Protein AF-A0A0S8GRJ6-F1 (afdb_monomer)

Radius of gyration: 36.95 Å; Cα contacts (8 Å, |Δi|>4): 2354; chains: 1; bounding box: 79×104×74 Å

Nearest PDB structures (foldseek):
  2fut-assembly1_B  TM=7.203E-01  e=6.409E-31  Pedobacter heparinus
  3e7j-assembly1_B  TM=6.991E-01  e=9.062E-31  Pedobacter heparinus
  3a0o-assembly1_A  TM=6.882E-01  e=3.517E-25  Agrobacterium fabrum str. C58
  3afl-assembly1_A  TM=6.742E-01  e=7.202E-24  Agrobacterium fabrum str. C58
  4nei-assembly1_B  TM=6.416E-01  e=2.593E-17  Saccharophagus degradans 2-40

Solvent-accessible surface area (backbone atoms only — not comparable to full-atom values): 54666 Å² total; per-residue (Å²): 136,87,79,92,79,93,66,90,72,76,77,62,77,72,61,75,50,48,62,84,67,73,34,29,69,60,39,24,78,88,49,38,64,51,30,50,50,31,33,72,48,90,36,29,69,62,42,53,55,50,49,56,52,48,51,54,49,49,57,64,45,70,79,38,99,68,64,74,63,41,92,46,37,70,53,8,43,70,37,73,62,37,32,55,16,32,53,52,25,43,54,50,22,55,76,71,45,38,47,84,55,64,54,35,57,37,60,48,23,35,49,44,19,54,37,68,43,42,89,81,41,53,73,70,51,52,44,52,55,52,48,50,52,52,48,50,53,52,49,59,78,65,39,81,76,68,47,51,80,53,35,74,37,42,48,89,48,56,29,41,6,63,60,46,43,32,29,61,48,8,67,64,45,51,90,69,76,51,62,48,73,60,27,54,52,24,29,56,50,27,50,54,43,50,53,48,23,52,53,47,29,40,61,30,9,53,73,55,22,51,31,68,28,70,21,55,71,43,42,42,44,63,32,53,50,47,56,54,51,49,40,40,33,45,24,30,29,56,75,47,82,60,46,64,83,48,58,38,69,42,27,34,43,50,38,48,65,66,50,52,39,45,42,90,96,52,52,23,40,77,48,55,39,74,37,50,26,57,73,34,55,50,63,55,72,38,38,35,40,52,24,48,50,35,14,35,61,25,16,85,87,37,38,68,45,13,6,36,14,43,30,53,37,69,69,44,94,60,86,52,73,36,71,89,58,68,61,53,78,32,68,46,68,55,35,82,75,26,46,72,62,48,78,77,89,62,58,50,39,48,49,74,34,60,37,59,10,38,34,35,39,32,58,58,80,47,51,89,29,27,39,34,43,36,31,37,30,30,81,60,63,56,55,52,33,25,39,65,62,18,45,29,35,35,30,55,29,54,44,33,34,50,27,39,43,44,55,65,42,84,84,21,9,54,21,30,14,49,33,33,40,31,22,82,27,30,28,27,71,26,47,45,53,87,90,56,77,47,49,80,46,72,68,40,78,43,86,46,48,61,26,40,38,50,32,62,58,49,28,39,65,52,17,33,48,55,54,98,75,41,35,39,41,29,33,38,30,37,60,10,50,42,76,64,92,50,84,53,92,99,53,80,70,57,74,64,57,55,82,37,37,34,43,34,41,36,40,39,70,65,40,38,36,42,39,42,35,45,39,28,36,69,45,34,81,38,52,48,34,41,37,46,27,22,28,40,82,64,48,76,54,95,56,34,36,37,34,58,24,87,51,10,28,30,33,39,37,56,59,33,43,86,57,48,44,77,42,82,46,39,49,96,84,26,40,46,58,46,56,94,41,52,48,67,70,84,58,84,94,59,50,73,67,20,48,27,48,17,27,29,19,32,35,40,41,26,61,65,62,81,44,34,72,49,51,39,32,37,39,38,39,51,35,46,69,83,60,80,71,73,72,70,71,42,83,41,77,58,90,64,26,44,33,38,38,37,62,54,90,82,32,41,35,37,47,36,32,43,73,58,88,68,73,37,38,37,41,33,35,44,53,89,86,51,79,43,78,45,70,46,66,64,45,63,62,86,79,67,56,81,65,44,51,85,63,68,61,61,49,71,68,56,56,59,70,65,52,76,95,71,85,76,60,87,52,58,42,35,38,60,68,52,46,52,59,52,59,72,66,58,77,78,46,49,81,42,76,66,37,49,41,83,68,66,42,71,28,43,37,39,37,36,71,78,86,82,90,61,59,64,80,40,56,40,63,56,8,53,76,67,76,37,56,47,38,24,46,33,64,78,83,47,88,46,52,32,40,36,41,32,16,11,34,35,16,52,25,31,66,30,31,22,30,45,52,28,50,51,37,16,65,68,70,32,22,34,64,83,68,49,79,35,57,70,56,31,54,49,51,71,56,27,26,40,38,35,23,45,40,48,22,48,47,5,21,62,66,35,81,71,42,54,54,56,67,35,41,70,66,52,52,41,42,52,28,51,6,21,27,62,85,29,27,46,37,48,87,74,55,50,75,77,48,78,53,53,68,61,93,58,52,44,50,69,30,9,37,21,35,71,70,21,43,32,50,51,64,49,67,87,75,74,76,61,62,57,48,48,59,38,54,43,46,52,33,45,73,68,42,28,56,35,33,40,43,31,40,51,41,52,43,51,32,36,64,49,74,40,49,95,57,57,60,68,50,29,44,52,52,34,52,47,39,48,55,35,37,52,53,28,52,78,69,75,43,76,56,52,77,72,58,76,70,73,81,88,59,76,100,74,50,79,77,83,29,48,46,32,50,39,25,69,46,27,71,21,45,36,26,43,35,35,36,41,48,13,28,56,41,97,83,31,30,79,52,55,74,66,57,46,42,50,54,45,52,46,46,55,43,37,55,47,51,52,52,52,52,56,56,68,72,75,116

Structure (mmCIF, N/CA/C/O backbone):
data_AF-A0A0S8GRJ6-F1
#
_entry.id   AF-A0A0S8GRJ6-F1
#
loop_
_atom_site.group_PDB
_atom_site.id
_atom_site.type_symbol
_atom_site.label_atom_id
_atom_site.label_alt_id
_atom_site.label_comp_id
_atom_site.label_asym_id
_atom_site.label_entity_id
_atom_site.label_seq_id
_atom_site.pdbx_PDB_ins_code
_atom_site.Cartn_x
_atom_site.Cartn_y
_atom_site.Cartn_z
_atom_site.occupancy
_atom_site.B_iso_or_equiv
_atom_site.auth_seq_id
_atom_site.auth_comp_id
_atom_site.auth_asym_id
_atom_site.auth_atom_id
_atom_site.pdbx_PDB_model_num
ATOM 1 N N . MET A 1 1 ? 33.374 23.612 8.602 1.00 36.50 1 MET A N 1
ATOM 2 C CA . MET A 1 1 ? 34.247 22.590 7.989 1.00 36.50 1 MET A CA 1
ATOM 3 C C . MET A 1 1 ? 35.563 22.609 8.743 1.00 36.50 1 MET A C 1
ATOM 5 O O . MET A 1 1 ? 36.103 23.703 8.866 1.00 36.50 1 MET A O 1
ATOM 9 N N . PRO A 1 2 ? 36.075 21.487 9.262 1.00 36.22 2 PRO A N 1
ATOM 10 C CA . PRO A 1 2 ? 37.462 21.407 9.684 1.00 36.22 2 PRO A CA 1
ATOM 11 C C . PRO A 1 2 ? 38.348 20.905 8.532 1.00 36.22 2 PRO A C 1
ATOM 13 O O . PRO A 1 2 ? 38.114 19.832 7.993 1.00 36.22 2 PRO A O 1
ATOM 16 N N . GLY A 1 3 ? 39.338 21.731 8.182 1.00 38.19 3 GLY A N 1
ATOM 17 C CA . GLY A 1 3 ? 40.741 21.355 7.961 1.00 38.19 3 GLY A CA 1
ATOM 18 C C . GLY A 1 3 ? 41.089 20.288 6.925 1.00 38.19 3 GLY A C 1
ATOM 19 O O . GLY A 1 3 ? 41.152 19.105 7.233 1.00 38.19 3 GLY A O 1
ATOM 20 N N . THR A 1 4 ? 41.466 20.760 5.742 1.00 51.06 4 THR A N 1
ATOM 21 C CA . THR A 1 4 ? 42.164 20.063 4.659 1.00 51.06 4 THR A CA 1
ATOM 22 C C . THR A 1 4 ? 43.435 19.341 5.130 1.00 51.06 4 THR A C 1
ATOM 24 O O . THR A 1 4 ? 44.306 19.951 5.752 1.00 51.06 4 THR A O 1
ATOM 27 N N . LYS A 1 5 ? 43.607 18.079 4.718 1.00 35.25 5 LYS A N 1
ATOM 28 C CA . LYS A 1 5 ? 44.927 17.482 4.477 1.00 35.25 5 LYS A CA 1
ATOM 29 C C . LYS A 1 5 ? 44.936 16.893 3.069 1.00 35.25 5 LYS A C 1
ATOM 31 O O . LYS A 1 5 ? 44.153 16.008 2.753 1.00 35.25 5 LYS A O 1
ATOM 36 N N . CYS A 1 6 ? 45.805 17.462 2.243 1.00 43.12 6 CYS A N 1
ATOM 37 C CA . CYS A 1 6 ? 46.081 17.078 0.870 1.00 43.12 6 CYS A CA 1
ATOM 38 C C . CYS A 1 6 ? 46.820 15.731 0.848 1.00 43.12 6 CYS A C 1
ATOM 40 O O . CYS A 1 6 ? 47.964 15.647 1.289 1.00 43.12 6 CYS A O 1
ATOM 42 N N . LEU A 1 7 ? 46.148 14.698 0.350 1.00 35.88 7 LEU A N 1
ATOM 43 C CA . LEU A 1 7 ? 46.716 13.523 -0.304 1.00 35.88 7 LEU A CA 1
ATOM 44 C C . LEU A 1 7 ? 45.771 13.256 -1.475 1.00 35.88 7 LEU A C 1
ATOM 46 O O . LEU A 1 7 ? 44.558 13.308 -1.291 1.00 35.88 7 LEU A O 1
ATOM 50 N N . SER A 1 8 ? 46.305 13.032 -2.673 1.00 44.09 8 SER A N 1
ATOM 51 C CA . SER A 1 8 ? 45.522 12.613 -3.833 1.00 44.09 8 SER A CA 1
ATOM 52 C C . SER A 1 8 ? 44.841 11.280 -3.507 1.00 44.09 8 SER A C 1
ATOM 54 O O . SER A 1 8 ? 45.431 10.214 -3.704 1.00 44.09 8 SER A O 1
ATOM 56 N N . GLU A 1 9 ? 43.639 11.320 -2.935 1.00 54.84 9 GLU A N 1
ATOM 57 C CA . GLU A 1 9 ? 42.838 10.119 -2.757 1.00 54.84 9 GLU A CA 1
ATOM 58 C C . GLU A 1 9 ? 42.600 9.541 -4.146 1.00 54.84 9 GLU A C 1
ATOM 60 O O . GLU A 1 9 ? 42.082 10.207 -5.047 1.00 54.84 9 GLU A O 1
ATOM 65 N N . LYS A 1 10 ? 43.061 8.305 -4.338 1.00 79.44 10 LYS A N 1
ATOM 66 C CA . LYS A 1 10 ? 42.803 7.550 -5.556 1.00 79.44 10 LYS A CA 1
ATOM 67 C C . LYS A 1 10 ? 41.288 7.546 -5.772 1.00 79.44 10 LYS A C 1
ATOM 69 O O . LYS A 1 10 ? 40.545 7.174 -4.864 1.00 79.44 10 LYS A O 1
ATOM 74 N N . LEU A 1 11 ? 40.844 7.993 -6.949 1.00 90.69 11 LEU A N 1
ATOM 75 C CA . LEU A 1 11 ? 39.422 8.015 -7.281 1.00 90.69 11 LEU A CA 1
ATOM 76 C C . LEU A 1 11 ? 38.817 6.615 -7.085 1.00 90.69 11 LEU A C 1
ATOM 78 O O . LEU A 1 11 ? 39.483 5.626 -7.397 1.00 90.69 11 LEU A O 1
ATOM 82 N N . PRO A 1 12 ? 37.572 6.509 -6.590 1.00 93.75 12 PRO A N 1
ATOM 83 C CA . PRO A 1 12 ? 36.930 5.215 -6.394 1.00 93.75 12 PRO A CA 1
ATOM 84 C C . PRO A 1 12 ? 36.827 4.407 -7.694 1.00 93.75 12 PRO A C 1
ATOM 86 O O . PRO A 1 12 ? 36.552 4.977 -8.752 1.00 93.75 12 PRO A O 1
ATOM 89 N N . ASP A 1 13 ? 36.929 3.079 -7.601 1.00 92.81 13 ASP A N 1
ATOM 90 C CA . ASP A 1 13 ? 36.978 2.192 -8.775 1.00 92.81 13 ASP A CA 1
ATOM 91 C C . ASP A 1 13 ? 35.761 2.334 -9.707 1.00 92.81 13 ASP A C 1
ATOM 93 O O . ASP A 1 13 ? 35.884 2.218 -10.926 1.00 92.81 13 ASP A O 1
ATOM 97 N N . TRP A 1 14 ? 34.581 2.665 -9.167 1.00 94.06 14 TRP A N 1
ATOM 98 C CA . TRP A 1 14 ? 33.372 2.870 -9.974 1.00 94.06 14 TRP A CA 1
ATOM 99 C C . TRP A 1 14 ? 33.512 4.011 -10.993 1.00 94.06 14 TRP A C 1
ATOM 101 O O . TRP A 1 14 ? 32.827 3.995 -12.014 1.00 94.06 14 TRP A O 1
ATOM 111 N N . THR A 1 15 ? 34.407 4.978 -10.761 1.00 96.06 15 THR A N 1
ATOM 112 C CA . THR A 1 15 ? 34.643 6.088 -11.699 1.00 96.06 15 THR A CA 1
ATOM 113 C C . THR A 1 15 ? 35.234 5.614 -13.029 1.00 96.06 15 THR A C 1
ATOM 115 O O . THR A 1 15 ? 35.039 6.277 -14.046 1.00 96.06 15 THR A O 1
ATOM 118 N N . HIS A 1 16 ? 35.872 4.436 -13.070 1.00 93.06 16 HIS A N 1
ATOM 119 C CA . HIS A 1 16 ? 36.355 3.820 -14.311 1.00 93.06 16 HIS A CA 1
ATOM 120 C C . HIS A 1 16 ? 35.226 3.364 -15.242 1.00 93.06 16 HIS A C 1
ATOM 122 O O . HIS A 1 16 ? 35.462 3.183 -16.433 1.00 93.06 16 HIS A O 1
ATOM 128 N N . ARG A 1 17 ? 34.001 3.213 -14.721 1.00 94.75 17 ARG A N 1
ATOM 129 C CA . ARG A 1 17 ? 32.809 2.873 -15.511 1.00 94.75 17 ARG A CA 1
ATOM 130 C C . ARG A 1 17 ? 32.234 4.077 -16.261 1.00 94.75 17 ARG A C 1
ATOM 132 O O . ARG A 1 17 ? 31.376 3.889 -17.112 1.00 94.75 17 ARG A O 1
ATOM 139 N N . ILE A 1 18 ? 32.665 5.300 -15.933 1.00 96.31 18 ILE A N 1
ATOM 140 C CA . ILE A 1 18 ? 32.164 6.516 -16.579 1.00 96.31 18 ILE A CA 1
ATOM 141 C C . ILE A 1 18 ? 32.756 6.624 -17.984 1.00 96.31 18 ILE A C 1
ATOM 143 O O . ILE A 1 18 ? 33.974 6.746 -18.151 1.00 96.31 18 ILE A O 1
ATOM 147 N N . ARG A 1 19 ? 31.880 6.650 -18.990 1.00 95.44 19 ARG A N 1
ATOM 148 C CA . ARG A 1 19 ? 32.261 6.879 -20.389 1.00 95.44 19 ARG A CA 1
ATOM 149 C C . ARG A 1 19 ? 32.954 8.233 -20.592 1.00 95.44 19 ARG A C 1
ATOM 151 O O . ARG A 1 19 ? 32.692 9.194 -19.863 1.00 95.44 19 ARG A O 1
ATOM 158 N N . ARG A 1 20 ? 33.858 8.311 -21.573 1.00 93.69 20 ARG A N 1
ATOM 159 C CA . ARG A 1 20 ? 34.691 9.504 -21.845 1.00 93.69 20 ARG A CA 1
ATOM 160 C C . ARG A 1 20 ? 34.156 10.397 -22.960 1.00 93.69 20 ARG A C 1
ATOM 162 O O . ARG A 1 20 ? 34.531 11.563 -23.0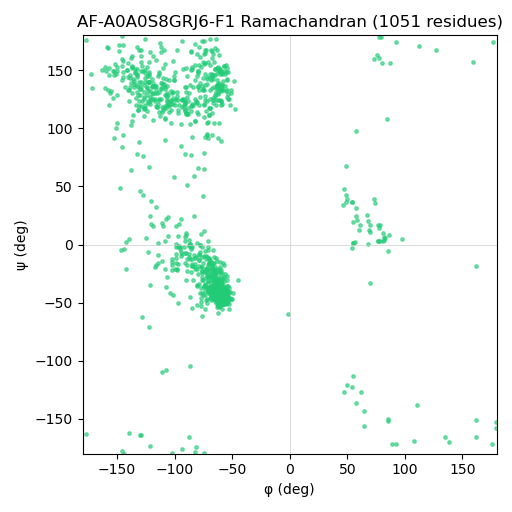10 1.00 93.69 20 ARG A O 1
ATOM 169 N N . ASP A 1 21 ? 33.326 9.854 -23.838 1.00 94.81 21 ASP A N 1
ATOM 170 C CA . ASP A 1 21 ? 32.709 10.574 -24.944 1.00 94.81 21 ASP A CA 1
ATOM 171 C C . ASP A 1 21 ? 31.490 11.393 -24.493 1.00 94.81 21 ASP A C 1
ATOM 173 O O . ASP A 1 21 ? 30.943 11.199 -23.404 1.00 94.81 21 ASP A O 1
ATOM 177 N N . HIS A 1 22 ? 31.091 12.325 -25.356 1.00 95.81 22 HIS A N 1
ATOM 178 C CA . HIS A 1 22 ? 29.929 13.190 -25.199 1.00 95.81 22 HIS A CA 1
ATOM 179 C C . HIS A 1 22 ? 28.973 13.006 -26.394 1.00 95.81 22 HIS A C 1
ATOM 181 O O . HIS A 1 22 ? 29.447 12.751 -27.504 1.00 95.81 22 HIS A O 1
ATOM 187 N N . PRO A 1 23 ? 27.647 13.156 -26.214 1.00 95.38 23 PRO A N 1
ATOM 188 C CA . PRO A 1 23 ? 26.957 13.452 -24.958 1.00 95.38 23 PRO A CA 1
ATOM 189 C C . PRO A 1 23 ? 26.975 12.259 -23.997 1.00 95.38 23 PRO A C 1
ATOM 191 O O . PRO A 1 23 ? 27.146 11.111 -24.409 1.00 95.38 23 PRO A O 1
ATOM 194 N N . ARG A 1 24 ? 26.821 12.538 -22.705 1.00 95.62 24 ARG A N 1
ATOM 195 C CA . ARG A 1 24 ? 26.711 11.510 -21.658 1.00 95.62 24 ARG A CA 1
ATOM 196 C C . ARG A 1 24 ? 25.745 11.874 -20.538 1.00 95.62 24 ARG A C 1
ATOM 198 O O . ARG A 1 24 ? 25.492 11.037 -19.670 1.00 95.62 24 ARG A O 1
ATOM 205 N N . LEU A 1 25 ? 25.159 13.070 -20.547 1.00 96.31 25 LEU A N 1
ATOM 206 C CA . LEU A 1 25 ? 24.130 13.471 -19.597 1.00 96.31 25 LEU A CA 1
ATOM 207 C C . LEU A 1 25 ? 22.733 13.136 -20.160 1.00 96.31 25 LEU A C 1
ATOM 209 O O . LEU A 1 25 ? 22.291 13.726 -21.145 1.00 96.31 25 LEU A O 1
ATOM 213 N N . PHE A 1 26 ? 22.034 12.208 -19.490 1.00 95.88 26 PHE A N 1
ATOM 214 C CA . PHE A 1 26 ? 20.723 11.601 -19.828 1.00 95.88 26 PHE A CA 1
ATOM 215 C C . PHE A 1 26 ? 20.671 10.662 -21.037 1.00 95.88 26 PHE A C 1
ATOM 217 O O . PHE A 1 26 ? 19.892 9.712 -21.007 1.00 95.88 26 PHE A O 1
ATOM 224 N N . PHE A 1 27 ? 21.470 10.896 -22.070 1.00 95.50 27 PHE A N 1
ATOM 225 C CA . PHE A 1 27 ? 21.690 9.934 -23.144 1.00 95.50 27 PHE A CA 1
ATOM 226 C C . PHE A 1 27 ? 23.134 10.016 -23.627 1.00 95.50 27 PHE A C 1
ATOM 228 O O . PHE A 1 27 ? 23.895 10.909 -23.247 1.00 95.50 27 PHE A O 1
ATOM 235 N N . ASN A 1 28 ? 23.500 9.067 -24.475 1.00 95.25 28 ASN A N 1
ATOM 236 C CA . ASN A 1 28 ? 24.849 8.895 -24.974 1.00 95.25 28 ASN A CA 1
ATOM 237 C C . ASN A 1 28 ? 24.861 8.386 -26.420 1.00 95.25 28 ASN A C 1
ATOM 239 O O . ASN A 1 28 ? 23.799 8.181 -27.008 1.0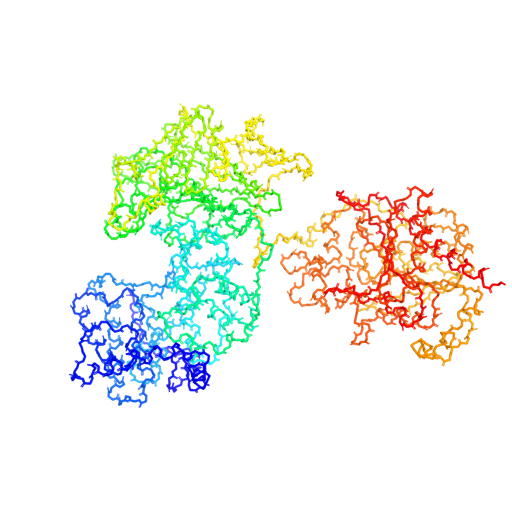0 95.25 28 ASN A O 1
ATOM 243 N N . SER A 1 29 ? 26.043 8.192 -27.006 1.00 93.62 29 SER A N 1
ATOM 244 C CA . SER A 1 29 ? 26.161 7.762 -28.406 1.00 93.62 29 SER A CA 1
ATOM 245 C C . SER A 1 29 ? 25.502 6.402 -28.688 1.00 93.62 29 SER A C 1
ATOM 247 O O . SER A 1 29 ? 24.905 6.244 -29.753 1.00 93.62 29 SER A O 1
ATOM 249 N N . ASP A 1 30 ? 25.494 5.475 -27.724 1.00 94.19 30 ASP A N 1
ATOM 250 C CA . ASP A 1 30 ? 24.865 4.150 -27.862 1.00 94.19 30 ASP A CA 1
ATOM 251 C C . ASP A 1 30 ? 23.330 4.214 -27.791 1.00 94.19 30 ASP A C 1
ATOM 253 O O . ASP A 1 30 ? 22.627 3.492 -28.495 1.00 94.19 30 ASP A O 1
ATOM 257 N N . THR A 1 31 ? 22.790 5.106 -26.958 1.00 93.88 31 THR A N 1
ATOM 258 C CA . THR A 1 31 ? 21.339 5.281 -26.752 1.00 93.88 31 THR A CA 1
ATOM 259 C C . THR A 1 31 ? 20.715 6.295 -27.714 1.00 93.88 31 THR A C 1
ATOM 261 O O . THR A 1 31 ? 19.500 6.279 -27.935 1.00 93.88 31 THR A O 1
ATOM 264 N N . TRP A 1 32 ? 21.526 7.151 -28.345 1.00 93.56 32 TRP A N 1
ATOM 265 C CA . TRP A 1 32 ? 21.077 8.189 -29.273 1.00 93.56 32 TRP A CA 1
ATOM 266 C C . TRP A 1 32 ? 20.205 7.678 -30.431 1.00 93.56 32 TRP A C 1
ATOM 268 O O . TRP A 1 32 ? 19.202 8.335 -30.724 1.00 93.56 32 TRP A O 1
ATOM 278 N N . PRO A 1 33 ? 20.489 6.528 -31.080 1.00 94.31 33 PRO A N 1
ATOM 279 C CA . PRO A 1 33 ? 19.607 5.990 -32.113 1.00 94.31 33 PRO A CA 1
ATOM 280 C C . PRO A 1 33 ? 18.165 5.785 -31.623 1.00 94.31 33 PRO A C 1
ATOM 282 O O . PRO A 1 33 ? 17.233 6.199 -32.315 1.00 94.31 33 PRO A O 1
ATOM 285 N N . GLY A 1 34 ? 17.979 5.241 -30.414 1.00 92.38 34 GLY A N 1
ATOM 286 C CA . GLY A 1 34 ? 16.660 5.043 -29.803 1.00 92.38 34 GLY A CA 1
ATOM 287 C C . GLY A 1 34 ? 15.978 6.362 -29.433 1.00 92.38 34 GLY A C 1
ATOM 288 O O . GLY A 1 34 ? 14.812 6.575 -29.768 1.00 92.38 34 GLY A O 1
ATOM 289 N N . VAL A 1 35 ? 16.729 7.299 -28.842 1.00 93.75 35 VAL A N 1
ATOM 290 C CA . VAL A 1 35 ? 16.245 8.659 -28.530 1.00 93.75 35 VAL A CA 1
ATOM 291 C C . VAL A 1 35 ? 15.767 9.372 -29.798 1.00 93.75 35 VAL A C 1
ATOM 293 O O . VAL A 1 35 ? 14.664 9.925 -29.839 1.00 93.75 35 VAL A O 1
ATOM 296 N N . ARG A 1 36 ? 16.563 9.316 -30.873 1.00 94.38 36 ARG A N 1
ATOM 297 C CA . ARG A 1 36 ? 16.241 9.908 -32.176 1.00 94.38 36 ARG A CA 1
ATOM 298 C C . ARG A 1 36 ? 15.026 9.240 -32.811 1.00 94.38 36 ARG A C 1
ATOM 300 O O . ARG A 1 36 ? 14.155 9.945 -33.321 1.00 94.38 36 ARG A O 1
ATOM 307 N N . GLN A 1 37 ? 14.956 7.910 -32.788 1.00 94.44 37 GLN A N 1
ATOM 308 C CA . GLN A 1 37 ? 13.814 7.163 -33.311 1.00 94.44 37 GLN A CA 1
ATOM 309 C C . GLN A 1 37 ? 12.528 7.573 -32.593 1.00 94.44 37 GLN A C 1
ATOM 311 O O . GLN A 1 37 ? 11.535 7.880 -33.252 1.00 94.44 37 GLN A O 1
ATOM 316 N N . ARG A 1 38 ? 12.553 7.661 -31.260 1.00 94.00 38 ARG A N 1
ATOM 317 C CA . ARG A 1 38 ? 11.389 8.069 -30.471 1.00 94.00 38 ARG A CA 1
ATOM 318 C C . ARG A 1 38 ? 10.994 9.522 -30.740 1.00 94.00 38 ARG A C 1
ATOM 320 O O . ARG A 1 38 ? 9.815 9.794 -30.958 1.00 94.00 38 ARG A O 1
ATOM 327 N N . ALA A 1 39 ? 11.963 10.436 -30.811 1.00 94.31 39 ALA A N 1
ATOM 328 C CA . ALA A 1 39 ? 11.725 11.848 -31.122 1.00 94.31 39 ALA A CA 1
ATOM 329 C C . ALA A 1 39 ? 11.145 12.075 -32.529 1.00 94.31 39 ALA A C 1
ATOM 331 O O . ALA A 1 39 ? 10.354 12.996 -32.720 1.00 94.31 39 ALA A O 1
ATOM 332 N N . LEU A 1 40 ? 11.521 11.260 -33.520 1.00 95.12 40 LEU A N 1
ATOM 333 C CA . LEU A 1 40 ? 11.004 11.357 -34.893 1.00 95.12 40 LEU A CA 1
ATOM 334 C C . LEU A 1 40 ? 9.760 10.482 -35.141 1.00 95.12 40 LEU A C 1
ATOM 336 O O . LEU A 1 40 ? 9.053 10.714 -36.124 1.00 95.12 40 LEU A O 1
ATOM 340 N N . GLY A 1 41 ? 9.488 9.517 -34.259 1.00 94.12 41 GLY A N 1
ATOM 341 C CA . GLY A 1 41 ? 8.361 8.584 -34.288 1.00 94.12 41 GLY A CA 1
ATOM 342 C C . GLY A 1 41 ? 7.312 8.901 -33.218 1.00 94.12 41 GLY A C 1
ATOM 343 O O . GLY A 1 41 ? 6.585 9.887 -33.349 1.00 94.12 41 GLY A O 1
ATOM 344 N N . THR A 1 42 ? 7.230 8.062 -32.176 1.00 90.88 42 THR A N 1
ATOM 345 C CA . THR A 1 42 ? 6.196 8.099 -31.119 1.00 90.88 42 THR A CA 1
ATOM 346 C C . THR A 1 42 ? 5.985 9.492 -30.522 1.00 90.88 42 THR A C 1
ATOM 348 O O . THR A 1 42 ? 4.850 9.927 -30.351 1.00 90.88 42 THR A O 1
ATOM 351 N N . GLU A 1 43 ? 7.064 10.238 -30.278 1.00 94.69 43 GLU A N 1
ATOM 352 C CA . GLU A 1 43 ? 7.032 11.542 -29.603 1.00 94.69 43 GLU A CA 1
ATOM 353 C C . GLU A 1 43 ? 7.254 12.724 -30.563 1.00 94.69 43 GLU A C 1
ATOM 355 O O . GLU A 1 43 ? 7.644 13.825 -30.155 1.00 94.69 43 GLU A O 1
ATOM 360 N N . ARG A 1 44 ? 6.967 12.536 -31.860 1.00 95.44 44 ARG A N 1
ATOM 361 C CA . ARG A 1 44 ? 7.170 13.559 -32.900 1.00 95.44 44 ARG A CA 1
ATOM 362 C C . ARG A 1 44 ? 6.461 14.876 -32.610 1.00 95.44 44 ARG A C 1
ATOM 364 O O . ARG A 1 44 ? 7.010 15.938 -32.897 1.00 95.44 44 ARG A O 1
ATOM 371 N N . GLN A 1 45 ? 5.258 14.847 -32.039 1.00 94.88 45 GLN A N 1
ATOM 372 C CA . GLN A 1 45 ? 4.525 16.079 -31.721 1.00 94.88 45 GLN A CA 1
ATOM 373 C C . GLN A 1 45 ? 5.191 16.875 -30.592 1.00 94.88 45 GLN A C 1
ATOM 375 O O . GLN A 1 45 ? 5.297 18.102 -30.683 1.00 94.88 45 GLN A O 1
ATOM 380 N N . TRP A 1 46 ? 5.700 16.187 -29.567 1.00 94.19 46 TRP A N 1
ATOM 381 C CA . TRP A 1 46 ? 6.478 16.807 -28.495 1.00 94.19 46 TRP A CA 1
ATOM 382 C C . TRP A 1 46 ? 7.772 17.421 -29.044 1.00 94.19 46 TRP A C 1
ATOM 384 O O . TRP A 1 46 ? 8.053 18.599 -28.804 1.00 94.19 46 TRP A O 1
ATOM 394 N N . TYR A 1 47 ? 8.491 16.672 -29.888 1.00 94.44 47 TYR A N 1
ATOM 395 C CA . TYR A 1 47 ? 9.677 17.161 -30.593 1.00 94.44 47 TYR A CA 1
ATOM 396 C C . TYR A 1 47 ? 9.393 18.417 -31.427 1.00 94.44 47 TYR A C 1
ATOM 398 O O . TYR A 1 47 ? 10.084 19.423 -31.269 1.00 94.44 47 TYR A O 1
ATOM 406 N N . LEU A 1 48 ? 8.353 18.414 -32.268 1.00 95.38 48 LEU A N 1
ATOM 407 C CA . LEU A 1 48 ? 7.989 19.576 -33.091 1.00 95.38 48 LEU A CA 1
ATOM 408 C C . LEU A 1 48 ? 7.587 20.792 -32.242 1.00 95.38 48 LEU A C 1
ATOM 410 O O . LEU A 1 48 ? 7.867 21.931 -32.620 1.00 95.38 48 LEU A O 1
ATOM 414 N N . SER A 1 49 ? 6.948 20.574 -31.089 1.00 93.19 49 SER A N 1
ATOM 415 C CA . SER A 1 49 ? 6.625 21.644 -30.141 1.00 93.19 49 SER A CA 1
ATOM 416 C C . SER A 1 49 ? 7.882 22.318 -29.590 1.00 93.19 49 SER A C 1
ATOM 418 O O . SER A 1 49 ? 7.977 23.548 -29.622 1.00 93.19 49 SER A O 1
ATOM 420 N N . ILE A 1 50 ? 8.864 21.524 -29.153 1.00 90.50 50 ILE A N 1
ATOM 421 C CA . ILE A 1 50 ? 10.156 22.034 -28.680 1.00 90.50 50 ILE A CA 1
ATOM 422 C C . ILE A 1 50 ? 10.902 22.711 -29.827 1.00 90.50 50 ILE A C 1
ATOM 424 O O . ILE A 1 50 ? 11.314 23.859 -29.682 1.00 90.50 50 ILE A O 1
ATOM 428 N N . LYS A 1 51 ? 10.996 22.067 -30.996 1.00 90.50 51 LYS A N 1
ATOM 429 C CA . LYS A 1 51 ? 11.691 22.618 -32.165 1.00 90.50 51 LYS A CA 1
ATOM 430 C C . LYS A 1 51 ? 11.164 24.006 -32.540 1.00 90.50 51 LYS A C 1
ATOM 432 O O . LYS A 1 51 ? 11.960 24.915 -32.719 1.00 90.50 51 LYS A O 1
ATOM 437 N N . ARG A 1 52 ? 9.842 24.222 -32.557 1.00 91.94 52 ARG A N 1
ATOM 438 C CA . ARG A 1 52 ? 9.254 25.556 -32.808 1.00 91.94 52 ARG A CA 1
ATOM 439 C C . ARG A 1 52 ? 9.653 26.609 -31.770 1.00 91.94 52 ARG A C 1
ATOM 441 O O . ARG A 1 52 ? 9.662 27.798 -32.077 1.00 91.94 52 ARG A O 1
ATOM 448 N N . GLN A 1 53 ? 9.916 26.220 -30.525 1.00 89.06 53 GLN A N 1
ATOM 449 C CA . GLN A 1 53 ? 10.437 27.143 -29.511 1.00 89.06 53 GLN A CA 1
ATOM 450 C C . GLN A 1 53 ? 11.910 27.463 -29.778 1.00 89.06 53 GLN A C 1
ATOM 452 O O . GLN A 1 53 ? 12.280 28.635 -29.754 1.00 89.06 53 GLN A O 1
ATOM 457 N N . VAL A 1 54 ? 12.711 26.450 -30.120 1.00 86.38 54 VAL A N 1
ATOM 458 C CA . VAL A 1 54 ? 14.117 26.622 -30.519 1.00 86.38 54 VAL A CA 1
ATOM 459 C C . VAL A 1 54 ? 14.245 27.524 -31.748 1.00 86.38 54 VAL A C 1
ATOM 461 O O . VAL A 1 54 ? 15.015 28.478 -31.711 1.00 86.38 54 VAL A O 1
ATOM 464 N N . ASP A 1 55 ? 13.455 27.282 -32.796 1.00 86.56 55 ASP A N 1
ATOM 465 C CA . ASP A 1 55 ? 13.480 28.061 -34.040 1.00 86.56 55 ASP A CA 1
ATOM 466 C C . ASP A 1 55 ? 13.144 29.541 -33.771 1.00 86.56 55 ASP A C 1
ATOM 468 O O . ASP A 1 55 ? 13.883 30.431 -34.188 1.00 86.56 55 ASP A O 1
ATOM 472 N N . ARG A 1 56 ? 12.104 29.820 -32.967 1.00 85.81 56 ARG A N 1
ATOM 473 C CA . ARG A 1 56 ? 11.751 31.196 -32.562 1.00 85.81 56 ARG A CA 1
ATOM 474 C C . ARG A 1 56 ? 12.862 31.887 -31.774 1.00 85.81 56 ARG A C 1
ATOM 476 O O . ARG A 1 56 ? 13.096 33.083 -31.948 1.00 85.81 56 ARG A O 1
ATOM 483 N N . LEU A 1 57 ? 13.543 31.158 -30.890 1.00 82.38 57 LEU A N 1
ATOM 484 C CA . LEU A 1 57 ? 14.685 31.698 -30.152 1.00 82.38 57 LEU A CA 1
ATOM 485 C C . LEU A 1 57 ? 15.872 31.964 -31.075 1.00 82.38 57 LEU A C 1
ATOM 487 O O . LEU A 1 57 ? 16.539 32.983 -30.908 1.00 82.38 57 LEU A O 1
ATOM 491 N N . ALA A 1 58 ? 16.121 31.088 -32.050 1.00 78.75 58 ALA A N 1
ATOM 492 C CA . ALA A 1 58 ? 17.163 31.277 -33.048 1.00 78.75 58 ALA A CA 1
ATOM 493 C C . ALA A 1 58 ? 16.888 32.530 -33.895 1.00 78.75 58 ALA A C 1
ATOM 495 O O . ALA A 1 58 ? 17.763 33.390 -33.993 1.00 78.75 58 ALA A O 1
ATOM 496 N N . GLU A 1 59 ? 15.666 32.711 -34.402 1.00 80.75 59 GLU A N 1
ATOM 497 C CA . GLU A 1 59 ? 15.242 33.921 -35.126 1.00 80.75 59 GLU A CA 1
ATOM 498 C C . GLU A 1 59 ? 15.438 35.189 -34.274 1.00 80.75 59 GLU A C 1
ATOM 500 O O . GLU A 1 59 ? 16.112 36.139 -34.690 1.00 80.75 59 GLU A O 1
ATOM 505 N N . ALA A 1 60 ? 14.954 35.180 -33.027 1.00 74.50 60 ALA A N 1
ATOM 506 C CA . ALA A 1 60 ? 15.125 36.294 -32.093 1.00 74.50 60 ALA A CA 1
ATOM 507 C C . ALA A 1 60 ? 16.600 36.566 -31.736 1.00 74.50 60 ALA A C 1
ATOM 509 O O . ALA A 1 60 ? 16.969 37.704 -31.445 1.00 74.50 60 ALA A O 1
ATOM 510 N N . ALA A 1 61 ? 17.454 35.543 -31.758 1.00 70.69 61 ALA A N 1
ATOM 511 C CA . ALA A 1 61 ? 18.886 35.663 -31.508 1.00 70.69 61 ALA A CA 1
ATOM 512 C C . ALA A 1 61 ? 19.692 36.051 -32.757 1.00 70.69 61 ALA A C 1
ATOM 514 O O . ALA A 1 61 ? 20.846 36.450 -32.619 1.00 70.69 61 ALA A O 1
ATOM 515 N N . THR A 1 62 ? 19.136 35.921 -33.963 1.00 67.75 62 THR A N 1
ATOM 516 C CA . THR A 1 62 ? 19.806 36.323 -35.215 1.00 67.75 62 THR A CA 1
ATOM 517 C C . THR A 1 62 ? 19.775 37.844 -35.382 1.00 67.75 62 THR A C 1
ATOM 519 O O . THR A 1 62 ? 20.700 38.427 -35.929 1.00 67.75 62 THR A O 1
ATOM 522 N N . SER A 1 63 ? 18.766 38.503 -34.805 1.00 62.44 63 SER A N 1
ATOM 523 C CA . SER A 1 63 ? 18.638 39.968 -34.768 1.00 62.44 63 SER A CA 1
ATOM 524 C C . SER A 1 63 ? 19.478 40.663 -33.680 1.00 62.44 63 SER A C 1
ATOM 526 O O . SER A 1 63 ? 19.399 41.883 -33.538 1.00 62.44 63 SER A O 1
ATOM 528 N N . LYS A 1 64 ? 20.263 39.917 -32.882 1.00 63.44 64 LYS A N 1
ATOM 529 C CA . LYS A 1 64 ? 21.060 40.453 -31.763 1.00 63.44 64 LYS A CA 1
ATOM 530 C C . LYS A 1 64 ? 22.435 39.787 -31.660 1.00 63.44 64 LYS A C 1
ATOM 532 O O . LYS A 1 64 ? 22.532 38.561 -31.579 1.00 63.44 64 LYS A O 1
ATOM 537 N N . ASP A 1 65 ? 23.485 40.593 -31.512 1.00 67.69 65 ASP A N 1
ATOM 538 C CA . ASP A 1 65 ? 24.851 40.091 -31.282 1.00 67.69 65 ASP A CA 1
ATOM 539 C C . ASP A 1 65 ? 24.986 39.353 -29.940 1.00 67.69 65 ASP A C 1
ATOM 541 O O . ASP A 1 65 ? 25.697 38.351 -29.838 1.00 67.69 65 ASP A O 1
ATOM 545 N N . LYS A 1 66 ? 24.259 39.803 -28.905 1.00 77.31 66 LYS A N 1
ATOM 546 C CA . LYS A 1 66 ? 24.194 39.158 -27.585 1.00 77.31 66 LYS A CA 1
ATOM 547 C C . LYS A 1 66 ? 22.764 39.088 -27.061 1.00 77.31 66 LYS A C 1
ATOM 549 O O . LYS A 1 66 ? 22.018 40.065 -27.085 1.00 77.31 66 LYS A O 1
ATOM 554 N N . LEU A 1 67 ? 22.402 37.928 -26.519 1.00 84.50 67 LEU A N 1
ATOM 555 C CA . LEU A 1 67 ? 21.147 37.733 -25.797 1.00 84.50 67 LEU A CA 1
ATOM 556 C C . LEU A 1 67 ? 21.195 38.395 -24.405 1.00 84.50 67 LEU A C 1
ATOM 558 O O . LEU A 1 67 ? 22.248 38.439 -23.761 1.00 84.50 67 LEU A O 1
ATOM 562 N N . ALA A 1 68 ? 20.055 38.906 -23.930 1.00 86.00 68 ALA A N 1
ATOM 563 C CA . ALA A 1 68 ? 19.946 39.550 -22.619 1.00 86.00 68 ALA A CA 1
ATOM 564 C C . ALA A 1 68 ? 20.285 38.566 -21.486 1.00 86.00 68 ALA A C 1
ATOM 566 O O . ALA A 1 68 ? 19.876 37.414 -21.540 1.00 86.00 68 ALA A O 1
ATOM 567 N N . ALA A 1 69 ? 21.019 39.006 -20.458 1.00 88.88 69 ALA A N 1
ATOM 568 C CA . ALA A 1 69 ? 21.299 38.167 -19.290 1.00 88.88 69 ALA A CA 1
ATOM 569 C C . ALA A 1 69 ? 20.024 38.009 -18.447 1.00 88.88 69 ALA A C 1
ATOM 571 O O . ALA A 1 69 ? 19.615 38.939 -17.753 1.00 88.88 69 ALA A O 1
ATOM 572 N N . LYS A 1 70 ? 19.392 36.841 -18.532 1.00 88.94 70 LYS A N 1
ATOM 573 C CA . LYS A 1 70 ? 18.216 36.448 -17.748 1.00 88.94 70 LYS A CA 1
ATOM 574 C C . LYS A 1 70 ? 18.240 34.940 -17.507 1.00 88.94 70 LYS A C 1
ATOM 576 O O . LYS A 1 70 ? 19.048 34.231 -18.104 1.00 88.94 70 LYS A O 1
ATOM 581 N N . GLU A 1 71 ? 17.334 34.440 -16.678 1.00 87.00 71 GLU A N 1
ATOM 582 C CA . GLU A 1 71 ? 17.127 33.000 -16.565 1.00 87.00 71 GLU A CA 1
ATOM 583 C C . GLU A 1 71 ? 16.465 32.449 -17.840 1.00 87.00 71 GLU A C 1
ATOM 585 O O . GLU A 1 71 ? 15.341 32.821 -18.172 1.00 87.00 71 GLU A O 1
ATOM 590 N N . TYR A 1 72 ? 17.168 31.562 -18.551 1.00 84.81 72 TYR A N 1
ATOM 591 C CA . TYR A 1 72 ? 16.657 30.870 -19.744 1.00 84.81 72 TYR A CA 1
ATOM 592 C C . TYR A 1 72 ? 16.044 29.494 -19.435 1.00 84.81 72 TYR A C 1
ATOM 594 O O . TYR A 1 72 ? 15.414 28.894 -20.298 1.00 84.81 72 TYR A O 1
ATOM 602 N N . GLY A 1 73 ? 16.192 28.966 -18.213 1.00 85.00 73 GLY A N 1
ATOM 603 C CA . GLY A 1 73 ? 15.588 27.684 -17.830 1.00 85.00 73 GLY A CA 1
ATOM 604 C C . GLY A 1 73 ? 15.963 26.546 -18.788 1.00 85.00 73 GLY A C 1
ATOM 605 O O . GLY A 1 73 ? 17.138 26.264 -18.986 1.00 85.00 73 GLY A O 1
ATOM 606 N N . GLN A 1 74 ? 14.965 25.888 -19.385 1.00 82.12 74 GLN A N 1
ATOM 607 C CA . GLN A 1 74 ? 15.160 24.846 -20.410 1.00 82.12 74 GLN A CA 1
ATOM 608 C C . GLN A 1 74 ? 15.758 25.358 -21.722 1.00 82.12 74 GLN A C 1
ATOM 610 O O . GLN A 1 74 ? 16.471 24.617 -22.388 1.00 82.12 74 GLN A O 1
ATOM 615 N N . GLU A 1 75 ? 15.540 26.629 -22.067 1.00 83.50 75 GLU A N 1
ATOM 616 C CA . GLU A 1 75 ? 16.063 27.229 -23.298 1.00 83.50 75 GLU A CA 1
ATOM 617 C C . GLU A 1 75 ? 17.598 27.288 -23.287 1.00 83.50 75 GLU A C 1
ATOM 619 O O . GLU A 1 75 ? 18.228 27.327 -24.344 1.00 83.50 75 GLU A O 1
ATOM 624 N N . ALA A 1 76 ? 18.212 27.237 -22.096 1.00 77.06 76 ALA A N 1
ATOM 625 C CA . ALA A 1 76 ? 19.657 27.103 -21.947 1.00 77.06 76 ALA A CA 1
ATOM 626 C C . ALA A 1 76 ? 20.190 25.851 -22.662 1.00 77.06 76 ALA A C 1
ATOM 628 O O . ALA A 1 76 ? 21.244 25.935 -23.283 1.00 77.06 76 ALA A O 1
ATOM 629 N N . ALA A 1 77 ? 19.436 24.743 -22.646 1.00 77.75 77 ALA A N 1
ATOM 630 C CA . ALA A 1 77 ? 19.794 23.473 -23.284 1.00 77.75 77 ALA A CA 1
ATOM 631 C C . ALA A 1 77 ? 19.694 23.492 -24.819 1.00 77.75 77 ALA A C 1
ATOM 633 O O . ALA A 1 77 ? 20.119 22.543 -25.469 1.00 77.75 77 ALA A O 1
ATOM 634 N N . TRP A 1 78 ? 19.113 24.537 -25.416 1.00 81.44 78 TRP A N 1
ATOM 635 C CA . TRP A 1 78 ? 18.758 24.534 -26.838 1.00 81.44 78 TRP A CA 1
ATOM 636 C C . TRP A 1 78 ? 19.719 25.310 -27.734 1.00 81.44 78 TRP A C 1
ATOM 638 O O . TRP A 1 78 ? 19.695 25.130 -28.950 1.00 81.44 78 TRP A O 1
ATOM 648 N N . SER A 1 79 ? 20.550 26.199 -27.177 1.00 81.31 79 SER A N 1
ATOM 649 C CA . SER A 1 79 ? 21.546 26.911 -27.978 1.00 81.31 79 SER A CA 1
ATOM 650 C C . SER A 1 79 ? 22.734 27.426 -27.171 1.00 81.31 79 SER A C 1
ATOM 652 O O . SER A 1 79 ? 22.618 27.846 -26.017 1.00 81.31 79 SER A O 1
ATOM 654 N N . LYS A 1 80 ? 23.874 27.535 -27.855 1.00 86.88 80 LYS A N 1
ATOM 655 C CA . LYS A 1 80 ? 25.098 28.161 -27.344 1.00 86.88 80 LYS A CA 1
ATOM 656 C C . LYS A 1 80 ? 24.894 29.599 -26.845 1.00 86.88 80 LYS A C 1
ATOM 658 O O . LYS A 1 80 ? 25.473 29.987 -25.832 1.00 86.88 80 LYS A O 1
ATOM 663 N N . LYS A 1 81 ? 24.075 30.403 -27.540 1.00 86.81 81 LYS A N 1
ATOM 664 C CA . LYS A 1 81 ? 23.801 31.801 -27.151 1.00 86.81 81 LYS A CA 1
ATOM 665 C C . LYS A 1 81 ? 22.994 31.874 -25.847 1.00 86.81 81 LYS A C 1
ATOM 667 O O . LYS A 1 81 ? 23.242 32.764 -25.033 1.00 86.81 81 LYS A O 1
ATOM 672 N N . CYS A 1 82 ? 22.054 30.950 -25.636 1.00 88.81 82 CYS A N 1
ATOM 673 C CA . CYS A 1 82 ? 21.273 30.854 -24.398 1.00 88.81 82 CYS A CA 1
ATOM 674 C C . CYS A 1 82 ? 22.131 30.385 -23.213 1.00 88.81 82 CYS A C 1
ATOM 676 O O . CYS A 1 82 ? 21.972 30.911 -22.108 1.00 88.81 82 CYS A O 1
ATOM 678 N N . LEU A 1 83 ? 23.070 29.459 -23.445 1.00 91.62 83 LEU A N 1
ATOM 679 C CA . LEU A 1 83 ? 24.048 29.042 -22.438 1.00 91.62 83 LEU A CA 1
ATOM 680 C C . LEU A 1 83 ? 24.886 30.234 -21.946 1.00 91.62 83 LEU A C 1
ATOM 682 O O . LEU A 1 83 ? 24.854 30.534 -20.755 1.00 91.62 83 LEU A O 1
ATOM 686 N N . ASP A 1 84 ? 25.548 30.980 -22.841 1.00 91.81 84 ASP A N 1
ATOM 687 C CA . ASP A 1 84 ? 26.337 32.160 -22.436 1.00 91.81 84 ASP A CA 1
ATOM 688 C C . ASP A 1 84 ? 25.495 33.196 -21.666 1.00 91.81 84 ASP A C 1
ATOM 690 O O . ASP A 1 84 ? 25.924 33.730 -20.637 1.00 91.81 84 ASP A O 1
ATOM 694 N N . ALA A 1 85 ? 24.276 33.470 -22.140 1.00 91.69 85 ALA A N 1
ATOM 695 C CA . ALA A 1 85 ? 23.385 34.426 -21.494 1.00 91.69 85 ALA A CA 1
ATOM 696 C C . ALA A 1 85 ? 22.959 33.990 -20.085 1.00 91.69 85 ALA A C 1
ATOM 698 O O . ALA A 1 85 ? 22.879 34.836 -19.190 1.00 91.69 85 ALA A O 1
ATOM 699 N N . SER A 1 86 ? 22.766 32.687 -19.873 1.00 94.06 86 SER A N 1
ATOM 700 C CA . SER A 1 86 ? 22.492 32.108 -18.553 1.00 94.06 86 SER A CA 1
ATOM 701 C C . SER A 1 86 ? 23.690 32.253 -17.618 1.00 94.06 86 SER A C 1
ATOM 703 O O . SER A 1 86 ? 23.524 32.685 -16.482 1.00 94.06 86 SER A O 1
ATOM 705 N N . LEU A 1 87 ? 24.910 31.990 -18.098 1.00 95.06 87 LEU A N 1
ATOM 706 C CA . LEU A 1 87 ? 26.124 32.146 -17.288 1.00 95.06 87 LEU A CA 1
ATOM 707 C C . LEU A 1 87 ? 26.332 33.598 -16.847 1.00 95.06 87 LEU A C 1
ATOM 709 O O . LEU A 1 87 ? 26.636 33.847 -15.683 1.00 95.06 87 LEU A O 1
ATOM 713 N N . ARG A 1 88 ? 26.100 34.567 -17.746 1.00 94.81 88 ARG A N 1
ATOM 714 C CA . ARG A 1 88 ? 26.144 35.998 -17.392 1.00 94.81 88 ARG A CA 1
ATOM 715 C C . ARG A 1 88 ? 25.087 36.365 -16.354 1.00 94.81 88 ARG A C 1
ATOM 717 O O . ARG A 1 88 ? 25.342 37.201 -15.492 1.00 94.81 88 ARG A O 1
ATOM 724 N N . PHE A 1 89 ? 23.909 35.752 -16.429 1.00 95.38 89 PHE A N 1
ATOM 725 C CA . PHE A 1 89 ? 22.868 35.945 -15.426 1.00 95.38 89 PHE A CA 1
ATOM 726 C C . PHE A 1 89 ? 23.267 35.364 -14.063 1.00 95.38 89 PHE A C 1
ATOM 728 O O . PHE A 1 89 ? 23.040 36.014 -13.047 1.00 95.38 89 PHE A O 1
ATOM 735 N N . TYR A 1 90 ? 23.916 34.196 -14.024 1.00 95.06 90 TYR A N 1
ATOM 736 C CA . TYR A 1 90 ? 24.393 33.597 -12.772 1.00 95.06 90 TYR A CA 1
ATOM 737 C C . TYR A 1 90 ? 25.462 34.459 -12.093 1.00 95.06 90 TYR A C 1
ATOM 739 O O . TYR A 1 90 ? 25.384 34.676 -10.883 1.00 95.06 90 TYR A O 1
ATOM 747 N N . ASP A 1 91 ? 26.415 34.985 -12.873 1.00 94.62 91 ASP A N 1
ATOM 748 C CA . ASP A 1 91 ? 27.422 35.931 -12.381 1.00 94.62 91 ASP A CA 1
ATOM 749 C C . ASP A 1 91 ? 26.729 37.165 -11.754 1.00 94.62 91 ASP A C 1
ATOM 751 O O . ASP A 1 91 ? 26.993 37.498 -10.596 1.00 94.62 91 ASP A O 1
ATOM 755 N N . LYS A 1 92 ? 25.749 37.758 -12.456 1.00 94.56 92 LYS A N 1
ATOM 756 C CA . LYS A 1 92 ? 24.974 38.910 -11.965 1.00 94.56 92 LYS A CA 1
ATOM 757 C C . LYS A 1 92 ? 24.175 38.616 -10.689 1.00 94.56 92 LYS A C 1
ATOM 759 O O . LYS A 1 92 ? 24.170 39.428 -9.769 1.00 94.56 92 LYS A O 1
ATOM 764 N N . CYS A 1 93 ? 23.488 37.476 -10.613 1.00 93.56 93 CYS A N 1
ATOM 765 C CA . CYS A 1 93 ? 22.736 37.084 -9.417 1.00 93.56 93 CYS A CA 1
ATOM 766 C C . CYS A 1 93 ? 23.640 36.997 -8.185 1.00 93.56 93 CYS A C 1
ATOM 768 O O . CYS A 1 93 ? 23.271 37.483 -7.115 1.00 93.56 93 CYS A O 1
ATOM 770 N N . TYR A 1 94 ? 24.834 36.422 -8.344 1.00 93.44 94 TYR A N 1
ATOM 771 C CA . TYR A 1 94 ? 25.805 36.340 -7.262 1.00 93.44 94 TYR A CA 1
ATOM 772 C C . TYR A 1 94 ? 26.305 37.726 -6.826 1.00 93.44 94 TYR A C 1
ATOM 774 O O . TYR A 1 94 ? 26.334 38.005 -5.627 1.00 93.44 94 TYR A O 1
ATOM 782 N N . GLU A 1 95 ? 26.646 38.604 -7.777 1.00 93.69 95 GLU A N 1
ATOM 783 C CA . GLU A 1 95 ? 27.032 40.001 -7.506 1.00 93.69 95 GLU A CA 1
ATOM 784 C C . GLU A 1 95 ? 25.936 40.756 -6.739 1.00 93.69 95 GLU A C 1
ATOM 786 O O . GLU A 1 95 ? 26.214 41.425 -5.742 1.00 93.69 95 GLU A O 1
ATOM 791 N N . ASP A 1 96 ? 24.679 40.556 -7.139 1.00 92.88 96 ASP A N 1
ATOM 792 C CA . ASP A 1 96 ? 23.502 41.164 -6.518 1.00 92.88 96 ASP A CA 1
ATOM 793 C C . ASP A 1 96 ? 23.080 40.466 -5.199 1.00 92.88 96 ASP A C 1
ATOM 795 O O . ASP A 1 96 ? 22.101 40.881 -4.574 1.00 92.88 96 ASP A O 1
ATOM 799 N N . LYS A 1 97 ? 23.786 39.406 -4.765 1.00 90.75 97 LYS A N 1
ATOM 800 C CA . LYS A 1 97 ? 23.465 38.546 -3.602 1.00 90.75 97 LYS A CA 1
ATOM 801 C C . LYS A 1 97 ? 22.048 37.952 -3.628 1.00 90.75 97 LYS A C 1
ATOM 803 O O . LYS A 1 97 ? 21.404 37.797 -2.585 1.00 90.75 97 LYS A O 1
ATOM 808 N N . LYS A 1 98 ? 21.568 37.595 -4.818 1.00 91.44 98 LYS A N 1
ATOM 809 C CA . LYS A 1 98 ? 20.240 37.014 -5.056 1.00 91.44 98 LYS A CA 1
ATOM 810 C C . LYS A 1 98 ? 20.352 35.583 -5.562 1.00 91.44 98 LYS A C 1
ATOM 812 O O . LYS A 1 98 ? 21.237 35.264 -6.350 1.00 91.44 98 LYS A O 1
ATOM 817 N N . SER A 1 99 ? 19.407 34.740 -5.156 1.00 91.06 99 SER A N 1
ATOM 818 C CA . SER A 1 99 ? 19.270 33.401 -5.723 1.00 91.06 99 SER A CA 1
ATOM 819 C C . SER A 1 99 ? 18.961 33.477 -7.219 1.00 91.06 99 SER A C 1
ATOM 821 O O . SER A 1 99 ? 18.104 34.268 -7.622 1.00 91.06 99 SER A O 1
ATOM 823 N N . VAL A 1 100 ? 19.588 32.617 -8.025 1.00 92.38 100 VAL A N 1
ATOM 824 C CA . VAL A 1 100 ? 19.245 32.468 -9.454 1.00 92.38 100 VAL A CA 1
ATOM 825 C C . VAL A 1 100 ? 17.807 31.978 -9.595 1.00 92.38 100 VAL A C 1
ATOM 827 O O . VAL A 1 100 ? 17.012 32.572 -10.311 1.00 92.38 100 VAL A O 1
ATOM 830 N N . ASN A 1 101 ? 17.490 30.885 -8.898 1.00 91.81 101 ASN A N 1
ATOM 831 C CA . ASN A 1 101 ? 16.167 30.277 -8.839 1.00 91.81 101 ASN A CA 1
ATOM 832 C C . ASN A 1 101 ? 16.114 29.324 -7.641 1.00 91.81 101 ASN A C 1
ATOM 834 O O . ASN A 1 101 ? 17.126 28.705 -7.298 1.00 91.81 101 ASN A O 1
ATOM 838 N N . TRP A 1 102 ? 14.934 29.148 -7.048 1.00 90.81 102 TRP A N 1
ATOM 839 C CA . TRP A 1 102 ? 14.718 28.180 -5.970 1.00 90.81 102 TRP A CA 1
ATOM 840 C C . TRP A 1 102 ? 15.061 26.732 -6.370 1.00 90.81 102 TRP A C 1
ATOM 842 O O . TRP A 1 102 ? 15.452 25.932 -5.517 1.00 90.81 102 TRP A O 1
ATOM 852 N N . TYR A 1 103 ? 14.938 26.395 -7.658 1.00 91.81 103 TYR A N 1
ATOM 853 C CA . TYR A 1 103 ? 15.178 25.062 -8.204 1.00 91.81 103 TYR A CA 1
ATOM 854 C C . TYR A 1 103 ? 16.463 24.967 -9.038 1.00 91.81 103 TYR A C 1
ATOM 856 O O . TYR A 1 103 ? 16.696 25.761 -9.944 1.00 91.81 103 TYR A O 1
ATOM 864 N N . SER A 1 104 ? 17.216 23.892 -8.793 1.00 92.69 104 SER A N 1
ATOM 865 C CA . SER A 1 104 ? 18.044 23.094 -9.714 1.00 92.69 104 SER A CA 1
ATOM 866 C C . SER A 1 104 ? 18.098 23.451 -11.187 1.00 92.69 104 SER A C 1
ATOM 868 O O . SER A 1 104 ? 19.153 23.625 -11.801 1.00 92.69 104 SER A O 1
ATOM 870 N N . THR A 1 105 ? 16.903 23.397 -11.759 1.00 91.12 105 THR A N 1
ATOM 871 C CA . THR A 1 105 ? 16.650 22.912 -13.113 1.00 91.12 105 THR A CA 1
ATOM 872 C C . THR A 1 105 ? 17.350 23.756 -14.159 1.00 91.12 105 THR A C 1
ATOM 874 O O . THR A 1 105 ? 17.980 23.203 -15.050 1.00 91.12 105 THR A O 1
ATOM 877 N N . SER A 1 106 ? 17.357 25.082 -14.011 1.00 90.12 106 SER A N 1
ATOM 878 C CA . SER A 1 106 ? 18.023 25.973 -14.965 1.00 90.12 106 SER A CA 1
ATOM 879 C C . SER A 1 106 ? 19.530 25.745 -15.070 1.00 90.12 106 SER A C 1
ATOM 881 O O . SER A 1 106 ? 20.069 25.765 -16.174 1.00 90.12 106 SER A O 1
ATOM 883 N N . ARG A 1 107 ? 20.214 25.470 -13.953 1.00 94.06 107 ARG A N 1
ATOM 884 C CA . ARG A 1 107 ? 21.662 25.200 -13.965 1.00 94.06 107 ARG A CA 1
ATOM 885 C C . ARG A 1 107 ? 21.966 23.815 -14.510 1.00 94.06 107 ARG A C 1
ATOM 887 O O . ARG A 1 107 ? 22.924 23.670 -15.256 1.00 94.06 107 ARG A O 1
ATOM 894 N N . VAL A 1 108 ? 21.125 22.825 -14.206 1.00 95.25 108 VAL A N 1
ATOM 895 C CA . VAL A 1 108 ? 21.261 21.487 -14.800 1.00 95.25 108 VAL A CA 1
ATOM 896 C C . VAL A 1 108 ? 21.016 21.533 -16.312 1.00 95.25 108 VAL A C 1
ATOM 898 O O . VAL A 1 108 ? 21.758 20.916 -17.068 1.00 95.25 108 VAL A O 1
ATOM 901 N N . HIS A 1 109 ? 20.046 22.323 -16.780 1.00 94.12 109 HIS A N 1
ATOM 902 C CA . HIS A 1 109 ? 19.817 22.549 -18.208 1.00 94.12 109 HIS A CA 1
ATOM 903 C C . HIS A 1 109 ? 20.992 23.264 -18.897 1.00 94.12 109 HIS A C 1
ATOM 905 O O . HIS A 1 109 ? 21.288 22.975 -20.053 1.00 94.12 109 HIS A O 1
ATOM 911 N N . ALA A 1 110 ? 21.710 24.148 -18.199 1.00 95.06 110 ALA A N 1
ATOM 912 C CA . ALA A 1 110 ? 22.950 24.728 -18.714 1.00 95.06 110 ALA A CA 1
ATOM 913 C C . ALA A 1 110 ? 24.087 23.686 -18.816 1.00 95.06 110 ALA A C 1
ATOM 915 O O . ALA A 1 110 ? 24.842 23.703 -19.788 1.00 95.06 110 ALA A O 1
ATOM 916 N N . THR A 1 111 ? 24.184 22.749 -17.865 1.00 96.56 111 THR A N 1
ATOM 917 C CA . THR A 1 111 ? 25.116 21.608 -17.951 1.00 96.56 111 THR A CA 1
ATOM 918 C C . THR A 1 111 ? 24.762 20.671 -19.111 1.00 96.56 111 THR A C 1
ATOM 920 O O . THR A 1 111 ? 25.655 20.293 -19.863 1.00 96.56 111 THR A O 1
ATOM 923 N N . LEU A 1 112 ? 23.471 20.368 -19.310 1.00 95.12 112 LEU A N 1
ATOM 924 C CA . LEU A 1 112 ? 22.961 19.623 -20.473 1.00 95.12 112 LEU A CA 1
ATOM 925 C C . LEU A 1 112 ? 23.373 20.272 -21.792 1.00 95.12 112 LEU A C 1
ATOM 927 O O . LEU A 1 112 ? 23.856 19.585 -22.682 1.00 95.12 112 LEU A O 1
ATOM 931 N N . ALA A 1 113 ? 23.202 21.594 -21.901 1.00 93.94 113 ALA A N 1
ATOM 932 C CA . ALA A 1 113 ? 23.601 22.338 -23.088 1.00 93.94 113 ALA A CA 1
ATOM 933 C C . ALA A 1 113 ? 25.064 22.050 -23.421 1.00 93.94 113 ALA A C 1
ATOM 935 O O . ALA A 1 113 ? 25.377 21.590 -24.511 1.00 93.94 113 ALA A O 1
ATOM 936 N N . TRP A 1 114 ? 25.946 22.279 -22.446 1.00 96.38 114 TRP A N 1
ATOM 937 C CA . TRP A 1 114 ? 27.379 22.102 -22.619 1.00 96.38 114 TRP A CA 1
ATOM 938 C C . TRP A 1 114 ? 27.752 20.671 -23.030 1.00 96.38 114 TRP A C 1
ATOM 940 O O . TRP A 1 114 ? 28.614 20.509 -23.887 1.00 96.38 114 TRP A O 1
ATOM 950 N N . ASP A 1 115 ? 27.086 19.660 -22.463 1.00 96.88 115 ASP A N 1
ATOM 951 C CA . ASP A 1 115 ? 27.281 18.248 -22.810 1.00 96.88 115 ASP A CA 1
ATOM 952 C C . ASP A 1 115 ? 26.844 17.927 -24.248 1.00 96.88 115 ASP A C 1
ATOM 954 O O . ASP A 1 115 ? 27.581 17.294 -24.999 1.00 96.88 115 ASP A O 1
ATOM 958 N N . TRP A 1 116 ? 25.658 18.386 -24.655 1.00 93.19 116 TRP A N 1
ATOM 959 C CA . TRP A 1 116 ? 25.069 18.022 -25.947 1.00 93.19 116 TRP A CA 1
ATOM 960 C C . TRP A 1 116 ? 25.691 18.751 -27.134 1.00 93.19 116 TRP A C 1
ATOM 962 O O . TRP A 1 116 ? 25.745 18.184 -28.221 1.00 93.19 116 TRP A O 1
ATOM 972 N N . ILE A 1 117 ? 26.171 19.984 -26.938 1.00 92.25 117 ILE A N 1
ATOM 973 C CA . ILE A 1 117 ? 26.902 20.735 -27.971 1.00 92.25 117 ILE A CA 1
ATOM 974 C C . ILE A 1 117 ? 28.419 20.654 -27.782 1.00 92.25 117 ILE A C 1
ATOM 976 O O . ILE A 1 117 ? 29.140 21.472 -28.349 1.00 92.25 117 ILE A O 1
ATOM 980 N N . TYR A 1 118 ? 28.915 19.709 -26.974 1.00 94.56 118 TYR A N 1
ATOM 981 C CA . TYR A 1 118 ? 30.336 19.599 -26.641 1.00 94.56 118 TYR A CA 1
ATOM 982 C C . TYR A 1 118 ? 31.211 19.606 -27.901 1.00 94.56 118 TYR A C 1
ATOM 984 O O . TYR A 1 118 ? 32.150 20.401 -27.994 1.00 94.56 118 TYR A O 1
ATOM 992 N N . GLU A 1 119 ? 30.842 18.814 -28.912 1.00 93.00 119 GLU A N 1
ATOM 993 C CA . GLU A 1 119 ? 31.588 18.735 -30.172 1.00 93.00 119 GLU A CA 1
ATOM 994 C C . GLU A 1 119 ? 31.516 20.002 -31.038 1.00 93.00 119 GLU A C 1
ATOM 996 O O . GLU A 1 119 ? 32.457 20.288 -31.774 1.00 93.00 119 GLU A O 1
ATOM 1001 N N . ASP A 1 120 ? 30.491 20.839 -30.860 1.00 91.69 120 ASP A N 1
ATOM 1002 C CA . ASP A 1 120 ? 30.334 22.118 -31.570 1.00 91.69 120 ASP A CA 1
ATOM 1003 C C . ASP A 1 120 ? 31.036 23.302 -30.867 1.00 91.69 120 ASP A C 1
ATOM 1005 O O . ASP A 1 120 ? 31.092 24.426 -31.387 1.00 91.69 120 ASP A O 1
ATOM 1009 N N . LEU A 1 121 ? 31.548 23.097 -29.650 1.00 93.94 121 LEU A N 1
ATOM 1010 C CA . LEU A 1 121 ? 32.299 24.101 -28.897 1.00 93.94 121 LEU A CA 1
ATOM 1011 C C . LEU A 1 121 ? 33.797 23.993 -29.195 1.00 93.94 121 LEU A C 1
ATOM 1013 O O . LEU A 1 121 ? 34.371 22.907 -29.141 1.00 93.94 121 LEU A O 1
ATOM 1017 N N . SER A 1 122 ? 34.465 25.133 -29.409 1.00 95.56 122 SER A N 1
ATOM 1018 C CA . SER A 1 122 ? 35.934 25.159 -29.435 1.00 95.56 122 SER A CA 1
ATOM 1019 C C . SER A 1 122 ? 36.508 24.829 -28.055 1.00 95.56 122 SER A C 1
ATOM 1021 O O . SER A 1 122 ? 35.852 25.064 -27.041 1.00 95.56 122 SER A O 1
ATOM 1023 N N . GLU A 1 123 ? 37.753 24.355 -27.977 1.00 95.88 123 GLU A N 1
ATOM 1024 C CA . GLU A 1 123 ? 38.396 24.028 -26.692 1.00 95.88 123 GLU A CA 1
ATOM 1025 C C . GLU A 1 123 ? 38.349 25.201 -25.692 1.00 95.88 123 GLU A C 1
ATOM 1027 O O . GLU A 1 123 ? 38.001 25.025 -24.522 1.00 95.88 123 GLU A O 1
ATOM 1032 N N . ALA A 1 124 ? 38.599 26.424 -26.173 1.00 96.38 124 ALA A N 1
ATOM 1033 C CA . ALA A 1 124 ? 38.500 27.639 -25.366 1.00 96.38 124 ALA A CA 1
ATOM 1034 C C . ALA A 1 124 ? 37.079 27.868 -24.822 1.00 96.38 124 ALA A C 1
ATOM 1036 O O . ALA A 1 124 ? 36.915 28.268 -23.671 1.00 96.38 124 ALA A O 1
ATOM 1037 N N . GLN A 1 125 ? 36.047 27.584 -25.622 1.00 95.62 125 GLN A N 1
ATOM 1038 C CA . GLN A 1 125 ? 34.647 27.709 -25.207 1.00 95.62 125 GLN A CA 1
ATOM 1039 C C . GLN A 1 125 ? 34.233 26.598 -24.243 1.00 95.62 125 GLN A C 1
ATOM 1041 O O . GLN A 1 125 ? 33.538 26.880 -23.267 1.00 95.62 125 GLN A O 1
ATOM 1046 N N . ARG A 1 126 ? 34.688 25.356 -24.472 1.00 96.81 126 ARG A N 1
ATOM 1047 C CA . ARG A 1 126 ? 34.481 24.229 -23.549 1.00 96.81 126 ARG A CA 1
ATOM 1048 C C . ARG A 1 126 ? 35.010 24.597 -22.161 1.00 96.81 126 ARG A C 1
ATOM 1050 O O . ARG A 1 126 ? 34.262 24.498 -21.187 1.00 96.81 126 ARG A O 1
ATOM 1057 N N . ARG A 1 127 ? 36.253 25.096 -22.096 1.00 97.56 127 ARG A N 1
ATOM 1058 C CA . ARG A 1 127 ? 36.910 25.541 -20.858 1.00 97.56 127 ARG A CA 1
ATOM 1059 C C . ARG A 1 127 ? 36.190 26.724 -20.211 1.00 97.56 127 ARG A C 1
ATOM 1061 O O . ARG A 1 127 ? 35.814 26.614 -19.050 1.00 97.56 127 ARG A O 1
ATOM 1068 N N . ASP A 1 128 ? 35.947 27.812 -20.947 1.00 96.75 128 ASP A N 1
ATOM 1069 C CA . ASP A 1 128 ? 35.302 29.016 -20.396 1.00 96.75 128 ASP A CA 1
ATOM 1070 C C . ASP A 1 128 ? 33.922 28.709 -19.795 1.00 96.75 128 ASP A C 1
ATOM 1072 O O . ASP A 1 128 ? 33.650 29.034 -18.637 1.00 96.75 128 ASP A O 1
ATOM 1076 N N . PHE A 1 129 ? 33.051 28.036 -20.549 1.00 96.94 129 PHE A N 1
ATOM 1077 C CA . PHE A 1 129 ? 31.668 27.828 -20.122 1.00 96.94 129 PHE A CA 1
ATOM 1078 C C . PHE A 1 129 ? 31.563 26.895 -18.913 1.00 96.94 129 PHE A C 1
ATOM 1080 O O . PHE A 1 129 ? 30.831 27.209 -17.970 1.00 96.94 129 PHE A O 1
ATOM 1087 N N . MET A 1 130 ? 32.313 25.788 -18.895 1.00 97.69 130 MET A N 1
ATOM 1088 C CA . MET A 1 130 ? 32.287 24.861 -17.761 1.00 97.69 130 MET A CA 1
ATOM 1089 C C . MET A 1 130 ? 32.949 25.466 -16.516 1.00 97.69 130 MET A C 1
ATOM 1091 O O . MET A 1 130 ? 32.372 25.387 -15.431 1.00 97.69 130 MET A O 1
ATOM 1095 N N . SER A 1 131 ? 34.084 26.164 -16.652 1.00 98.12 131 SER A N 1
ATOM 1096 C CA . SER A 1 131 ? 34.703 26.879 -15.525 1.00 98.12 131 SER A CA 1
ATOM 1097 C C . SER A 1 131 ? 33.759 27.928 -14.928 1.00 98.12 131 SER A C 1
ATOM 1099 O O . SER A 1 131 ? 33.664 28.059 -13.706 1.00 98.12 131 SER A O 1
ATOM 1101 N N . ARG A 1 132 ? 32.995 28.653 -15.759 1.00 97.12 132 ARG A N 1
ATOM 1102 C CA . ARG A 1 132 ? 31.978 29.607 -15.282 1.00 97.12 132 ARG A CA 1
ATOM 1103 C C . ARG A 1 132 ? 30.820 28.916 -14.555 1.00 97.12 132 ARG A C 1
ATOM 1105 O O . ARG A 1 132 ? 30.393 29.438 -13.525 1.00 97.12 132 ARG A O 1
ATOM 1112 N N . LEU A 1 133 ? 30.352 27.751 -15.020 1.00 96.81 133 LEU A N 1
ATOM 1113 C CA . LEU A 1 133 ? 29.349 26.940 -14.305 1.00 96.81 133 LEU A CA 1
ATOM 1114 C C . LEU A 1 133 ? 29.856 26.494 -12.931 1.00 96.81 133 LEU A C 1
ATOM 1116 O O . LEU A 1 133 ? 29.185 26.735 -11.925 1.00 96.81 133 LEU A O 1
ATOM 1120 N N . VAL A 1 134 ? 31.049 25.895 -12.876 1.00 98.06 134 VAL A N 1
ATOM 1121 C CA . VAL A 1 134 ? 31.683 25.459 -11.622 1.00 98.06 134 VAL A CA 1
ATOM 1122 C C . VAL A 1 134 ? 31.821 26.644 -10.670 1.00 98.06 134 VAL A C 1
ATOM 1124 O O . VAL A 1 134 ? 31.375 26.592 -9.526 1.00 98.06 134 VAL A O 1
ATOM 1127 N N . ARG A 1 135 ? 32.346 27.769 -11.154 1.00 96.62 135 ARG A N 1
ATOM 1128 C CA . ARG A 1 135 ? 32.515 28.976 -10.344 1.00 96.62 135 ARG A CA 1
ATOM 1129 C C . ARG A 1 135 ? 31.189 29.527 -9.819 1.00 96.62 135 ARG A C 1
ATOM 1131 O O . ARG A 1 135 ? 31.137 29.941 -8.662 1.00 96.62 135 ARG A O 1
ATOM 1138 N N . ALA A 1 136 ? 30.134 29.544 -10.634 1.00 94.75 136 ALA A N 1
ATOM 1139 C CA . ALA A 1 136 ? 28.816 30.026 -10.221 1.00 94.75 136 ALA A CA 1
ATOM 1140 C C . ALA A 1 136 ? 28.250 29.197 -9.057 1.00 94.75 136 ALA A C 1
ATOM 1142 O O . ALA A 1 136 ? 27.752 29.761 -8.084 1.00 94.75 136 ALA A O 1
ATOM 1143 N N . ILE A 1 137 ? 28.385 27.869 -9.117 1.00 96.56 137 ILE A N 1
ATOM 1144 C CA . ILE A 1 137 ? 27.921 26.971 -8.053 1.00 96.56 137 ILE A CA 1
ATOM 1145 C C . ILE A 1 137 ? 28.822 27.062 -6.811 1.00 96.56 137 ILE A C 1
ATOM 1147 O O . ILE A 1 137 ? 28.320 27.255 -5.704 1.00 96.56 137 ILE A O 1
ATOM 1151 N N . ASP A 1 138 ? 30.146 26.994 -6.973 1.00 96.88 138 ASP A N 1
ATOM 1152 C CA . ASP A 1 138 ? 31.112 27.007 -5.863 1.00 96.88 138 ASP A CA 1
ATOM 1153 C C . ASP A 1 138 ? 31.023 28.294 -5.026 1.00 96.88 138 ASP A C 1
ATOM 1155 O O . ASP A 1 138 ? 31.014 28.249 -3.791 1.00 96.88 138 ASP A O 1
ATOM 1159 N N . ARG A 1 139 ? 30.868 29.447 -5.690 1.00 94.94 139 ARG A N 1
ATOM 1160 C CA . ARG A 1 139 ? 30.682 30.745 -5.030 1.00 94.94 139 ARG A CA 1
ATOM 1161 C C . ARG A 1 139 ? 29.439 30.769 -4.146 1.00 94.94 139 ARG A C 1
ATOM 1163 O O . ARG A 1 139 ? 29.516 31.238 -3.014 1.00 94.94 139 ARG A O 1
ATOM 1170 N N . VAL A 1 140 ? 28.318 30.227 -4.622 1.00 94.31 140 VAL A N 1
ATOM 1171 C CA . VAL A 1 140 ? 27.071 30.162 -3.846 1.00 94.31 140 VAL A CA 1
ATOM 1172 C C . VAL A 1 140 ? 27.219 29.236 -2.633 1.00 94.31 140 VAL A C 1
ATOM 1174 O O . VAL A 1 140 ? 26.817 29.609 -1.531 1.00 94.31 140 VAL A O 1
ATOM 1177 N N . LEU A 1 141 ? 27.872 28.077 -2.783 1.00 93.94 141 LEU A N 1
ATOM 1178 C CA . LEU A 1 141 ? 28.141 27.163 -1.660 1.00 93.94 141 LEU A CA 1
ATOM 1179 C C . LEU A 1 141 ? 29.022 27.812 -0.570 1.00 93.94 141 LEU A C 1
ATOM 1181 O O . LEU A 1 141 ? 28.824 27.585 0.634 1.00 93.94 141 LEU A O 1
ATOM 1185 N N . LYS A 1 142 ? 29.993 28.633 -0.987 1.00 94.81 142 LYS A N 1
ATOM 1186 C CA . LYS A 1 142 ? 30.965 29.302 -0.108 1.00 94.81 142 LYS A CA 1
ATOM 1187 C C . LYS A 1 142 ? 30.516 30.671 0.405 1.00 94.81 142 LYS A C 1
ATOM 1189 O O . LYS A 1 142 ? 31.142 31.175 1.334 1.00 94.81 142 LYS A O 1
ATOM 1194 N N . ALA A 1 143 ? 29.450 31.258 -0.140 1.00 92.81 143 ALA A N 1
ATOM 1195 C CA . ALA A 1 143 ? 29.006 32.613 0.183 1.00 92.81 143 ALA A CA 1
ATOM 1196 C C . ALA A 1 143 ? 28.788 32.815 1.691 1.00 92.81 143 ALA A C 1
ATOM 1198 O O . ALA A 1 143 ? 28.062 32.052 2.336 1.00 92.81 143 ALA A O 1
ATOM 1199 N N . ARG A 1 144 ? 29.415 33.849 2.263 1.00 93.12 144 ARG A N 1
ATOM 1200 C CA . ARG A 1 144 ? 29.213 34.289 3.651 1.00 93.12 144 ARG A CA 1
ATOM 1201 C C . ARG A 1 144 ? 29.048 35.821 3.670 1.00 93.12 144 ARG A C 1
ATOM 1203 O O . ARG A 1 144 ? 29.971 36.503 3.230 1.00 93.12 144 ARG A O 1
ATOM 1210 N N . PRO A 1 145 ? 27.914 36.374 4.156 1.00 88.56 145 PRO A N 1
ATOM 1211 C CA . PRO A 1 145 ? 26.690 35.674 4.571 1.00 88.56 145 PRO A CA 1
ATOM 1212 C C . PRO A 1 145 ? 26.047 34.893 3.410 1.00 88.56 145 PRO A C 1
ATOM 1214 O O . PRO A 1 145 ? 26.394 35.100 2.249 1.00 88.56 145 PRO A O 1
ATOM 1217 N N . ALA A 1 146 ? 25.149 33.960 3.734 1.00 89.75 146 ALA A N 1
ATOM 1218 C CA . ALA A 1 146 ? 24.473 33.138 2.732 1.00 89.75 146 ALA A CA 1
ATOM 1219 C C . ALA A 1 146 ? 23.652 33.995 1.750 1.00 89.75 146 ALA A C 1
ATOM 1221 O O . ALA A 1 146 ? 23.128 35.048 2.121 1.00 89.75 146 ALA A O 1
ATOM 1222 N N . ILE A 1 147 ? 23.528 33.522 0.507 1.00 90.75 147 ILE A N 1
ATOM 1223 C CA . ILE A 1 147 ? 22.695 34.161 -0.517 1.00 90.75 147 ILE A CA 1
ATOM 1224 C C . ILE A 1 147 ? 21.229 34.123 -0.076 1.00 90.75 147 ILE A C 1
ATOM 1226 O O . ILE A 1 147 ? 20.721 33.096 0.384 1.00 90.75 147 ILE A O 1
ATOM 1230 N N . TYR A 1 148 ? 20.548 35.261 -0.203 1.00 83.62 148 TYR A N 1
ATOM 1231 C CA . TYR A 1 148 ? 19.155 35.388 0.206 1.00 83.62 148 TYR A CA 1
ATOM 1232 C C . TYR A 1 148 ? 18.260 34.447 -0.613 1.00 83.62 148 TYR A C 1
ATOM 1234 O O . TYR A 1 148 ? 18.317 34.449 -1.843 1.00 83.62 148 TYR A O 1
ATOM 1242 N N . ARG A 1 149 ? 17.423 33.664 0.087 1.00 82.75 149 ARG A N 1
ATOM 1243 C CA . ARG A 1 149 ? 16.492 32.663 -0.476 1.00 82.75 149 ARG A CA 1
ATOM 1244 C C . ARG A 1 149 ? 17.143 31.572 -1.331 1.00 82.75 149 ARG A C 1
ATOM 1246 O O . ARG A 1 149 ? 16.473 30.952 -2.153 1.00 82.75 149 ARG A O 1
ATOM 1253 N N . GLU A 1 150 ? 18.421 31.293 -1.114 1.00 91.12 150 GLU A N 1
ATOM 1254 C CA . GLU A 1 150 ? 19.069 30.176 -1.789 1.00 91.12 150 GLU A CA 1
ATOM 1255 C C . GLU A 1 150 ? 18.634 28.832 -1.196 1.00 91.12 150 GLU A C 1
ATOM 1257 O O . GLU A 1 150 ? 18.634 28.630 0.022 1.00 91.12 150 GLU A O 1
ATOM 1262 N N . ASN A 1 151 ? 18.289 27.884 -2.065 1.00 91.38 151 ASN A N 1
ATOM 1263 C CA . ASN A 1 151 ? 17.861 26.557 -1.647 1.00 91.38 151 ASN A CA 1
ATOM 1264 C C . ASN A 1 151 ? 19.068 25.615 -1.528 1.00 91.38 151 ASN A C 1
ATOM 1266 O O . ASN A 1 151 ? 19.673 25.213 -2.525 1.00 91.38 151 ASN A O 1
ATOM 1270 N N . MET A 1 152 ? 19.370 25.205 -0.295 1.00 92.12 152 MET A N 1
ATOM 1271 C CA . MET A 1 152 ? 20.494 24.320 0.046 1.00 92.12 152 MET A CA 1
ATOM 1272 C C . MET A 1 152 ? 20.052 22.901 0.444 1.00 92.12 152 MET A C 1
ATOM 1274 O O . MET A 1 152 ? 20.797 22.202 1.149 1.00 92.12 152 MET A O 1
ATOM 1278 N N . SER A 1 153 ? 18.850 22.493 0.011 1.00 91.19 153 SER A N 1
ATOM 1279 C CA . SER A 1 153 ? 18.291 21.151 0.237 1.00 91.19 153 SER A CA 1
ATOM 1280 C C . SER A 1 153 ? 19.294 20.047 -0.108 1.00 91.19 153 SER A C 1
ATOM 1282 O O . SER A 1 153 ? 20.068 20.153 -1.062 1.00 91.19 153 SER A O 1
ATOM 1284 N N . GLY A 1 154 ? 19.301 19.002 0.715 1.00 92.19 154 GLY A N 1
ATOM 1285 C CA . GLY A 1 154 ? 20.170 17.830 0.584 1.00 92.19 154 GLY A CA 1
ATOM 1286 C C . GLY A 1 154 ? 19.370 16.531 0.647 1.00 92.19 154 GLY A C 1
ATOM 1287 O O . GLY A 1 154 ? 18.143 16.559 0.535 1.00 92.19 154 GLY A O 1
ATOM 1288 N N . TYR A 1 155 ? 20.068 15.416 0.874 1.00 93.25 155 TYR A N 1
ATOM 1289 C CA . TYR A 1 155 ? 19.520 14.061 0.738 1.00 93.25 155 TYR A CA 1
ATOM 1290 C C . TYR A 1 155 ? 18.277 13.755 1.596 1.00 93.25 155 TYR A C 1
ATOM 1292 O O . TYR A 1 155 ? 17.465 12.923 1.213 1.00 93.25 155 TYR A O 1
ATOM 1300 N N . SER A 1 156 ? 18.106 14.411 2.748 1.00 90.50 156 SER A N 1
ATOM 1301 C CA . SER A 1 156 ? 16.971 14.195 3.662 1.00 90.50 156 SER A CA 1
ATOM 1302 C C . SER A 1 156 ? 15.755 15.090 3.378 1.00 90.50 156 SER A C 1
ATOM 1304 O O . SER A 1 156 ? 14.842 15.196 4.191 1.00 90.50 156 SER A O 1
ATOM 1306 N N . THR A 1 157 ? 15.769 15.805 2.252 1.00 87.88 157 THR A N 1
ATOM 1307 C CA . THR A 1 157 ? 14.730 16.764 1.841 1.00 87.88 157 THR A CA 1
ATOM 1308 C C . THR A 1 157 ? 14.477 16.615 0.335 1.00 87.88 157 THR A C 1
ATOM 1310 O O . THR A 1 157 ? 14.868 15.620 -0.277 1.00 87.88 157 THR A O 1
ATOM 1313 N N . GLY A 1 158 ? 13.856 17.605 -0.310 1.00 87.38 158 GLY A N 1
ATOM 1314 C CA . GLY A 1 158 ? 13.546 17.533 -1.739 1.00 87.38 158 GLY A CA 1
ATOM 1315 C C . GLY A 1 158 ? 14.743 17.373 -2.688 1.00 87.38 158 GLY A C 1
ATOM 1316 O O . GLY A 1 158 ? 14.577 16.864 -3.793 1.00 87.38 158 GLY A O 1
ATOM 1317 N N . PHE A 1 159 ? 15.949 17.754 -2.257 1.00 93.50 159 PHE A N 1
ATOM 1318 C CA . PHE A 1 159 ? 17.204 17.652 -3.013 1.00 93.50 159 PHE A CA 1
ATOM 1319 C C . PHE A 1 159 ? 17.134 18.206 -4.450 1.00 93.50 159 PHE A C 1
ATOM 1321 O O . PHE A 1 159 ? 17.655 17.630 -5.393 1.00 93.50 159 PHE A O 1
ATOM 1328 N N . TYR A 1 160 ? 16.493 19.361 -4.612 1.00 91.12 160 TYR A N 1
ATOM 1329 C CA . TYR A 1 160 ? 16.400 20.102 -5.878 1.00 91.12 160 TYR A CA 1
ATOM 1330 C C . TYR A 1 160 ? 17.008 21.507 -5.761 1.00 91.12 160 TYR A C 1
ATOM 1332 O O . TYR A 1 160 ? 16.707 22.388 -6.559 1.00 91.12 160 TYR A O 1
ATOM 1340 N N . GLY A 1 161 ? 17.836 21.751 -4.741 1.00 92.50 161 GLY A N 1
ATOM 1341 C CA . GLY A 1 161 ? 18.571 23.000 -4.529 1.00 92.50 161 GLY A CA 1
ATOM 1342 C C . GLY A 1 161 ? 19.928 23.032 -5.241 1.00 92.50 161 GLY A C 1
ATOM 1343 O O . GLY A 1 161 ? 20.223 22.191 -6.090 1.00 92.50 161 GLY A O 1
ATOM 1344 N N . VAL A 1 162 ? 20.790 23.984 -4.882 1.00 93.69 162 VAL A N 1
ATOM 1345 C CA . VAL A 1 162 ? 22.124 24.179 -5.497 1.00 93.69 162 VAL A CA 1
ATOM 1346 C C . VAL A 1 162 ? 23.011 22.940 -5.380 1.00 93.69 162 VAL A C 1
ATOM 1348 O O . VAL A 1 162 ? 23.704 22.590 -6.331 1.00 93.69 162 VAL A O 1
ATOM 1351 N N . LYS A 1 163 ? 22.946 22.231 -4.246 1.00 94.81 163 LYS A N 1
ATOM 1352 C CA . LYS A 1 163 ? 23.733 21.010 -4.000 1.00 94.81 163 LYS A CA 1
ATOM 1353 C C . LYS A 1 163 ? 23.468 19.895 -5.013 1.00 94.81 163 LYS A C 1
ATOM 1355 O O . LYS A 1 163 ? 24.349 19.085 -5.268 1.00 94.81 163 LYS A O 1
ATOM 1360 N N . ASN A 1 164 ? 22.276 19.854 -5.600 1.00 94.38 164 ASN A N 1
ATOM 1361 C CA . ASN A 1 164 ? 21.929 18.840 -6.588 1.00 94.38 164 ASN A CA 1
ATOM 1362 C C . ASN A 1 164 ? 22.730 19.014 -7.895 1.00 94.38 164 ASN A C 1
ATOM 1364 O O . ASN A 1 164 ? 23.030 18.024 -8.546 1.00 94.38 164 ASN A O 1
ATOM 1368 N N . CYS A 1 165 ? 23.201 20.227 -8.229 1.00 96.69 165 CYS A N 1
ATOM 1369 C CA . CYS A 1 165 ? 24.027 20.474 -9.421 1.00 96.69 165 CYS A CA 1
ATOM 1370 C C . CYS A 1 165 ? 25.371 19.720 -9.422 1.00 96.69 165 CYS A C 1
ATOM 1372 O O . CYS A 1 165 ? 25.954 19.529 -10.487 1.00 96.69 165 CYS A O 1
ATOM 1374 N N . LEU A 1 166 ? 25.878 19.320 -8.250 1.00 97.75 166 LEU A N 1
ATOM 1375 C CA . LEU A 1 166 ? 27.236 18.787 -8.089 1.00 97.75 166 LEU A CA 1
ATOM 1376 C C . LEU A 1 166 ? 27.398 17.450 -8.814 1.00 97.75 166 LEU A C 1
ATOM 1378 O O . LEU A 1 166 ? 28.407 17.249 -9.481 1.00 97.75 166 LEU A O 1
ATOM 1382 N N . TRP A 1 167 ? 26.382 16.581 -8.758 1.00 97.75 167 TRP A N 1
ATOM 1383 C CA . TRP A 1 167 ? 26.386 15.332 -9.520 1.00 97.75 167 TRP A CA 1
ATOM 1384 C C . TRP A 1 167 ? 26.414 15.594 -11.028 1.00 97.75 167 TRP A C 1
ATOM 1386 O O . TRP A 1 167 ? 27.301 15.088 -11.704 1.00 97.75 167 TRP A O 1
ATOM 1396 N N . PHE A 1 168 ? 25.501 16.429 -11.541 1.00 98.06 168 PHE A N 1
ATOM 1397 C CA . PHE A 1 168 ? 25.391 16.697 -12.980 1.00 98.06 168 PHE A CA 1
ATOM 1398 C C . PHE A 1 168 ? 26.670 17.318 -13.548 1.00 98.06 168 PHE A C 1
ATOM 1400 O O . PHE A 1 168 ? 27.139 16.889 -14.597 1.00 98.06 168 PHE A O 1
ATOM 1407 N N . ILE A 1 169 ? 27.265 18.297 -12.857 1.00 98.38 169 ILE A N 1
ATOM 1408 C CA . ILE A 1 169 ? 28.536 18.899 -13.286 1.00 98.38 169 ILE A CA 1
ATOM 1409 C C . ILE A 1 169 ? 29.675 17.883 -13.159 1.00 98.38 169 ILE A C 1
ATOM 1411 O O . ILE A 1 169 ? 30.454 17.726 -14.096 1.00 98.38 169 ILE A O 1
ATOM 1415 N N . GLY A 1 170 ? 29.744 17.173 -12.029 1.00 97.94 170 GLY A N 1
ATOM 1416 C CA . GLY A 1 170 ? 30.780 16.186 -11.745 1.00 97.94 170 GLY A CA 1
ATOM 1417 C C . GLY A 1 170 ? 30.840 15.077 -12.794 1.00 97.94 170 GLY A C 1
ATOM 1418 O O . GLY A 1 170 ? 31.905 14.830 -13.347 1.00 97.94 170 GLY A O 1
ATOM 1419 N N . CYS A 1 171 ? 29.710 14.437 -13.116 1.00 97.44 171 CYS A N 1
ATOM 1420 C CA . CYS A 1 171 ? 29.675 13.338 -14.088 1.00 97.44 171 CYS A CA 1
ATOM 1421 C C . CYS A 1 171 ? 29.862 13.804 -15.538 1.00 97.44 171 CYS A C 1
ATOM 1423 O O . CYS A 1 171 ? 30.437 13.069 -16.338 1.00 97.44 171 CYS A O 1
ATOM 1425 N N . THR A 1 172 ? 29.454 15.035 -15.857 1.00 97.62 172 THR A N 1
ATOM 1426 C CA . THR A 1 172 ? 29.595 15.606 -17.204 1.00 97.62 172 THR A CA 1
ATOM 1427 C C . THR A 1 172 ? 31.023 16.064 -17.490 1.00 97.62 172 THR A C 1
ATOM 1429 O O . THR A 1 172 ? 31.561 15.764 -18.548 1.00 97.62 172 THR A O 1
ATOM 1432 N N . ALA A 1 173 ? 31.669 16.785 -16.570 1.00 97.69 173 ALA A N 1
ATOM 1433 C CA . ALA A 1 173 ? 33.013 17.333 -16.785 1.00 97.69 173 ALA A CA 1
ATOM 1434 C C . ALA A 1 173 ? 34.140 16.335 -16.446 1.00 97.69 173 ALA A C 1
ATOM 1436 O O . ALA A 1 173 ? 35.324 16.638 -16.605 1.00 97.69 173 ALA A O 1
ATOM 1437 N N . PHE A 1 174 ? 33.804 15.132 -15.968 1.00 97.69 174 PHE A N 1
ATOM 1438 C CA . PHE A 1 174 ? 34.801 14.155 -15.544 1.00 97.69 174 PHE A CA 1
ATOM 1439 C C . PHE A 1 174 ? 35.734 13.739 -16.690 1.00 97.69 174 PHE A C 1
ATOM 1441 O O . PHE A 1 174 ? 35.301 13.232 -17.732 1.00 97.69 174 PHE A O 1
ATOM 1448 N N . GLY A 1 175 ? 37.040 13.899 -16.465 1.00 95.12 175 GLY A N 1
ATOM 1449 C CA . GLY A 1 175 ? 38.091 13.532 -17.416 1.00 95.12 175 GLY A CA 1
ATOM 1450 C C . GLY A 1 175 ? 38.350 14.537 -18.535 1.00 95.12 175 GLY A C 1
ATOM 1451 O O . GLY A 1 175 ? 39.085 14.202 -19.456 1.00 95.12 175 GLY A O 1
ATOM 1452 N N . THR A 1 176 ? 37.779 15.746 -18.482 1.00 96.31 176 THR A N 1
ATOM 1453 C CA . THR A 1 176 ? 38.018 16.778 -19.509 1.00 96.31 176 THR A CA 1
ATOM 1454 C C . THR A 1 176 ? 39.189 17.711 -19.179 1.00 96.31 176 THR A C 1
ATOM 1456 O O . THR A 1 176 ? 39.529 18.566 -19.993 1.00 96.31 176 THR A O 1
ATOM 1459 N N . GLY A 1 177 ? 39.771 17.614 -17.976 1.00 96.06 177 GLY A N 1
ATOM 1460 C CA . GLY A 1 177 ? 40.842 18.505 -17.502 1.00 96.06 177 GLY A CA 1
ATOM 1461 C C . GLY A 1 177 ? 40.397 19.949 -17.211 1.00 96.06 177 GLY A C 1
ATOM 1462 O O . GLY A 1 177 ? 41.228 20.858 -17.150 1.00 96.06 177 GLY A O 1
ATOM 1463 N N . ILE A 1 178 ? 39.089 20.199 -17.073 1.00 97.56 178 ILE A N 1
ATOM 1464 C CA . ILE A 1 178 ? 38.527 21.516 -16.733 1.00 97.56 178 ILE A CA 1
ATOM 1465 C C . ILE A 1 178 ? 38.122 21.492 -15.259 1.00 97.56 178 ILE A C 1
ATOM 1467 O O . ILE A 1 178 ? 37.304 20.663 -14.880 1.00 97.56 178 ILE A O 1
ATOM 1471 N N . GLU A 1 179 ? 38.686 22.387 -14.440 1.00 97.56 179 GLU A N 1
ATOM 1472 C CA . GLU A 1 179 ? 38.433 22.446 -12.985 1.00 97.56 179 GLU A CA 1
ATOM 1473 C C . GLU A 1 179 ? 38.579 21.074 -12.287 1.00 97.56 179 GLU A C 1
ATOM 1475 O O . GLU A 1 179 ? 37.790 20.723 -11.410 1.00 97.56 179 GLU A O 1
ATOM 1480 N N . GLU A 1 180 ? 39.570 20.277 -12.706 1.00 95.94 180 GLU A N 1
ATOM 1481 C CA . GLU A 1 180 ? 39.645 18.829 -12.453 1.00 95.94 180 GLU A CA 1
ATOM 1482 C C . GLU A 1 180 ? 39.494 18.438 -10.978 1.00 95.94 180 GLU A C 1
ATOM 1484 O O . GLU A 1 180 ? 38.695 17.562 -10.652 1.00 95.94 180 GLU A O 1
ATOM 1489 N N . GLU A 1 181 ? 40.200 19.117 -10.071 1.00 95.94 181 GLU A N 1
ATOM 1490 C CA . GLU A 1 181 ? 40.112 18.849 -8.631 1.00 95.94 181 GLU A CA 1
ATOM 1491 C C . GLU A 1 181 ? 38.678 19.038 -8.107 1.00 95.94 181 GLU A C 1
ATOM 1493 O O . GLU A 1 181 ? 38.145 18.185 -7.395 1.00 95.94 181 GLU A O 1
ATOM 1498 N N . LYS A 1 182 ? 38.015 20.128 -8.516 1.00 97.12 182 LYS A N 1
ATOM 1499 C CA . LYS A 1 182 ? 36.651 20.455 -8.085 1.00 97.12 182 LYS A CA 1
ATOM 1500 C C . LYS A 1 182 ? 35.622 19.506 -8.694 1.00 97.12 182 LYS A C 1
ATOM 1502 O O . LYS A 1 182 ? 34.695 19.084 -8.007 1.00 97.12 182 LYS A O 1
ATOM 1507 N N . VAL A 1 183 ? 35.792 19.164 -9.969 1.00 98.19 183 VAL A N 1
ATOM 1508 C CA . VAL A 1 183 ? 34.936 18.210 -10.682 1.00 98.19 183 VAL A CA 1
ATOM 1509 C C . VAL A 1 183 ? 35.024 16.827 -10.042 1.00 98.19 183 VAL A C 1
ATOM 1511 O O . VAL A 1 183 ? 33.987 16.217 -9.786 1.00 98.19 183 VAL A O 1
ATOM 1514 N N . ASN A 1 184 ? 36.231 16.360 -9.713 1.00 98.06 184 ASN A N 1
ATOM 1515 C CA . ASN A 1 184 ? 36.449 15.080 -9.040 1.00 98.06 184 ASN A CA 1
ATOM 1516 C C . ASN A 1 184 ? 35.818 15.057 -7.638 1.00 98.06 184 ASN A C 1
ATOM 1518 O O . ASN A 1 184 ? 35.123 14.098 -7.292 1.00 98.06 184 ASN A O 1
ATOM 1522 N N . GLU A 1 185 ? 35.984 16.132 -6.860 1.00 97.56 185 GLU A N 1
ATOM 1523 C CA . GLU A 1 185 ? 35.324 16.296 -5.558 1.00 97.56 185 GLU A CA 1
ATOM 1524 C C . GLU A 1 185 ? 33.795 16.198 -5.693 1.00 97.56 185 GLU A C 1
ATOM 1526 O O . GLU A 1 185 ? 33.140 15.444 -4.969 1.00 97.56 185 GLU A O 1
ATOM 1531 N N . TRP A 1 186 ? 33.213 16.934 -6.642 1.00 98.19 186 TRP A N 1
ATOM 1532 C CA . TRP A 1 186 ? 31.764 16.983 -6.844 1.00 98.19 186 TRP A CA 1
ATOM 1533 C C . TRP A 1 186 ? 31.184 15.701 -7.425 1.00 98.19 186 TRP A C 1
ATOM 1535 O O . TRP A 1 186 ? 30.066 15.337 -7.061 1.00 98.19 186 TRP A O 1
ATOM 1545 N N . LEU A 1 187 ? 31.934 14.992 -8.267 1.00 98.00 187 LEU A N 1
ATOM 1546 C CA . LEU A 1 187 ? 31.554 13.682 -8.780 1.00 98.00 187 LEU A CA 1
ATOM 1547 C C . LEU A 1 187 ? 31.380 12.681 -7.632 1.00 98.00 187 LEU A C 1
ATOM 1549 O O . LEU A 1 187 ? 30.324 12.054 -7.502 1.00 98.00 187 LEU A O 1
ATOM 1553 N N . VAL A 1 188 ? 32.402 12.555 -6.779 1.00 97.88 188 VAL A N 1
ATOM 1554 C CA . VAL A 1 188 ? 32.390 11.607 -5.656 1.00 97.88 188 VAL A CA 1
ATOM 1555 C C . VAL A 1 188 ? 31.340 12.009 -4.625 1.00 97.88 188 VAL A C 1
ATOM 1557 O O . VAL A 1 188 ? 30.529 11.175 -4.210 1.00 97.88 188 VAL A O 1
ATOM 1560 N N . TRP A 1 189 ? 31.305 13.288 -4.245 1.00 97.44 189 TRP A N 1
ATOM 1561 C CA . TRP A 1 189 ? 30.319 13.790 -3.292 1.00 97.44 189 TRP A CA 1
ATOM 1562 C C . TRP A 1 189 ? 28.890 13.638 -3.823 1.00 97.44 189 TRP A C 1
ATOM 1564 O O . TRP A 1 189 ? 28.033 13.105 -3.122 1.00 97.44 189 TRP A O 1
ATOM 1574 N N . GLY A 1 190 ? 28.640 14.041 -5.072 1.00 97.19 190 GLY A N 1
ATOM 1575 C CA . GLY A 1 190 ? 27.322 14.013 -5.703 1.00 97.19 190 GLY A CA 1
ATOM 1576 C C . GLY A 1 190 ? 26.763 12.600 -5.830 1.00 97.19 190 GLY A C 1
ATOM 1577 O O . GLY A 1 190 ? 25.594 12.380 -5.507 1.00 97.19 190 GLY A O 1
ATOM 1578 N N . ARG A 1 191 ? 27.599 11.623 -6.208 1.00 96.38 191 ARG A N 1
ATOM 1579 C CA . ARG A 1 191 ? 27.217 10.204 -6.209 1.00 96.38 191 ARG A CA 1
ATOM 1580 C C . ARG A 1 191 ? 26.848 9.741 -4.806 1.00 96.38 191 ARG A C 1
ATOM 1582 O O . ARG A 1 191 ? 25.778 9.177 -4.605 1.00 96.38 191 ARG A O 1
ATOM 1589 N N . ASN A 1 192 ? 27.717 9.988 -3.826 1.00 97.19 192 ASN A N 1
ATOM 1590 C CA . ASN A 1 192 ? 27.500 9.530 -2.454 1.00 97.19 192 ASN A CA 1
ATOM 1591 C C . ASN A 1 192 ? 26.248 10.158 -1.827 1.00 97.19 192 ASN A C 1
ATOM 1593 O O . ASN A 1 192 ? 25.516 9.480 -1.110 1.00 97.19 192 ASN A O 1
ATOM 1597 N N . GLU A 1 193 ? 25.973 11.427 -2.113 1.00 97.25 193 GLU A N 1
ATOM 1598 C CA . GLU A 1 193 ? 24.792 12.115 -1.599 1.00 97.25 193 GLU A CA 1
ATOM 1599 C C . GLU A 1 193 ? 23.494 11.602 -2.248 1.00 97.25 193 GLU A C 1
ATOM 1601 O O . GLU A 1 193 ? 22.495 11.437 -1.549 1.00 97.25 193 GLU A O 1
ATOM 1606 N N . ASN A 1 194 ? 23.512 11.254 -3.541 1.00 97.38 194 ASN A N 1
ATOM 1607 C CA . ASN A 1 194 ? 22.383 10.578 -4.194 1.00 97.38 194 ASN A CA 1
ATOM 1608 C C . ASN A 1 194 ? 22.156 9.161 -3.646 1.00 97.38 194 ASN A C 1
ATOM 1610 O O . ASN A 1 194 ? 21.015 8.776 -3.413 1.00 97.38 194 ASN A O 1
ATOM 1614 N N . MET A 1 195 ? 23.209 8.405 -3.328 1.00 97.12 195 MET A N 1
ATOM 1615 C CA . MET A 1 195 ? 23.037 7.103 -2.664 1.00 97.12 195 MET A CA 1
ATOM 1616 C C . MET A 1 195 ? 22.407 7.250 -1.267 1.00 97.12 195 MET A C 1
ATOM 1618 O O . MET A 1 195 ? 21.545 6.457 -0.891 1.00 97.12 195 MET A O 1
ATOM 1622 N N . LYS A 1 196 ? 22.766 8.296 -0.505 1.00 97.56 196 LYS A N 1
ATOM 1623 C CA . LYS A 1 196 ? 22.090 8.613 0.768 1.00 97.56 196 LYS A CA 1
ATOM 1624 C C . LYS A 1 196 ? 20.634 9.034 0.569 1.00 97.56 196 LYS A C 1
ATOM 1626 O O . LYS A 1 196 ? 19.805 8.701 1.412 1.00 97.56 196 LYS A O 1
ATOM 1631 N N . LEU A 1 197 ? 20.324 9.767 -0.506 1.00 96.06 197 LEU A N 1
ATOM 1632 C CA . LEU A 1 197 ? 18.953 10.155 -0.861 1.00 96.06 197 LEU A CA 1
ATOM 1633 C C . LEU A 1 197 ? 18.099 8.906 -1.070 1.00 96.06 197 LEU A C 1
ATOM 1635 O O . LEU A 1 197 ? 17.030 8.796 -0.470 1.00 96.06 197 LEU A O 1
ATOM 1639 N N . LEU A 1 198 ? 18.591 7.976 -1.890 1.00 96.62 198 LEU A N 1
ATOM 1640 C CA . LEU A 1 198 ? 17.899 6.731 -2.198 1.00 96.62 198 LEU A CA 1
ATOM 1641 C C . LEU A 1 198 ? 17.650 5.907 -0.932 1.00 96.62 198 LEU A C 1
ATOM 1643 O O . LEU A 1 198 ? 16.521 5.494 -0.692 1.00 96.62 198 LEU A O 1
ATOM 1647 N N . GLU A 1 199 ? 18.647 5.768 -0.055 1.00 96.31 199 GLU A N 1
ATOM 1648 C CA . GLU A 1 199 ? 18.481 5.036 1.208 1.00 96.31 199 GLU A CA 1
ATOM 1649 C C . GLU A 1 199 ? 17.531 5.735 2.187 1.00 96.31 199 GLU A C 1
ATOM 1651 O O . GLU A 1 199 ? 16.723 5.084 2.853 1.00 96.31 199 GLU A O 1
ATOM 1656 N N . HIS A 1 200 ? 17.586 7.065 2.271 1.00 95.19 200 HIS A N 1
ATOM 1657 C CA . HIS A 1 200 ? 16.649 7.833 3.085 1.00 95.19 200 HIS A CA 1
ATOM 1658 C C . HIS A 1 200 ? 15.206 7.628 2.612 1.00 95.19 200 HIS A C 1
ATOM 1660 O O . HIS A 1 200 ? 14.320 7.389 3.433 1.00 95.19 200 HIS A O 1
ATOM 1666 N N . ARG A 1 201 ? 14.972 7.675 1.298 1.00 94.75 201 ARG A N 1
ATOM 1667 C CA . ARG A 1 201 ? 13.639 7.506 0.710 1.00 94.75 201 ARG A CA 1
ATOM 1668 C C . ARG A 1 201 ? 13.154 6.066 0.751 1.00 94.75 201 ARG A C 1
ATOM 1670 O O . ARG A 1 201 ? 11.983 5.857 1.035 1.00 94.75 201 ARG A O 1
ATOM 1677 N N . ARG A 1 202 ? 14.044 5.085 0.596 1.00 94.19 202 ARG A N 1
ATOM 1678 C CA . ARG A 1 202 ? 13.733 3.668 0.816 1.00 94.19 202 ARG A CA 1
ATOM 1679 C C . ARG A 1 202 ? 13.204 3.430 2.228 1.00 94.19 202 ARG A C 1
ATOM 1681 O O . ARG A 1 202 ? 12.170 2.794 2.392 1.00 94.19 202 ARG A O 1
ATOM 1688 N N . LYS A 1 203 ? 13.869 3.998 3.244 1.00 93.50 203 LYS A N 1
ATOM 1689 C CA . LYS A 1 203 ? 13.381 3.960 4.634 1.00 93.50 203 LYS A CA 1
ATOM 1690 C C . LYS A 1 203 ? 12.059 4.702 4.791 1.00 93.50 203 LYS A C 1
ATOM 1692 O O . LYS A 1 203 ? 11.168 4.194 5.454 1.00 93.50 203 LYS A O 1
ATOM 1697 N N . ALA A 1 204 ? 11.929 5.878 4.180 1.00 92.94 204 ALA A N 1
ATOM 1698 C CA . ALA A 1 204 ? 10.715 6.678 4.258 1.00 92.94 204 ALA A CA 1
ATOM 1699 C C . ALA A 1 204 ? 9.499 5.959 3.658 1.00 92.94 204 ALA A C 1
ATOM 1701 O O . ALA A 1 204 ? 8.451 5.958 4.281 1.00 92.94 204 ALA A O 1
ATOM 1702 N N . CYS A 1 205 ? 9.619 5.316 2.498 1.00 91.94 205 CYS A N 1
ATOM 1703 C CA . CYS A 1 205 ? 8.494 4.642 1.847 1.00 91.94 205 CYS A CA 1
ATOM 1704 C C . CYS A 1 205 ? 8.040 3.351 2.549 1.00 91.94 205 CYS A C 1
ATOM 1706 O O . CYS A 1 205 ? 6.923 2.902 2.300 1.00 91.94 205 CYS A O 1
ATOM 1708 N N . GLY A 1 206 ? 8.888 2.730 3.381 1.00 86.75 206 GLY A N 1
ATOM 1709 C CA . GLY A 1 206 ? 8.589 1.404 3.935 1.00 86.75 206 GLY A CA 1
ATOM 1710 C C . GLY A 1 206 ? 8.352 0.387 2.817 1.00 86.75 206 GLY A C 1
ATOM 1711 O O . GLY A 1 206 ? 9.086 0.407 1.833 1.00 86.75 206 GLY A O 1
ATOM 1712 N N . ASP A 1 207 ? 7.331 -0.454 2.953 1.00 79.25 207 ASP A N 1
ATOM 1713 C CA . ASP A 1 207 ? 6.830 -1.414 1.955 1.00 79.25 207 ASP A CA 1
ATOM 1714 C C . ASP A 1 207 ? 5.502 -0.977 1.293 1.00 79.25 207 ASP A C 1
ATOM 1716 O O . ASP A 1 207 ? 4.900 -1.724 0.515 1.00 79.25 207 ASP A O 1
ATOM 1720 N N . ASP A 1 208 ? 5.057 0.253 1.573 1.00 79.44 208 ASP A N 1
ATOM 1721 C CA . ASP A 1 208 ? 3.759 0.783 1.150 1.00 79.44 208 ASP A CA 1
ATOM 1722 C C . ASP A 1 208 ? 3.852 1.822 0.023 1.00 79.44 208 ASP A C 1
ATOM 1724 O O . ASP A 1 208 ? 2.909 1.986 -0.757 1.00 79.44 208 ASP A O 1
ATOM 1728 N N . GLY A 1 209 ? 4.968 2.549 -0.067 1.00 87.56 209 GLY A N 1
ATOM 1729 C CA . GLY A 1 209 ? 5.150 3.680 -0.982 1.00 87.56 209 GLY A CA 1
ATOM 1730 C C . GLY A 1 209 ? 5.167 5.038 -0.273 1.00 87.56 209 GLY A C 1
ATOM 1731 O O . GLY A 1 209 ? 5.276 5.125 0.945 1.00 87.56 209 GLY A O 1
ATOM 1732 N N . GLY A 1 210 ? 5.105 6.123 -1.047 1.00 90.31 210 GLY A N 1
ATOM 1733 C CA . GLY A 1 210 ? 5.256 7.493 -0.545 1.00 90.31 210 GLY A CA 1
ATOM 1734 C C . GLY A 1 210 ? 6.564 8.130 -1.008 1.00 90.31 210 GLY A C 1
ATOM 1735 O O . GLY A 1 210 ? 6.935 8.008 -2.176 1.00 90.31 210 GLY A O 1
ATOM 1736 N N . GLY A 1 211 ? 7.251 8.844 -0.113 1.00 90.81 211 GLY A N 1
ATOM 1737 C CA . GLY A 1 211 ? 8.552 9.458 -0.394 1.00 90.81 211 GLY A CA 1
ATOM 1738 C C . GLY A 1 211 ? 9.094 10.241 0.800 1.00 90.81 211 GLY A C 1
ATOM 1739 O O . GLY A 1 211 ? 8.759 9.952 1.937 1.00 90.81 211 GLY A O 1
ATOM 1740 N N . ALA A 1 212 ? 9.922 11.265 0.576 1.00 91.62 212 ALA A N 1
ATOM 1741 C CA . ALA A 1 212 ? 10.520 12.046 1.675 1.00 91.62 212 ALA A CA 1
ATOM 1742 C C . ALA A 1 212 ? 9.569 13.077 2.339 1.00 91.62 212 ALA A C 1
ATOM 1744 O O . ALA A 1 212 ? 10.012 13.910 3.128 1.00 91.62 212 ALA A O 1
ATOM 1745 N N . SER A 1 213 ? 8.274 13.062 2.010 1.00 93.00 213 SER A N 1
ATOM 1746 C CA . SER A 1 213 ? 7.224 13.848 2.673 1.00 93.00 213 SER A CA 1
ATOM 1747 C C . SER A 1 213 ? 5.863 13.181 2.448 1.00 93.00 213 SER A C 1
ATOM 1749 O O . SER A 1 213 ? 5.628 12.631 1.375 1.00 93.00 213 SER A O 1
ATOM 1751 N N . ALA A 1 214 ? 4.967 13.273 3.433 1.00 92.94 214 ALA A N 1
ATOM 1752 C CA . ALA A 1 214 ? 3.570 12.842 3.312 1.00 92.94 214 ALA A CA 1
ATOM 1753 C C . ALA A 1 214 ? 2.652 13.932 2.704 1.00 92.94 214 ALA A C 1
ATOM 1755 O O . ALA A 1 214 ? 1.470 13.708 2.454 1.00 92.94 214 ALA A O 1
ATOM 1756 N N . THR A 1 215 ? 3.184 15.130 2.434 1.00 94.62 215 THR A N 1
ATOM 1757 C CA . THR A 1 215 ? 2.447 16.228 1.796 1.00 94.62 215 THR A CA 1
ATOM 1758 C C . THR A 1 215 ? 2.502 16.085 0.273 1.00 94.62 215 THR A C 1
ATOM 1760 O O . THR A 1 215 ? 3.564 16.239 -0.347 1.00 94.62 215 THR A O 1
ATOM 1763 N N . LEU A 1 216 ? 1.347 15.848 -0.363 1.00 95.00 216 LEU A N 1
ATOM 1764 C CA . LEU A 1 216 ? 1.294 15.421 -1.770 1.00 95.00 216 LEU A CA 1
ATOM 1765 C C . LEU A 1 216 ? 1.905 16.416 -2.760 1.00 95.00 216 LEU A C 1
ATOM 1767 O O . LEU A 1 216 ? 2.506 16.019 -3.756 1.00 95.00 216 LEU A O 1
ATOM 1771 N N . GLY A 1 217 ? 1.820 17.718 -2.470 1.00 91.94 217 GLY A N 1
ATOM 1772 C CA . GLY A 1 217 ? 2.432 18.765 -3.298 1.00 91.94 217 GLY A CA 1
ATOM 1773 C C . GLY A 1 217 ? 3.939 18.597 -3.517 1.00 91.94 217 GLY A C 1
ATOM 1774 O O . GLY A 1 217 ? 4.463 19.073 -4.524 1.00 91.94 217 GLY A O 1
ATOM 1775 N N . TYR A 1 218 ? 4.626 17.923 -2.594 1.00 91.81 218 TYR A N 1
ATOM 1776 C CA . TYR A 1 218 ? 6.061 17.673 -2.667 1.00 91.81 218 TYR A CA 1
ATOM 1777 C C . TYR A 1 218 ? 6.366 16.284 -3.229 1.00 91.81 218 TYR A C 1
ATOM 1779 O O . TYR A 1 218 ? 7.133 16.174 -4.189 1.00 91.81 218 TYR A O 1
ATOM 1787 N N . VAL A 1 219 ? 5.734 15.244 -2.674 1.00 93.31 219 VAL A N 1
ATOM 1788 C CA . VAL A 1 219 ? 5.982 13.839 -3.046 1.00 93.31 219 VAL A CA 1
ATOM 1789 C C . VAL A 1 219 ? 5.508 13.495 -4.460 1.00 93.31 219 VAL A C 1
ATOM 1791 O O . VAL A 1 219 ? 6.113 12.648 -5.103 1.00 93.31 219 VAL A O 1
ATOM 1794 N N . LEU A 1 220 ? 4.492 14.196 -4.980 1.00 93.88 220 LEU A N 1
ATOM 1795 C CA . LEU A 1 220 ? 4.002 14.046 -6.359 1.00 93.88 220 LEU A CA 1
ATOM 1796 C C . LEU A 1 220 ? 4.564 15.122 -7.303 1.00 93.88 220 LEU A C 1
ATOM 1798 O O . LEU A 1 220 ? 4.195 15.175 -8.474 1.00 93.88 220 LEU A O 1
ATOM 1802 N N . GLY A 1 221 ? 5.399 16.022 -6.773 1.00 91.31 221 GLY A N 1
ATOM 1803 C CA . GLY A 1 221 ? 5.957 17.168 -7.479 1.00 91.31 221 GLY A CA 1
ATOM 1804 C C . GLY A 1 221 ? 7.456 17.019 -7.713 1.00 91.31 221 GLY A C 1
ATOM 1805 O O . GLY A 1 221 ? 7.904 16.225 -8.528 1.00 91.31 221 GLY A O 1
ATOM 1806 N N . ALA A 1 222 ? 8.255 17.827 -7.016 1.00 88.25 222 ALA A N 1
ATOM 1807 C CA . ALA A 1 222 ? 9.685 17.914 -7.294 1.00 88.25 222 ALA A CA 1
ATOM 1808 C C . ALA A 1 222 ? 10.506 16.728 -6.773 1.00 88.25 222 ALA A C 1
ATOM 1810 O O . ALA A 1 222 ? 11.612 16.485 -7.256 1.00 88.25 222 ALA A O 1
ATOM 1811 N N . TYR A 1 223 ? 10.004 16.008 -5.766 1.00 92.50 223 TYR A N 1
ATOM 1812 C CA . TYR A 1 223 ? 10.802 15.006 -5.068 1.00 92.50 223 TYR A CA 1
ATOM 1813 C C . TYR A 1 223 ? 11.192 13.855 -6.005 1.00 92.50 223 TYR A C 1
ATOM 1815 O O . TYR A 1 223 ? 12.395 13.583 -6.075 1.00 92.50 223 TYR A O 1
ATOM 1823 N N . PRO A 1 224 ? 10.280 13.218 -6.769 1.00 93.44 224 PRO A N 1
ATOM 1824 C CA . PRO A 1 224 ? 10.650 12.081 -7.610 1.00 93.44 224 PRO A CA 1
ATOM 1825 C C . PRO A 1 224 ? 11.643 12.432 -8.726 1.00 93.44 224 PRO A C 1
ATOM 1827 O O . PRO A 1 224 ? 12.408 11.562 -9.135 1.00 93.44 224 PRO A O 1
ATOM 1830 N N . TRP A 1 225 ? 11.712 13.696 -9.180 1.00 89.88 225 TRP A N 1
ATOM 1831 C CA . TRP A 1 225 ? 12.724 14.110 -10.165 1.00 89.88 225 TRP A CA 1
ATOM 1832 C C . TRP A 1 225 ? 14.141 13.817 -9.680 1.00 89.88 225 TRP A C 1
ATOM 1834 O O . TRP A 1 225 ? 14.967 13.381 -10.472 1.00 89.88 225 TRP A O 1
ATOM 1844 N N . SER A 1 226 ? 14.442 14.060 -8.402 1.00 90.38 226 SER A N 1
ATOM 1845 C CA . SER A 1 226 ? 15.802 13.910 -7.871 1.00 90.38 226 SER A CA 1
ATOM 1846 C C . SER A 1 226 ? 16.305 12.467 -8.003 1.00 90.38 226 SER A C 1
ATOM 1848 O O . SER A 1 226 ? 17.452 12.256 -8.378 1.00 90.38 226 SER A O 1
ATOM 1850 N N . GLU A 1 227 ? 15.432 11.478 -7.793 1.00 93.31 227 GLU A N 1
ATOM 1851 C CA . GLU A 1 227 ? 15.763 10.055 -7.970 1.00 93.31 227 GLU A CA 1
ATOM 1852 C C . GLU A 1 227 ? 15.780 9.664 -9.447 1.00 93.31 227 GLU A C 1
ATOM 1854 O O . GLU A 1 227 ? 16.763 9.107 -9.929 1.00 93.31 227 GLU A O 1
ATOM 1859 N N . GLN A 1 228 ? 14.727 10.019 -10.191 1.00 95.50 228 GLN A N 1
ATOM 1860 C CA . GLN A 1 228 ? 14.589 9.659 -11.605 1.00 95.50 228 GLN A CA 1
ATOM 1861 C C . GLN A 1 228 ? 15.733 10.238 -12.447 1.00 95.50 228 GLN A C 1
ATOM 1863 O O . GLN A 1 228 ? 16.311 9.538 -13.275 1.00 95.50 228 GLN A O 1
ATOM 1868 N N . ASN A 1 229 ? 16.125 11.491 -12.202 1.00 96.12 229 ASN A N 1
ATOM 1869 C CA . ASN A 1 229 ? 17.276 12.098 -12.866 1.00 96.12 229 ASN A CA 1
ATOM 1870 C C . ASN A 1 229 ? 18.578 11.384 -12.532 1.00 96.12 229 ASN A C 1
ATOM 1872 O O . ASN A 1 229 ? 19.406 11.199 -13.422 1.00 96.12 229 ASN A O 1
ATOM 1876 N N . PHE A 1 230 ? 18.778 10.992 -11.274 1.00 97.19 230 PHE A N 1
ATOM 1877 C CA . PHE A 1 230 ? 19.970 10.246 -10.896 1.00 97.19 230 PHE A CA 1
ATOM 1878 C C . PHE A 1 230 ? 20.012 8.885 -11.599 1.00 97.19 230 PHE A C 1
ATOM 1880 O O . PHE A 1 230 ? 21.044 8.550 -12.170 1.00 97.19 230 PHE A O 1
ATOM 1887 N N . PHE A 1 231 ? 18.891 8.160 -11.671 1.00 97.75 231 PHE A N 1
ATOM 1888 C CA . PHE A 1 231 ? 18.810 6.889 -12.400 1.00 97.75 231 PHE A CA 1
ATOM 1889 C C . PHE A 1 231 ? 19.139 7.041 -13.888 1.00 97.75 231 PHE A C 1
ATOM 1891 O O . PHE A 1 231 ? 20.015 6.338 -14.385 1.00 97.75 231 PHE A O 1
ATOM 1898 N N . TYR A 1 232 ? 18.518 7.997 -14.588 1.00 97.50 232 TYR A N 1
ATOM 1899 C CA . TYR A 1 232 ? 18.802 8.215 -16.012 1.00 97.50 232 TYR A CA 1
ATOM 1900 C C . TYR A 1 232 ? 20.233 8.684 -16.269 1.00 97.50 232 TYR A C 1
ATOM 1902 O O . TYR A 1 232 ? 20.863 8.260 -17.234 1.00 97.50 232 TYR A O 1
ATOM 1910 N N . THR A 1 233 ? 20.766 9.569 -15.426 1.00 97.75 233 THR A N 1
ATOM 1911 C CA . THR A 1 233 ? 22.139 10.057 -15.610 1.00 97.75 233 THR A CA 1
ATOM 1912 C C . THR A 1 233 ? 23.173 9.002 -15.236 1.00 97.75 233 THR A C 1
ATOM 1914 O O . THR A 1 233 ? 24.185 8.922 -15.922 1.00 97.75 233 THR A O 1
ATOM 1917 N N . TRP A 1 234 ? 22.912 8.148 -14.240 1.00 97.69 234 TRP A N 1
ATOM 1918 C CA . TRP A 1 234 ? 23.734 6.970 -13.958 1.00 97.69 234 TRP A CA 1
ATOM 1919 C C . TRP A 1 234 ? 23.734 6.005 -15.144 1.00 97.69 234 TRP A C 1
ATOM 1921 O O . TRP A 1 234 ? 24.802 5.715 -15.676 1.00 97.69 234 TRP A O 1
ATOM 1931 N N . LEU A 1 235 ? 22.550 5.606 -15.620 1.00 95.94 235 LEU A N 1
ATOM 1932 C CA . LEU A 1 235 ? 22.386 4.743 -16.792 1.00 95.94 235 LEU A CA 1
ATOM 1933 C C . LEU A 1 235 ? 23.124 5.298 -18.012 1.00 95.94 235 LEU A C 1
ATOM 1935 O O . LEU A 1 235 ? 23.839 4.573 -18.697 1.00 95.94 235 LEU A O 1
ATOM 1939 N N . SER A 1 236 ? 23.010 6.600 -18.256 1.00 96.94 236 SER A N 1
ATOM 1940 C CA . SER A 1 236 ? 23.673 7.249 -19.382 1.00 96.94 236 SER A CA 1
ATOM 1941 C C . SER A 1 236 ? 25.204 7.236 -19.275 1.00 96.94 236 SER A C 1
ATOM 1943 O O . SER A 1 236 ? 25.882 7.011 -20.281 1.00 96.94 236 SER A O 1
ATOM 1945 N N . VAL A 1 237 ? 25.776 7.458 -18.085 1.00 96.94 237 VAL A N 1
ATOM 1946 C CA . VAL A 1 237 ? 27.241 7.537 -17.929 1.00 96.94 237 VAL A CA 1
ATOM 1947 C C . VAL A 1 237 ? 27.917 6.179 -17.725 1.00 96.94 237 VAL A C 1
ATOM 1949 O O . VAL A 1 237 ? 29.106 6.081 -18.025 1.00 96.94 237 VAL A O 1
ATOM 1952 N N . THR A 1 238 ? 27.201 5.156 -17.240 1.00 96.44 238 THR A N 1
ATOM 1953 C CA . THR A 1 238 ? 27.763 3.824 -16.920 1.00 96.44 238 THR A CA 1
ATOM 1954 C C . THR A 1 238 ? 27.216 2.674 -17.769 1.00 96.44 238 THR A C 1
ATOM 1956 O O . THR A 1 238 ? 27.819 1.602 -17.780 1.00 96.44 238 THR A O 1
ATOM 1959 N N . GLY A 1 239 ? 26.076 2.863 -18.442 1.00 93.38 239 GLY A N 1
ATOM 1960 C CA . GLY A 1 239 ? 25.340 1.802 -19.138 1.00 93.38 239 GLY A CA 1
ATOM 1961 C C . GLY A 1 239 ? 24.497 0.898 -18.227 1.00 93.38 239 GLY A C 1
ATOM 1962 O O . GLY A 1 239 ? 23.898 -0.054 -18.715 1.00 93.38 239 GLY A O 1
ATOM 1963 N N . GLU A 1 240 ? 24.431 1.165 -16.920 1.00 93.81 240 GLU A N 1
ATOM 1964 C CA . GLU A 1 240 ? 23.745 0.314 -15.937 1.00 93.81 240 GLU A CA 1
ATOM 1965 C C . GLU A 1 240 ? 22.422 0.925 -15.460 1.00 93.81 240 GLU A C 1
ATOM 1967 O O . GLU A 1 240 ? 22.392 2.057 -14.977 1.00 93.81 240 GLU A O 1
ATOM 1972 N N . ASN A 1 241 ? 21.327 0.161 -15.509 1.00 92.75 241 ASN A N 1
ATOM 1973 C CA . ASN A 1 241 ? 20.075 0.556 -14.863 1.00 92.75 241 ASN A CA 1
ATOM 1974 C C . ASN A 1 241 ? 20.069 0.101 -13.397 1.00 92.75 241 ASN A C 1
ATOM 1976 O O . ASN A 1 241 ? 19.835 -1.069 -13.115 1.00 92.75 241 ASN A O 1
ATOM 1980 N N . ILE A 1 242 ? 20.281 1.037 -12.470 1.00 95.50 242 ILE A N 1
ATOM 1981 C CA . ILE A 1 242 ? 20.250 0.764 -11.021 1.00 95.50 242 ILE A CA 1
ATOM 1982 C C . ILE A 1 242 ? 18.865 0.945 -10.392 1.00 95.50 242 ILE A C 1
ATOM 1984 O O . ILE A 1 242 ? 18.697 0.665 -9.210 1.00 95.50 242 ILE A O 1
ATOM 1988 N N . ALA A 1 243 ? 17.865 1.452 -11.122 1.00 95.25 243 ALA A N 1
ATOM 1989 C CA . ALA A 1 243 ? 16.549 1.732 -10.543 1.00 95.25 243 ALA A CA 1
ATOM 1990 C C . ALA A 1 243 ? 15.884 0.488 -9.905 1.00 95.25 243 ALA A C 1
ATOM 1992 O O . ALA A 1 243 ? 15.348 0.630 -8.801 1.00 95.25 243 ALA A O 1
ATOM 1993 N N . PRO A 1 244 ? 15.961 -0.730 -10.493 1.00 90.94 244 PRO A N 1
ATOM 1994 C CA . PRO A 1 244 ? 15.391 -1.948 -9.903 1.00 90.94 244 PRO A CA 1
ATOM 1995 C C . PRO A 1 244 ? 15.925 -2.334 -8.513 1.00 90.94 244 PRO A C 1
ATOM 1997 O O . PRO A 1 244 ? 15.193 -2.980 -7.751 1.00 90.94 244 PRO A O 1
ATOM 2000 N N . ASP A 1 245 ? 17.140 -1.898 -8.161 1.00 93.06 245 ASP A N 1
ATOM 2001 C CA . ASP A 1 245 ? 17.745 -2.086 -6.830 1.00 93.06 245 ASP A CA 1
ATOM 2002 C C . ASP A 1 245 ? 17.098 -1.181 -5.763 1.00 93.06 245 ASP A C 1
ATOM 2004 O O . ASP A 1 245 ? 17.271 -1.380 -4.560 1.00 93.06 245 ASP A O 1
ATOM 2008 N N . TRP A 1 246 ? 16.305 -0.202 -6.205 1.00 93.94 246 TRP A N 1
ATOM 2009 C CA . TRP A 1 246 ? 15.603 0.787 -5.391 1.00 93.94 246 TRP A CA 1
ATOM 2010 C C . TRP A 1 246 ? 14.087 0.721 -5.648 1.00 93.94 246 TRP A C 1
ATOM 2012 O O . TRP A 1 246 ? 13.501 1.660 -6.200 1.00 93.94 246 TRP A O 1
ATOM 2022 N N . PRO A 1 247 ? 13.418 -0.389 -5.272 1.00 88.31 247 PRO A N 1
ATOM 2023 C CA . PRO A 1 247 ? 12.018 -0.644 -5.623 1.00 88.31 247 PRO A CA 1
ATOM 2024 C C . PRO A 1 247 ? 11.030 0.351 -5.000 1.00 88.31 247 PRO A C 1
ATOM 2026 O O . PRO A 1 247 ? 9.929 0.525 -5.517 1.00 88.31 247 PRO A O 1
ATOM 2029 N N . HIS A 1 248 ? 11.424 1.060 -3.937 1.00 90.38 248 HIS A N 1
ATOM 2030 C CA . HIS A 1 248 ? 10.563 2.019 -3.240 1.00 90.38 248 HIS A CA 1
ATOM 2031 C C . HIS A 1 248 ? 10.049 3.148 -4.140 1.00 90.38 248 HIS A C 1
ATOM 2033 O O . HIS A 1 248 ? 8.950 3.650 -3.914 1.00 90.38 248 HIS A O 1
ATOM 2039 N N . SER A 1 249 ? 10.817 3.546 -5.162 1.00 90.69 249 SER A N 1
ATOM 2040 C CA . SER A 1 249 ? 10.402 4.605 -6.093 1.00 90.69 249 SER A CA 1
ATOM 2041 C C . SER A 1 249 ? 9.229 4.156 -6.977 1.00 90.69 249 SER A C 1
ATOM 2043 O O . SER A 1 249 ? 8.359 4.959 -7.318 1.00 90.69 249 SER A O 1
ATOM 2045 N N . ALA A 1 250 ? 9.149 2.858 -7.293 1.00 91.06 250 ALA A N 1
ATOM 2046 C CA . ALA A 1 250 ? 8.068 2.291 -8.094 1.00 91.06 250 ALA A CA 1
ATOM 2047 C C . ALA A 1 250 ? 6.735 2.215 -7.317 1.00 91.06 250 ALA A C 1
ATOM 2049 O O . ALA A 1 250 ? 5.659 2.268 -7.915 1.00 91.06 250 ALA A O 1
ATOM 2050 N N . TRP A 1 251 ? 6.781 2.191 -5.978 1.00 91.00 251 TRP A N 1
ATOM 2051 C CA . TRP A 1 251 ? 5.592 2.184 -5.114 1.00 91.00 251 TRP A CA 1
ATOM 2052 C C . TRP A 1 251 ? 4.887 3.540 -4.982 1.00 91.00 251 TRP A C 1
ATOM 2054 O O . TRP A 1 251 ? 3.821 3.615 -4.368 1.00 91.00 251 TRP A O 1
ATOM 2064 N N . LEU A 1 252 ? 5.401 4.607 -5.608 1.00 93.81 252 LEU A N 1
ATOM 2065 C CA . LEU A 1 252 ? 4.717 5.904 -5.661 1.00 93.81 252 LEU A CA 1
ATOM 2066 C C . LEU A 1 252 ? 3.277 5.773 -6.188 1.00 93.81 252 LEU A C 1
ATOM 2068 O O . LEU A 1 252 ? 2.370 6.421 -5.670 1.00 93.81 252 LEU A O 1
ATOM 2072 N N . ALA A 1 253 ? 3.050 4.893 -7.170 1.00 93.31 253 ALA A N 1
ATOM 2073 C CA . ALA A 1 253 ? 1.724 4.649 -7.733 1.00 93.31 253 ALA A CA 1
ATOM 2074 C C . ALA A 1 253 ? 0.725 4.101 -6.689 1.00 93.31 253 ALA A C 1
ATOM 2076 O O . ALA A 1 253 ? -0.440 4.495 -6.699 1.00 93.31 253 ALA A O 1
ATOM 2077 N N . ASN A 1 254 ? 1.179 3.267 -5.741 1.00 92.81 254 ASN A N 1
ATOM 2078 C CA . ASN A 1 254 ? 0.337 2.760 -4.651 1.00 92.81 254 ASN A CA 1
ATOM 2079 C C . ASN A 1 254 ? -0.083 3.888 -3.703 1.00 92.81 254 ASN A C 1
ATOM 2081 O O . ASN A 1 254 ? -1.245 3.994 -3.323 1.00 92.81 254 ASN A O 1
ATOM 2085 N N . TYR A 1 255 ? 0.842 4.785 -3.369 1.00 94.50 255 TYR A N 1
ATOM 2086 C CA . TYR A 1 255 ? 0.529 5.929 -2.517 1.00 94.50 255 TYR A CA 1
ATOM 2087 C C . TYR A 1 255 ? -0.460 6.903 -3.180 1.00 94.50 255 TYR A C 1
ATOM 2089 O O . TYR A 1 255 ? -1.349 7.433 -2.508 1.00 94.50 255 TYR A O 1
ATOM 2097 N N . VAL A 1 256 ? -0.366 7.085 -4.506 1.00 95.25 256 VAL A N 1
ATOM 2098 C CA . VAL A 1 256 ? -1.305 7.914 -5.281 1.00 95.25 256 VAL A CA 1
ATOM 2099 C C . VAL A 1 256 ? -2.730 7.362 -5.215 1.00 95.25 256 VAL A C 1
ATOM 2101 O O . VAL A 1 256 ? -3.631 8.117 -4.867 1.00 95.25 256 VAL A O 1
ATOM 2104 N N . ILE A 1 257 ? -2.955 6.069 -5.489 1.00 93.12 257 ILE A N 1
ATOM 2105 C CA . ILE A 1 257 ? -4.320 5.496 -5.521 1.00 93.12 257 ILE A CA 1
ATOM 2106 C C . ILE A 1 257 ? -5.032 5.517 -4.162 1.00 93.12 257 ILE A C 1
ATOM 2108 O O . ILE A 1 257 ? -6.260 5.459 -4.106 1.00 93.12 257 ILE A O 1
ATOM 2112 N N . TRP A 1 258 ? -4.280 5.552 -3.061 1.00 94.38 258 TRP A N 1
ATOM 2113 C CA . TRP A 1 258 ? -4.848 5.652 -1.718 1.00 94.38 258 TRP A CA 1
ATOM 2114 C C . TRP A 1 258 ? -5.153 7.094 -1.332 1.00 94.38 258 TRP A C 1
ATOM 2116 O O . TRP A 1 258 ? -6.126 7.336 -0.634 1.00 94.38 258 TRP A O 1
ATOM 2126 N N . ASN A 1 259 ? -4.393 8.060 -1.838 1.00 95.94 259 ASN A N 1
ATOM 2127 C CA . ASN A 1 259 ? -4.683 9.479 -1.641 1.00 95.94 259 ASN A CA 1
ATOM 2128 C C . ASN A 1 259 ? -5.692 10.053 -2.652 1.00 95.94 259 ASN A C 1
ATOM 2130 O O . ASN A 1 259 ? -6.031 11.233 -2.574 1.00 95.94 259 ASN A O 1
ATOM 2134 N N . TRP A 1 260 ? -6.152 9.239 -3.602 1.00 96.19 260 TRP A N 1
ATOM 2135 C CA . TRP A 1 260 ? -7.083 9.636 -4.650 1.00 96.19 260 TRP A CA 1
ATOM 2136 C C . TRP A 1 260 ? -8.526 9.600 -4.146 1.00 96.19 260 TRP A C 1
ATOM 2138 O O . TRP A 1 260 ? -9.117 8.529 -3.999 1.00 96.19 260 TRP A O 1
ATOM 2148 N N . ILE A 1 261 ? -9.104 10.777 -3.915 1.00 97.56 261 ILE A N 1
ATOM 2149 C CA . ILE A 1 261 ? -10.540 10.925 -3.670 1.00 97.56 261 ILE A CA 1
ATOM 2150 C C . ILE A 1 261 ? -11.217 11.152 -5.019 1.00 97.56 261 ILE A C 1
ATOM 2152 O O . ILE A 1 261 ? -11.017 12.192 -5.656 1.00 97.56 261 ILE A O 1
ATOM 2156 N N . GLU A 1 262 ? -12.026 10.189 -5.453 1.00 95.69 262 GLU A N 1
ATOM 2157 C CA . GLU A 1 262 ? -12.817 10.340 -6.670 1.00 95.69 262 GLU A CA 1
ATOM 2158 C C . GLU A 1 262 ? -13.984 11.304 -6.421 1.00 95.69 262 GLU A C 1
ATOM 2160 O O . GLU A 1 262 ? -14.739 11.157 -5.458 1.00 95.69 262 GLU A O 1
ATOM 2165 N N . ALA A 1 263 ? -14.127 12.321 -7.272 1.00 95.19 263 ALA A N 1
ATOM 2166 C CA . ALA A 1 263 ? -15.085 13.398 -7.058 1.00 95.19 263 ALA A CA 1
ATOM 2167 C C . ALA A 1 263 ? -15.567 14.038 -8.363 1.00 95.19 263 ALA A C 1
ATOM 2169 O O . ALA A 1 263 ? -14.874 14.084 -9.382 1.00 95.19 263 ALA A O 1
ATOM 2170 N N . ASN A 1 264 ? -16.759 14.638 -8.302 1.00 87.31 264 ASN A N 1
ATOM 2171 C CA . ASN A 1 264 ? -17.259 15.475 -9.389 1.00 87.31 264 ASN A CA 1
ATOM 2172 C C . ASN A 1 264 ? -16.352 16.709 -9.554 1.00 87.31 264 ASN A C 1
ATOM 2174 O O . ASN A 1 264 ? -16.157 17.472 -8.606 1.00 87.31 264 ASN A O 1
ATOM 2178 N N . GLY A 1 265 ? -15.828 16.921 -10.764 1.00 85.81 265 GLY A N 1
ATOM 2179 C CA . GLY A 1 265 ? -14.908 18.026 -11.072 1.00 85.81 265 GLY A CA 1
ATOM 2180 C C . GLY A 1 265 ? -13.421 17.654 -11.058 1.00 85.81 265 GLY A C 1
ATOM 2181 O O . GLY A 1 265 ? -12.584 18.532 -11.268 1.00 85.81 265 GLY A O 1
ATOM 2182 N N . GLY A 1 266 ? -13.096 16.371 -10.871 1.00 92.25 266 GLY A N 1
ATOM 2183 C CA . GLY A 1 266 ? -11.735 15.839 -10.909 1.00 92.25 266 GLY A CA 1
ATOM 2184 C C . GLY A 1 266 ? -11.243 15.359 -9.539 1.00 92.25 266 GLY A C 1
ATOM 2185 O O . GLY A 1 266 ? -11.899 15.601 -8.527 1.00 92.25 266 GLY A O 1
ATOM 2186 N N . PRO A 1 267 ? -10.088 14.678 -9.507 1.00 95.94 267 PRO A N 1
ATOM 2187 C CA . PRO A 1 267 ? -9.607 13.998 -8.312 1.00 95.94 267 PRO A CA 1
ATOM 2188 C C . PRO A 1 267 ? -9.123 14.959 -7.221 1.00 95.94 267 PRO A C 1
ATOM 2190 O O . PRO A 1 267 ? -8.417 15.941 -7.489 1.00 95.94 267 PRO A O 1
ATOM 2193 N N . LEU A 1 268 ? -9.486 14.646 -5.979 1.00 97.75 268 LEU A N 1
ATOM 2194 C CA . LEU A 1 268 ? -9.182 15.432 -4.784 1.00 97.75 268 LEU A CA 1
ATOM 2195 C C . LEU A 1 268 ? -8.192 14.698 -3.856 1.00 97.75 268 LEU A C 1
ATOM 2197 O O . LEU A 1 268 ? -7.884 13.526 -4.057 1.00 97.75 268 LEU A O 1
ATOM 2201 N N . GLU A 1 269 ? -7.697 15.407 -2.844 1.00 97.38 269 GLU A N 1
ATOM 2202 C CA . GLU A 1 269 ? -6.836 14.911 -1.759 1.00 97.38 269 GLU A CA 1
ATOM 2203 C C . GLU A 1 269 ? -7.350 15.388 -0.384 1.00 97.38 269 GLU A C 1
ATOM 2205 O O . GLU A 1 269 ? -8.178 16.293 -0.301 1.00 97.38 269 GLU A O 1
ATOM 2210 N N . PHE A 1 270 ? -6.800 14.849 0.708 1.00 97.38 270 PHE A N 1
ATOM 2211 C CA . PHE A 1 270 ? -7.230 15.159 2.082 1.00 97.38 270 PHE A CA 1
ATOM 2212 C C . PHE A 1 270 ? -6.735 16.502 2.648 1.00 97.38 270 PHE A C 1
ATOM 2214 O O . PHE A 1 270 ? -7.134 16.876 3.745 1.00 97.38 270 PHE A O 1
ATOM 2221 N N . GLY A 1 271 ? -5.863 17.226 1.940 1.00 95.19 271 GLY A N 1
ATOM 2222 C CA . GLY A 1 271 ? -5.311 18.500 2.419 1.00 95.19 271 GLY A CA 1
ATOM 2223 C C . GLY A 1 271 ? -4.180 18.370 3.452 1.00 95.19 271 GLY A C 1
ATOM 2224 O O . GLY A 1 271 ? -3.847 19.350 4.098 1.00 95.19 271 GLY A O 1
ATOM 2225 N N . TYR A 1 272 ? -3.556 17.203 3.599 1.00 95.75 272 TYR A N 1
ATOM 2226 C CA . TYR A 1 272 ? -2.544 16.958 4.635 1.00 95.75 272 TYR A CA 1
ATOM 2227 C C . TYR A 1 272 ? -1.266 17.818 4.524 1.00 95.75 272 TYR A C 1
ATOM 2229 O O . TYR A 1 272 ? -0.624 17.868 3.464 1.00 95.75 272 TYR A O 1
ATOM 2237 N N . GLY A 1 273 ? -0.827 18.367 5.663 1.00 95.25 273 GLY A N 1
ATOM 2238 C CA . GLY A 1 273 ? 0.405 19.150 5.810 1.00 95.25 273 GLY A CA 1
ATOM 2239 C C . GLY A 1 273 ? 0.358 20.454 5.018 1.00 95.25 273 GLY A C 1
ATOM 2240 O O . GLY A 1 273 ? -0.723 20.922 4.689 1.00 95.25 273 GLY A O 1
ATOM 2241 N N . ASP A 1 274 ? 1.516 21.016 4.649 1.00 93.88 274 ASP A N 1
ATOM 2242 C CA . ASP A 1 274 ? 1.567 22.300 3.937 1.00 93.88 274 ASP A CA 1
ATOM 2243 C C . ASP A 1 274 ? 0.852 22.203 2.570 1.00 93.88 274 ASP A C 1
ATOM 2245 O O . ASP A 1 274 ? 1.478 21.928 1.544 1.00 93.88 274 ASP A O 1
ATOM 2249 N N . ARG A 1 275 ? -0.440 22.509 2.480 1.00 93.62 275 ARG A N 1
ATOM 2250 C CA . ARG A 1 275 ? -1.228 22.577 1.241 1.00 93.62 275 ARG A CA 1
ATOM 2251 C C . ARG A 1 275 ? -1.952 23.925 1.137 1.00 93.62 275 ARG A C 1
ATOM 2253 O O . ARG A 1 275 ? -2.288 24.560 2.126 1.00 93.62 275 ARG A O 1
ATOM 2260 N N . PRO A 1 276 ? -2.192 24.454 -0.077 1.00 92.75 276 PRO A N 1
ATOM 2261 C CA . PRO A 1 276 ? -2.894 25.735 -0.189 1.00 92.75 276 PRO A CA 1
ATOM 2262 C C . PRO A 1 276 ? -4.375 25.670 0.195 1.00 92.75 276 PRO A C 1
ATOM 2264 O O . PRO A 1 276 ? -4.992 26.717 0.314 1.00 92.75 276 PRO A O 1
ATOM 2267 N N . HIS A 1 277 ? -4.972 24.477 0.275 1.00 95.00 277 HIS A N 1
ATOM 2268 C CA . HIS A 1 277 ? -6.405 24.246 0.526 1.00 95.00 277 HIS A CA 1
ATOM 2269 C C . HIS A 1 277 ? -7.399 24.946 -0.417 1.00 95.00 277 HIS A C 1
ATOM 2271 O O . HIS A 1 277 ? -8.596 24.725 -0.336 1.00 95.00 277 HIS A O 1
ATOM 2277 N N . THR A 1 278 ? -6.936 25.699 -1.419 1.00 94.75 278 THR A N 1
ATOM 2278 C CA . THR A 1 278 ? -7.805 26.483 -2.316 1.00 94.75 278 THR A CA 1
ATOM 2279 C C . THR A 1 278 ? -8.735 25.645 -3.193 1.00 94.75 278 THR A C 1
ATOM 2281 O O . THR A 1 278 ? -9.728 26.167 -3.704 1.00 94.75 278 THR A O 1
ATOM 2284 N N . LYS A 1 279 ? -8.380 24.374 -3.423 1.00 94.12 279 LYS A N 1
ATOM 2285 C CA . LYS A 1 279 ? -9.142 23.412 -4.238 1.00 94.12 279 LYS A CA 1
ATOM 2286 C C . LYS A 1 279 ? -9.139 21.984 -3.689 1.00 94.12 279 LYS A C 1
ATOM 2288 O O . LYS A 1 279 ? -9.973 21.197 -4.117 1.00 94.12 279 LYS A O 1
ATOM 2293 N N . ASN A 1 280 ? -8.163 21.634 -2.842 1.00 95.19 280 ASN A N 1
ATOM 2294 C CA . ASN A 1 280 ? -7.842 20.251 -2.458 1.00 95.19 280 ASN A CA 1
ATOM 2295 C C . ASN A 1 280 ? -7.780 19.279 -3.648 1.00 95.19 280 ASN A C 1
ATOM 2297 O O . ASN A 1 280 ? -8.155 18.121 -3.531 1.00 95.19 280 ASN A O 1
ATOM 2301 N N . ALA A 1 281 ? -7.319 19.752 -4.809 1.00 95.69 281 ALA A N 1
ATOM 2302 C CA . ALA A 1 281 ? -7.094 18.908 -5.975 1.00 95.69 281 ALA A CA 1
ATOM 2303 C C . ALA A 1 281 ? -5.761 18.169 -5.833 1.00 95.69 281 ALA A C 1
ATOM 2305 O O . ALA A 1 281 ? -4.744 18.795 -5.497 1.00 95.69 281 ALA A O 1
ATOM 2306 N N . ILE A 1 282 ? -5.746 16.873 -6.154 1.00 95.50 282 ILE A N 1
ATOM 2307 C CA . ILE A 1 282 ? -4.498 16.110 -6.154 1.00 95.50 282 ILE A CA 1
ATOM 2308 C C . ILE A 1 282 ? -3.514 16.727 -7.176 1.00 95.50 282 ILE A C 1
ATOM 2310 O O . ILE A 1 282 ? -3.910 17.068 -8.298 1.00 95.50 282 ILE A O 1
ATOM 2314 N N . PRO A 1 283 ? -2.230 16.930 -6.827 1.00 93.62 283 PRO A N 1
ATOM 2315 C CA . PRO A 1 283 ? -1.241 17.458 -7.765 1.00 93.62 283 PRO A CA 1
ATOM 2316 C C . PRO A 1 283 ? -0.971 16.485 -8.923 1.00 93.62 283 PRO A C 1
ATOM 2318 O O . PRO A 1 283 ? -0.260 15.501 -8.759 1.00 93.62 283 PRO A O 1
ATOM 2321 N N . THR A 1 284 ? -1.505 16.768 -10.114 1.00 92.81 284 THR A N 1
ATOM 2322 C CA . THR A 1 284 ? -1.379 15.877 -11.288 1.00 92.81 284 THR A CA 1
ATOM 2323 C C . THR A 1 284 ? -0.338 16.310 -12.318 1.00 92.81 284 THR A C 1
ATOM 2325 O O . THR A 1 284 ? 0.032 15.509 -13.172 1.00 92.81 284 THR A O 1
ATOM 2328 N N . SER A 1 285 ? 0.183 17.539 -12.237 1.00 90.56 285 SER A N 1
ATOM 2329 C CA . SER A 1 285 ? 0.992 18.159 -13.304 1.00 90.56 285 SER A CA 1
ATOM 2330 C C . SER A 1 285 ? 2.300 17.436 -13.647 1.00 90.56 285 SER A C 1
ATOM 2332 O O . SER A 1 285 ? 2.841 17.640 -14.729 1.00 90.56 285 SER A O 1
ATOM 2334 N N . GLN A 1 286 ? 2.821 16.608 -12.740 1.00 93.62 286 GLN A N 1
ATOM 2335 C CA . GLN A 1 286 ? 4.043 15.822 -12.945 1.00 93.62 286 GLN A CA 1
ATOM 2336 C C . GLN A 1 286 ? 3.778 14.315 -12.978 1.00 93.62 286 GLN A C 1
ATOM 2338 O O . GLN A 1 286 ? 4.627 13.552 -13.440 1.00 93.62 286 GLN A O 1
ATOM 2343 N N . LEU A 1 287 ? 2.603 13.872 -12.516 1.00 94.81 287 LEU A N 1
ATOM 2344 C CA . LEU A 1 287 ? 2.307 12.455 -12.319 1.00 94.81 287 LEU A CA 1
ATOM 2345 C C . LEU A 1 287 ? 2.378 11.665 -13.619 1.00 94.81 287 LEU A C 1
ATOM 2347 O O . LEU A 1 287 ? 2.916 10.564 -13.614 1.00 94.81 287 LEU A O 1
ATOM 2351 N N . TYR A 1 288 ? 1.908 12.226 -14.736 1.00 95.62 288 TYR A N 1
ATOM 2352 C CA . TYR A 1 288 ? 1.937 11.518 -16.016 1.00 95.62 288 TYR A CA 1
ATOM 2353 C C . TYR A 1 288 ? 3.370 11.154 -16.414 1.00 95.62 288 TYR A C 1
ATOM 2355 O O . TYR A 1 288 ? 3.648 10.016 -16.786 1.00 95.62 288 TYR A O 1
ATOM 2363 N N . THR A 1 289 ? 4.294 12.103 -16.261 1.00 95.75 289 THR A N 1
ATOM 2364 C CA . THR A 1 289 ? 5.726 11.897 -16.488 1.00 95.75 289 THR A CA 1
ATOM 2365 C C . THR A 1 289 ? 6.334 10.943 -15.466 1.00 95.75 289 THR A C 1
ATOM 2367 O O . THR A 1 289 ? 7.091 10.055 -15.849 1.00 95.75 289 THR A O 1
ATOM 2370 N N . HIS A 1 290 ? 5.999 11.078 -14.179 1.00 96.12 290 HIS A N 1
ATOM 2371 C CA . HIS A 1 290 ? 6.516 10.175 -13.149 1.00 96.12 290 HIS A CA 1
ATOM 2372 C C . HIS A 1 290 ? 6.111 8.724 -13.396 1.00 96.12 290 HIS A C 1
ATOM 2374 O O . HIS A 1 290 ? 6.964 7.846 -13.298 1.00 96.12 290 HIS A O 1
ATOM 2380 N N . MET A 1 291 ? 4.848 8.476 -13.751 1.00 96.25 291 MET A N 1
ATOM 2381 C CA . MET A 1 291 ? 4.366 7.133 -14.063 1.00 96.25 291 MET A CA 1
ATOM 2382 C C . MET A 1 291 ? 5.027 6.583 -15.332 1.00 96.25 291 MET A C 1
ATOM 2384 O O . MET A 1 291 ? 5.408 5.418 -15.351 1.00 96.25 291 MET A O 1
ATOM 2388 N N . ALA A 1 292 ? 5.245 7.418 -16.356 1.00 95.88 292 ALA A N 1
ATOM 2389 C CA . ALA A 1 292 ? 5.987 7.019 -17.554 1.00 95.88 292 ALA A CA 1
ATOM 2390 C C . ALA A 1 292 ? 7.430 6.595 -17.224 1.00 95.88 292 ALA A C 1
ATOM 2392 O O . ALA A 1 292 ? 7.897 5.559 -17.690 1.00 95.88 292 ALA A O 1
ATOM 2393 N N . ASN A 1 293 ? 8.113 7.368 -16.374 1.00 96.69 293 ASN A N 1
ATOM 2394 C CA . ASN A 1 293 ? 9.460 7.046 -15.909 1.00 96.69 293 ASN A CA 1
ATOM 2395 C C . ASN A 1 293 ? 9.488 5.743 -15.103 1.00 96.69 293 ASN A C 1
ATOM 2397 O O . ASN A 1 293 ? 10.400 4.947 -15.295 1.00 96.69 293 ASN A O 1
ATOM 2401 N N . ILE A 1 294 ? 8.492 5.497 -14.242 1.00 95.81 294 ILE A N 1
ATOM 2402 C CA . ILE A 1 294 ? 8.388 4.226 -13.510 1.00 95.81 294 ILE A CA 1
ATOM 2403 C C . ILE A 1 294 ? 8.216 3.065 -14.495 1.00 95.81 294 ILE A C 1
ATOM 2405 O O . ILE A 1 294 ? 8.972 2.102 -14.432 1.00 95.81 294 ILE A O 1
ATOM 2409 N N . ARG A 1 295 ? 7.289 3.175 -15.454 1.00 95.62 295 ARG A N 1
ATOM 2410 C CA . ARG A 1 295 ? 7.066 2.146 -16.483 1.00 95.62 295 ARG A CA 1
ATOM 2411 C C . ARG A 1 295 ? 8.339 1.798 -17.253 1.00 95.62 295 ARG A C 1
ATOM 2413 O O . ARG A 1 295 ? 8.605 0.624 -17.471 1.00 95.62 295 ARG A O 1
ATOM 2420 N N . HIS A 1 296 ? 9.127 2.805 -17.625 1.00 95.31 296 HIS A N 1
ATOM 2421 C CA . HIS A 1 296 ? 10.379 2.606 -18.349 1.00 95.31 296 HIS A CA 1
ATOM 2422 C C . HIS A 1 296 ? 11.492 2.006 -17.480 1.00 95.31 296 HIS A C 1
ATOM 2424 O O . HIS A 1 296 ? 12.114 1.029 -17.875 1.00 95.31 296 HIS A O 1
ATOM 2430 N N . LEU A 1 297 ? 11.749 2.581 -16.301 1.00 94.75 297 LEU A N 1
ATOM 2431 C CA . LEU A 1 297 ? 12.887 2.195 -15.457 1.00 94.75 297 LEU A CA 1
ATOM 2432 C C . LEU A 1 297 ? 12.691 0.845 -14.750 1.00 94.75 297 LEU A C 1
ATOM 2434 O O . LEU A 1 297 ? 13.678 0.230 -14.349 1.00 94.75 297 LEU A O 1
ATOM 2438 N N . TYR A 1 298 ? 11.438 0.412 -14.578 1.00 93.19 298 TYR A N 1
ATOM 2439 C CA . TYR A 1 298 ? 11.065 -0.752 -13.770 1.00 93.19 298 TYR A CA 1
ATOM 2440 C C . TYR A 1 298 ? 10.278 -1.828 -14.534 1.00 93.19 298 TYR A C 1
ATOM 2442 O O . TYR A 1 298 ? 10.010 -2.881 -13.961 1.00 93.19 298 TYR A O 1
ATOM 2450 N N . GLY A 1 299 ? 9.882 -1.587 -15.790 1.00 90.12 299 GLY A N 1
ATOM 2451 C CA . GLY A 1 299 ? 8.935 -2.434 -16.529 1.00 90.12 299 GLY A CA 1
ATOM 2452 C C . GLY A 1 299 ? 9.321 -3.911 -16.620 1.00 90.12 299 GLY A C 1
ATOM 2453 O O . GLY A 1 299 ? 8.454 -4.770 -16.484 1.00 90.12 299 GLY A O 1
ATOM 2454 N N . GLU A 1 300 ? 10.611 -4.194 -16.785 1.00 87.38 300 GLU A N 1
ATOM 2455 C CA . GLU A 1 300 ? 11.138 -5.554 -16.918 1.00 87.38 300 GLU A CA 1
ATOM 2456 C C . GLU A 1 300 ? 11.286 -6.252 -15.554 1.00 87.38 300 GLU A C 1
ATOM 2458 O O . GLU A 1 300 ? 10.756 -7.342 -15.348 1.00 87.38 300 GLU A O 1
ATOM 2463 N N . GLN A 1 301 ? 11.967 -5.622 -14.590 1.00 87.94 301 GLN A N 1
ATOM 2464 C CA . GLN A 1 301 ? 12.302 -6.256 -13.307 1.00 87.94 301 GLN A CA 1
ATOM 2465 C C . GLN A 1 301 ? 11.176 -6.166 -12.258 1.00 87.94 301 GLN A C 1
ATOM 2467 O O . GLN A 1 301 ? 11.195 -6.905 -11.272 1.00 87.94 301 GLN A O 1
ATOM 2472 N N . ARG A 1 302 ? 10.208 -5.250 -12.421 1.00 87.19 302 ARG A N 1
ATOM 2473 C CA . ARG A 1 302 ? 9.094 -4.998 -11.481 1.00 87.19 302 ARG A CA 1
ATOM 2474 C C . ARG A 1 302 ? 7.764 -4.784 -12.232 1.00 87.19 302 ARG A C 1
ATOM 2476 O O . ARG A 1 302 ? 7.165 -3.704 -12.179 1.00 87.19 302 ARG A O 1
ATOM 2483 N N . PRO A 1 303 ? 7.264 -5.815 -12.937 1.00 86.25 303 PRO A N 1
ATOM 2484 C CA . PRO A 1 303 ? 6.129 -5.670 -13.845 1.00 86.25 303 PRO A CA 1
ATOM 2485 C C . PRO A 1 303 ? 4.810 -5.296 -13.148 1.00 86.25 303 PRO A C 1
ATOM 2487 O O . PRO A 1 303 ? 3.978 -4.611 -13.740 1.00 86.25 303 PRO A O 1
ATOM 2490 N N . LYS A 1 304 ? 4.607 -5.691 -11.882 1.00 85.38 304 LYS A N 1
ATOM 2491 C CA . LYS A 1 304 ? 3.386 -5.357 -11.122 1.00 85.38 304 LYS A CA 1
ATOM 2492 C C . LYS A 1 304 ? 3.316 -3.868 -10.779 1.00 85.38 304 LYS A C 1
ATOM 2494 O O . LYS A 1 304 ? 2.275 -3.239 -10.955 1.00 85.38 304 LYS A O 1
ATOM 2499 N N . GLU A 1 305 ? 4.419 -3.303 -10.304 1.00 88.44 305 GLU A N 1
ATOM 2500 C CA . GLU A 1 305 ? 4.548 -1.880 -10.003 1.00 88.44 305 GLU A CA 1
ATOM 2501 C C . GLU A 1 305 ? 4.402 -1.035 -11.274 1.00 88.44 305 GLU A C 1
ATOM 2503 O O . GLU A 1 305 ? 3.688 -0.029 -11.272 1.00 88.44 305 GLU A O 1
ATOM 2508 N N . ALA A 1 306 ? 5.015 -1.472 -12.378 1.00 91.88 306 ALA A N 1
ATOM 2509 C CA . ALA A 1 306 ? 4.886 -0.815 -13.674 1.00 91.88 306 ALA A CA 1
ATOM 2510 C C . ALA A 1 306 ? 3.441 -0.852 -14.212 1.00 91.88 306 ALA A C 1
ATOM 2512 O O . ALA A 1 306 ? 2.942 0.176 -14.675 1.00 91.88 306 ALA A O 1
ATOM 2513 N N . ALA A 1 307 ? 2.736 -1.981 -14.073 1.00 90.06 307 ALA A N 1
ATOM 2514 C CA . ALA A 1 307 ? 1.321 -2.105 -14.435 1.00 90.06 307 ALA A CA 1
ATOM 2515 C C . ALA A 1 307 ? 0.417 -1.171 -13.607 1.00 90.06 307 ALA A C 1
ATOM 2517 O O . ALA A 1 307 ? -0.516 -0.559 -14.143 1.00 90.06 307 ALA A O 1
ATOM 2518 N N . LEU A 1 308 ? 0.705 -1.005 -12.308 1.00 91.19 308 LEU A N 1
ATOM 2519 C CA . LEU A 1 308 ? -0.003 -0.036 -11.468 1.00 91.19 308 LEU A CA 1
ATOM 2520 C C . LEU A 1 308 ? 0.311 1.406 -11.888 1.00 91.19 308 LEU A C 1
ATOM 2522 O O . LEU A 1 308 ? -0.592 2.240 -11.945 1.00 91.19 308 LEU A O 1
ATOM 2526 N N . ALA A 1 309 ? 1.567 1.712 -12.222 1.00 94.62 309 ALA A N 1
ATOM 2527 C CA . ALA A 1 309 ? 1.931 3.021 -12.754 1.00 94.62 309 ALA A CA 1
ATOM 2528 C C . ALA A 1 309 ? 1.192 3.315 -14.071 1.00 94.62 309 ALA A C 1
ATOM 2530 O O . ALA A 1 309 ? 0.679 4.420 -14.244 1.00 94.62 309 ALA A O 1
ATOM 2531 N N . ALA A 1 310 ? 1.048 2.325 -14.960 1.00 94.06 310 ALA A N 1
ATOM 2532 C CA . ALA A 1 310 ? 0.238 2.442 -16.173 1.00 94.06 310 ALA A CA 1
ATOM 2533 C C . ALA A 1 310 ? -1.245 2.709 -15.863 1.00 94.06 310 ALA A C 1
ATOM 2535 O O . ALA A 1 310 ? -1.866 3.546 -16.519 1.00 94.06 310 ALA A O 1
ATOM 2536 N N . HIS A 1 311 ? -1.800 2.073 -14.827 1.00 93.19 311 HIS A N 1
ATOM 2537 C CA . HIS A 1 311 ? -3.154 2.362 -14.348 1.00 93.19 311 HIS A CA 1
ATOM 2538 C C . HIS A 1 311 ? -3.311 3.799 -13.849 1.00 93.19 311 HIS A C 1
ATOM 2540 O O . HIS A 1 311 ? -4.168 4.528 -14.350 1.00 93.19 311 HIS A O 1
ATOM 2546 N N . VAL A 1 312 ? -2.443 4.248 -12.938 1.00 94.69 312 VAL A N 1
ATOM 2547 C CA . VAL A 1 312 ? -2.463 5.634 -12.446 1.00 94.69 312 VAL A CA 1
ATOM 2548 C C . VAL A 1 312 ? -2.317 6.614 -13.607 1.00 94.69 312 VAL A C 1
ATOM 2550 O O . VAL A 1 312 ? -3.074 7.575 -13.690 1.00 94.69 312 VAL A O 1
ATOM 2553 N N . GLN A 1 313 ? -1.406 6.352 -14.546 1.00 94.81 313 GLN A N 1
ATOM 2554 C CA . GLN A 1 313 ? -1.213 7.189 -15.729 1.00 94.81 313 GLN A CA 1
ATOM 2555 C C . GLN A 1 313 ? -2.483 7.299 -16.587 1.00 94.81 313 GLN A C 1
ATOM 2557 O O . GLN A 1 313 ? -2.777 8.375 -17.112 1.00 94.81 313 GLN A O 1
ATOM 2562 N N . ALA A 1 314 ? -3.250 6.212 -16.713 1.00 93.25 314 ALA A N 1
ATOM 2563 C CA . ALA A 1 314 ? -4.501 6.182 -17.464 1.00 93.25 314 ALA A CA 1
ATOM 2564 C C . ALA A 1 314 ? -5.640 6.963 -16.781 1.00 93.25 314 ALA A C 1
ATOM 2566 O O . ALA A 1 314 ? -6.470 7.532 -17.501 1.00 93.25 314 ALA A O 1
ATOM 2567 N N . LEU A 1 315 ? -5.648 7.017 -15.440 1.00 92.06 315 LEU A N 1
ATOM 2568 C CA . LEU A 1 315 ? -6.615 7.768 -14.624 1.00 92.06 315 LEU A CA 1
ATOM 2569 C C . LEU A 1 315 ? -6.410 9.287 -14.673 1.00 92.06 315 LEU A C 1
ATOM 2571 O O . LEU A 1 315 ? -7.329 10.044 -14.362 1.00 92.06 315 LEU A O 1
ATOM 2575 N N . LEU A 1 316 ? -5.212 9.758 -15.033 1.00 94.38 316 LEU A N 1
ATOM 2576 C CA . LEU A 1 316 ? -4.901 11.183 -14.975 1.00 94.38 316 LEU A CA 1
ATOM 2577 C C . LEU A 1 316 ? -5.802 12.001 -15.917 1.00 94.38 316 LEU A C 1
ATOM 2579 O O . LEU A 1 316 ? -5.869 11.702 -17.114 1.00 94.38 316 LEU A O 1
ATOM 2583 N N . PRO A 1 317 ? -6.422 13.095 -15.421 1.00 91.19 317 PRO A N 1
ATOM 2584 C CA . PRO A 1 317 ? -7.235 13.982 -16.253 1.00 91.19 317 PRO A CA 1
ATOM 2585 C C . PRO A 1 317 ? -6.443 14.610 -17.405 1.00 91.19 317 PRO A C 1
ATOM 2587 O O . PRO A 1 317 ? -6.981 14.845 -18.484 1.00 91.19 317 PRO A O 1
ATOM 2590 N N . GLN A 1 318 ? -5.157 14.891 -17.174 1.00 89.56 318 GLN A N 1
ATOM 2591 C CA . GLN A 1 318 ? -4.238 15.407 -18.184 1.00 89.56 318 GLN A CA 1
ATOM 2592 C C . GLN A 1 318 ? -3.228 14.325 -18.557 1.00 89.56 318 GLN A C 1
ATOM 2594 O O . GLN A 1 318 ? -2.434 13.884 -17.727 1.00 89.56 318 GLN A O 1
ATOM 2599 N N . LYS A 1 319 ? -3.259 13.917 -19.828 1.00 92.50 319 LYS A N 1
ATOM 2600 C CA . LYS A 1 319 ? -2.373 12.895 -20.399 1.00 92.50 319 LYS A CA 1
ATOM 2601 C C . LYS A 1 319 ? -1.238 13.542 -21.188 1.00 92.50 319 LYS A C 1
ATOM 2603 O O . LYS A 1 319 ? -1.130 13.370 -22.399 1.00 92.50 319 LYS A O 1
ATOM 2608 N N . ASN A 1 320 ? -0.455 14.381 -20.517 1.00 91.62 320 ASN A N 1
ATOM 2609 C CA . ASN A 1 320 ? 0.652 15.115 -21.119 1.00 91.62 320 ASN A CA 1
ATOM 2610 C C . ASN A 1 320 ? 1.903 15.048 -20.242 1.00 91.62 320 ASN A C 1
ATOM 2612 O O . ASN A 1 320 ? 1.836 14.932 -19.022 1.00 91.62 320 ASN A O 1
ATOM 2616 N N . TYR A 1 321 ? 3.068 15.120 -20.877 1.00 93.38 321 TYR A N 1
ATOM 2617 C CA . TYR A 1 321 ? 4.319 15.206 -20.143 1.00 93.38 321 TYR A CA 1
ATOM 2618 C C . TYR A 1 321 ? 4.520 16.607 -19.566 1.00 93.38 321 TYR A C 1
ATOM 2620 O O . TYR A 1 321 ? 4.233 17.620 -20.207 1.00 93.38 321 TYR A O 1
ATOM 2628 N N . SER A 1 322 ? 5.091 16.654 -18.369 1.00 90.88 322 SER A N 1
ATOM 2629 C CA . SER A 1 322 ? 5.620 17.874 -17.780 1.00 90.88 322 SER A CA 1
ATOM 2630 C C . SER A 1 322 ? 6.784 18.431 -18.601 1.00 90.88 322 SER A C 1
ATOM 2632 O O . SER A 1 322 ? 7.700 17.704 -18.989 1.00 90.88 322 SER A O 1
ATOM 2634 N N . SER A 1 323 ? 6.795 19.750 -18.801 1.00 87.88 323 SER A N 1
ATOM 2635 C CA . SER A 1 323 ? 7.907 20.451 -19.447 1.00 87.88 323 SER A CA 1
ATOM 2636 C C . SER A 1 323 ? 9.098 20.698 -18.516 1.00 87.88 323 SER A C 1
ATOM 2638 O O . SER A 1 323 ? 10.139 21.132 -18.992 1.00 87.88 323 SER A O 1
ATOM 2640 N N . SER A 1 324 ? 8.982 20.441 -17.202 1.00 86.44 324 SER A N 1
ATOM 2641 C CA . SER A 1 324 ? 10.070 20.698 -16.240 1.00 86.44 324 SER A CA 1
ATOM 2642 C C . SER A 1 324 ? 11.365 19.978 -16.620 1.00 86.44 324 SER A C 1
ATOM 2644 O O . SER A 1 324 ? 12.437 20.559 -16.486 1.00 86.44 324 SER A O 1
ATOM 2646 N N . TRP A 1 325 ? 11.239 18.753 -17.137 1.00 91.12 325 TRP A N 1
ATOM 2647 C CA . TRP A 1 325 ? 12.319 17.939 -17.693 1.00 91.12 325 TRP A CA 1
ATOM 2648 C C . TRP A 1 325 ? 11.919 17.484 -19.096 1.00 91.12 325 TRP A C 1
ATOM 2650 O O . TRP A 1 325 ? 11.514 16.342 -19.313 1.00 91.12 325 TRP A O 1
ATOM 2660 N N . PHE A 1 326 ? 12.010 18.406 -20.057 1.00 91.19 326 PHE A N 1
ATOM 2661 C CA . PHE A 1 326 ? 11.523 18.217 -21.430 1.00 91.19 326 PHE A CA 1
ATOM 2662 C C . PHE A 1 326 ? 12.125 17.009 -22.173 1.00 91.19 326 PHE A C 1
ATOM 2664 O O . PHE A 1 326 ? 11.581 16.598 -23.198 1.00 91.19 326 PHE A O 1
ATOM 2671 N N . ILE A 1 327 ? 13.247 16.478 -21.678 1.00 92.50 327 ILE A N 1
ATOM 2672 C CA . ILE A 1 327 ? 14.000 15.362 -22.254 1.00 92.50 327 ILE A CA 1
ATOM 2673 C C . ILE A 1 327 ? 13.331 14.002 -22.028 1.00 92.50 327 ILE A C 1
ATOM 2675 O O . ILE A 1 327 ? 13.464 13.136 -22.888 1.00 92.50 327 ILE A O 1
ATOM 2679 N N . TYR A 1 328 ? 12.592 13.808 -20.923 1.00 95.25 328 TYR A N 1
ATOM 2680 C CA . TYR A 1 328 ? 12.094 12.480 -20.541 1.00 95.25 328 TYR A CA 1
ATOM 2681 C C . TYR A 1 328 ? 11.340 11.756 -21.654 1.00 95.25 328 TYR A C 1
ATOM 2683 O O . TYR A 1 328 ? 11.680 10.601 -21.887 1.00 95.25 328 TYR A O 1
ATOM 2691 N N . PRO A 1 329 ? 10.400 12.381 -22.396 1.00 95.31 329 PRO A N 1
ATOM 2692 C CA . PRO A 1 329 ? 9.651 11.673 -23.432 1.00 95.31 329 PRO A CA 1
ATOM 2693 C C . PRO A 1 329 ? 10.546 10.986 -24.463 1.00 95.31 329 PRO A C 1
ATOM 2695 O O . PRO A 1 329 ? 10.186 9.931 -24.969 1.00 95.31 329 PRO A O 1
ATOM 2698 N N . PHE A 1 330 ? 11.733 11.531 -24.735 1.00 94.75 330 PHE A N 1
ATOM 2699 C CA . PHE A 1 330 ? 12.680 10.946 -25.681 1.00 94.75 330 PHE A CA 1
ATOM 2700 C C . PHE A 1 330 ? 13.505 9.792 -25.093 1.00 94.75 330 PHE A C 1
ATOM 2702 O O . PHE A 1 330 ? 14.004 8.974 -25.857 1.00 94.75 330 PHE A O 1
ATOM 2709 N N . LEU A 1 331 ? 13.629 9.697 -23.764 1.00 95.25 331 LEU A N 1
ATOM 2710 C CA . LEU A 1 331 ? 14.387 8.643 -23.074 1.00 95.25 331 LEU A CA 1
ATOM 2711 C C . LEU A 1 331 ? 13.590 7.339 -22.908 1.00 95.25 331 LEU A C 1
ATOM 2713 O O . LEU A 1 331 ? 14.177 6.283 -22.706 1.00 95.25 331 LEU A O 1
ATOM 2717 N N . LEU A 1 332 ? 12.260 7.400 -23.014 1.00 93.75 332 LEU A N 1
ATOM 2718 C CA . LEU A 1 332 ? 11.320 6.315 -22.701 1.00 93.75 332 LEU A CA 1
ATOM 2719 C C . LEU A 1 332 ? 11.272 5.191 -23.760 1.00 93.75 332 LEU A C 1
ATOM 2721 O O . LEU A 1 332 ? 10.195 4.713 -24.108 1.00 93.75 332 LEU A O 1
ATOM 2725 N N . ALA A 1 333 ? 12.414 4.766 -24.305 1.00 86.00 333 ALA A N 1
ATOM 2726 C CA . ALA A 1 333 ? 12.473 3.778 -25.386 1.00 86.00 333 ALA A CA 1
ATOM 2727 C C . ALA A 1 333 ? 11.814 2.434 -25.011 1.00 86.00 333 ALA A C 1
ATOM 2729 O O . ALA A 1 333 ? 11.061 1.902 -25.811 1.00 86.00 333 ALA A O 1
ATOM 2730 N N . GLY A 1 334 ? 12.016 1.953 -23.778 1.00 80.75 334 GLY A N 1
ATOM 2731 C CA . GLY A 1 334 ? 11.400 0.719 -23.260 1.00 80.75 334 GLY A CA 1
ATOM 2732 C C . GLY A 1 334 ? 10.042 0.898 -22.564 1.00 80.75 334 GLY A C 1
ATOM 2733 O O . GLY A 1 334 ? 9.566 -0.023 -21.913 1.00 80.75 334 GLY A O 1
ATOM 2734 N N . ALA A 1 335 ? 9.421 2.086 -22.611 1.00 81.12 335 ALA A N 1
ATOM 2735 C CA . ALA A 1 335 ? 8.122 2.286 -21.950 1.00 81.12 335 ALA A CA 1
ATOM 2736 C C . ALA A 1 335 ? 6.969 1.565 -22.666 1.00 81.12 335 ALA A C 1
ATOM 2738 O O . ALA A 1 335 ? 5.970 1.230 -22.027 1.00 81.12 335 ALA A O 1
ATOM 2739 N N . ASP A 1 336 ? 7.102 1.349 -23.976 1.00 79.75 336 ASP A N 1
ATOM 2740 C CA . ASP A 1 336 ? 6.086 0.688 -24.798 1.00 79.75 336 ASP A CA 1
ATOM 2741 C C . ASP A 1 336 ? 6.098 -0.843 -24.602 1.00 79.75 336 ASP A C 1
ATOM 2743 O O . ASP A 1 336 ? 5.073 -1.482 -24.810 1.00 79.75 336 ASP A O 1
ATOM 2747 N N . ASP A 1 337 ? 7.200 -1.398 -24.081 1.00 80.62 337 ASP A N 1
ATOM 2748 C CA . ASP A 1 337 ? 7.332 -2.806 -23.666 1.00 80.62 337 ASP A CA 1
ATOM 2749 C C . ASP A 1 337 ? 6.854 -3.048 -22.217 1.00 80.62 337 ASP A C 1
ATOM 2751 O O . ASP A 1 337 ? 6.927 -4.158 -21.689 1.00 80.62 337 ASP A O 1
ATOM 2755 N N . SER A 1 338 ? 6.385 -1.996 -21.537 1.00 82.88 338 SER A N 1
ATOM 2756 C CA . SER A 1 338 ? 5.873 -2.076 -20.168 1.00 82.88 338 SER A CA 1
ATOM 2757 C C . SER A 1 338 ? 4.574 -2.897 -20.113 1.00 82.88 338 SER A C 1
ATOM 2759 O O . SER A 1 338 ? 3.740 -2.750 -21.008 1.00 82.88 338 SER A O 1
ATOM 2761 N N . PRO A 1 339 ? 4.352 -3.704 -19.054 1.00 82.81 339 PRO A N 1
ATOM 2762 C CA . PRO A 1 339 ? 3.138 -4.503 -18.907 1.00 82.81 339 PRO A CA 1
ATOM 2763 C C . PRO A 1 339 ? 1.843 -3.692 -18.998 1.00 82.81 339 PRO A C 1
ATOM 2765 O O . PRO A 1 339 ? 1.789 -2.522 -18.603 1.00 82.81 339 PRO A O 1
ATOM 2768 N N . ASP A 1 340 ? 0.779 -4.364 -19.441 1.00 83.06 340 ASP A N 1
ATOM 2769 C CA . ASP A 1 340 ? -0.561 -3.789 -19.500 1.00 83.06 340 ASP A CA 1
ATOM 2770 C C . ASP A 1 340 ? -1.022 -3.253 -18.140 1.00 83.06 340 ASP A C 1
ATOM 2772 O O . ASP A 1 340 ? -0.694 -3.771 -17.069 1.00 83.06 340 ASP A O 1
ATOM 2776 N N . SER A 1 341 ? -1.839 -2.203 -18.200 1.00 84.75 341 SER A N 1
ATOM 2777 C CA . SER A 1 341 ? -2.440 -1.594 -17.020 1.00 84.75 341 SER A CA 1
ATOM 2778 C C . SER A 1 341 ? -3.264 -2.605 -16.217 1.00 84.75 341 SER A C 1
ATOM 2780 O O . SER A 1 341 ? -4.121 -3.299 -16.763 1.00 84.75 341 SER A O 1
ATOM 2782 N N . PHE A 1 342 ? -3.061 -2.625 -14.897 1.00 77.06 342 PHE A N 1
ATOM 2783 C CA . PHE A 1 342 ? -3.879 -3.392 -13.959 1.00 77.06 342 PHE A CA 1
ATOM 2784 C C . PHE A 1 342 ? -4.627 -2.453 -13.007 1.00 77.06 342 PHE A C 1
ATOM 2786 O O . PHE A 1 342 ? -4.008 -1.726 -12.227 1.00 77.06 342 PHE A O 1
ATOM 2793 N N . ALA A 1 343 ? -5.962 -2.493 -13.051 1.00 74.81 343 ALA A N 1
ATOM 2794 C CA . ALA A 1 343 ? -6.810 -1.851 -12.054 1.00 74.81 343 ALA A CA 1
ATOM 2795 C C . ALA A 1 343 ? -6.938 -2.766 -10.821 1.00 74.81 343 ALA A C 1
ATOM 2797 O O . ALA A 1 343 ? -7.342 -3.921 -10.965 1.00 74.81 343 ALA A O 1
ATOM 2798 N N . PRO A 1 344 ? -6.624 -2.296 -9.604 1.00 70.19 344 PRO A N 1
ATOM 2799 C CA . PRO A 1 344 ? -6.810 -3.100 -8.403 1.00 70.19 344 PRO A CA 1
ATOM 2800 C C . PRO A 1 344 ? -8.306 -3.205 -8.050 1.00 70.19 344 PRO A C 1
ATOM 2802 O O . PRO A 1 344 ? -8.846 -2.361 -7.344 1.00 70.19 344 PRO A O 1
ATOM 2805 N N . GLU A 1 345 ? -8.980 -4.257 -8.528 1.00 58.38 345 GLU A N 1
ATOM 2806 C CA . GLU A 1 345 ? -10.443 -4.433 -8.404 1.00 58.38 345 GLU A CA 1
ATOM 2807 C C . GLU A 1 345 ? -10.943 -4.752 -6.980 1.00 58.38 345 GLU A C 1
ATOM 2809 O O . GLU A 1 345 ? -12.145 -4.836 -6.758 1.00 58.38 345 GLU A O 1
ATOM 2814 N N . LEU A 1 346 ? -10.056 -4.937 -5.996 1.00 67.12 346 LEU A N 1
ATOM 2815 C CA . LEU A 1 346 ? -10.406 -5.463 -4.670 1.00 67.12 346 LEU A CA 1
ATOM 2816 C C . LEU A 1 346 ? -9.538 -4.873 -3.547 1.00 67.12 346 LEU A C 1
ATOM 2818 O O . LEU A 1 346 ? -8.963 -5.601 -2.733 1.00 67.12 346 LEU A O 1
ATOM 2822 N N . LEU A 1 347 ? -9.407 -3.549 -3.527 1.00 81.62 347 LEU A N 1
ATOM 2823 C CA . LEU A 1 347 ? -8.680 -2.849 -2.469 1.00 81.62 347 LEU A CA 1
ATOM 2824 C C . LEU A 1 347 ? -9.368 -3.065 -1.105 1.00 81.62 347 LEU A C 1
ATOM 2826 O O . LEU A 1 347 ? -10.598 -3.066 -1.050 1.00 81.62 347 LEU A O 1
ATOM 2830 N N . PRO A 1 348 ? -8.608 -3.235 -0.004 1.00 86.94 348 PRO A N 1
ATOM 2831 C CA . PRO A 1 348 ? -9.193 -3.276 1.334 1.00 86.94 348 PRO A CA 1
ATOM 2832 C C . PRO A 1 348 ? -9.868 -1.940 1.671 1.00 86.94 348 PRO A C 1
ATOM 2834 O O . PRO A 1 348 ? -9.639 -0.920 1.012 1.00 86.94 348 PRO A O 1
ATOM 2837 N N . MET A 1 349 ? -10.661 -1.929 2.742 1.00 92.25 349 MET A N 1
ATOM 2838 C CA . MET A 1 349 ? -11.281 -0.695 3.222 1.00 92.25 349 MET A CA 1
ATOM 2839 C C . MET A 1 349 ? -10.269 0.291 3.793 1.00 92.25 349 MET A C 1
ATOM 2841 O O . MET A 1 349 ? -10.526 1.487 3.744 1.00 92.25 349 MET A O 1
ATOM 2845 N N . ALA A 1 350 ? -9.122 -0.161 4.308 1.00 95.44 350 ALA A N 1
ATOM 2846 C CA . ALA A 1 350 ? -8.086 0.749 4.772 1.00 95.44 350 ALA A CA 1
ATOM 2847 C C . ALA A 1 350 ? -6.653 0.324 4.447 1.00 95.44 350 ALA A C 1
ATOM 2849 O O . ALA A 1 350 ? -6.343 -0.856 4.272 1.00 95.44 350 ALA A O 1
ATOM 2850 N N . ARG A 1 351 ? -5.758 1.314 4.409 1.00 93.62 351 ARG A N 1
ATOM 2851 C CA . ARG A 1 351 ? -4.306 1.134 4.321 1.00 93.62 351 ARG A CA 1
ATOM 2852 C C . ARG A 1 351 ? -3.600 2.006 5.342 1.00 93.62 351 ARG A C 1
ATOM 2854 O O . ARG A 1 351 ? -3.874 3.202 5.423 1.00 93.62 351 ARG A O 1
ATOM 2861 N N . HIS A 1 352 ? -2.679 1.403 6.076 1.00 94.38 352 HIS A N 1
ATOM 2862 C CA . HIS A 1 352 ? -1.756 2.067 6.980 1.00 94.38 352 HIS A CA 1
ATOM 2863 C C . HIS A 1 352 ? -0.420 2.275 6.265 1.00 94.38 352 HIS A C 1
ATOM 2865 O O . HIS A 1 352 ? 0.256 1.310 5.943 1.00 94.38 352 HIS A O 1
ATOM 2871 N N . PHE A 1 353 ? -0.059 3.532 6.011 1.00 94.56 353 PHE A N 1
ATOM 2872 C CA . PHE A 1 353 ? 1.257 3.933 5.519 1.00 94.56 353 PHE A CA 1
ATOM 2873 C C . PHE A 1 353 ? 2.124 4.317 6.718 1.00 94.56 353 PHE A C 1
ATOM 2875 O O . PHE A 1 353 ? 2.197 5.497 7.088 1.00 94.56 353 PHE A O 1
ATOM 2882 N N . GLU A 1 354 ? 2.752 3.318 7.342 1.00 93.00 354 GLU A N 1
ATOM 2883 C CA . GLU A 1 354 ? 3.377 3.443 8.668 1.00 93.00 354 GLU A CA 1
ATOM 2884 C C . GLU A 1 354 ? 4.354 4.617 8.745 1.00 93.00 354 GLU A C 1
ATOM 2886 O O . GLU A 1 354 ? 4.229 5.499 9.598 1.00 93.00 354 GLU A O 1
ATOM 2891 N N . ASN A 1 355 ? 5.285 4.685 7.797 1.00 93.69 355 ASN A N 1
ATOM 2892 C CA . ASN A 1 355 ? 6.335 5.699 7.797 1.00 93.69 355 ASN A CA 1
ATOM 2893 C C . ASN A 1 355 ? 5.851 7.085 7.341 1.00 93.69 355 ASN A C 1
ATOM 2895 O O . ASN A 1 355 ? 6.449 8.095 7.734 1.00 93.69 355 ASN A O 1
ATOM 2899 N N . MET A 1 356 ? 4.755 7.158 6.576 1.00 94.81 356 MET A N 1
ATOM 2900 C CA . MET A 1 356 ? 4.091 8.430 6.247 1.00 94.81 356 MET A CA 1
ATOM 2901 C C . MET A 1 356 ? 3.279 8.963 7.434 1.00 94.81 356 MET A C 1
ATOM 2903 O O . MET A 1 356 ? 3.083 10.175 7.549 1.00 94.81 356 MET A O 1
ATOM 2907 N N . GLY A 1 357 ? 2.853 8.079 8.341 1.00 95.50 357 GLY A N 1
ATOM 2908 C CA . GLY A 1 357 ? 1.995 8.407 9.478 1.00 95.50 357 GLY A CA 1
ATOM 2909 C C . GLY A 1 357 ? 0.548 8.670 9.074 1.00 95.50 357 GLY A C 1
ATOM 2910 O O . GLY A 1 357 ? -0.085 9.572 9.621 1.00 95.50 357 GLY A O 1
ATOM 2911 N N . GLN A 1 358 ? 0.053 7.934 8.078 1.00 96.75 358 GLN A N 1
ATOM 2912 C CA . GLN A 1 358 ? -1.289 8.099 7.523 1.00 96.75 358 GLN A CA 1
ATOM 2913 C C . GLN A 1 358 ? -2.005 6.755 7.445 1.00 96.75 358 GLN A C 1
ATOM 2915 O O . GLN A 1 358 ? -1.459 5.772 6.948 1.00 96.75 358 GLN A O 1
ATOM 2920 N N . ILE A 1 359 ? -3.255 6.733 7.887 1.00 97.81 359 ILE A N 1
ATOM 2921 C CA . ILE A 1 359 ? -4.182 5.629 7.680 1.00 97.81 359 ILE A CA 1
ATOM 2922 C C . ILE A 1 359 ? -5.300 6.163 6.800 1.00 97.81 359 ILE A C 1
ATOM 2924 O O . ILE A 1 359 ? -5.996 7.097 7.193 1.00 97.81 359 ILE A O 1
ATOM 2928 N N . ILE A 1 360 ? -5.474 5.586 5.615 1.00 97.75 360 ILE A N 1
ATOM 2929 C CA . ILE A 1 360 ? -6.571 5.946 4.718 1.00 97.75 360 ILE A CA 1
ATOM 2930 C C . ILE A 1 360 ? -7.647 4.874 4.805 1.00 97.75 360 ILE A C 1
ATOM 2932 O O . ILE A 1 360 ? -7.333 3.698 4.664 1.00 97.75 360 ILE A O 1
ATOM 2936 N N . MET A 1 361 ? -8.897 5.277 5.005 1.00 98.19 361 MET A N 1
ATOM 2937 C CA . MET A 1 361 ? -10.086 4.427 5.052 1.00 98.19 361 MET A CA 1
ATOM 2938 C C . MET A 1 361 ? -11.062 4.850 3.950 1.00 98.19 361 MET A C 1
ATOM 2940 O O . MET A 1 361 ? -11.217 6.043 3.691 1.00 98.19 361 MET A O 1
ATOM 2944 N N . ARG A 1 362 ? -11.748 3.902 3.314 1.00 95.75 362 ARG A N 1
ATOM 2945 C CA . ARG A 1 362 ? -12.761 4.168 2.290 1.00 95.75 362 ARG A CA 1
ATOM 2946 C C . ARG A 1 362 ? -13.816 3.069 2.211 1.00 95.75 362 ARG A C 1
ATOM 2948 O O . ARG A 1 362 ? -13.506 1.906 2.459 1.00 95.75 362 ARG A O 1
ATOM 2955 N N . SER A 1 363 ? -15.044 3.431 1.839 1.00 95.19 363 SER A N 1
ATOM 2956 C CA . SER A 1 363 ? -16.110 2.454 1.539 1.00 95.19 363 SER A CA 1
ATOM 2957 C C . SER A 1 363 ? -15.976 1.828 0.146 1.00 95.19 363 SER A C 1
ATOM 2959 O O . SER A 1 363 ? -16.544 0.770 -0.106 1.00 95.19 363 SER A O 1
ATOM 2961 N N . GLY A 1 364 ? -15.207 2.468 -0.737 1.00 92.25 364 GLY A N 1
ATOM 2962 C CA . GLY A 1 364 ? -14.991 2.071 -2.124 1.00 92.25 364 GLY A CA 1
ATOM 2963 C C . GLY A 1 364 ? -14.068 3.063 -2.838 1.00 92.25 364 GLY A C 1
ATOM 2964 O O . GLY A 1 364 ? -13.277 3.744 -2.191 1.00 92.25 364 GLY A O 1
ATOM 2965 N N . THR A 1 365 ? -14.125 3.124 -4.169 1.00 91.00 365 THR A N 1
ATOM 2966 C CA . THR A 1 365 ? -13.227 3.952 -5.011 1.00 91.00 365 THR A CA 1
ATOM 2967 C C . THR A 1 365 ? -13.969 4.906 -5.952 1.00 91.00 365 THR A C 1
ATOM 2969 O O . THR A 1 365 ? -13.352 5.565 -6.787 1.00 91.00 365 THR A O 1
ATOM 2972 N N . GLY A 1 366 ? -15.295 4.978 -5.838 1.00 92.81 366 GLY A N 1
ATOM 2973 C CA . GLY A 1 366 ? -16.155 5.827 -6.649 1.00 92.81 366 GLY A CA 1
ATOM 2974 C C . GLY A 1 366 ? -16.458 7.183 -6.010 1.00 92.81 366 GLY A C 1
ATOM 2975 O O . GLY A 1 366 ? -16.123 7.474 -4.865 1.00 92.81 366 GLY A O 1
ATOM 2976 N N . LYS A 1 367 ? -17.157 8.026 -6.771 1.00 94.75 367 LYS A N 1
ATOM 2977 C CA . LYS A 1 367 ? -17.582 9.381 -6.369 1.00 94.75 367 LYS A CA 1
ATOM 2978 C C . LYS A 1 367 ? -18.629 9.430 -5.247 1.00 94.75 367 LYS A C 1
ATOM 2980 O O . LYS A 1 367 ? -18.843 10.480 -4.646 1.00 94.75 367 LYS A O 1
ATOM 2985 N N . ASP A 1 368 ? -19.341 8.324 -5.046 1.00 94.75 368 ASP A N 1
ATOM 2986 C CA . ASP A 1 368 ? -20.396 8.180 -4.039 1.00 94.75 368 ASP A CA 1
ATOM 2987 C C . ASP A 1 368 ? -19.870 7.507 -2.758 1.00 94.75 368 ASP A C 1
ATOM 2989 O O . ASP A 1 368 ? -20.621 7.350 -1.797 1.00 94.75 368 ASP A O 1
ATOM 2993 N N . ASP A 1 369 ? -18.587 7.134 -2.740 1.00 96.50 369 ASP A N 1
ATOM 2994 C CA . ASP A 1 369 ? -17.939 6.511 -1.596 1.00 96.50 369 ASP A CA 1
ATOM 2995 C C . ASP A 1 369 ? -17.482 7.533 -0.551 1.00 96.50 369 ASP A C 1
ATOM 2997 O O . ASP A 1 369 ? -17.209 8.704 -0.831 1.00 96.50 369 ASP A O 1
ATOM 3001 N N . THR A 1 370 ? -17.389 7.057 0.686 1.00 98.25 370 THR A N 1
ATOM 3002 C CA . THR A 1 370 ? -16.813 7.789 1.811 1.00 98.25 370 THR A CA 1
ATOM 3003 C C . THR A 1 370 ? -15.307 7.573 1.839 1.00 98.25 370 THR A C 1
ATOM 3005 O O . THR A 1 370 ? -14.848 6.440 1.707 1.00 98.25 370 THR A O 1
ATOM 3008 N N . TYR A 1 371 ? -14.552 8.641 2.087 1.00 98.69 371 TYR A N 1
ATOM 3009 C CA . TYR A 1 371 ? -13.100 8.623 2.246 1.00 98.69 371 TYR A CA 1
ATOM 3010 C C . TYR A 1 371 ? -12.725 9.285 3.568 1.00 98.69 371 TYR A C 1
ATOM 3012 O O . TYR A 1 371 ? -13.262 10.336 3.920 1.00 98.69 371 TYR A O 1
ATOM 3020 N N . CYS A 1 372 ? -11.782 8.697 4.294 1.00 98.75 372 CYS A N 1
ATOM 3021 C CA . CYS A 1 372 ? -11.271 9.232 5.543 1.00 98.75 372 CYS A CA 1
ATOM 3022 C C . CYS A 1 372 ? -9.753 9.069 5.619 1.00 98.75 372 CYS A C 1
ATOM 3024 O O . CYS A 1 372 ? -9.228 8.004 5.312 1.00 98.75 372 CYS A O 1
ATOM 3026 N N . MET A 1 373 ? -9.049 10.108 6.051 1.00 98.69 373 MET A N 1
ATOM 3027 C CA . MET A 1 373 ? -7.642 10.024 6.441 1.00 98.69 373 MET A CA 1
ATOM 3028 C C . MET A 1 373 ? -7.546 10.202 7.951 1.00 98.69 373 MET A C 1
ATOM 3030 O O . MET A 1 373 ? -8.177 11.104 8.492 1.00 98.69 373 MET A O 1
ATOM 3034 N N . PHE A 1 374 ? -6.726 9.389 8.611 1.00 98.81 374 PHE A N 1
ATOM 3035 C CA . PHE A 1 374 ? -6.356 9.518 10.016 1.00 98.81 374 PHE A CA 1
ATOM 3036 C C . PHE A 1 374 ? -4.831 9.651 10.152 1.00 98.81 374 PHE A C 1
ATOM 3038 O O . PHE A 1 374 ? -4.085 8.792 9.674 1.00 98.81 374 PHE A O 1
ATOM 3045 N N . SER A 1 375 ? -4.367 10.726 10.795 1.00 98.31 375 SER A N 1
ATOM 3046 C CA . SER A 1 375 ? -2.944 11.038 10.987 1.00 98.31 375 SER A CA 1
ATOM 3047 C C . SER A 1 375 ? -2.421 10.402 12.278 1.00 98.31 375 SER A C 1
ATOM 3049 O O . SER A 1 375 ? -2.798 10.815 13.375 1.00 98.31 375 SER A O 1
ATOM 3051 N N . CYS A 1 376 ? -1.527 9.418 12.197 1.00 98.19 376 CYS A N 1
ATOM 3052 C CA . CYS A 1 376 ? -0.889 8.818 13.374 1.00 98.19 376 CYS A CA 1
ATOM 3053 C C . CYS A 1 376 ? 0.404 8.090 12.985 1.00 98.19 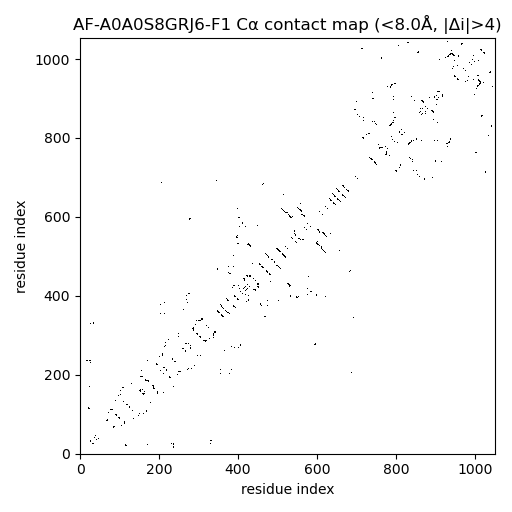376 CYS A C 1
ATOM 3055 O O . CYS A 1 376 ? 0.416 7.338 12.014 1.00 98.19 376 CYS A O 1
ATOM 3057 N N . GLY A 1 377 ? 1.483 8.286 13.746 1.00 96.62 377 GLY A N 1
ATOM 3058 C CA . GLY A 1 377 ? 2.778 7.663 13.468 1.00 96.62 377 GLY A CA 1
ATOM 3059 C C . GLY A 1 377 ? 3.653 8.431 12.472 1.00 96.62 377 GLY A C 1
ATOM 3060 O O . GLY A 1 377 ? 3.610 9.662 12.345 1.00 96.62 377 GLY A O 1
ATOM 3061 N N . GLY A 1 378 ? 4.474 7.678 11.747 1.00 94.94 378 GLY A N 1
ATOM 3062 C CA . GLY A 1 378 ? 5.398 8.178 10.738 1.00 94.94 378 GLY A CA 1
ATOM 3063 C C . GLY A 1 378 ? 6.675 8.816 11.273 1.00 94.94 378 GLY A C 1
ATOM 3064 O O . GLY A 1 378 ? 6.772 9.249 12.420 1.00 94.94 378 GLY A O 1
ATOM 3065 N N . ILE A 1 379 ? 7.665 8.882 10.385 1.00 94.56 379 ILE A N 1
ATOM 3066 C CA . ILE A 1 379 ? 9.050 9.260 10.708 1.00 94.56 379 ILE A CA 1
ATOM 3067 C C . ILE A 1 379 ? 9.485 10.577 10.050 1.00 94.56 379 ILE A C 1
ATOM 3069 O O . ILE A 1 379 ? 10.632 11.003 10.189 1.00 94.56 379 ILE A O 1
ATOM 3073 N N . LEU A 1 380 ? 8.583 11.222 9.306 1.00 92.81 380 LEU A N 1
ATOM 3074 C CA . LEU A 1 380 ? 8.876 12.395 8.486 1.00 92.81 380 LEU A CA 1
ATOM 3075 C C . LEU A 1 380 ? 8.307 13.666 9.118 1.00 92.81 380 LEU A C 1
ATOM 3077 O O . LEU A 1 380 ? 7.107 13.767 9.342 1.00 92.81 380 LEU A O 1
ATOM 3081 N N . ALA A 1 381 ? 9.162 14.663 9.353 1.00 90.31 381 ALA A N 1
ATOM 3082 C CA . ALA A 1 381 ? 8.751 15.968 9.888 1.00 90.31 381 ALA A CA 1
ATOM 3083 C C . ALA A 1 381 ? 8.562 17.041 8.800 1.00 90.31 381 ALA A C 1
ATOM 3085 O O . ALA A 1 381 ? 7.969 18.088 9.050 1.00 90.31 381 ALA A O 1
ATOM 3086 N N . GLN A 1 382 ? 9.097 16.820 7.594 1.00 87.69 382 GLN A N 1
ATOM 3087 C CA . GLN A 1 382 ? 9.104 17.829 6.533 1.00 87.69 382 GLN A CA 1
ATOM 3088 C C . GLN A 1 382 ? 7.683 18.126 6.049 1.00 87.69 382 GLN A C 1
ATOM 3090 O O . GLN A 1 382 ? 6.995 17.221 5.571 1.00 87.69 382 GLN A O 1
ATOM 3095 N N . HIS A 1 383 ? 7.280 19.398 6.148 1.00 91.31 383 HIS A N 1
ATOM 3096 C CA . HIS A 1 383 ? 5.955 19.905 5.759 1.00 91.31 383 HIS A CA 1
ATOM 3097 C C . HIS A 1 383 ? 4.766 19.270 6.503 1.00 91.31 383 HIS A C 1
ATOM 3099 O O . HIS A 1 383 ? 3.615 19.460 6.118 1.00 91.31 383 HIS A O 1
ATOM 3105 N N . ARG A 1 384 ? 5.040 18.535 7.588 1.00 94.38 384 ARG A N 1
ATOM 3106 C CA . ARG A 1 384 ? 4.039 17.988 8.510 1.00 94.38 384 ARG A CA 1
ATOM 3107 C C . ARG A 1 384 ? 3.547 19.086 9.461 1.00 94.38 384 ARG A C 1
ATOM 3109 O O . ARG A 1 384 ? 4.293 20.026 9.731 1.00 94.38 384 ARG A O 1
ATOM 3116 N N . HIS A 1 385 ? 2.338 18.972 9.998 1.00 96.81 385 HIS A N 1
ATOM 3117 C CA . HIS A 1 385 ? 1.799 19.894 11.004 1.00 96.81 385 HIS A CA 1
ATOM 3118 C C . HIS A 1 385 ? 1.847 19.304 12.423 1.00 96.81 385 HIS A C 1
ATOM 3120 O O . HIS A 1 385 ? 2.339 18.200 12.653 1.00 96.81 385 HIS A O 1
ATOM 3126 N N . TYR A 1 386 ? 1.362 20.064 13.401 1.00 97.75 386 TYR A N 1
ATOM 3127 C CA . TYR A 1 386 ? 1.085 19.597 14.759 1.00 97.75 386 TYR A CA 1
ATOM 3128 C C . TYR A 1 386 ? -0.297 18.920 14.828 1.00 97.75 386 TYR A C 1
ATOM 3130 O O . TYR A 1 386 ? -1.188 19.369 15.554 1.00 97.75 386 TYR A O 1
ATOM 3138 N N . ASP A 1 387 ? -0.484 17.865 14.031 1.00 97.94 387 ASP A N 1
ATOM 3139 C CA . ASP A 1 387 ? -1.783 17.273 13.688 1.00 97.94 387 ASP A CA 1
ATOM 3140 C C . ASP A 1 387 ? -1.917 15.789 14.078 1.00 97.94 387 ASP A C 1
ATOM 3142 O O . ASP A 1 387 ? -2.708 15.043 13.498 1.00 97.94 387 ASP A O 1
ATOM 3146 N N . ALA A 1 388 ? -1.159 15.319 15.072 1.00 98.38 388 ALA A N 1
ATOM 3147 C CA . ALA A 1 388 ? -1.271 13.932 15.507 1.00 98.38 388 ALA A CA 1
ATOM 3148 C C . ALA A 1 388 ? -2.697 13.612 15.995 1.00 98.38 388 ALA A C 1
ATOM 3150 O O . ALA A 1 388 ? -3.262 14.344 16.806 1.00 98.38 388 ALA A O 1
ATOM 3151 N N . LEU A 1 389 ? -3.239 12.482 15.537 1.00 98.75 389 LEU A N 1
ATOM 3152 C CA . LEU A 1 389 ? -4.618 12.015 15.729 1.00 98.75 389 LEU A CA 1
ATOM 3153 C C . LEU A 1 389 ? -5.696 12.833 14.995 1.00 98.75 389 LEU A C 1
ATOM 3155 O O . LEU A 1 389 ? -6.882 12.619 15.258 1.00 98.75 389 LEU A O 1
ATOM 3159 N N . ASN A 1 390 ? -5.327 13.719 14.063 1.00 98.81 390 ASN A N 1
ATOM 3160 C CA . ASN A 1 390 ? -6.273 14.387 13.166 1.00 98.81 390 ASN A CA 1
ATOM 3161 C C . ASN A 1 390 ? -7.019 13.366 12.292 1.00 98.81 390 ASN A C 1
ATOM 3163 O O . ASN A 1 390 ? -6.465 12.328 11.927 1.00 98.81 390 ASN A O 1
ATOM 3167 N N . PHE A 1 391 ? -8.259 13.678 11.922 1.00 98.88 391 PHE A N 1
ATOM 3168 C CA . PHE A 1 391 ? -8.995 12.947 10.896 1.00 98.88 391 PHE A CA 1
ATOM 3169 C C . PHE A 1 391 ? -9.646 13.910 9.901 1.00 98.88 391 PHE A C 1
ATOM 3171 O O . PHE A 1 391 ? -10.099 14.982 10.285 1.00 98.88 391 PHE A O 1
ATOM 3178 N N . VAL A 1 392 ? -9.734 13.516 8.634 1.00 98.81 392 VAL A N 1
ATOM 3179 C CA . VAL A 1 392 ? -10.413 14.268 7.565 1.00 98.81 392 VAL A CA 1
ATOM 3180 C C . VAL A 1 392 ? -11.411 13.335 6.901 1.00 98.81 392 VAL A C 1
ATOM 3182 O O . VAL A 1 392 ? -11.011 12.255 6.483 1.00 98.81 392 VAL A O 1
ATOM 3185 N N . ILE A 1 393 ? -12.681 13.733 6.785 1.00 98.88 393 ILE A N 1
ATOM 3186 C CA . ILE A 1 393 ? -13.755 12.915 6.200 1.00 98.88 393 ILE A CA 1
ATOM 3187 C C . ILE A 1 393 ? -14.361 13.631 4.993 1.00 98.88 393 ILE A C 1
ATOM 3189 O O . ILE A 1 393 ? -14.861 14.758 5.093 1.00 98.88 393 ILE A O 1
ATOM 3193 N N . TYR A 1 394 ? -14.369 12.929 3.864 1.00 98.69 394 TYR A N 1
ATOM 3194 C CA . TYR A 1 394 ? -15.013 13.328 2.624 1.00 98.69 394 TYR A CA 1
ATOM 3195 C C . TYR A 1 394 ? -16.150 12.360 2.272 1.00 98.69 394 TYR A C 1
ATOM 3197 O O . TYR A 1 394 ? -15.953 11.148 2.221 1.00 98.69 394 TYR A O 1
ATOM 3205 N N . HIS A 1 395 ? -17.327 12.906 1.969 1.00 98.44 395 HIS A N 1
ATOM 3206 C CA . HIS A 1 395 ? -18.423 12.200 1.301 1.00 98.44 395 HIS A CA 1
ATOM 3207 C C . HIS A 1 395 ? -19.218 13.231 0.493 1.00 98.44 395 HIS A C 1
ATOM 3209 O O . HIS A 1 395 ? -19.926 14.057 1.070 1.00 98.44 395 HIS A O 1
ATOM 3215 N N . LYS A 1 396 ? -19.054 13.248 -0.838 1.00 97.56 396 LYS A N 1
ATOM 3216 C CA . LYS A 1 396 ? -19.644 14.262 -1.751 1.00 97.56 396 LYS A CA 1
ATOM 3217 C C . LYS A 1 396 ? -19.311 15.728 -1.398 1.00 97.56 396 LYS A C 1
ATOM 3219 O O . LYS A 1 396 ? -19.979 16.657 -1.856 1.00 97.56 396 LYS A O 1
ATOM 3224 N N . GLY A 1 397 ? -18.261 15.930 -0.606 1.00 97.62 397 GLY A N 1
ATOM 3225 C CA . GLY A 1 397 ? -17.821 17.193 -0.018 1.00 97.62 397 GLY A CA 1
ATOM 3226 C C . GLY A 1 397 ? -16.932 16.927 1.202 1.00 97.62 397 GLY A C 1
ATOM 3227 O O . GLY A 1 397 ? -16.996 15.849 1.789 1.00 97.62 397 GLY A O 1
ATOM 3228 N N . PHE A 1 398 ? -16.086 17.889 1.580 1.00 98.19 398 PHE A N 1
ATOM 3229 C CA . PHE A 1 398 ? -15.274 17.816 2.807 1.00 98.19 398 PHE A CA 1
ATOM 3230 C C . PHE A 1 398 ? -16.120 18.194 4.026 1.00 98.19 398 PHE A C 1
ATOM 3232 O O . PHE A 1 398 ? -16.532 19.350 4.136 1.00 98.19 398 PHE A O 1
ATOM 3239 N N . LEU A 1 399 ? -16.394 17.230 4.906 1.00 98.56 399 LEU A N 1
ATOM 3240 C CA . LEU A 1 399 ? -17.360 17.367 6.002 1.00 98.56 399 LEU A CA 1
ATOM 3241 C C . LEU A 1 399 ? -16.695 17.558 7.367 1.00 98.56 399 LEU A C 1
ATOM 3243 O O . LEU A 1 399 ? -17.127 18.413 8.136 1.00 98.56 399 LEU A O 1
ATOM 3247 N N . ALA A 1 400 ? -15.631 16.800 7.625 1.00 98.50 400 ALA A N 1
ATOM 3248 C CA . ALA A 1 400 ? -14.632 17.109 8.641 1.00 98.50 400 ALA A CA 1
ATOM 3249 C C . ALA A 1 400 ? -13.340 17.422 7.884 1.00 98.50 400 ALA A C 1
ATOM 3251 O O . ALA A 1 400 ? -12.802 16.531 7.226 1.00 98.50 400 ALA A O 1
ATOM 3252 N N . LEU A 1 401 ? -12.903 18.680 7.881 1.00 96.75 401 LEU A N 1
ATOM 3253 C CA . LEU A 1 401 ? -11.786 19.135 7.042 1.00 96.75 401 LEU A CA 1
ATOM 3254 C C . LEU A 1 401 ? -10.549 19.508 7.857 1.00 96.75 401 LEU A C 1
ATOM 3256 O O . LEU A 1 401 ? -10.629 19.662 9.072 1.00 96.75 401 LEU A O 1
ATOM 3260 N N . ASP A 1 402 ? -9.422 19.643 7.169 1.00 97.31 402 ASP A N 1
ATOM 3261 C CA . ASP A 1 402 ? -8.191 20.238 7.690 1.00 97.31 402 ASP A CA 1
ATOM 3262 C C . ASP A 1 402 ? -8.206 21.741 7.364 1.00 97.31 402 ASP A C 1
ATOM 3264 O O . ASP A 1 402 ? -8.455 22.098 6.212 1.00 97.31 402 ASP A O 1
ATOM 3268 N N . SER A 1 403 ? -8.051 22.607 8.367 1.00 97.81 403 SER A N 1
ATOM 3269 C CA . SER A 1 403 ? -8.353 24.043 8.274 1.00 97.81 403 SER A CA 1
ATOM 3270 C C . SER A 1 403 ? -7.096 24.893 8.093 1.00 97.81 403 SER A C 1
ATOM 3272 O O . SER A 1 403 ? -6.012 24.521 8.521 1.00 97.81 403 SER A O 1
ATOM 3274 N N . GLY A 1 404 ? -7.247 26.101 7.554 1.00 96.50 404 GLY A N 1
ATOM 3275 C CA . GLY A 1 404 ? -6.177 27.066 7.297 1.00 96.50 404 GLY A CA 1
ATOM 3276 C C . GLY A 1 404 ? -5.586 26.953 5.890 1.00 96.50 404 GLY A C 1
ATOM 3277 O O . GLY A 1 404 ? -6.156 26.333 4.999 1.00 96.50 404 GLY A O 1
ATOM 3278 N N . THR A 1 405 ? -4.492 27.664 5.614 1.00 95.44 405 THR A N 1
ATOM 3279 C CA . THR A 1 405 ? -3.920 27.683 4.262 1.00 95.44 405 THR A CA 1
ATOM 3280 C C . THR A 1 405 ? -2.459 28.116 4.217 1.00 95.44 405 THR A C 1
ATOM 3282 O O . THR A 1 405 ? -2.024 28.995 4.960 1.00 95.44 405 THR A O 1
ATOM 3285 N N . ARG A 1 406 ? -1.715 27.589 3.233 1.00 91.12 406 ARG A N 1
ATOM 3286 C CA . ARG A 1 406 ? -0.442 28.181 2.768 1.00 91.12 406 ARG A CA 1
ATOM 3287 C C . ARG A 1 406 ? -0.571 29.071 1.520 1.00 91.12 406 ARG A C 1
ATOM 3289 O O . ARG A 1 406 ? 0.435 29.420 0.901 1.00 91.12 406 ARG A O 1
ATOM 3296 N N . TYR A 1 407 ? -1.777 29.379 1.041 1.00 93.25 407 TYR A N 1
ATOM 3297 C CA . TYR A 1 407 ? -1.950 30.265 -0.116 1.00 93.25 407 TYR A CA 1
ATOM 3298 C C . TYR A 1 407 ? -1.236 31.596 0.142 1.00 93.25 407 TYR A C 1
ATOM 3300 O O . TYR A 1 407 ? -1.358 32.144 1.231 1.00 93.25 407 TYR A O 1
ATOM 3308 N N . LYS A 1 408 ? -0.454 32.086 -0.831 1.00 90.50 408 LYS A N 1
ATOM 3309 C CA . LYS A 1 408 ? 0.427 33.257 -0.658 1.00 90.50 408 LYS A CA 1
ATOM 3310 C C . LYS A 1 408 ? 1.269 33.187 0.635 1.00 90.50 408 LYS A C 1
ATOM 3312 O O . LYS A 1 408 ? 1.352 34.160 1.374 1.00 90.50 408 LYS A O 1
ATOM 3317 N N . GLU A 1 409 ? 1.913 32.045 0.893 1.00 85.06 409 GLU A N 1
ATOM 3318 C CA . GLU A 1 409 ? 2.653 31.718 2.132 1.00 85.06 409 GLU A CA 1
ATOM 3319 C C . GLU A 1 409 ? 3.579 32.817 2.686 1.00 85.06 409 GLU A C 1
ATOM 3321 O O . GLU A 1 409 ? 3.762 32.903 3.893 1.00 85.06 409 GLU A O 1
ATOM 3326 N N . PHE A 1 410 ? 4.152 33.676 1.836 1.00 83.00 410 PHE A N 1
ATOM 3327 C CA . PHE A 1 410 ? 5.012 34.778 2.282 1.00 83.00 410 PHE A CA 1
ATOM 3328 C C . PHE A 1 410 ? 4.234 35.986 2.812 1.00 83.00 410 PHE A C 1
ATOM 3330 O O . PHE A 1 410 ? 4.707 36.652 3.727 1.00 83.00 410 PHE A O 1
ATOM 3337 N N . GLU A 1 411 ? 3.062 36.275 2.244 1.00 87.62 411 GLU A N 1
ATOM 3338 C CA . GLU A 1 411 ? 2.147 37.305 2.755 1.00 87.62 411 GLU A CA 1
ATOM 3339 C C . GLU A 1 411 ? 1.405 36.772 3.992 1.00 87.62 411 GLU A C 1
ATOM 3341 O O . GLU A 1 411 ? 1.241 37.485 4.976 1.00 87.62 411 GLU A O 1
ATOM 3346 N N . ASN A 1 412 ? 1.046 35.483 3.978 1.00 88.12 412 ASN A N 1
ATOM 3347 C CA . ASN A 1 412 ? 0.296 34.798 5.034 1.00 88.12 412 ASN A CA 1
ATOM 3348 C C . ASN A 1 412 ? 1.187 34.064 6.060 1.00 88.12 412 ASN A C 1
ATOM 3350 O O . ASN A 1 412 ? 0.721 33.151 6.742 1.00 88.12 412 ASN A O 1
ATOM 3354 N N . GLY A 1 413 ? 2.462 34.443 6.197 1.00 86.19 413 GLY A N 1
ATOM 3355 C CA . GLY A 1 413 ? 3.433 33.724 7.039 1.00 86.19 413 GLY A CA 1
ATOM 3356 C C . GLY A 1 413 ? 3.048 33.640 8.523 1.00 86.19 413 GLY A C 1
ATOM 3357 O O . GLY A 1 413 ? 3.279 32.620 9.173 1.00 86.19 413 GLY A O 1
ATOM 3358 N N . GLU A 1 414 ? 2.384 34.671 9.063 1.00 91.50 414 GLU A N 1
ATOM 3359 C CA . GLU A 1 414 ? 1.857 34.629 10.434 1.00 91.50 414 GLU A CA 1
ATOM 3360 C C . GLU A 1 414 ? 0.731 33.603 10.593 1.00 91.50 414 GLU A C 1
ATOM 3362 O O . GLU A 1 414 ? 0.730 32.868 11.581 1.00 91.50 414 GLU A O 1
ATOM 3367 N N . HIS A 1 415 ? -0.197 33.527 9.632 1.00 94.19 415 HIS A N 1
ATOM 3368 C CA . HIS A 1 415 ? -1.274 32.535 9.627 1.00 94.19 415 HIS A CA 1
ATOM 3369 C C . HIS A 1 415 ? -0.712 31.117 9.537 1.00 94.19 415 HIS A C 1
ATOM 3371 O O . HIS A 1 415 ? -1.109 30.249 10.318 1.00 94.19 415 HIS A O 1
ATOM 3377 N N . LEU A 1 416 ? 0.258 30.911 8.638 1.00 93.50 416 LEU A N 1
ATOM 3378 C CA . LEU A 1 416 ? 0.946 29.636 8.463 1.00 93.50 416 LEU A CA 1
ATOM 3379 C C . LEU A 1 416 ? 1.518 29.137 9.800 1.00 93.50 416 LEU A C 1
ATOM 3381 O O . LEU A 1 416 ? 1.271 28.003 10.205 1.00 93.50 416 LEU A O 1
ATOM 3385 N N . ALA A 1 417 ? 2.234 30.008 10.515 1.00 93.00 417 ALA A N 1
ATOM 3386 C CA . ALA A 1 417 ? 2.938 29.631 11.734 1.00 93.00 417 ALA A CA 1
ATOM 3387 C C . ALA A 1 417 ? 2.040 29.573 12.988 1.00 93.00 417 ALA A C 1
ATOM 3389 O O . ALA A 1 417 ? 2.280 28.734 13.854 1.00 93.00 417 ALA A O 1
ATOM 3390 N N . ASN A 1 418 ? 1.029 30.443 13.117 1.00 94.50 418 ASN A N 1
ATOM 3391 C CA . ASN A 1 418 ? 0.246 30.607 14.356 1.00 94.50 418 ASN A CA 1
ATOM 3392 C C . ASN A 1 418 ? -1.135 29.935 14.344 1.00 94.50 418 ASN A C 1
ATOM 3394 O O . ASN A 1 418 ? -1.737 29.781 15.408 1.00 94.50 418 ASN A O 1
ATOM 3398 N N . TYR A 1 419 ? -1.645 29.540 13.177 1.00 95.94 419 TYR A N 1
ATOM 3399 C CA . TYR A 1 419 ? -2.921 28.836 13.060 1.00 95.94 419 TYR A CA 1
ATOM 3400 C C . TYR A 1 419 ? -2.767 27.558 12.245 1.00 95.94 419 TYR A C 1
ATOM 3402 O O . TYR A 1 419 ? -2.942 26.476 12.794 1.00 95.94 419 TYR A O 1
ATOM 3410 N N . TYR A 1 420 ? -2.379 27.682 10.975 1.00 96.25 420 TYR A N 1
ATOM 3411 C CA . TYR A 1 420 ? -2.463 26.599 9.996 1.00 96.25 420 TYR A CA 1
ATOM 3412 C C . TYR A 1 420 ? -1.685 25.346 10.405 1.00 96.25 420 TYR A C 1
ATOM 3414 O O . TYR A 1 420 ? -2.232 24.251 10.434 1.00 96.25 420 TYR A O 1
ATOM 3422 N N . ALA A 1 421 ? -0.420 25.511 10.793 1.00 96.19 421 ALA A N 1
ATOM 3423 C CA . ALA A 1 421 ? 0.412 24.388 11.207 1.00 96.19 421 ALA A CA 1
ATOM 3424 C C . ALA A 1 421 ? 0.139 23.910 12.646 1.00 96.19 421 ALA A C 1
ATOM 3426 O O . ALA A 1 421 ? 0.688 22.891 13.065 1.00 96.19 421 ALA A O 1
ATOM 3427 N N . GLN A 1 422 ? -0.672 24.640 13.421 1.00 97.31 422 GLN A N 1
ATOM 3428 C CA . GLN A 1 422 ? -0.906 24.406 14.848 1.00 97.31 422 GLN A CA 1
ATOM 3429 C C . GLN A 1 422 ? -2.126 23.504 15.071 1.00 97.31 422 GLN A C 1
ATOM 3431 O O . GLN A 1 422 ? -3.093 23.541 14.318 1.00 97.31 422 GLN A O 1
ATOM 3436 N N . THR A 1 423 ? -2.147 22.731 16.159 1.00 98.38 423 THR A N 1
ATOM 3437 C CA . THR A 1 423 ? -3.209 21.733 16.434 1.00 98.38 423 THR A CA 1
ATOM 3438 C C . THR A 1 423 ? -4.634 22.292 16.419 1.00 98.38 423 THR A C 1
ATOM 3440 O O . THR A 1 423 ? -5.559 21.564 16.084 1.00 98.38 423 THR A O 1
ATOM 3443 N N . VAL A 1 424 ? -4.821 23.581 16.725 1.00 98.19 424 VAL A N 1
ATOM 3444 C CA . VAL A 1 424 ? -6.128 24.271 16.687 1.00 98.19 424 VAL A CA 1
ATOM 3445 C C . VAL A 1 424 ? -6.791 24.294 15.306 1.00 98.19 424 VAL A C 1
ATOM 3447 O O . VAL A 1 424 ? -7.990 24.533 15.231 1.00 98.19 424 VAL A O 1
ATOM 3450 N N . ALA A 1 425 ? -6.035 24.086 14.228 1.00 98.31 425 ALA A N 1
ATOM 3451 C CA . ALA A 1 425 ? -6.558 24.017 12.866 1.00 98.31 425 ALA A CA 1
ATOM 3452 C C . ALA A 1 425 ? -7.010 22.602 12.447 1.00 98.31 425 ALA A C 1
ATOM 3454 O O . ALA A 1 425 ? -7.488 22.412 11.331 1.00 98.31 425 ALA A O 1
ATOM 3455 N N . HIS A 1 426 ? -6.873 21.611 13.331 1.00 98.81 426 HIS A N 1
ATOM 3456 C CA . HIS A 1 426 ? -7.057 20.198 13.016 1.00 98.81 426 HIS A CA 1
ATOM 3457 C C . HIS A 1 426 ? -8.141 19.578 13.910 1.00 98.81 426 HIS A C 1
ATOM 3459 O O . HIS A 1 426 ? -8.395 20.047 15.022 1.00 98.81 426 HIS A O 1
ATOM 3465 N N . ASN A 1 427 ? -8.753 18.477 13.460 1.00 98.81 427 ASN A N 1
ATOM 3466 C CA . ASN A 1 427 ? -9.789 17.744 14.198 1.00 98.81 427 ASN A CA 1
ATOM 3467 C C . ASN A 1 427 ? -9.174 16.934 15.350 1.00 98.81 427 ASN A C 1
ATOM 3469 O O . ASN A 1 427 ? -9.170 15.705 15.342 1.00 98.81 427 ASN A O 1
ATOM 3473 N N . CYS A 1 428 ? -8.604 17.628 16.330 1.00 98.75 428 CYS A N 1
ATOM 3474 C CA . CYS A 1 428 ? -7.802 17.097 17.430 1.00 98.75 428 CYS A CA 1
ATOM 3475 C C . CYS A 1 428 ? -8.416 17.462 18.791 1.00 98.75 428 CYS A C 1
ATOM 3477 O O . CYS A 1 428 ? -9.507 18.021 18.876 1.00 98.75 428 CYS A O 1
ATOM 3479 N N . VAL A 1 429 ? -7.706 17.144 19.875 1.00 98.75 429 VAL A N 1
ATOM 3480 C CA . VAL A 1 429 ? -7.980 17.708 21.204 1.00 98.75 429 VAL A CA 1
ATOM 3481 C C . VAL A 1 429 ? -6.920 18.758 21.534 1.00 98.75 429 VAL A C 1
ATOM 3483 O O . VAL A 1 429 ? -5.742 18.551 21.247 1.00 98.75 429 VAL A O 1
ATOM 3486 N N . VAL A 1 430 ? -7.302 19.863 22.169 1.00 98.62 430 VAL A N 1
ATOM 3487 C CA . VAL A 1 430 ? -6.365 20.821 22.780 1.00 98.62 430 VAL A CA 1
ATOM 3488 C C . VAL A 1 430 ? -6.510 20.825 24.299 1.00 98.62 430 VAL A C 1
ATOM 3490 O O . VAL A 1 430 ? -7.601 20.601 24.823 1.00 98.62 430 VAL A O 1
ATOM 3493 N N . ILE A 1 431 ? -5.400 21.052 25.005 1.00 98.69 431 ILE A N 1
ATOM 3494 C CA . ILE A 1 431 ? -5.314 21.076 26.471 1.00 98.69 431 ILE A CA 1
ATOM 3495 C C . ILE A 1 431 ? -4.671 22.404 26.875 1.00 98.69 431 ILE A C 1
ATOM 3497 O O . ILE A 1 431 ? -3.486 22.627 26.629 1.00 98.69 431 ILE A O 1
ATOM 3501 N N . HIS A 1 432 ? -5.455 23.292 27.480 1.00 97.44 432 HIS A N 1
ATOM 3502 C CA . HIS A 1 432 ? -5.040 24.665 27.774 1.00 97.44 432 HIS A CA 1
ATOM 3503 C C . HIS A 1 432 ? -4.280 24.743 29.101 1.00 97.44 432 HIS A C 1
ATOM 3505 O O . HIS A 1 432 ? -4.888 24.901 30.163 1.00 97.44 432 HIS A O 1
ATOM 3511 N N . GLN A 1 433 ? -2.951 24.647 29.035 1.00 95.62 433 GLN A N 1
ATOM 3512 C CA . GLN A 1 433 ? -2.061 24.886 30.171 1.00 95.62 433 GLN A CA 1
ATOM 3513 C C . GLN A 1 433 ? -1.634 26.369 30.224 1.00 95.62 433 GLN A C 1
ATOM 3515 O O . GLN A 1 433 ? -1.054 26.882 29.263 1.00 95.62 433 GLN A O 1
ATOM 3520 N N . PRO A 1 434 ? -1.873 27.084 31.338 1.00 92.12 434 PRO A N 1
ATOM 3521 C CA . PRO A 1 434 ? -1.365 28.442 31.519 1.00 92.12 434 PRO A CA 1
ATOM 3522 C C . PRO A 1 434 ? 0.167 28.499 31.463 1.00 92.12 434 PRO A C 1
ATOM 3524 O O . PRO A 1 434 ? 0.840 27.682 32.084 1.00 92.12 434 PRO A O 1
ATOM 3527 N N . GLY A 1 435 ? 0.713 29.490 30.753 1.00 89.44 435 GLY A N 1
ATOM 3528 C CA . GLY A 1 435 ? 2.164 29.684 30.620 1.00 89.44 435 GLY A CA 1
ATOM 3529 C C . GLY A 1 435 ? 2.858 28.727 29.645 1.00 89.44 435 GLY A C 1
ATOM 3530 O O . GLY A 1 435 ? 4.074 28.799 29.502 1.00 89.44 435 GLY A O 1
ATOM 3531 N N . GLU A 1 436 ? 2.115 27.857 28.956 1.00 92.00 436 GLU A N 1
ATOM 3532 C CA . GLU A 1 436 ? 2.693 26.919 27.996 1.00 92.00 436 GLU A CA 1
ATOM 3533 C C . GLU A 1 436 ? 3.279 27.647 26.766 1.00 92.00 436 GLU A C 1
ATOM 3535 O O . GLU A 1 436 ? 2.556 28.399 26.098 1.00 92.00 436 GLU A O 1
ATOM 3540 N N . PRO A 1 437 ? 4.558 27.416 26.410 1.00 90.25 437 PRO A N 1
ATOM 3541 C CA . PRO A 1 437 ? 5.203 28.124 25.307 1.00 90.25 437 PRO A CA 1
ATOM 3542 C C . PRO A 1 437 ? 4.622 27.724 23.941 1.00 90.25 437 PRO A C 1
ATOM 3544 O O . PRO A 1 437 ? 4.140 26.604 23.782 1.00 90.25 437 PRO A O 1
ATOM 3547 N N . PRO A 1 438 ? 4.701 28.590 22.916 1.00 90.81 438 PRO A N 1
ATOM 3548 C CA . PRO A 1 438 ? 4.254 28.249 21.567 1.00 90.81 438 PRO A CA 1
ATOM 3549 C C . PRO A 1 438 ? 5.145 27.196 20.889 1.00 90.81 438 PRO A C 1
ATOM 3551 O O . PRO A 1 438 ? 6.374 27.230 21.001 1.00 90.81 438 PRO A O 1
ATOM 3554 N N . ALA A 1 439 ? 4.526 26.300 20.114 1.00 92.19 439 ALA A N 1
ATOM 3555 C CA . ALA A 1 439 ? 5.225 25.337 19.270 1.00 92.19 439 ALA A CA 1
ATOM 3556 C C . ALA A 1 439 ? 5.716 26.014 17.979 1.00 92.19 439 ALA A C 1
ATOM 3558 O O . ALA A 1 439 ? 4.934 26.578 17.213 1.00 92.19 439 ALA A O 1
ATOM 3559 N N . LYS A 1 440 ? 7.032 26.004 17.744 1.00 91.81 440 LYS A N 1
ATOM 3560 C CA . LYS A 1 440 ? 7.652 26.740 16.631 1.00 91.81 440 LYS A CA 1
ATOM 3561 C C . LYS A 1 440 ? 7.387 26.068 15.289 1.00 91.81 440 LYS A C 1
ATOM 3563 O O . LYS A 1 440 ? 7.618 24.878 15.141 1.00 91.81 440 LYS A O 1
ATOM 3568 N N . TYR A 1 441 ? 7.064 26.864 14.278 1.00 91.50 441 TYR A N 1
ATOM 3569 C CA . TYR A 1 441 ? 6.975 26.407 12.896 1.00 91.50 441 TYR A CA 1
ATOM 3570 C C . TYR A 1 441 ? 7.779 27.312 11.958 1.00 91.50 441 TYR A C 1
ATOM 3572 O O . TYR A 1 441 ? 8.245 28.380 12.364 1.00 91.50 441 TYR A O 1
ATOM 3580 N N . TRP A 1 442 ? 7.996 26.877 10.715 1.00 85.50 442 TRP A N 1
ATOM 3581 C CA . TRP A 1 442 ? 8.641 27.723 9.710 1.00 85.50 442 TRP A CA 1
ATOM 3582 C C . TRP A 1 442 ? 7.674 28.818 9.218 1.00 85.50 442 TRP A C 1
ATOM 3584 O O . TRP A 1 442 ? 6.487 28.787 9.515 1.00 85.50 442 TRP A O 1
ATOM 3594 N N . GLY A 1 443 ? 8.186 29.824 8.503 1.00 73.50 443 GLY A N 1
ATOM 3595 C CA . GLY A 1 443 ? 7.356 30.853 7.856 1.00 73.50 443 GLY A CA 1
ATOM 3596 C C . GLY A 1 443 ? 6.942 32.053 8.719 1.00 73.50 443 GLY A C 1
ATOM 3597 O O . GLY A 1 443 ? 6.429 33.023 8.171 1.00 73.50 443 GLY A O 1
ATOM 3598 N N . GLY A 1 444 ? 7.241 32.067 10.022 1.00 77.69 444 GLY A N 1
ATOM 3599 C CA . GLY A 1 444 ? 6.995 33.236 10.873 1.00 77.69 444 GLY A CA 1
ATOM 3600 C C . GLY A 1 444 ? 7.340 33.017 12.346 1.00 77.69 444 GLY A C 1
ATOM 3601 O O . GLY A 1 444 ? 7.691 31.915 12.763 1.00 77.69 444 GLY A O 1
ATOM 3602 N N . THR A 1 445 ? 7.240 34.080 13.147 1.00 86.94 445 THR A N 1
ATOM 3603 C CA . THR A 1 445 ? 7.319 33.977 14.611 1.00 86.94 445 THR A CA 1
ATOM 3604 C C . THR A 1 445 ? 5.987 33.462 15.147 1.00 86.94 445 THR A C 1
ATOM 3606 O O . THR A 1 445 ? 4.938 34.040 14.862 1.00 86.94 445 THR A O 1
ATOM 3609 N N . VAL A 1 446 ? 6.029 32.400 15.953 1.00 86.88 446 VAL A N 1
ATOM 3610 C CA . VAL A 1 446 ? 4.852 31.913 16.682 1.00 86.88 446 VAL A CA 1
ATOM 3611 C C . VAL A 1 446 ? 4.776 32.645 18.017 1.00 86.88 446 VAL A C 1
ATOM 3613 O O . VAL A 1 446 ? 5.703 32.552 18.821 1.00 86.88 446 VAL A O 1
ATOM 3616 N N . VAL A 1 447 ? 3.705 33.403 18.236 1.00 86.69 447 VAL A N 1
ATOM 3617 C CA . VAL A 1 447 ? 3.551 34.288 19.407 1.00 86.69 447 VAL A CA 1
ATOM 3618 C C . VAL A 1 447 ? 2.418 33.865 20.343 1.00 86.69 447 VAL A C 1
ATOM 3620 O O . VAL A 1 447 ? 2.313 34.404 21.440 1.00 86.69 447 VAL A O 1
ATOM 3623 N N . GLY A 1 448 ? 1.584 32.901 19.943 1.00 79.50 448 GLY A N 1
ATOM 3624 C CA . GLY A 1 448 ? 0.473 32.398 20.749 1.00 79.50 448 GLY A CA 1
ATOM 3625 C C . GLY A 1 448 ? 0.400 30.874 20.761 1.00 79.50 448 GLY A C 1
ATOM 3626 O O . GLY A 1 448 ? 0.757 30.221 19.786 1.00 79.50 448 GLY A O 1
ATOM 3627 N N . ASN A 1 449 ? -0.083 30.314 21.869 1.00 89.44 449 ASN A N 1
ATOM 3628 C CA . ASN A 1 449 ? -0.368 28.891 22.016 1.00 89.44 449 ASN A CA 1
ATOM 3629 C C . ASN A 1 449 ? -1.861 28.700 22.327 1.00 89.44 449 ASN A C 1
ATOM 3631 O O . ASN A 1 449 ? -2.438 29.439 23.125 1.00 89.44 449 ASN A O 1
ATOM 3635 N N . HIS A 1 450 ? -2.488 27.717 21.684 1.00 95.69 450 HIS A N 1
ATOM 3636 C CA . HIS A 1 450 ? -3.893 27.364 21.884 1.00 95.69 450 HIS A CA 1
ATOM 3637 C C . HIS A 1 450 ? -4.062 25.949 22.467 1.00 95.69 450 HIS A C 1
ATOM 3639 O O . HIS A 1 450 ? -5.009 25.246 22.131 1.00 95.69 450 HIS A O 1
ATOM 3645 N N . GLY A 1 451 ? -3.109 25.515 23.299 1.00 96.31 451 GLY A N 1
ATOM 3646 C CA . GLY A 1 451 ? -3.134 24.225 23.994 1.00 96.31 451 GLY A CA 1
ATOM 3647 C C . GLY A 1 451 ? -2.775 23.021 23.117 1.00 96.31 451 GLY A C 1
ATOM 3648 O O . GLY A 1 451 ? -3.084 21.882 23.479 1.00 96.31 451 GLY A O 1
ATOM 3649 N N . GLY A 1 452 ? -2.152 23.259 21.959 1.00 96.44 452 GLY A N 1
ATOM 3650 C CA . GLY A 1 452 ? -1.843 22.255 20.935 1.00 96.44 452 GLY A CA 1
ATOM 3651 C C . GLY A 1 452 ? -0.584 21.426 21.202 1.00 96.44 452 GLY A C 1
ATOM 3652 O O . GLY A 1 452 ? 0.023 21.510 22.255 1.00 96.44 452 GLY A O 1
ATOM 3653 N N . GLN A 1 453 ? -0.194 20.591 20.254 1.00 97.62 453 GLN A N 1
ATOM 3654 C CA . GLN A 1 453 ? 0.981 19.722 20.330 1.00 97.62 453 GLN A CA 1
ATOM 3655 C C . GLN A 1 453 ? 2.293 20.511 20.166 1.00 97.62 453 GLN A C 1
ATOM 3657 O O . GLN A 1 453 ? 2.322 21.548 19.509 1.00 97.62 453 GLN A O 1
ATOM 3662 N N . HIS A 1 454 ? 3.397 19.965 20.689 1.00 95.44 454 HIS A N 1
ATOM 3663 C CA . HIS A 1 454 ? 4.754 20.533 20.604 1.00 95.44 454 HIS A CA 1
ATOM 3664 C C . HIS A 1 454 ? 5.705 19.741 19.717 1.00 95.44 454 HIS A C 1
ATOM 3666 O O . HIS A 1 454 ? 6.758 20.259 19.332 1.00 95.44 454 HIS A O 1
ATOM 3672 N N . LYS A 1 455 ? 5.353 18.502 19.352 1.00 95.25 455 LYS A N 1
ATOM 3673 C CA . LYS A 1 455 ? 6.159 17.664 18.453 1.00 95.25 455 LYS A CA 1
ATOM 3674 C C . LYS A 1 455 ? 5.319 17.113 17.303 1.00 95.25 455 LYS A C 1
ATOM 3676 O O . LYS A 1 455 ? 4.359 16.379 17.523 1.00 95.25 455 LYS A O 1
ATOM 3681 N N . GLN A 1 456 ? 5.756 17.399 16.074 1.00 94.75 456 GLN A N 1
ATOM 3682 C CA . GLN A 1 456 ? 5.176 16.860 14.832 1.00 94.75 456 GLN A CA 1
ATOM 3683 C C . GLN A 1 456 ? 5.360 15.332 14.716 1.00 94.75 456 GLN A C 1
ATOM 3685 O O . GLN A 1 456 ? 4.619 14.649 14.013 1.00 94.75 456 GLN A O 1
ATOM 3690 N N . ILE A 1 457 ? 6.376 14.777 15.385 1.00 95.44 457 ILE A N 1
ATOM 3691 C CA . ILE A 1 457 ? 6.635 13.335 15.472 1.00 95.44 457 ILE A CA 1
ATOM 3692 C C . ILE A 1 457 ? 6.576 12.941 16.946 1.00 95.44 457 ILE A C 1
ATOM 3694 O O . ILE A 1 457 ? 7.226 13.568 17.782 1.00 95.44 457 ILE A O 1
ATOM 3698 N N . GLY A 1 458 ? 5.811 11.900 17.256 1.00 94.75 458 GLY A N 1
ATOM 3699 C CA . GLY A 1 458 ? 5.631 11.434 18.630 1.00 94.75 458 GLY A CA 1
ATOM 3700 C C . GLY A 1 458 ? 4.413 10.542 18.824 1.00 94.75 458 GLY A C 1
ATOM 3701 O O . GLY A 1 458 ? 4.364 9.804 19.803 1.00 94.75 458 GLY A O 1
ATOM 3702 N N . SER A 1 459 ? 3.455 10.569 17.894 1.00 98.12 459 SER A N 1
ATOM 3703 C CA . SER A 1 459 ? 2.338 9.633 17.930 1.00 98.12 459 SER A CA 1
ATOM 3704 C C . SER A 1 459 ? 2.716 8.238 17.446 1.00 98.12 459 SER A C 1
ATOM 3706 O O . SER A 1 459 ? 3.641 8.074 16.653 1.00 98.12 459 SER A O 1
ATOM 3708 N N . VAL A 1 460 ? 1.996 7.232 17.938 1.00 98.31 460 VAL A N 1
ATOM 3709 C CA . VAL A 1 460 ? 2.213 5.815 17.638 1.00 98.31 460 VAL A CA 1
ATOM 3710 C C . VAL A 1 460 ? 0.868 5.140 17.402 1.00 98.31 460 VAL A C 1
ATOM 3712 O O . VAL A 1 460 ? -0.040 5.248 18.231 1.00 98.31 460 VAL A O 1
ATOM 3715 N N . VAL A 1 461 ? 0.755 4.394 16.304 1.00 98.50 461 VAL A N 1
ATOM 3716 C CA . VAL A 1 461 ? -0.379 3.494 16.072 1.00 98.50 461 VAL A CA 1
ATOM 3717 C C . VAL A 1 461 ? -0.222 2.293 16.999 1.00 98.50 461 VAL A C 1
ATOM 3719 O O . VAL A 1 461 ? 0.744 1.539 16.915 1.00 98.50 461 VAL A O 1
ATOM 3722 N N . LYS A 1 462 ? -1.152 2.139 17.937 1.00 98.00 462 LYS A N 1
ATOM 3723 C CA . LYS A 1 462 ? -1.152 1.062 18.933 1.00 98.00 462 LYS A CA 1
ATOM 3724 C C . LYS A 1 462 ? -1.913 -0.163 18.449 1.00 98.00 462 LYS A C 1
ATOM 3726 O O . LYS A 1 462 ? -1.588 -1.272 18.859 1.00 98.00 462 LYS A O 1
ATOM 3731 N N . SER A 1 463 ? -2.929 0.032 17.615 1.00 97.44 463 SER A N 1
ATOM 3732 C CA . SER A 1 463 ? -3.718 -1.056 17.041 1.00 97.44 463 SER A CA 1
ATOM 3733 C C . SER A 1 463 ? -4.293 -0.633 15.697 1.00 97.44 463 SER A C 1
ATOM 3735 O O . SER A 1 463 ? -4.632 0.537 15.514 1.00 97.44 463 SER A O 1
ATOM 3737 N N . PHE A 1 464 ? -4.409 -1.574 14.768 1.00 97.31 464 PHE A N 1
ATOM 3738 C CA . PHE A 1 464 ? -4.997 -1.350 13.451 1.00 97.31 464 PHE A CA 1
ATOM 3739 C C . PHE A 1 464 ? -5.527 -2.674 12.899 1.00 97.31 464 PHE A C 1
ATOM 3741 O O . PHE A 1 464 ? -4.805 -3.666 12.923 1.00 97.31 464 PHE A O 1
ATOM 3748 N N . GLU A 1 465 ? -6.757 -2.692 12.395 1.00 94.62 465 GLU A N 1
ATOM 3749 C CA . GLU A 1 465 ? -7.283 -3.771 11.559 1.00 94.62 465 GLU A CA 1
ATOM 3750 C C . GLU A 1 465 ? -8.225 -3.243 10.476 1.00 94.62 465 GLU A C 1
ATOM 3752 O O . GLU A 1 465 ? -8.961 -2.275 10.680 1.00 94.62 465 GLU A O 1
ATOM 3757 N N . THR A 1 466 ? -8.248 -3.928 9.338 1.00 93.50 466 THR A N 1
ATOM 3758 C CA . THR A 1 466 ? -9.200 -3.724 8.248 1.00 93.50 466 THR A CA 1
ATOM 3759 C C . THR A 1 466 ? -9.619 -5.074 7.696 1.00 93.50 466 THR A C 1
ATOM 3761 O O . THR A 1 466 ? -8.784 -5.836 7.234 1.00 93.50 466 THR A O 1
ATOM 3764 N N . ASN A 1 467 ? -10.919 -5.344 7.688 1.00 87.69 467 ASN A N 1
ATOM 3765 C CA . ASN A 1 467 ? -11.495 -6.566 7.120 1.00 87.69 467 ASN A CA 1
ATOM 3766 C C . ASN A 1 467 ? -12.656 -6.204 6.178 1.00 87.69 467 ASN A C 1
ATOM 3768 O O . ASN A 1 467 ? -12.745 -5.058 5.744 1.00 87.69 467 ASN A O 1
ATOM 3772 N N . GLU A 1 468 ? -13.513 -7.163 5.822 1.00 85.31 468 GLU A N 1
ATOM 3773 C CA . GLU A 1 468 ? -14.675 -6.932 4.945 1.00 85.31 468 GLU A CA 1
ATOM 3774 C C . GLU A 1 468 ? -15.842 -6.212 5.648 1.00 85.31 468 GLU A C 1
ATOM 3776 O O . GLU A 1 468 ? -16.722 -5.676 4.980 1.00 85.31 468 GLU A O 1
ATOM 3781 N N . ASP A 1 469 ? -15.851 -6.163 6.983 1.00 88.44 469 ASP A N 1
ATOM 3782 C CA . ASP A 1 469 ? -16.987 -5.694 7.777 1.00 88.44 469 ASP A CA 1
ATOM 3783 C C . ASP A 1 469 ? -16.764 -4.323 8.433 1.00 88.44 469 ASP A C 1
ATOM 3785 O O . ASP A 1 469 ? -17.712 -3.551 8.571 1.00 88.44 469 ASP A O 1
ATOM 3789 N N . TYR A 1 470 ? -15.542 -4.030 8.893 1.00 94.62 470 TYR A N 1
ATOM 3790 C CA . TYR A 1 470 ? -15.188 -2.761 9.539 1.00 94.62 470 TYR A CA 1
ATOM 3791 C C . TYR A 1 470 ? -13.679 -2.461 9.474 1.00 94.62 470 TYR A C 1
ATOM 3793 O O . TYR A 1 470 ? -12.854 -3.322 9.153 1.00 94.62 470 TYR A O 1
ATOM 3801 N N . VAL A 1 471 ? -13.318 -1.228 9.836 1.00 98.25 471 VAL A N 1
ATOM 3802 C CA . VAL A 1 471 ? -11.934 -0.811 10.118 1.00 98.25 471 VAL A CA 1
ATOM 3803 C C . VAL A 1 471 ? -11.850 -0.344 11.566 1.00 98.25 471 VAL A C 1
ATOM 3805 O O . VAL A 1 471 ? -12.743 0.359 12.041 1.00 98.25 471 VAL A O 1
ATOM 3808 N N . TYR A 1 472 ? -10.782 -0.706 12.268 1.00 98.56 472 TYR A N 1
ATOM 3809 C CA . TYR A 1 472 ? -10.478 -0.191 13.599 1.00 98.56 472 TYR A CA 1
ATOM 3810 C C . TYR A 1 472 ? -9.034 0.301 13.663 1.00 98.56 472 TYR A C 1
ATOM 3812 O O . TYR A 1 472 ? -8.121 -0.362 13.183 1.00 98.56 472 TYR A O 1
ATOM 3820 N N . VAL A 1 473 ? -8.822 1.464 14.273 1.00 98.81 473 VAL A N 1
ATOM 3821 C CA . VAL A 1 473 ? -7.491 2.018 14.531 1.00 98.81 473 VAL A CA 1
ATOM 3822 C C . VAL A 1 473 ? -7.449 2.675 15.904 1.00 98.81 473 VAL A C 1
ATOM 3824 O O . VAL A 1 473 ? -8.423 3.289 16.344 1.00 98.81 473 VAL A O 1
ATOM 3827 N N . ALA A 1 474 ? -6.308 2.561 16.574 1.00 98.75 474 ALA A N 1
ATOM 3828 C CA . ALA A 1 474 ? -6.034 3.187 17.856 1.00 98.75 474 ALA A CA 1
ATOM 3829 C C . ALA A 1 474 ? -4.662 3.864 17.830 1.00 98.75 474 ALA A C 1
ATOM 3831 O O . ALA A 1 474 ? -3.659 3.219 17.523 1.00 98.75 474 ALA A O 1
ATOM 3832 N N . GLY A 1 475 ? -4.615 5.146 18.179 1.00 98.69 475 GLY A N 1
ATOM 3833 C CA . GLY A 1 475 ? -3.398 5.948 18.238 1.00 98.69 475 GLY A CA 1
ATOM 3834 C C . GLY A 1 475 ? -3.161 6.545 19.623 1.00 98.69 475 GLY A C 1
ATOM 3835 O O . GLY A 1 475 ? -4.102 6.900 20.336 1.00 98.69 475 GLY A O 1
ATOM 3836 N N . ASP A 1 476 ? -1.890 6.678 19.982 1.00 98.75 476 ASP A N 1
ATOM 3837 C CA . ASP A 1 476 ? -1.414 7.398 21.163 1.00 98.75 476 ASP A CA 1
ATOM 3838 C C . ASP A 1 476 ? -0.557 8.572 20.696 1.00 98.75 476 ASP A C 1
ATOM 3840 O O . ASP A 1 476 ? 0.397 8.363 19.954 1.00 98.75 476 ASP A O 1
ATOM 3844 N N . ALA A 1 477 ? -0.903 9.795 21.091 1.00 98.62 477 ALA A N 1
ATOM 3845 C CA . ALA A 1 477 ? -0.140 10.999 20.769 1.00 98.62 477 ALA A CA 1
ATOM 3846 C C . ALA A 1 477 ? 0.382 11.721 22.007 1.00 98.62 477 ALA A C 1
ATOM 3848 O O . ALA A 1 477 ? 0.806 12.868 21.900 1.00 98.62 477 ALA A O 1
ATOM 3849 N N . THR A 1 478 ? 0.399 11.069 23.168 1.00 98.62 478 THR A N 1
ATOM 3850 C CA . THR A 1 478 ? 0.813 11.679 24.439 1.00 98.62 478 THR A CA 1
ATOM 3851 C C . THR A 1 478 ? 2.157 12.403 24.309 1.00 98.62 478 THR A C 1
ATOM 3853 O O . THR A 1 478 ? 2.263 13.577 24.653 1.00 98.62 478 THR A O 1
ATOM 3856 N N . ALA A 1 479 ? 3.152 11.762 23.686 1.00 98.06 479 ALA A N 1
ATOM 3857 C CA . ALA A 1 479 ? 4.475 12.353 23.487 1.00 98.06 479 ALA A CA 1
ATOM 3858 C C . ALA A 1 479 ? 4.484 13.588 22.563 1.00 98.06 479 ALA A C 1
ATOM 3860 O O . ALA A 1 479 ? 5.389 14.419 22.680 1.00 98.06 479 ALA A O 1
ATOM 3861 N N . SER A 1 480 ? 3.502 13.725 21.663 1.00 98.00 480 SER A N 1
ATOM 3862 C CA . SER A 1 480 ? 3.340 14.903 20.802 1.00 98.00 480 SER A CA 1
ATOM 3863 C C . SER A 1 480 ? 2.860 16.131 21.570 1.00 98.00 480 SER A C 1
ATOM 3865 O O . SER A 1 480 ? 3.192 17.243 21.170 1.00 98.00 480 SER A O 1
ATOM 3867 N N . TYR A 1 481 ? 2.132 15.959 22.677 1.00 98.06 481 TYR A N 1
ATOM 3868 C CA . TYR A 1 481 ? 1.677 17.063 23.535 1.00 98.06 481 TYR A CA 1
ATOM 3869 C C . TYR A 1 481 ? 2.732 17.526 24.542 1.00 98.06 481 TYR A C 1
ATOM 3871 O O . TYR A 1 481 ? 2.524 18.539 25.201 1.00 98.06 481 TYR A O 1
ATOM 3879 N N . HIS A 1 482 ? 3.845 16.802 24.673 1.00 96.44 482 HIS A N 1
ATOM 3880 C CA . HIS A 1 482 ? 4.893 17.139 25.630 1.00 96.44 482 HIS A CA 1
ATOM 3881 C C . HIS A 1 482 ? 5.820 18.233 25.106 1.00 96.44 482 HIS A C 1
ATOM 3883 O O . HIS A 1 482 ? 6.472 18.055 24.068 1.00 96.44 482 HIS A O 1
ATOM 3889 N N . HIS A 1 483 ? 5.907 19.336 25.848 1.00 93.06 483 HIS A N 1
ATOM 3890 C CA . HIS A 1 483 ? 6.723 20.506 25.506 1.00 93.06 483 HIS A CA 1
ATOM 3891 C C . HIS A 1 483 ? 8.184 20.362 25.963 1.00 93.06 483 HIS A C 1
ATOM 3893 O O . HIS A 1 483 ? 9.074 20.990 25.381 1.00 93.06 483 HIS A O 1
ATOM 3899 N N . GLY A 1 484 ? 8.462 19.449 26.896 1.00 89.88 484 GLY A N 1
ATOM 3900 C CA . GLY A 1 484 ? 9.785 19.189 27.447 1.00 89.88 484 GLY A CA 1
ATOM 3901 C C . GLY A 1 484 ? 10.141 20.116 28.610 1.00 89.88 484 GLY A C 1
ATOM 3902 O O . GLY A 1 484 ? 9.304 20.572 29.375 1.00 89.88 484 GLY A O 1
ATOM 3903 N N . VAL A 1 485 ? 11.436 20.374 28.794 1.00 83.38 485 VAL A N 1
ATOM 3904 C CA . VAL A 1 485 ? 11.903 21.232 29.891 1.00 83.38 485 VAL A CA 1
ATOM 3905 C C . VAL A 1 485 ? 11.740 22.699 29.500 1.00 83.38 485 VAL A C 1
ATOM 3907 O O . VAL A 1 485 ? 12.451 23.190 28.621 1.00 83.38 485 VAL A O 1
ATOM 3910 N N . VAL A 1 486 ? 10.857 23.412 30.199 1.00 80.31 486 VAL A N 1
ATOM 3911 C CA . VAL A 1 486 ? 10.661 24.861 30.058 1.00 80.31 486 VAL A CA 1
ATOM 3912 C C . VAL A 1 486 ? 11.214 25.553 31.297 1.00 80.31 486 VAL A C 1
ATOM 3914 O O . VAL A 1 486 ? 10.650 25.440 32.383 1.00 80.31 486 VAL A O 1
ATOM 3917 N N . LYS A 1 487 ? 12.336 26.259 31.117 1.00 74.88 487 LYS A N 1
ATOM 3918 C CA . LYS A 1 487 ? 12.992 27.053 32.162 1.00 74.88 487 LYS A CA 1
ATOM 3919 C C . LYS A 1 487 ? 12.815 28.533 31.874 1.00 74.88 487 LYS A C 1
ATOM 3921 O O . LYS A 1 487 ? 13.311 29.026 30.862 1.00 74.88 487 LYS A O 1
ATOM 3926 N N . GLU A 1 488 ? 12.174 29.236 32.795 1.00 72.06 488 GLU A N 1
ATOM 3927 C CA . GLU A 1 488 ? 12.166 30.695 32.838 1.00 72.06 488 GLU A CA 1
ATOM 3928 C C . GLU A 1 488 ? 12.971 31.152 34.058 1.00 72.06 488 GLU A C 1
ATOM 3930 O O . GLU A 1 488 ? 12.888 30.545 35.127 1.00 72.06 488 GLU 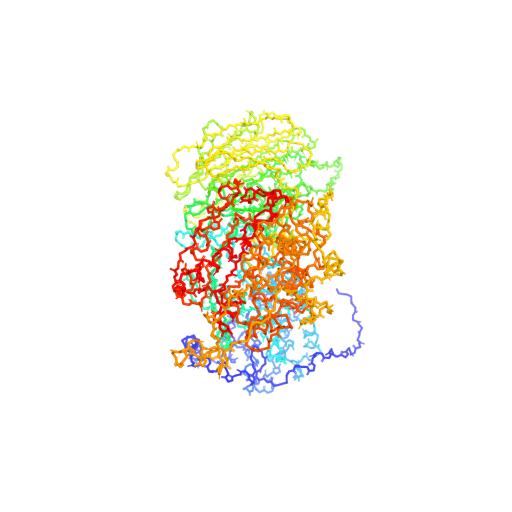A O 1
ATOM 3935 N N . ALA A 1 489 ? 13.783 32.202 33.901 1.00 71.00 489 ALA A N 1
ATOM 3936 C CA . ALA A 1 489 ? 14.460 32.807 35.043 1.00 71.00 489 ALA A CA 1
ATOM 3937 C C . ALA A 1 489 ? 13.401 33.280 36.055 1.00 71.00 489 ALA A C 1
ATOM 3939 O O . ALA A 1 489 ? 12.400 33.882 35.668 1.00 71.00 489 ALA A O 1
ATOM 3940 N N . ASP A 1 490 ? 13.614 32.970 37.334 1.00 79.38 490 ASP A N 1
ATOM 3941 C CA . ASP A 1 490 ? 12.760 33.382 38.456 1.00 79.38 490 ASP A CA 1
ATOM 3942 C C . ASP A 1 490 ? 11.345 32.759 38.504 1.00 79.38 490 ASP A C 1
ATOM 3944 O O . ASP A 1 490 ? 10.463 33.267 39.202 1.00 79.38 490 ASP A O 1
ATOM 3948 N N . ARG A 1 491 ? 11.114 31.624 37.821 1.00 74.69 491 ARG A N 1
ATOM 3949 C CA . ARG A 1 491 ? 9.878 30.824 37.934 1.00 74.69 491 ARG A CA 1
ATOM 3950 C C . ARG A 1 491 ? 10.164 29.326 38.108 1.00 74.69 491 ARG A C 1
ATOM 3952 O O . ARG A 1 491 ? 11.195 28.851 37.639 1.00 74.69 491 ARG A O 1
ATOM 3959 N N . PRO A 1 492 ? 9.275 28.573 38.787 1.00 77.81 492 PRO A N 1
ATOM 3960 C CA . PRO A 1 492 ? 9.381 27.118 38.845 1.00 77.81 492 PRO A CA 1
ATOM 3961 C C . PRO A 1 492 ? 9.183 26.496 37.456 1.00 77.81 492 PRO A C 1
ATOM 3963 O O . PRO A 1 492 ? 8.451 27.043 36.630 1.00 77.81 492 PRO A O 1
ATOM 3966 N N . ASP A 1 493 ? 9.812 25.341 37.230 1.00 84.81 493 ASP A N 1
ATOM 3967 C CA . ASP A 1 493 ? 9.676 24.569 35.992 1.00 84.81 493 ASP A CA 1
ATOM 3968 C C . ASP A 1 493 ? 8.194 24.264 35.703 1.00 84.81 493 ASP A C 1
ATOM 3970 O O . ASP A 1 493 ? 7.450 23.808 36.579 1.00 84.81 493 ASP A O 1
ATOM 3974 N N . LEU A 1 494 ? 7.762 24.504 34.462 1.00 89.00 494 LEU A N 1
ATOM 3975 C CA . LEU A 1 494 ? 6.403 24.189 34.025 1.00 89.00 494 LEU A CA 1
ATOM 3976 C C . LEU A 1 494 ? 6.276 22.665 33.833 1.00 89.00 494 LEU A C 1
ATOM 3978 O O . LEU A 1 494 ? 7.019 22.108 33.021 1.00 89.00 494 LEU A O 1
ATOM 3982 N N . PRO A 1 495 ? 5.360 21.965 34.533 1.00 91.69 495 PRO A N 1
ATOM 3983 C CA . PRO A 1 495 ? 5.164 20.535 34.320 1.00 91.69 495 PRO A CA 1
ATOM 3984 C C . PRO A 1 495 ? 4.580 20.257 32.931 1.00 91.69 495 PRO A C 1
ATOM 3986 O O . PRO A 1 495 ? 3.958 21.124 32.313 1.00 91.69 495 PRO A O 1
ATOM 3989 N N . GLU A 1 496 ? 4.713 19.021 32.457 1.00 95.69 496 GLU A N 1
ATOM 3990 C CA . GLU A 1 496 ? 3.984 18.575 31.268 1.00 95.69 496 GLU A CA 1
ATOM 3991 C C . GLU A 1 496 ? 2.472 18.676 31.501 1.00 95.69 496 GLU A C 1
ATOM 3993 O O . GLU A 1 496 ? 1.982 18.486 32.617 1.00 95.69 496 GLU A O 1
ATOM 3998 N N . LYS A 1 497 ? 1.707 18.982 30.452 1.00 96.56 497 LYS A N 1
ATOM 3999 C CA . LYS A 1 497 ? 0.263 19.238 30.590 1.00 96.56 497 LYS A CA 1
ATOM 4000 C C . LYS A 1 497 ? -0.619 17.996 30.638 1.00 96.56 497 LYS A C 1
ATOM 4002 O O . LYS A 1 497 ? -1.789 18.094 31.020 1.00 96.56 497 LYS A O 1
ATOM 4007 N N . CYS A 1 498 ? -0.106 16.841 30.218 1.00 98.19 498 CYS A N 1
ATOM 4008 C CA . CYS A 1 498 ? -0.898 15.621 30.111 1.00 98.19 498 CYS A CA 1
ATOM 4009 C C . CYS A 1 498 ? -0.100 14.335 30.326 1.00 98.19 498 CYS A C 1
ATOM 4011 O O . CYS A 1 498 ? 1.061 14.229 29.927 1.00 98.19 498 CYS A O 1
ATOM 4013 N N . ASP A 1 499 ? -0.798 13.338 30.864 1.00 98.31 499 ASP A N 1
ATOM 4014 C CA . ASP A 1 499 ? -0.319 11.968 31.062 1.00 98.31 499 ASP A CA 1
ATOM 4015 C C . ASP A 1 499 ? -0.811 11.015 29.965 1.00 98.31 499 ASP A C 1
ATOM 4017 O O . ASP A 1 499 ? -0.242 9.942 29.778 1.00 98.31 499 ASP A O 1
ATOM 4021 N N . LEU A 1 500 ? -1.890 11.372 29.255 1.00 98.69 500 LEU A N 1
ATOM 4022 C CA . LEU A 1 500 ? -2.468 10.523 28.216 1.00 98.69 500 LEU A CA 1
ATOM 4023 C C . LEU A 1 500 ? -3.264 11.343 27.201 1.00 98.69 500 LEU A C 1
ATOM 4025 O O . LEU A 1 500 ? -4.162 12.094 27.588 1.00 98.69 500 LEU A O 1
ATOM 4029 N N . VAL A 1 501 ? -3.001 11.126 25.913 1.00 98.81 501 VAL A N 1
ATOM 4030 C CA . VAL A 1 501 ? -3.877 11.547 24.811 1.00 98.81 501 VAL A CA 1
ATOM 4031 C C . VAL A 1 501 ? -3.961 10.417 23.789 1.00 98.81 501 VAL A C 1
ATOM 4033 O O . VAL A 1 501 ? -3.013 10.158 23.049 1.00 98.81 501 VAL A O 1
ATOM 4036 N N . THR A 1 502 ? -5.100 9.725 23.756 1.00 98.88 502 THR A N 1
ATOM 4037 C CA . THR A 1 502 ? -5.334 8.585 22.851 1.00 98.88 502 THR A CA 1
ATOM 4038 C C . THR A 1 502 ? -6.640 8.741 22.093 1.00 98.88 502 THR A C 1
ATOM 4040 O O . THR A 1 502 ? -7.590 9.292 22.650 1.00 98.88 502 THR A O 1
ATOM 4043 N N . ARG A 1 503 ? -6.686 8.198 20.872 1.00 98.88 503 ARG A N 1
ATOM 4044 C CA . ARG A 1 503 ? -7.867 8.159 20.001 1.00 98.88 503 ARG A CA 1
ATOM 4045 C C . ARG A 1 503 ? -8.084 6.763 19.444 1.00 98.88 503 ARG A C 1
ATOM 4047 O O . ARG A 1 503 ? -7.141 6.143 18.960 1.00 98.88 503 ARG A O 1
ATOM 4054 N N . GLN A 1 504 ? -9.326 6.299 19.458 1.00 98.81 504 GLN A N 1
ATOM 4055 C CA . GLN A 1 504 ? -9.775 5.078 18.793 1.00 98.81 504 GLN A CA 1
ATOM 4056 C C . GLN A 1 504 ? -10.872 5.424 17.791 1.00 98.81 504 GLN A C 1
ATOM 4058 O O . GLN A 1 504 ? -11.810 6.139 18.140 1.00 98.81 504 GLN A O 1
ATOM 4063 N N . ILE A 1 505 ? -10.768 4.914 16.566 1.00 98.88 505 ILE A N 1
ATOM 4064 C CA . ILE A 1 505 ? -11.777 5.085 15.517 1.00 98.88 505 ILE A CA 1
ATOM 4065 C C . ILE A 1 505 ? -12.208 3.704 15.036 1.00 98.88 505 ILE A C 1
ATOM 4067 O O . ILE A 1 505 ? -11.367 2.881 14.678 1.00 98.88 505 ILE A O 1
ATOM 4071 N N . VAL A 1 506 ? -13.518 3.464 15.006 1.00 98.88 506 VAL A N 1
ATOM 4072 C CA . VAL A 1 506 ? -14.125 2.356 14.258 1.00 98.88 506 VAL A CA 1
ATOM 4073 C C . VAL A 1 506 ? -14.905 2.945 13.090 1.00 98.88 506 VAL A C 1
ATOM 4075 O O . VAL A 1 506 ? -15.857 3.691 13.315 1.00 98.88 506 VAL A O 1
ATOM 4078 N N . PHE A 1 507 ? -14.513 2.609 11.862 1.00 98.69 507 PHE A N 1
ATOM 4079 C CA . PHE A 1 507 ? -15.286 2.906 10.658 1.00 98.69 507 PHE A CA 1
ATOM 4080 C C . PHE A 1 507 ? -16.167 1.702 10.325 1.00 98.69 507 PHE A C 1
ATOM 4082 O O . PHE A 1 507 ? -15.670 0.598 10.086 1.00 98.69 507 PHE A O 1
ATOM 4089 N N . LEU A 1 508 ? -17.477 1.928 10.351 1.00 97.31 508 LEU A N 1
ATOM 4090 C CA . LEU A 1 508 ? -18.494 0.991 9.904 1.00 97.31 508 LEU A CA 1
ATOM 4091 C C . LEU A 1 508 ? -18.971 1.471 8.528 1.00 97.31 508 LEU A C 1
ATOM 4093 O O . LEU A 1 508 ? -19.684 2.478 8.454 1.00 97.31 508 LEU A O 1
ATOM 4097 N N . PRO A 1 509 ? -18.554 0.808 7.441 1.00 93.31 509 PRO A N 1
ATOM 4098 C CA . PRO A 1 509 ? -18.950 1.205 6.101 1.00 93.31 509 PRO A CA 1
ATOM 4099 C C . PRO A 1 509 ? -20.478 1.091 5.915 1.00 93.31 509 PRO A C 1
ATOM 4101 O O . PRO A 1 509 ? -21.120 0.237 6.536 1.00 93.31 509 PRO A O 1
ATOM 4104 N N . PRO A 1 510 ? -21.060 1.900 5.015 1.00 94.38 510 PRO A N 1
ATOM 4105 C CA . PRO A 1 510 ? -20.373 2.889 4.182 1.00 94.38 510 PRO A CA 1
ATOM 4106 C C . PRO A 1 510 ? -20.149 4.255 4.861 1.00 94.38 510 PRO A C 1
ATOM 4108 O O . PRO A 1 510 ? -19.397 5.066 4.318 1.00 94.38 510 PRO A O 1
ATOM 4111 N N . ASP A 1 511 ? -20.783 4.545 6.002 1.00 96.62 511 ASP A N 1
ATOM 4112 C CA . ASP A 1 511 ? -21.051 5.935 6.395 1.00 96.62 511 ASP A CA 1
ATOM 4113 C C . ASP A 1 511 ? -20.925 6.301 7.889 1.00 96.62 511 ASP A C 1
ATOM 4115 O O . ASP A 1 511 ? -21.131 7.472 8.223 1.00 96.62 511 ASP A O 1
ATOM 4119 N N . HIS A 1 512 ? -20.536 5.387 8.791 1.00 98.50 512 HIS A N 1
ATOM 4120 C CA . HIS A 1 512 ? -20.442 5.691 10.232 1.00 98.50 512 HIS A CA 1
ATOM 4121 C C . HIS A 1 512 ? -19.026 5.580 10.789 1.00 98.50 512 HIS A C 1
ATOM 4123 O O . HIS A 1 512 ? -18.333 4.587 10.596 1.00 98.50 512 HIS A O 1
ATOM 4129 N N . PHE A 1 513 ? -18.638 6.555 11.607 1.00 98.81 513 PHE A N 1
ATOM 4130 C CA . PHE A 1 513 ? -17.412 6.542 12.400 1.00 98.81 513 PHE A CA 1
ATOM 4131 C C . PHE A 1 513 ? -17.756 6.670 13.882 1.00 98.81 513 PHE A C 1
ATOM 4133 O O . PHE A 1 513 ? -18.437 7.611 14.291 1.00 98.81 513 PHE A O 1
ATOM 4140 N N . VAL A 1 514 ? -17.262 5.746 14.702 1.00 98.88 514 VAL A N 1
ATOM 4141 C CA . VAL A 1 514 ? -17.326 5.840 16.164 1.00 98.88 514 VAL A CA 1
ATOM 4142 C C . VAL A 1 514 ? -15.948 6.245 16.669 1.00 98.88 514 VAL A C 1
ATOM 4144 O O . VAL A 1 514 ? -14.991 5.493 16.494 1.00 98.88 514 VAL A O 1
ATOM 4147 N N . ILE A 1 515 ? -15.850 7.425 17.280 1.00 98.88 515 ILE A N 1
ATOM 4148 C CA . ILE A 1 515 ? -14.589 8.016 17.743 1.00 98.88 515 ILE A CA 1
ATOM 4149 C C . ILE A 1 515 ? -14.601 8.077 19.267 1.00 98.88 515 ILE A C 1
ATOM 4151 O O . ILE A 1 515 ? -15.516 8.657 19.856 1.00 98.88 515 ILE A O 1
ATOM 4155 N N . PHE A 1 516 ? -13.588 7.483 19.894 1.00 98.88 516 PHE A N 1
ATOM 4156 C CA . PHE A 1 516 ? -13.419 7.460 21.342 1.00 98.88 516 PHE A CA 1
ATOM 4157 C C . PHE A 1 516 ? -12.037 7.965 21.750 1.00 98.88 516 PHE A C 1
ATOM 4159 O O . PHE A 1 516 ? -11.028 7.335 21.429 1.00 98.88 516 PHE A O 1
ATOM 4166 N N . ASP A 1 517 ? -12.000 9.066 22.496 1.00 98.88 517 ASP A N 1
ATOM 4167 C CA . ASP A 1 517 ? -10.770 9.661 23.013 1.00 98.88 517 ASP A CA 1
ATOM 4168 C C . ASP A 1 517 ? -10.664 9.501 24.525 1.00 98.88 517 ASP A C 1
ATOM 4170 O O . ASP A 1 517 ? -11.654 9.648 25.248 1.00 98.88 517 ASP A O 1
ATOM 4174 N N . ARG A 1 518 ? -9.442 9.269 25.011 1.00 98.69 518 ARG A N 1
ATOM 4175 C CA . ARG A 1 518 ? -9.103 9.367 26.438 1.00 98.69 518 ARG A CA 1
ATOM 4176 C C . ARG A 1 518 ? -8.044 10.434 26.617 1.00 98.69 518 ARG A C 1
ATOM 4178 O O . ARG A 1 518 ? -6.984 10.352 25.989 1.00 98.69 518 ARG A O 1
ATOM 4185 N N . VAL A 1 519 ? -8.334 11.400 27.483 1.00 98.75 519 VAL A N 1
ATOM 4186 C CA . VAL A 1 519 ? -7.473 12.555 27.721 1.00 98.75 519 VAL A CA 1
ATOM 4187 C C . VAL A 1 519 ? -7.282 12.739 29.219 1.00 98.75 519 VAL A C 1
ATOM 4189 O O . VAL A 1 519 ? -8.244 12.951 29.959 1.00 98.75 519 VAL A O 1
ATOM 4192 N N . VAL A 1 520 ? -6.033 12.656 29.669 1.00 98.62 520 VAL A N 1
ATOM 4193 C CA . VAL A 1 520 ? -5.654 12.836 31.072 1.00 98.62 520 VAL A CA 1
ATOM 4194 C C . VAL A 1 520 ? -4.703 14.019 31.171 1.00 98.62 520 VAL A C 1
ATOM 4196 O O . VAL A 1 520 ? -3.556 13.924 30.744 1.00 98.62 520 VAL A O 1
ATOM 4199 N N . SER A 1 521 ? -5.183 15.139 31.709 1.00 98.38 521 SER A N 1
ATOM 4200 C CA . SER A 1 521 ? -4.347 16.297 32.032 1.00 98.38 521 SER A CA 1
ATOM 4201 C C . SER A 1 521 ? -3.701 16.148 33.409 1.00 98.38 521 SER A C 1
ATOM 4203 O O . SER A 1 521 ? -4.258 15.514 34.310 1.00 98.38 521 SER A O 1
ATOM 4205 N N . THR A 1 522 ? -2.544 16.779 33.598 1.00 97.75 522 THR A N 1
ATOM 4206 C CA . THR A 1 522 ? -1.832 16.777 34.887 1.00 97.75 522 THR A CA 1
ATOM 4207 C C . THR A 1 522 ? -2.525 17.651 35.937 1.00 97.75 522 THR A C 1
ATOM 4209 O O . THR A 1 522 ? -2.443 17.358 37.135 1.00 97.75 522 THR A O 1
ATOM 4212 N N . ASP A 1 523 ? -3.307 18.643 35.500 1.00 97.44 523 ASP A N 1
ATOM 4213 C CA . ASP A 1 523 ? -4.171 19.491 36.326 1.00 97.44 523 ASP A CA 1
ATOM 4214 C C . ASP A 1 523 ? -5.636 19.418 35.856 1.00 97.44 523 ASP A C 1
ATOM 4216 O O . ASP A 1 523 ? -5.918 19.393 34.656 1.00 97.44 523 ASP A O 1
ATOM 4220 N N . ALA A 1 524 ? -6.585 19.379 36.798 1.00 97.50 524 ALA A N 1
ATOM 4221 C CA . ALA A 1 524 ? -8.016 19.321 36.484 1.00 97.50 524 ALA A CA 1
ATOM 4222 C C . ALA A 1 524 ? -8.551 20.636 35.891 1.00 97.50 524 ALA A C 1
ATOM 4224 O O . ALA A 1 524 ? -9.547 20.622 35.170 1.00 97.50 524 ALA A O 1
ATOM 4225 N N . GLY A 1 525 ? -7.900 21.763 36.193 1.00 97.19 525 GLY A N 1
ATOM 4226 C CA . GLY A 1 525 ? -8.231 23.091 35.686 1.00 97.19 525 GLY A CA 1
ATOM 4227 C C . GLY A 1 525 ? -7.788 23.335 34.243 1.00 97.19 525 GLY A C 1
ATOM 4228 O O . GLY A 1 525 ? -8.213 24.323 33.645 1.00 97.19 525 GLY A O 1
ATOM 4229 N N . TYR A 1 526 ? -6.975 22.451 33.653 1.00 98.06 526 TYR A N 1
ATOM 4230 C CA . TYR A 1 526 ? -6.626 22.549 32.236 1.00 98.06 526 TYR A CA 1
ATOM 4231 C C . TYR A 1 526 ? -7.843 22.184 31.389 1.00 98.06 526 TYR A C 1
ATOM 4233 O O . TYR A 1 526 ? -8.232 21.015 31.279 1.00 98.06 526 TYR A O 1
ATOM 4241 N N . LYS A 1 527 ? -8.454 23.215 30.795 1.00 97.88 527 LYS A N 1
ATOM 4242 C CA . LYS A 1 527 ? -9.594 23.068 29.887 1.00 97.88 527 LYS A CA 1
ATOM 4243 C C . LYS A 1 527 ? -9.186 22.186 28.707 1.00 97.88 527 LYS A C 1
ATOM 4245 O O . LYS A 1 527 ? -8.102 22.361 28.152 1.00 97.88 527 LYS A O 1
ATOM 4250 N N . LYS A 1 528 ? -10.073 21.272 28.316 1.00 98.62 528 LYS A N 1
ATOM 4251 C CA . LYS A 1 528 ? -9.899 20.396 27.156 1.00 98.62 528 LYS A CA 1
ATOM 4252 C C . LYS A 1 528 ? -10.986 20.689 26.137 1.00 98.62 528 LYS A C 1
ATOM 4254 O O . LYS A 1 528 ? -12.157 20.695 26.511 1.00 98.62 528 LYS A O 1
ATOM 4259 N N . ASP A 1 529 ? -10.604 20.891 24.884 1.00 98.75 529 ASP A N 1
ATOM 4260 C CA . ASP A 1 529 ? -11.552 21.075 23.784 1.00 98.75 529 ASP A CA 1
ATOM 4261 C C . ASP A 1 529 ? -11.290 20.037 22.698 1.00 98.75 529 ASP A C 1
ATOM 4263 O O . ASP A 1 529 ? -10.176 19.946 22.183 1.00 98.75 529 ASP A O 1
ATOM 4267 N N . TRP A 1 530 ? -12.316 19.261 22.355 1.00 98.88 530 TRP A N 1
ATOM 4268 C CA . TRP A 1 530 ? -12.325 18.409 21.169 1.00 98.88 530 TRP A CA 1
ATOM 4269 C C . TRP A 1 530 ? -12.829 19.222 19.975 1.00 98.88 530 TRP A C 1
ATOM 4271 O O . TRP A 1 530 ? -13.849 19.907 20.086 1.00 98.88 530 TRP A O 1
ATOM 4281 N N . LEU A 1 531 ? -12.108 19.179 18.857 1.00 98.88 531 LEU A N 1
ATOM 4282 C CA . LEU A 1 531 ? -12.301 20.075 17.718 1.00 98.88 531 LEU A CA 1
ATOM 4283 C C . LEU A 1 531 ? -12.899 19.344 16.510 1.00 98.88 531 LEU A C 1
ATOM 4285 O O . LEU A 1 531 ? -12.466 18.245 16.163 1.00 98.88 531 LEU A O 1
ATOM 4289 N N . LEU A 1 532 ? -13.856 19.997 15.842 1.00 98.88 532 LEU A N 1
ATOM 4290 C CA . LEU A 1 532 ? -14.414 19.571 14.554 1.00 98.88 532 LEU A CA 1
ATOM 4291 C C . LEU A 1 532 ? -14.556 20.756 13.603 1.00 98.88 532 LEU A C 1
ATOM 4293 O O . LEU A 1 532 ? -15.404 21.619 13.818 1.00 98.88 532 LEU A O 1
ATOM 4297 N N . HIS A 1 533 ? -13.751 20.779 12.550 1.00 98.81 533 HIS A N 1
ATOM 4298 C CA . HIS A 1 533 ? -13.701 21.825 11.538 1.00 98.81 533 HIS A CA 1
ATOM 4299 C C . HIS A 1 533 ? -14.664 21.539 10.390 1.00 98.81 533 HIS A C 1
ATOM 4301 O O . HIS A 1 533 ? -14.739 20.420 9.875 1.00 98.81 533 HIS A O 1
ATOM 4307 N N . THR A 1 534 ? -15.388 22.575 9.976 1.00 98.62 534 THR A N 1
ATOM 4308 C CA . THR A 1 534 ? -16.420 22.506 8.943 1.00 98.62 534 THR A CA 1
ATOM 4309 C C . THR A 1 534 ? -16.238 23.633 7.933 1.00 98.62 534 THR A C 1
ATOM 4311 O O . THR A 1 534 ? -15.813 24.741 8.266 1.00 98.62 534 THR A O 1
ATOM 4314 N N . ALA A 1 535 ? -16.576 23.354 6.673 1.00 97.31 535 ALA A N 1
ATOM 4315 C CA . ALA A 1 535 ? -16.446 24.334 5.597 1.00 97.31 535 ALA A CA 1
ATOM 4316 C C . ALA A 1 535 ? -17.362 25.546 5.815 1.00 97.31 535 ALA A C 1
ATOM 4318 O O . ALA A 1 535 ? -16.934 26.694 5.733 1.00 97.31 535 ALA A O 1
ATOM 4319 N N . ASN A 1 536 ? -18.621 25.261 6.152 1.00 96.81 536 ASN A N 1
ATOM 4320 C CA . ASN A 1 536 ? -19.674 26.238 6.403 1.00 96.81 536 ASN A CA 1
ATOM 4321 C C . ASN A 1 536 ? -20.090 26.232 7.879 1.00 96.81 536 ASN A C 1
ATOM 4323 O O . ASN A 1 536 ? -19.667 25.365 8.650 1.00 96.81 536 ASN A O 1
ATOM 4327 N N . GLU A 1 537 ? -20.946 27.184 8.255 1.00 98.00 537 GLU A N 1
ATOM 4328 C CA . GLU A 1 537 ? -21.469 27.297 9.617 1.00 98.00 537 GLU A CA 1
ATOM 4329 C C . GLU A 1 537 ? -22.226 26.018 10.032 1.00 98.00 537 GLU A C 1
ATOM 4331 O O . GLU A 1 537 ? -23.168 25.605 9.343 1.00 98.00 537 GLU A O 1
ATOM 4336 N N . PRO A 1 538 ? -21.834 25.365 11.142 1.00 98.12 538 PRO A N 1
ATOM 4337 C CA . PRO A 1 538 ? -22.502 24.167 11.620 1.00 98.12 538 PRO A CA 1
ATOM 4338 C C . PRO A 1 538 ? -23.780 24.512 12.394 1.00 98.12 538 PRO A C 1
ATOM 4340 O O . PRO A 1 538 ? -23.833 25.464 13.169 1.00 98.12 538 PRO A O 1
ATOM 4343 N N . GLN A 1 539 ? -24.802 23.670 12.266 1.00 98.19 539 GLN A N 1
ATOM 4344 C CA . GLN A 1 539 ? -26.014 23.755 13.079 1.00 98.19 539 GLN A CA 1
ATOM 4345 C C . GLN A 1 539 ? -25.884 22.845 14.297 1.00 98.19 539 GLN A C 1
ATOM 4347 O O . GLN A 1 539 ? -25.673 21.641 14.157 1.00 98.19 539 GLN A O 1
ATOM 4352 N N . ILE A 1 540 ? -26.059 23.399 15.496 1.00 98.25 540 ILE A N 1
ATOM 4353 C CA . ILE A 1 540 ? -26.015 22.637 16.748 1.00 98.25 540 ILE A CA 1
ATOM 4354 C C . ILE A 1 540 ? -27.437 22.516 17.292 1.00 98.25 540 ILE A C 1
ATOM 4356 O O . ILE A 1 540 ? -28.072 23.514 17.632 1.00 98.25 540 ILE A O 1
ATOM 4360 N N . ARG A 1 541 ? -27.941 21.283 17.399 1.00 95.94 541 ARG A N 1
ATOM 4361 C CA . ARG A 1 541 ? -29.221 20.981 18.050 1.00 95.94 541 ARG A CA 1
ATOM 4362 C C . ARG A 1 541 ? -28.993 19.926 19.121 1.00 95.94 541 ARG A C 1
ATOM 4364 O O . ARG A 1 541 ? -28.610 18.798 18.818 1.00 95.94 541 ARG A O 1
ATOM 4371 N N . ASN A 1 542 ? -29.256 20.280 20.378 1.00 91.75 542 ASN A N 1
ATOM 4372 C CA . ASN A 1 542 ? -28.907 19.457 21.539 1.00 91.75 542 ASN A CA 1
ATOM 4373 C C . ASN A 1 542 ? -27.404 19.113 21.526 1.00 91.75 542 ASN A C 1
ATOM 4375 O O . ASN A 1 542 ? -26.569 20.001 21.650 1.00 91.75 542 ASN A O 1
ATOM 4379 N N . LYS A 1 543 ? -27.063 17.835 21.340 1.00 95.31 543 LYS A N 1
ATOM 4380 C CA . LYS A 1 543 ? -25.686 17.334 21.233 1.00 95.31 543 LYS A CA 1
ATOM 4381 C C . LYS A 1 543 ? -25.324 16.847 19.832 1.00 95.31 543 LYS A C 1
ATOM 4383 O O . LYS A 1 543 ? -24.393 16.060 19.671 1.00 95.31 543 LYS A O 1
ATOM 4388 N N . THR A 1 544 ? -26.089 17.265 18.832 1.00 98.06 544 THR A N 1
ATOM 4389 C CA . THR A 1 544 ? -25.889 16.864 17.445 1.00 98.06 544 THR A CA 1
ATOM 4390 C C . THR A 1 544 ? -25.478 18.074 16.627 1.00 98.06 544 THR A C 1
ATOM 4392 O O . THR A 1 544 ? -26.168 19.094 16.609 1.00 98.06 544 THR A O 1
ATOM 4395 N N . ILE A 1 545 ? -24.343 17.938 15.954 1.00 98.62 545 ILE A N 1
ATOM 4396 C CA . ILE A 1 545 ? -23.788 18.909 15.022 1.00 98.62 545 ILE A CA 1
ATOM 4397 C C . ILE A 1 545 ? -24.171 18.444 13.625 1.00 98.62 545 ILE A C 1
ATOM 4399 O O . ILE A 1 545 ? -23.868 17.311 13.254 1.00 98.62 545 ILE A O 1
ATOM 4403 N N . ARG A 1 546 ? -24.819 19.308 12.851 1.00 98.56 546 ARG A N 1
ATOM 4404 C CA . ARG A 1 546 ? -25.025 19.118 11.419 1.00 98.56 546 ARG A CA 1
ATOM 4405 C C . ARG A 1 546 ? -24.120 20.073 10.656 1.00 98.56 546 ARG A C 1
ATOM 4407 O O . ARG A 1 546 ? -24.144 21.272 10.924 1.00 98.56 546 ARG A O 1
ATOM 4414 N N . ALA A 1 547 ? -23.386 19.556 9.682 1.00 98.25 547 ALA A N 1
ATOM 4415 C CA . ALA A 1 547 ? -22.581 20.361 8.774 1.00 98.25 547 ALA A CA 1
ATOM 4416 C C . ALA A 1 547 ? -22.770 19.882 7.334 1.00 98.25 547 ALA A C 1
ATOM 4418 O O . ALA A 1 547 ? -22.806 18.678 7.079 1.00 98.25 547 ALA A O 1
ATOM 4419 N N . ASP A 1 548 ? -22.883 20.832 6.409 1.00 98.25 548 ASP A N 1
ATOM 4420 C CA . ASP A 1 548 ? -23.100 20.573 4.988 1.00 98.25 548 ASP A CA 1
ATOM 4421 C C . ASP A 1 548 ? -21.962 21.221 4.178 1.00 98.25 548 ASP A C 1
ATOM 4423 O O . ASP A 1 548 ? -21.545 22.355 4.449 1.00 98.25 548 ASP A O 1
ATOM 4427 N N . HIS A 1 549 ? -21.480 20.522 3.152 1.00 97.69 549 HIS A N 1
ATOM 4428 C CA . HIS A 1 549 ? -20.532 21.066 2.181 1.00 97.69 549 HIS A CA 1
ATOM 4429 C C . HIS A 1 549 ? -20.736 20.398 0.820 1.00 97.69 549 HIS A C 1
ATOM 4431 O O . HIS A 1 549 ? -20.763 19.170 0.722 1.00 97.69 549 HIS A O 1
ATOM 4437 N N . ARG A 1 550 ? -20.888 21.212 -0.234 1.00 95.88 550 ARG A N 1
ATOM 4438 C CA . ARG A 1 550 ? -21.336 20.766 -1.564 1.00 95.88 550 ARG A CA 1
ATOM 4439 C C . ARG A 1 550 ? -22.596 19.906 -1.443 1.00 95.88 550 ARG A C 1
ATOM 4441 O O . ARG A 1 550 ? -23.587 20.400 -0.913 1.00 95.88 550 ARG A O 1
ATOM 4448 N N . GLU A 1 551 ? -22.575 18.658 -1.907 1.00 96.88 551 GLU A N 1
ATOM 4449 C CA . GLU A 1 551 ? -23.707 17.724 -1.827 1.00 96.88 551 GLU A CA 1
ATOM 4450 C C . GLU A 1 551 ? -23.627 16.774 -0.626 1.00 96.88 551 GLU A C 1
ATOM 4452 O O . GLU A 1 551 ? -24.539 15.972 -0.417 1.00 96.88 551 GLU A O 1
ATOM 4457 N N . GLY A 1 552 ? -22.563 16.879 0.171 1.00 98.19 552 GLY A N 1
ATOM 4458 C CA . GLY A 1 552 ? -22.359 16.100 1.381 1.00 98.19 552 GLY A CA 1
ATOM 4459 C C . GLY A 1 552 ? -23.042 16.705 2.605 1.00 98.19 552 GLY A C 1
ATOM 4460 O O . GLY A 1 552 ? -23.167 17.929 2.743 1.00 98.19 552 GLY A O 1
ATOM 4461 N N . ARG A 1 553 ? -23.413 15.827 3.535 1.00 98.62 553 ARG A N 1
ATOM 4462 C CA . ARG A 1 553 ? -23.909 16.155 4.871 1.00 98.62 553 ARG A CA 1
ATOM 4463 C C . ARG A 1 553 ? -23.270 15.256 5.917 1.00 98.62 553 ARG A C 1
ATOM 4465 O O . ARG A 1 553 ? -23.119 14.056 5.710 1.00 98.62 553 ARG A O 1
ATOM 4472 N N . MET A 1 554 ? -22.981 15.843 7.070 1.00 98.75 554 MET A N 1
ATOM 4473 C CA . MET A 1 554 ? -22.531 15.149 8.268 1.00 98.75 554 MET A CA 1
ATOM 4474 C C . MET A 1 554 ? -23.462 15.423 9.443 1.00 98.75 554 MET A C 1
ATOM 4476 O O . MET A 1 554 ? -23.861 16.566 9.675 1.00 98.75 554 MET A O 1
ATOM 4480 N N . PHE A 1 555 ? -23.716 14.381 10.232 1.00 98.75 555 PHE A N 1
ATOM 4481 C CA . PHE A 1 555 ? -24.207 14.474 11.601 1.00 98.75 555 PHE A CA 1
ATOM 4482 C C . PHE A 1 555 ? -23.146 13.939 12.568 1.00 98.75 555 PHE A C 1
ATOM 4484 O O . PHE A 1 555 ? -22.785 12.770 12.496 1.00 98.75 555 PHE A O 1
ATOM 4491 N N . CYS A 1 556 ? -22.677 14.762 13.504 1.00 98.75 556 CYS A N 1
ATOM 4492 C CA . CYS A 1 556 ? -21.811 14.339 14.607 1.00 98.75 556 CYS A CA 1
ATOM 4493 C C . CYS A 1 556 ? -22.591 14.410 15.924 1.00 98.75 556 CYS A C 1
ATOM 4495 O O . CYS A 1 556 ? -23.018 15.485 16.344 1.00 98.75 556 CYS A O 1
ATOM 4497 N N . THR A 1 557 ? -22.805 13.264 16.569 1.00 98.50 557 THR A N 1
ATOM 4498 C CA . THR A 1 557 ? -23.534 13.158 17.841 1.00 98.50 557 THR A CA 1
ATOM 4499 C C . THR A 1 557 ? -22.566 12.925 18.993 1.00 98.50 557 THR A C 1
ATOM 4501 O O . THR A 1 557 ? -21.892 11.896 19.040 1.00 98.50 557 THR A O 1
ATOM 4504 N N . THR A 1 558 ? -22.540 13.851 19.951 1.00 98.56 558 THR A N 1
ATOM 4505 C CA . THR A 1 558 ? -21.736 13.750 21.177 1.00 98.56 558 THR A CA 1
ATOM 4506 C C . THR A 1 558 ? -22.482 12.957 22.250 1.00 98.56 558 THR A C 1
ATOM 4508 O O . THR A 1 558 ? -23.548 13.365 22.719 1.00 98.56 558 THR A O 1
ATOM 4511 N N . LEU A 1 559 ? -21.902 11.834 22.675 1.00 98.50 559 LEU A N 1
ATOM 4512 C CA . LEU A 1 559 ? -22.445 10.968 23.726 1.00 98.50 559 LEU A CA 1
ATOM 4513 C C . LEU A 1 559 ? -21.740 11.193 25.066 1.00 98.50 559 LEU A C 1
ATOM 4515 O O . LEU A 1 559 ? -22.410 11.303 26.097 1.00 98.50 559 LEU A O 1
ATOM 4519 N N . LEU A 1 560 ? -20.408 11.298 25.038 1.00 98.38 560 LEU A N 1
ATOM 4520 C CA . LEU A 1 560 ? -19.571 11.610 26.195 1.00 98.38 560 LEU A CA 1
ATOM 4521 C C . LEU A 1 560 ? -18.670 12.819 25.892 1.00 98.38 560 LEU A C 1
ATOM 4523 O O . LEU A 1 560 ? -18.193 12.918 24.760 1.00 98.38 560 LEU A O 1
ATOM 4527 N N . PRO A 1 561 ? -18.425 13.705 26.875 1.00 97.94 561 PRO A N 1
ATOM 4528 C CA . PRO A 1 561 ? -19.035 13.733 28.211 1.00 97.94 561 PRO A CA 1
ATOM 4529 C C . PRO A 1 561 ? -20.559 13.965 28.195 1.00 97.94 561 PRO A C 1
ATOM 4531 O O . PRO A 1 561 ? -21.128 14.591 27.292 1.00 97.94 561 PRO A O 1
ATOM 4534 N N . LYS A 1 562 ? -21.271 13.452 29.207 1.00 97.06 562 LYS A N 1
ATOM 4535 C CA . LYS A 1 562 ? -22.738 13.609 29.293 1.00 97.06 562 LYS A CA 1
ATOM 4536 C C . LYS A 1 562 ? -23.173 15.055 29.549 1.00 97.06 562 LYS A C 1
ATOM 4538 O O . LYS A 1 562 ? -24.319 15.391 29.268 1.00 97.06 562 LYS A O 1
ATOM 4543 N N . ASP A 1 563 ? -22.285 15.901 30.026 1.00 97.12 563 ASP A N 1
ATOM 4544 C CA . ASP A 1 563 ? -22.499 17.319 30.297 1.00 97.12 563 ASP A CA 1
ATOM 4545 C C . ASP A 1 563 ? -21.739 18.224 29.313 1.00 97.12 563 ASP A C 1
ATOM 4547 O O . ASP A 1 563 ? -21.571 19.409 29.579 1.00 97.12 563 ASP A O 1
ATOM 4551 N N . ALA A 1 564 ? -21.280 17.673 28.182 1.00 97.75 564 ALA A N 1
ATOM 4552 C CA . ALA A 1 564 ? -20.486 18.410 27.210 1.00 97.75 564 ALA A CA 1
ATOM 4553 C C . ALA A 1 564 ? -21.190 19.677 26.694 1.00 97.75 564 ALA A C 1
ATOM 4555 O O . ALA A 1 564 ? -22.370 19.646 26.327 1.00 97.75 564 ALA A O 1
ATOM 4556 N N . VAL A 1 565 ? -20.427 20.766 26.609 1.00 98.12 565 VAL A N 1
ATOM 4557 C CA . VAL A 1 565 ? -20.832 22.056 26.047 1.00 98.12 565 VAL A CA 1
ATOM 4558 C C . VAL A 1 565 ? -20.258 22.172 24.640 1.00 98.12 565 VAL A C 1
ATOM 4560 O O . VAL A 1 565 ? -19.059 22.000 24.442 1.00 98.12 565 VAL A O 1
ATOM 4563 N N . LEU A 1 566 ? -21.122 22.447 23.662 1.00 98.50 566 LEU A N 1
ATOM 4564 C CA . LEU A 1 566 ? -20.759 22.576 22.252 1.00 98.50 566 LEU A CA 1
ATOM 4565 C C . LEU A 1 566 ? -20.807 24.051 21.854 1.00 98.50 566 LEU A C 1
ATOM 4567 O O . LEU A 1 566 ? -21.839 24.703 22.033 1.00 98.50 566 LEU A O 1
ATOM 4571 N N . LYS A 1 567 ? -19.720 24.568 21.281 1.00 98.00 567 LYS A N 1
ATOM 4572 C CA . LYS A 1 567 ? -19.633 25.961 20.833 1.00 98.00 567 LYS A CA 1
ATOM 4573 C C . LYS A 1 567 ? -19.104 26.049 19.408 1.00 98.00 567 LYS A C 1
ATOM 4575 O O . LYS A 1 567 ? -17.993 25.607 19.138 1.00 98.00 567 LYS A O 1
ATOM 4580 N N . ALA A 1 568 ? -19.867 26.680 18.519 1.00 98.12 568 ALA A N 1
ATOM 4581 C CA . ALA A 1 568 ? -19.373 27.061 17.201 1.00 98.12 568 ALA A CA 1
ATOM 4582 C C . ALA A 1 568 ? -18.446 28.288 17.309 1.00 98.12 568 ALA A C 1
ATOM 4584 O O . ALA A 1 568 ? -18.771 29.276 17.978 1.00 98.12 568 ALA A O 1
ATOM 4585 N N . VAL A 1 569 ? -17.288 28.223 16.654 1.00 98.19 569 VAL A N 1
ATOM 4586 C CA . VAL A 1 569 ? -16.306 29.306 16.535 1.00 98.19 569 VAL A CA 1
ATOM 4587 C C . VAL A 1 569 ? -15.969 29.468 15.060 1.00 98.19 569 VAL A C 1
ATOM 4589 O O . VAL A 1 569 ? -15.490 28.530 14.431 1.00 98.19 569 VAL A O 1
ATOM 4592 N N . GLY A 1 570 ? -16.233 30.644 14.506 1.00 96.94 570 GLY A N 1
ATOM 4593 C CA . GLY A 1 570 ? -16.017 30.921 13.093 1.00 96.94 570 GLY A CA 1
ATOM 4594 C C . GLY A 1 570 ? -16.787 32.148 12.630 1.00 96.94 570 GLY A C 1
ATOM 4595 O O . GLY A 1 570 ? -17.273 32.933 13.455 1.00 96.94 570 GLY A O 1
ATOM 4596 N N . GLY A 1 571 ? -16.883 32.293 11.311 1.00 93.94 571 GLY A N 1
ATOM 4597 C CA . GLY A 1 571 ? -17.493 33.447 10.656 1.00 93.94 571 GLY A CA 1
ATOM 4598 C C . GLY A 1 571 ? -16.561 34.664 10.600 1.00 93.94 571 GLY A C 1
ATOM 4599 O O . GLY A 1 571 ? -15.439 34.601 11.107 1.00 93.94 571 GLY A O 1
ATOM 4600 N N . PRO A 1 572 ? -17.004 35.776 9.985 1.00 93.50 572 PRO A N 1
ATOM 4601 C CA . PRO A 1 572 ? -16.152 36.934 9.718 1.00 93.50 572 PRO A CA 1
ATOM 4602 C C . PRO A 1 572 ? -15.392 37.441 10.954 1.00 93.50 572 PRO A C 1
ATOM 4604 O O . PRO A 1 572 ? -15.995 37.832 11.957 1.00 93.50 572 PRO A O 1
ATOM 4607 N N . GLY A 1 573 ? -14.059 37.441 10.877 1.00 95.25 573 GLY A N 1
ATOM 4608 C CA . GLY A 1 573 ? -13.156 37.868 11.950 1.00 95.25 573 GLY A CA 1
ATOM 4609 C C . GLY A 1 573 ? -12.888 36.810 13.027 1.00 95.25 573 GLY A C 1
ATOM 4610 O O . GLY A 1 573 ? -12.261 37.130 14.040 1.00 95.25 573 GLY A O 1
ATOM 4611 N N . LYS A 1 574 ? -13.368 35.575 12.850 1.00 97.06 574 LYS A N 1
ATOM 4612 C CA . LYS A 1 574 ? -13.157 34.438 13.764 1.00 97.06 574 LYS A CA 1
ATOM 4613 C C . LYS A 1 574 ? -12.905 33.110 13.050 1.00 97.06 574 LYS A C 1
ATOM 4615 O O . LYS A 1 574 ? -12.786 32.089 13.731 1.00 97.06 574 LYS A O 1
ATOM 4620 N N . GLU A 1 575 ? -12.795 33.117 11.725 1.00 96.62 575 GLU A N 1
ATOM 4621 C CA . GLU A 1 575 ? -12.537 31.939 10.891 1.00 96.62 575 GLU A CA 1
ATOM 4622 C C . GLU A 1 575 ? -11.305 31.169 11.395 1.00 96.62 575 GLU A C 1
ATOM 4624 O O . GLU A 1 575 ? -11.325 29.948 11.545 1.00 96.62 575 GLU A O 1
ATOM 4629 N N . PHE A 1 576 ? -10.265 31.913 11.782 1.00 97.31 576 PHE A N 1
ATOM 4630 C CA . PHE A 1 576 ? -8.971 31.404 12.236 1.00 97.31 576 PHE A CA 1
ATOM 4631 C C . PHE A 1 576 ? -8.654 31.862 13.662 1.00 97.31 576 PHE A C 1
ATOM 4633 O O . PHE A 1 576 ? -7.520 32.220 13.997 1.00 97.31 576 PHE A O 1
ATOM 4640 N N . TRP A 1 577 ? -9.681 31.907 14.516 1.00 97.56 577 TRP A N 1
ATOM 4641 C CA . TRP A 1 577 ? -9.537 32.358 15.896 1.00 97.56 577 TRP A CA 1
ATOM 4642 C C . TRP A 1 577 ? -8.694 31.380 16.720 1.00 97.56 577 TRP A C 1
ATOM 4644 O O . TRP A 1 577 ? -9.147 30.267 17.006 1.00 97.56 577 TRP A O 1
ATOM 4654 N N . ALA A 1 578 ? -7.511 31.808 17.158 1.00 95.94 578 ALA A N 1
ATOM 4655 C CA . ALA A 1 578 ? -6.632 31.044 18.037 1.00 95.94 578 ALA A CA 1
ATOM 4656 C C . ALA A 1 578 ? -5.781 31.969 18.914 1.00 95.94 578 ALA A C 1
ATOM 4658 O O . ALA A 1 578 ? -5.397 33.064 18.510 1.00 95.94 578 ALA A O 1
ATOM 4659 N N . ALA A 1 579 ? -5.482 31.520 20.134 1.00 93.19 579 ALA A N 1
ATOM 4660 C CA . ALA A 1 579 ? -4.672 32.264 21.108 1.00 93.19 579 ALA A CA 1
ATOM 4661 C C . ALA A 1 579 ? -5.110 33.740 21.308 1.00 93.19 579 ALA A C 1
ATOM 4663 O O . ALA A 1 579 ? -4.285 34.632 21.474 1.00 93.19 579 ALA A O 1
ATOM 4664 N N . GLY A 1 580 ? -6.424 34.004 21.275 1.00 93.19 580 GLY A N 1
ATOM 4665 C CA . GLY A 1 580 ? -6.997 35.335 21.519 1.00 93.19 580 GLY A CA 1
ATOM 4666 C C . GLY A 1 580 ? -7.004 36.293 20.319 1.00 93.19 580 GLY A C 1
ATOM 4667 O O . GLY A 1 580 ? -7.395 37.446 20.489 1.00 93.19 580 GLY A O 1
ATOM 4668 N N . LYS A 1 581 ? -6.605 35.840 19.124 1.00 95.38 581 LYS A N 1
ATOM 4669 C CA . LYS A 1 581 ? -6.572 36.642 17.890 1.00 95.38 581 LYS A CA 1
ATOM 4670 C C . LYS A 1 581 ? -7.106 35.833 16.700 1.00 95.38 581 LYS A C 1
ATOM 4672 O O . LYS A 1 581 ? -6.988 34.612 16.668 1.00 95.38 581 LYS A O 1
ATOM 4677 N N . ASN A 1 582 ? -7.676 36.516 15.706 1.00 96.56 582 ASN A N 1
ATOM 4678 C CA . ASN A 1 582 ? -7.913 35.929 14.386 1.00 96.56 582 ASN A CA 1
ATOM 4679 C C . ASN A 1 582 ? -6.650 36.044 13.530 1.00 96.56 582 ASN A C 1
ATOM 4681 O O . ASN A 1 582 ? -6.170 37.155 13.280 1.00 96.56 582 ASN A O 1
ATOM 4685 N N . TRP A 1 583 ? -6.113 34.914 13.083 1.00 94.81 583 TRP A N 1
ATOM 4686 C CA . TRP A 1 583 ? -4.957 34.877 12.187 1.00 94.81 583 TRP A CA 1
ATOM 4687 C C . TRP A 1 583 ? -5.432 34.992 10.743 1.00 94.81 583 TRP A C 1
ATOM 4689 O O . TRP A 1 583 ? -5.569 33.989 10.056 1.00 94.81 583 TRP A O 1
ATOM 4699 N N . ASP A 1 584 ? -5.776 36.207 10.324 1.00 93.31 584 ASP A N 1
ATOM 4700 C CA . ASP A 1 584 ? -6.390 36.448 9.015 1.00 93.31 584 ASP A CA 1
ATOM 4701 C C . ASP A 1 584 ? -5.437 36.152 7.841 1.00 93.31 584 ASP A C 1
ATOM 4703 O O . ASP A 1 584 ? -4.219 36.044 8.013 1.00 93.31 584 ASP A O 1
ATOM 4707 N N . ILE A 1 585 ? -6.010 36.031 6.644 1.00 94.69 585 ILE A N 1
ATOM 4708 C CA . ILE A 1 585 ? -5.298 35.727 5.400 1.00 94.69 585 ILE A CA 1
ATOM 4709 C C . ILE A 1 585 ? -5.570 36.789 4.338 1.00 94.69 585 ILE A C 1
ATOM 4711 O O . ILE A 1 585 ? -6.646 37.380 4.273 1.00 94.69 585 ILE A O 1
ATOM 4715 N N . VAL A 1 586 ? -4.624 36.971 3.423 1.00 93.19 586 VAL A N 1
ATOM 4716 C CA . VAL A 1 586 ? -4.861 37.686 2.169 1.00 93.19 586 VAL A CA 1
ATOM 4717 C C . VAL A 1 586 ? -5.781 36.844 1.283 1.00 93.19 586 VAL A C 1
ATOM 4719 O O . VAL A 1 586 ? -5.422 35.734 0.881 1.00 93.19 586 VAL A O 1
ATOM 4722 N N . LYS A 1 587 ? -6.966 37.388 0.974 1.00 92.94 587 LYS A N 1
ATOM 4723 C CA . LYS A 1 587 ? -8.051 36.687 0.262 1.00 92.94 587 LYS A CA 1
ATOM 4724 C C . LYS A 1 587 ? -8.072 36.929 -1.256 1.00 92.94 587 LYS A C 1
ATOM 4726 O O . LYS A 1 587 ? -8.901 36.343 -1.946 1.00 92.94 587 LYS A O 1
ATOM 4731 N N . ASP A 1 588 ? -7.176 37.760 -1.795 1.00 93.25 588 ASP A N 1
ATOM 4732 C CA . ASP A 1 588 ? -7.154 38.105 -3.225 1.00 93.25 588 ASP A CA 1
ATOM 4733 C C . ASP A 1 588 ? -7.136 36.863 -4.124 1.00 93.25 588 ASP A C 1
ATOM 4735 O O . ASP A 1 588 ? -6.252 36.016 -4.013 1.00 93.25 588 ASP A O 1
ATOM 4739 N N . GLY A 1 589 ? -8.091 36.777 -5.052 1.00 92.94 589 GLY A N 1
ATOM 4740 C CA . GLY A 1 589 ? -8.188 35.666 -6.000 1.00 92.94 589 GLY A CA 1
ATOM 4741 C C . GLY A 1 589 ? -8.749 34.361 -5.420 1.00 92.94 589 GLY A C 1
ATOM 4742 O O . GLY A 1 589 ? -8.816 33.370 -6.150 1.00 92.94 589 GLY A O 1
ATOM 4743 N N . LEU A 1 590 ? -9.167 34.341 -4.149 1.00 95.69 590 LEU A N 1
ATOM 4744 C CA . LEU A 1 590 ? -9.906 33.224 -3.563 1.00 95.69 590 LEU A CA 1
ATOM 4745 C C . LEU A 1 590 ? -11.402 33.351 -3.870 1.00 95.69 590 LEU A C 1
ATOM 4747 O O . LEU A 1 590 ? -11.987 34.424 -3.757 1.00 95.69 590 LEU A O 1
ATOM 4751 N N . SER A 1 591 ? -12.013 32.234 -4.261 1.00 96.56 591 SER A N 1
ATOM 4752 C CA . SER A 1 591 ? -13.470 32.116 -4.404 1.00 96.56 591 SER A CA 1
ATOM 4753 C C . SER A 1 591 ? -14.129 31.743 -3.074 1.00 96.56 591 SER A C 1
ATOM 4755 O O . SER A 1 591 ? -13.444 31.251 -2.176 1.00 96.56 591 SER A O 1
ATOM 4757 N N . ASP A 1 592 ? -15.452 31.875 -2.971 1.00 95.62 592 ASP A N 1
ATOM 4758 C CA . ASP A 1 592 ? -16.211 31.409 -1.798 1.00 95.62 592 ASP A CA 1
ATOM 4759 C C . ASP A 1 592 ? -15.971 29.920 -1.516 1.00 95.62 592 ASP A C 1
ATOM 4761 O O . ASP A 1 592 ? -15.774 29.523 -0.372 1.00 95.62 592 ASP A O 1
ATOM 4765 N N . GLU A 1 593 ? -15.884 29.101 -2.566 1.00 95.94 593 GLU A N 1
ATOM 4766 C CA . GLU A 1 593 ? -15.537 27.680 -2.453 1.00 95.94 593 GLU A CA 1
ATOM 4767 C C . GLU A 1 593 ? -14.108 27.479 -1.924 1.00 95.94 593 GLU A C 1
ATOM 4769 O O . GLU A 1 593 ? -13.856 26.581 -1.124 1.00 95.94 593 GLU A O 1
ATOM 4774 N N . SER A 1 594 ? -13.160 28.327 -2.335 1.00 96.69 594 SER A N 1
ATOM 4775 C CA . SER A 1 594 ? -11.797 28.280 -1.795 1.00 96.69 594 SER A CA 1
ATOM 4776 C C . SER A 1 594 ? -11.780 28.621 -0.307 1.00 96.69 594 SER A C 1
ATOM 4778 O O . SER A 1 594 ? -11.073 27.964 0.445 1.00 96.69 594 SER A O 1
ATOM 4780 N N . LEU A 1 595 ? -12.561 29.613 0.125 1.00 96.69 595 LEU A N 1
ATOM 4781 C CA . LEU A 1 595 ? -12.688 29.967 1.540 1.00 96.69 595 LEU A CA 1
ATOM 4782 C C . LEU A 1 595 ? -13.368 28.845 2.339 1.00 96.69 595 LEU A C 1
ATOM 4784 O O . LEU A 1 595 ? -12.896 28.496 3.420 1.00 96.69 595 LEU A O 1
ATOM 4788 N N . ALA A 1 596 ? -14.415 28.227 1.788 1.00 96.69 596 ALA A N 1
ATOM 4789 C CA . ALA A 1 596 ? -15.089 27.084 2.397 1.00 96.69 596 ALA A CA 1
ATOM 4790 C C . ALA A 1 596 ? -14.118 25.910 2.631 1.00 96.69 596 ALA A C 1
ATOM 4792 O O . ALA A 1 596 ? -14.070 25.363 3.730 1.00 96.69 596 ALA A O 1
ATOM 4793 N N . LEU A 1 597 ? -13.284 25.567 1.643 1.00 96.69 597 LEU A N 1
ATOM 4794 C CA . LEU A 1 597 ? -12.278 24.501 1.766 1.00 96.69 597 LEU A CA 1
ATOM 4795 C C . LEU A 1 597 ? -11.162 24.806 2.770 1.00 96.69 597 LEU A C 1
ATOM 4797 O O . LEU A 1 597 ? -10.650 23.880 3.388 1.00 96.69 597 LEU A O 1
ATOM 4801 N N . ILE A 1 598 ? -10.814 26.083 2.936 1.00 97.12 598 ILE A N 1
ATOM 4802 C CA . ILE A 1 598 ? -9.865 26.553 3.953 1.00 97.12 598 ILE A CA 1
ATOM 4803 C C . ILE A 1 598 ? -10.450 26.406 5.374 1.00 97.12 598 ILE A C 1
ATOM 4805 O O . ILE A 1 598 ? -9.706 26.465 6.344 1.00 97.12 598 ILE A O 1
ATOM 4809 N N . GLY A 1 599 ? -11.762 26.195 5.526 1.00 95.56 599 GLY A N 1
ATOM 4810 C CA . GLY A 1 599 ? -12.413 26.036 6.825 1.00 95.56 599 GLY A CA 1
ATOM 4811 C C . GLY A 1 599 ? -12.758 27.375 7.466 1.00 95.56 599 GLY A C 1
ATOM 4812 O O . GLY A 1 599 ? -11.892 28.106 7.934 1.00 95.56 599 GLY A O 1
ATOM 4813 N N . GLN A 1 600 ? -14.048 27.712 7.491 1.00 95.62 600 GLN A N 1
ATOM 4814 C CA . GLN A 1 600 ? -14.525 28.986 8.048 1.00 95.62 600 GLN A CA 1
ATOM 4815 C C . GLN A 1 600 ? -15.057 28.846 9.481 1.00 95.62 600 GLN A C 1
ATOM 4817 O O . GLN A 1 600 ? -15.328 29.852 10.145 1.00 95.62 600 GLN A O 1
ATOM 4822 N N . TRP A 1 601 ? -15.240 27.607 9.946 1.00 98.50 601 TRP A N 1
ATOM 4823 C CA . TRP A 1 601 ? -15.848 27.290 11.230 1.00 98.50 601 TRP A CA 1
ATOM 4824 C C . TRP A 1 601 ? -15.234 26.045 11.864 1.00 98.50 601 TRP A C 1
ATOM 4826 O O . TRP A 1 601 ? -14.770 25.126 11.190 1.00 98.50 601 TRP A O 1
ATOM 4836 N N . ARG A 1 602 ? -15.307 25.991 13.191 1.00 98.62 602 ARG A N 1
ATOM 4837 C CA . ARG A 1 602 ? -15.128 24.774 13.979 1.00 98.62 602 ARG A CA 1
ATOM 4838 C C . ARG A 1 602 ? -16.153 24.699 15.101 1.00 98.62 602 ARG A C 1
ATOM 4840 O O . ARG A 1 602 ? -16.692 25.719 15.532 1.00 98.62 602 ARG A O 1
ATOM 4847 N N . VAL A 1 603 ? -16.368 23.502 15.625 1.00 98.81 603 VAL A N 1
ATOM 4848 C CA . VAL A 1 603 ? -17.053 23.280 16.899 1.00 98.81 603 VAL A CA 1
ATOM 4849 C C . VAL A 1 603 ? -16.029 22.853 17.943 1.00 98.81 603 VAL A C 1
ATOM 4851 O O . VAL A 1 603 ? -15.265 21.919 17.717 1.00 98.81 603 VAL A O 1
ATOM 4854 N N . GLU A 1 604 ? -16.035 23.535 19.085 1.00 98.69 604 GLU A N 1
ATOM 4855 C CA . GLU A 1 604 ? -15.312 23.147 20.297 1.00 98.69 604 GLU A CA 1
ATOM 4856 C C . GLU A 1 604 ? -16.282 22.398 21.218 1.00 98.69 604 GLU A C 1
ATOM 4858 O O . GLU A 1 604 ? -17.320 22.946 21.610 1.00 98.69 604 GLU A O 1
ATOM 4863 N N . ILE A 1 605 ? -15.966 21.143 21.544 1.00 98.81 605 ILE A N 1
ATOM 4864 C CA . ILE A 1 605 ? -16.690 20.347 22.539 1.00 98.81 605 ILE A CA 1
ATOM 4865 C C . ILE A 1 605 ? -15.860 20.272 23.819 1.00 98.81 605 ILE A C 1
ATOM 4867 O O . ILE A 1 605 ? -14.796 19.652 23.850 1.00 98.81 605 ILE A O 1
ATOM 4871 N N . THR A 1 606 ? -16.381 20.874 24.884 1.00 98.56 606 THR A N 1
ATOM 4872 C CA . THR A 1 606 ? -15.729 20.965 26.197 1.00 98.56 606 THR A CA 1
ATOM 4873 C C . THR A 1 606 ? -16.494 20.121 27.225 1.00 98.56 606 THR A C 1
ATOM 4875 O O . THR A 1 606 ? -17.727 20.179 27.238 1.00 98.56 606 THR A O 1
ATOM 4878 N N . PRO A 1 607 ? -15.829 19.378 28.131 1.00 98.31 607 PRO A N 1
ATOM 4879 C CA . PRO A 1 607 ? -16.481 18.808 29.311 1.00 98.31 607 PRO A CA 1
ATOM 4880 C C . PRO A 1 607 ? -17.211 19.880 30.136 1.00 98.31 607 PRO A C 1
ATOM 4882 O O . PRO A 1 607 ? -16.718 20.999 30.285 1.00 98.31 607 PRO A O 1
ATOM 4885 N N . GLY A 1 608 ? -18.383 19.553 30.688 1.00 96.38 608 GLY A N 1
ATOM 4886 C CA . GLY A 1 608 ? -19.174 20.515 31.469 1.00 96.38 608 GLY A CA 1
ATOM 4887 C C . GLY A 1 608 ? -18.562 20.855 32.832 1.00 96.38 608 GLY A C 1
ATOM 4888 O O . GLY A 1 608 ? -18.918 21.867 33.441 1.00 96.38 608 GLY A O 1
ATOM 4889 N N . LYS A 1 609 ? -17.628 20.027 33.312 1.00 96.12 609 LYS A N 1
ATOM 4890 C CA . LYS A 1 609 ? -16.922 20.183 34.587 1.00 96.12 609 LYS A CA 1
ATOM 4891 C C . LYS A 1 609 ? -15.425 19.949 34.414 1.00 96.12 609 LYS A C 1
ATOM 4893 O O . LYS A 1 609 ? -15.007 19.112 33.624 1.00 96.12 609 LYS A O 1
ATOM 4898 N N . ALA A 1 610 ? -14.634 20.665 35.209 1.00 96.69 610 ALA A N 1
ATOM 4899 C CA . ALA A 1 610 ? -13.192 20.472 35.301 1.00 96.69 610 ALA A CA 1
ATOM 4900 C C . ALA A 1 610 ? -12.863 19.080 35.873 1.00 96.69 610 ALA A C 1
ATOM 4902 O O . ALA A 1 610 ? -13.379 18.693 36.923 1.00 96.69 610 ALA A O 1
ATOM 4903 N N . SER A 1 611 ? -11.996 18.338 35.188 1.00 97.38 611 SER A N 1
ATOM 4904 C CA . SER A 1 611 ? -11.542 17.000 35.569 1.00 97.38 611 SER A CA 1
ATOM 4905 C C . SER A 1 611 ? -10.126 16.774 35.052 1.00 97.38 611 SER A C 1
ATOM 4907 O O . SER A 1 611 ? -9.723 17.358 34.048 1.00 97.38 611 SER A O 1
ATOM 4909 N N . LYS A 1 612 ? -9.350 15.909 35.715 1.00 97.62 612 LYS A N 1
ATOM 4910 C CA . LYS A 1 612 ? -8.085 15.425 35.137 1.00 97.62 612 LYS A CA 1
ATOM 4911 C C . LYS A 1 612 ? -8.347 14.466 33.983 1.00 97.62 612 LYS A C 1
ATOM 4913 O O . LYS A 1 612 ? -7.732 14.597 32.932 1.00 97.62 612 LYS A O 1
ATOM 4918 N N . LYS A 1 613 ? -9.257 13.511 34.192 1.00 97.88 613 LYS A N 1
ATOM 4919 C CA . LYS A 1 613 ? -9.596 12.456 33.235 1.00 97.88 613 LYS A CA 1
ATOM 4920 C C . LYS A 1 613 ? -10.903 12.804 32.534 1.00 97.88 613 LYS A C 1
ATOM 4922 O O . LYS A 1 613 ? -11.936 12.904 33.197 1.00 97.88 613 LYS A O 1
ATOM 4927 N N . ASP A 1 614 ? -10.852 12.911 31.217 1.00 98.38 614 ASP A N 1
ATOM 4928 C CA . ASP A 1 614 ? -12.019 13.106 30.366 1.00 98.38 614 ASP A CA 1
ATOM 4929 C C . ASP A 1 614 ? -12.011 12.070 29.243 1.00 98.38 614 ASP A C 1
ATOM 4931 O O . ASP A 1 614 ? -10.964 11.741 28.676 1.00 98.38 614 ASP A O 1
ATOM 4935 N N . VAL A 1 615 ? -13.196 11.549 28.931 1.00 98.25 615 VAL A N 1
ATOM 4936 C CA . VAL A 1 615 ? -13.415 10.684 27.773 1.00 98.25 615 VAL A CA 1
ATOM 4937 C C . VAL A 1 615 ? -14.404 11.347 26.830 1.00 98.25 615 VAL A C 1
ATOM 4939 O O . VAL A 1 615 ? -15.432 11.874 27.264 1.00 98.25 615 VAL A O 1
ATOM 4942 N N . PHE A 1 616 ? -14.101 11.294 25.540 1.00 98.81 616 PHE A N 1
ATOM 4943 C CA . PHE A 1 616 ? -14.971 11.807 24.491 1.00 98.81 616 PHE A CA 1
ATOM 4944 C C . PHE A 1 616 ? -15.471 10.634 23.662 1.00 98.81 616 PHE A C 1
ATOM 4946 O O . PHE A 1 616 ? -14.684 9.777 23.274 1.00 98.81 616 PHE A O 1
ATOM 4953 N N . LEU A 1 617 ? -16.779 10.570 23.419 1.00 98.88 617 LEU A N 1
ATOM 4954 C CA . LEU A 1 617 ? -17.386 9.553 22.560 1.00 98.88 617 LEU A CA 1
ATOM 4955 C C . LEU A 1 617 ? -18.322 10.240 21.578 1.00 98.88 617 LEU A C 1
ATOM 4957 O O . LEU A 1 617 ? -19.351 10.796 21.980 1.00 98.88 617 LEU A O 1
ATOM 4961 N N . HIS A 1 618 ? -17.974 10.148 20.301 1.00 98.81 618 HIS A N 1
ATOM 4962 C CA . HIS A 1 618 ? -18.713 10.744 19.199 1.00 98.81 618 HIS A CA 1
ATOM 4963 C C . HIS A 1 618 ? -19.091 9.677 18.175 1.00 98.81 618 HIS A C 1
ATOM 4965 O O . HIS A 1 618 ? -18.328 8.745 17.916 1.00 98.81 618 HIS A O 1
ATOM 4971 N N . VAL A 1 619 ? -20.266 9.833 17.570 1.00 98.81 619 VAL A N 1
ATOM 4972 C CA . VAL A 1 619 ? -20.639 9.100 16.356 1.00 98.81 619 VAL A CA 1
ATOM 4973 C C . VAL A 1 619 ? -20.823 10.104 15.234 1.00 98.81 619 VAL A C 1
ATOM 4975 O O . VAL A 1 619 ? -21.687 10.978 15.328 1.00 98.81 619 VAL A O 1
ATOM 4978 N N . ILE A 1 620 ? -20.020 9.965 14.187 1.00 98.81 620 ILE A N 1
ATOM 4979 C CA . ILE A 1 620 ? -20.139 10.725 12.949 1.00 98.81 620 ILE A CA 1
ATOM 4980 C C . ILE A 1 620 ? -20.847 9.840 11.926 1.00 98.81 620 ILE A C 1
ATOM 4982 O O . ILE A 1 620 ? -20.386 8.739 11.648 1.00 98.81 620 ILE A O 1
ATOM 4986 N N . GLN A 1 621 ? -21.952 10.323 11.370 1.00 98.62 621 GLN A N 1
ATOM 4987 C CA . GLN A 1 621 ? -22.601 9.760 10.191 1.00 98.62 621 GLN A CA 1
ATOM 4988 C C . GLN A 1 621 ? -22.449 10.740 9.028 1.00 98.62 621 GLN A C 1
ATOM 4990 O O . GLN A 1 621 ? -22.690 11.938 9.206 1.00 98.62 621 GLN A O 1
ATOM 4995 N N . VAL A 1 622 ? -22.094 10.239 7.848 1.00 98.62 622 VAL A N 1
ATOM 4996 C CA . VAL A 1 622 ? -21.999 11.036 6.616 1.00 98.62 622 VAL A CA 1
ATOM 4997 C C . VAL A 1 622 ? -22.967 10.543 5.543 1.00 98.62 622 VAL A C 1
ATOM 4999 O O . VAL A 1 622 ? -23.508 9.453 5.630 1.00 98.62 622 VAL A O 1
ATOM 5002 N N . GLY A 1 623 ? -23.248 11.362 4.539 1.00 97.88 623 GLY A N 1
ATOM 5003 C CA . GLY A 1 623 ? -24.133 10.984 3.442 1.00 97.88 623 GLY A CA 1
ATOM 5004 C C . GLY A 1 623 ? -24.361 12.140 2.481 1.00 97.88 623 GLY A C 1
ATOM 5005 O O . GLY A 1 623 ? -23.724 13.190 2.590 1.00 97.88 623 GLY A O 1
ATOM 5006 N N . GLY A 1 624 ? -25.287 11.967 1.541 1.00 96.94 624 GLY A N 1
ATOM 5007 C CA . GLY A 1 624 ? -25.773 13.069 0.716 1.00 96.94 624 GLY A CA 1
ATOM 5008 C C . GLY A 1 624 ? -26.752 13.976 1.471 1.00 96.94 624 GLY A C 1
ATOM 5009 O O . GLY A 1 624 ? -27.166 13.701 2.599 1.00 96.94 624 GLY A O 1
ATOM 5010 N N . LYS A 1 625 ? -27.187 15.071 0.836 1.00 94.56 625 LYS A N 1
ATOM 5011 C CA . LYS A 1 625 ? -28.238 15.960 1.382 1.00 94.56 625 LYS A CA 1
ATOM 5012 C C . LYS A 1 625 ? -29.594 15.276 1.608 1.00 94.56 625 LYS A C 1
ATOM 5014 O O . LYS A 1 625 ? -30.444 15.841 2.305 1.00 94.56 625 LYS A O 1
ATOM 5019 N N . ASP A 1 626 ? -29.801 14.097 1.033 1.00 94.00 626 ASP A N 1
ATOM 5020 C CA . ASP A 1 626 ? -30.930 13.202 1.276 1.00 94.00 626 ASP A CA 1
ATOM 5021 C C . ASP A 1 626 ? -30.896 12.546 2.668 1.00 94.00 626 ASP A C 1
ATOM 5023 O O . ASP A 1 626 ? -31.948 12.140 3.162 1.00 94.00 626 ASP A O 1
ATOM 5027 N N . LEU A 1 627 ? -29.748 12.548 3.358 1.00 95.81 627 LEU A N 1
ATOM 5028 C CA . LEU A 1 627 ? -29.646 12.214 4.779 1.00 95.81 627 LEU A CA 1
ATOM 5029 C C . LEU A 1 627 ? -30.358 13.291 5.619 1.00 95.81 627 LEU A C 1
ATOM 5031 O O . LEU A 1 627 ? -29.807 14.350 5.928 1.00 95.81 627 LEU A O 1
ATOM 5035 N N . ARG A 1 628 ? -31.633 13.070 5.952 1.00 93.50 628 ARG A N 1
ATOM 5036 C CA . ARG A 1 628 ? -32.469 14.086 6.625 1.00 93.50 628 ARG A CA 1
ATOM 5037 C C . ARG A 1 628 ? -32.240 14.168 8.129 1.00 93.50 628 ARG A C 1
ATOM 5039 O O . ARG A 1 628 ? -32.288 15.262 8.686 1.00 93.50 628 ARG A O 1
ATOM 5046 N N . GLU A 1 629 ? -31.993 13.032 8.769 1.00 93.00 629 GLU A N 1
ATOM 5047 C CA . GLU A 1 629 ? -31.866 12.914 10.220 1.00 93.00 629 GLU A CA 1
ATOM 5048 C C . GLU A 1 629 ? -30.687 12.014 10.585 1.00 93.00 629 GLU A C 1
ATOM 5050 O O . GLU A 1 629 ? -30.307 11.129 9.819 1.00 93.00 629 GLU A O 1
ATOM 5055 N N . ALA A 1 630 ? -30.112 12.253 11.763 1.00 93.06 630 ALA A N 1
ATOM 5056 C CA . ALA A 1 630 ? -29.062 11.406 12.307 1.00 93.06 630 ALA A CA 1
ATOM 5057 C C . ALA A 1 630 ? -29.614 10.020 12.671 1.00 93.06 630 ALA A C 1
ATOM 5059 O O . ALA A 1 630 ? -30.747 9.887 13.140 1.00 93.06 630 ALA A O 1
ATOM 5060 N N . SER A 1 631 ? -28.777 8.994 12.522 1.00 92.44 631 SER A N 1
ATOM 5061 C CA . SER A 1 631 ? -29.090 7.635 12.965 1.00 92.44 631 SER A CA 1
ATOM 5062 C C . SER A 1 631 ? -29.491 7.589 14.439 1.00 92.44 631 SER A C 1
ATOM 5064 O O . SER A 1 631 ? -28.975 8.335 15.274 1.00 92.44 631 SER A O 1
ATOM 5066 N N . GLN A 1 632 ? -30.378 6.654 14.785 1.00 90.94 632 GLN A N 1
ATOM 5067 C CA . GLN A 1 632 ? -30.701 6.394 16.183 1.00 90.94 632 GLN A CA 1
ATOM 5068 C C . GLN A 1 632 ? -29.505 5.747 16.885 1.00 90.94 632 GLN A C 1
ATOM 5070 O O . GLN A 1 632 ? -29.066 4.649 16.538 1.00 90.94 632 GLN A O 1
ATOM 5075 N N . ILE A 1 633 ? -28.991 6.452 17.888 1.00 95.38 633 ILE A N 1
ATOM 5076 C CA . ILE A 1 633 ? -27.767 6.110 18.601 1.00 95.38 633 ILE A CA 1
ATOM 5077 C C . ILE A 1 633 ? -28.082 5.971 20.090 1.00 95.38 633 ILE A C 1
ATOM 5079 O O . ILE A 1 633 ? -28.711 6.848 20.686 1.00 95.38 633 ILE A O 1
ATOM 5083 N N . LYS A 1 634 ? -27.619 4.886 20.717 1.00 97.19 634 LYS A N 1
ATOM 5084 C CA . LYS A 1 634 ? -27.751 4.675 22.165 1.00 97.19 634 LYS A CA 1
ATOM 5085 C C . LYS A 1 634 ? -26.385 4.465 22.807 1.00 97.19 634 LYS A C 1
ATOM 5087 O O . LYS A 1 634 ? -25.683 3.518 22.464 1.00 97.19 634 LYS A O 1
ATOM 5092 N N . LEU A 1 635 ? -26.043 5.314 23.776 1.00 97.94 635 LEU A N 1
ATOM 5093 C CA . LEU A 1 635 ? -24.878 5.126 24.645 1.00 97.94 635 LEU A CA 1
ATOM 5094 C C . LEU A 1 635 ? -25.009 3.803 25.419 1.00 97.94 635 LEU A C 1
ATOM 5096 O O . LEU A 1 635 ? -26.072 3.496 25.967 1.00 97.94 635 LEU A O 1
ATOM 5100 N N . ILE A 1 636 ? -23.923 3.036 25.468 1.00 97.38 636 ILE A N 1
ATOM 5101 C CA . ILE A 1 636 ? -23.789 1.840 26.298 1.00 97.38 636 ILE A CA 1
ATOM 5102 C C . ILE A 1 636 ? -22.634 2.071 27.271 1.00 97.38 636 ILE A C 1
ATOM 5104 O O . ILE A 1 636 ? -21.532 2.442 26.870 1.00 97.38 636 ILE A O 1
ATOM 5108 N N . GLU A 1 637 ? -22.879 1.809 28.549 1.00 96.12 637 GLU A N 1
ATOM 5109 C CA . GLU A 1 637 ? -21.873 1.854 29.607 1.00 96.12 637 GLU A CA 1
ATOM 5110 C C . GLU A 1 637 ? -21.964 0.548 30.392 1.00 96.12 637 GLU A C 1
ATOM 5112 O O . GLU A 1 637 ? -23.054 0.132 30.788 1.00 96.12 637 GLU A O 1
ATOM 5117 N N . SER A 1 638 ? -20.834 -0.133 30.567 1.00 91.62 638 SER A N 1
ATOM 5118 C CA . SER A 1 638 ? -20.775 -1.418 31.264 1.00 91.62 638 SER A CA 1
ATOM 5119 C C . SER A 1 638 ? -19.412 -1.578 31.925 1.00 91.62 638 SER A C 1
ATOM 5121 O O . SER A 1 638 ? -18.451 -1.954 31.257 1.00 91.62 638 SER A O 1
ATOM 5123 N N . GLY A 1 639 ? -19.339 -1.321 33.233 1.00 90.31 639 GLY A N 1
ATOM 5124 C CA . GLY A 1 639 ? -18.080 -1.360 33.980 1.00 90.31 639 GLY A CA 1
ATOM 5125 C C . GLY A 1 639 ? -17.084 -0.321 33.461 1.00 90.31 639 GLY A C 1
ATOM 5126 O O . GLY A 1 639 ? -17.427 0.848 33.309 1.00 90.31 639 GLY A O 1
ATOM 5127 N N . ASP A 1 640 ? -15.875 -0.772 33.140 1.00 91.31 640 ASP A N 1
ATOM 5128 C CA . ASP A 1 640 ? -14.766 -0.006 32.560 1.00 91.31 640 ASP A CA 1
ATOM 5129 C C . ASP A 1 640 ? -14.862 0.133 31.028 1.00 91.31 640 ASP A C 1
ATOM 5131 O O . ASP A 1 640 ? -13.853 0.291 30.339 1.00 91.31 640 ASP A O 1
ATOM 5135 N N . LYS A 1 641 ? -16.071 0.030 30.459 1.00 95.81 641 LYS A N 1
ATOM 5136 C CA . LYS A 1 641 ? -16.290 0.140 29.014 1.00 95.81 641 LYS A CA 1
ATOM 5137 C C . LYS A 1 641 ? -17.384 1.129 28.671 1.00 95.81 641 LYS A C 1
ATOM 5139 O O . LYS A 1 641 ? -18.494 1.074 29.209 1.00 95.81 641 LYS A O 1
ATOM 5144 N N . HIS A 1 642 ? -17.085 1.967 27.688 1.00 98.06 642 HIS A N 1
ATOM 5145 C CA . HIS A 1 642 ? -18.016 2.922 27.100 1.00 98.06 642 HIS A CA 1
ATOM 5146 C C . HIS A 1 642 ? -18.135 2.663 25.609 1.00 98.06 642 HIS A C 1
ATOM 5148 O O . HIS A 1 642 ? -17.172 2.275 24.950 1.00 98.06 642 HIS A O 1
ATOM 5154 N N . GLY A 1 643 ? -19.323 2.857 25.065 1.00 97.88 643 GLY A N 1
ATOM 5155 C CA . GLY A 1 643 ? -19.556 2.526 23.678 1.00 97.88 643 GLY A CA 1
ATOM 5156 C C . GLY A 1 643 ? -20.940 2.887 23.210 1.00 97.88 643 GLY A C 1
ATOM 5157 O O . GLY A 1 643 ? -21.655 3.678 23.824 1.00 97.88 643 GLY A O 1
ATOM 5158 N N . VAL A 1 644 ? -21.324 2.297 22.091 1.00 98.31 644 VAL A N 1
ATOM 5159 C CA . VAL A 1 644 ? -22.526 2.705 21.390 1.00 98.31 644 VAL A CA 1
ATOM 5160 C C . VAL A 1 644 ? -23.243 1.530 20.750 1.00 98.31 644 VAL A C 1
ATOM 5162 O O . VAL A 1 644 ? -22.611 0.602 20.250 1.00 98.31 644 VAL A O 1
ATOM 5165 N N . ARG A 1 645 ? -24.577 1.590 20.757 1.00 97.81 645 ARG A N 1
ATOM 5166 C CA . ARG A 1 645 ? -25.456 0.800 19.898 1.00 97.81 645 ARG A CA 1
ATOM 5167 C C . ARG A 1 645 ? -25.974 1.681 18.772 1.00 97.81 645 ARG A C 1
ATOM 5169 O O . ARG A 1 645 ? -26.594 2.707 19.059 1.00 97.81 645 ARG A O 1
ATOM 5176 N N . ILE A 1 646 ? -25.764 1.258 17.533 1.00 96.25 646 ILE A N 1
ATOM 5177 C CA . ILE A 1 646 ? -26.206 1.973 16.329 1.00 96.25 646 ILE A CA 1
ATOM 5178 C C . ILE A 1 646 ? -26.761 0.995 15.298 1.00 96.25 646 ILE A C 1
ATOM 5180 O O . ILE A 1 646 ? -26.292 -0.141 15.207 1.00 96.25 646 ILE A O 1
ATOM 5184 N N . LYS A 1 647 ? -27.771 1.424 14.536 1.00 92.50 647 LYS A N 1
ATOM 5185 C CA . LYS A 1 647 ? -28.239 0.700 13.348 1.00 92.50 647 LYS A CA 1
ATOM 5186 C C . LYS A 1 647 ? -27.509 1.271 12.128 1.00 92.50 647 LYS A C 1
ATOM 5188 O O . LYS A 1 647 ? -27.563 2.479 11.918 1.00 92.50 647 LYS A O 1
ATOM 5193 N N . VAL A 1 648 ? -26.831 0.413 11.370 1.00 90.06 648 VAL A N 1
ATOM 5194 C CA . VAL A 1 648 ? -26.133 0.753 10.117 1.00 90.06 648 VAL A CA 1
ATOM 5195 C C . VAL A 1 648 ? -26.660 -0.193 9.047 1.00 90.06 648 VAL A C 1
ATOM 5197 O O . VAL A 1 648 ? -26.565 -1.413 9.213 1.00 90.06 648 VAL A O 1
ATOM 5200 N N . ALA A 1 649 ? -27.262 0.358 7.991 1.00 83.88 649 ALA A N 1
ATOM 5201 C CA . ALA A 1 649 ? -28.092 -0.402 7.053 1.00 83.88 649 ALA A CA 1
ATOM 5202 C C . ALA A 1 649 ? -29.085 -1.311 7.815 1.00 83.88 649 ALA A C 1
ATOM 5204 O O . ALA A 1 649 ? -29.778 -0.834 8.714 1.00 83.88 649 ALA A O 1
ATOM 5205 N N . GLU A 1 650 ? -29.126 -2.615 7.523 1.00 83.31 650 GLU A N 1
ATOM 5206 C CA . GLU A 1 650 ? -29.991 -3.581 8.222 1.00 83.31 650 GLU A CA 1
ATOM 5207 C C . GLU A 1 650 ? -29.349 -4.257 9.443 1.00 83.31 650 GLU A C 1
ATOM 5209 O O . GLU A 1 650 ? -29.969 -5.090 10.107 1.00 83.31 650 GLU A O 1
ATOM 5214 N N . ALA A 1 651 ? -28.118 -3.883 9.796 1.00 89.94 651 ALA A N 1
ATOM 5215 C CA . ALA A 1 651 ? -27.398 -4.465 10.919 1.00 89.94 651 ALA A CA 1
ATOM 5216 C C . ALA A 1 651 ? -27.453 -3.571 12.166 1.00 89.94 651 ALA A C 1
ATOM 5218 O O . ALA A 1 651 ? -27.332 -2.347 12.103 1.00 89.94 651 ALA A O 1
ATOM 5219 N N . THR A 1 652 ? -27.577 -4.195 13.338 1.00 94.12 652 THR A N 1
ATOM 5220 C CA . THR A 1 652 ? -27.351 -3.514 14.620 1.00 94.12 652 THR A CA 1
ATOM 5221 C C . THR A 1 652 ? -25.934 -3.789 15.093 1.00 94.12 652 THR A C 1
ATOM 5223 O O . THR A 1 652 ? -25.549 -4.946 15.286 1.00 94.12 652 THR A O 1
ATOM 5226 N N . TRP A 1 653 ? -25.190 -2.719 15.341 1.00 96.81 653 TRP A N 1
ATOM 5227 C CA . TRP A 1 653 ? -23.821 -2.754 15.826 1.00 96.81 653 TRP A CA 1
ATOM 5228 C C . TRP A 1 653 ? -23.740 -2.328 17.286 1.00 96.81 653 TRP A C 1
ATOM 5230 O O . TRP A 1 653 ? -24.451 -1.423 17.727 1.00 96.81 653 TRP A O 1
ATOM 5240 N N . GLN A 1 654 ? -22.858 -2.980 18.038 1.00 97.69 654 GLN A N 1
ATOM 5241 C CA . GLN A 1 654 ? -22.423 -2.551 19.362 1.00 97.69 654 GLN A CA 1
ATOM 5242 C C . GLN A 1 654 ? -20.904 -2.431 19.357 1.00 97.69 654 GLN A C 1
ATOM 5244 O O . GLN A 1 654 ? -20.213 -3.437 19.210 1.00 97.69 654 GLN A O 1
ATOM 5249 N N . VAL A 1 655 ? -20.398 -1.214 19.527 1.00 98.38 655 VAL A N 1
ATOM 5250 C CA . VAL A 1 655 ? -18.962 -0.924 19.585 1.00 98.38 655 VAL A CA 1
ATOM 5251 C C . VAL A 1 655 ? -18.647 -0.438 20.991 1.00 98.38 655 VAL A C 1
ATOM 5253 O O . VAL A 1 655 ? -19.143 0.610 21.394 1.00 98.38 655 VAL A O 1
ATOM 5256 N N . MET A 1 656 ? -17.869 -1.211 21.746 1.00 98.31 656 MET A N 1
ATOM 5257 C CA . MET A 1 656 ? -17.465 -0.906 23.121 1.00 98.31 656 MET A CA 1
ATOM 5258 C C . MET A 1 656 ? -15.955 -0.727 23.186 1.00 98.31 656 MET A C 1
ATOM 5260 O O . MET A 1 656 ? -15.236 -1.590 22.693 1.00 98.31 656 MET A O 1
ATOM 5264 N N . PHE A 1 657 ? -15.485 0.316 23.861 1.00 98.62 657 PHE A N 1
ATOM 5265 C CA . PHE A 1 657 ? -14.073 0.608 24.096 1.00 98.62 657 PHE A CA 1
ATOM 5266 C C . PHE A 1 657 ? -13.731 0.481 25.576 1.00 98.62 657 PHE A C 1
ATOM 5268 O O . PHE A 1 657 ? -14.565 0.787 26.431 1.00 98.62 657 PHE A O 1
ATOM 5275 N N . ASN A 1 658 ? -12.500 0.074 25.875 1.00 97.56 658 ASN A N 1
ATOM 5276 C CA . ASN A 1 658 ? -11.972 0.128 27.237 1.00 97.56 658 ASN A CA 1
ATOM 5277 C C . ASN A 1 658 ? -11.754 1.597 27.646 1.00 97.56 658 ASN A C 1
ATOM 5279 O O . ASN A 1 658 ? -11.058 2.348 26.955 1.00 97.56 658 ASN A O 1
ATOM 5283 N N . SER A 1 659 ? -12.340 2.019 28.765 1.00 94.94 659 SER A N 1
ATOM 5284 C CA . SER A 1 659 ? -12.203 3.382 29.289 1.00 94.94 659 SER A CA 1
ATOM 5285 C C . SER A 1 659 ? -10.916 3.582 30.089 1.00 94.94 659 SER A C 1
ATOM 5287 O O . SER A 1 659 ? -10.415 4.702 30.162 1.00 94.94 659 SER A O 1
ATOM 5289 N N . GLU A 1 660 ? -10.310 2.502 30.584 1.00 92.94 660 GLU A N 1
ATOM 5290 C CA . GLU A 1 660 ? -9.027 2.491 31.296 1.00 92.94 660 GLU A CA 1
ATOM 5291 C C . GLU A 1 660 ? -8.085 1.408 30.734 1.00 92.94 660 GLU A C 1
ATOM 5293 O O . GLU A 1 660 ? -8.482 0.580 29.916 1.00 92.94 660 GLU A O 1
ATOM 5298 N N . GLY A 1 661 ? -6.801 1.441 31.107 1.00 93.19 661 GLY A N 1
ATOM 5299 C CA . GLY A 1 661 ? -5.821 0.422 30.706 1.00 93.19 661 GLY A CA 1
ATOM 5300 C C . GLY A 1 661 ? -5.528 0.359 29.198 1.00 93.19 661 GLY A C 1
ATOM 5301 O O . GLY A 1 661 ? -5.451 1.387 28.514 1.00 93.19 661 GLY A O 1
ATOM 5302 N N . GLN A 1 662 ? -5.328 -0.860 28.684 1.00 94.25 662 GLN A N 1
ATOM 5303 C CA . GLN A 1 662 ? -4.960 -1.118 27.287 1.00 94.25 662 GLN A CA 1
ATOM 5304 C C . GLN A 1 662 ? -6.058 -0.658 26.312 1.00 94.25 662 GLN A C 1
ATOM 5306 O O . GLN A 1 662 ? -7.245 -0.915 26.530 1.00 94.25 662 GLN A O 1
ATOM 5311 N N . LEU A 1 663 ? -5.646 -0.003 25.220 1.00 97.06 663 LEU A N 1
ATOM 5312 C CA . LEU A 1 663 ? -6.523 0.309 24.085 1.00 97.06 663 LEU A CA 1
ATOM 5313 C C . LEU A 1 663 ? -7.096 -0.988 23.493 1.00 97.06 663 LEU A C 1
ATOM 5315 O O . LEU A 1 663 ? -6.455 -2.036 23.531 1.00 97.06 663 LEU A O 1
ATOM 5319 N N . GLY A 1 664 ? -8.315 -0.923 22.979 1.00 96.38 664 GLY A N 1
ATOM 5320 C CA . GLY A 1 664 ? -9.089 -2.073 22.544 1.00 96.38 664 GLY A CA 1
ATOM 5321 C C . GLY A 1 664 ? -10.531 -1.993 23.024 1.00 96.38 664 GLY A C 1
ATOM 5322 O O . GLY A 1 664 ? -11.039 -0.955 23.464 1.00 96.38 664 GLY A O 1
ATOM 5323 N N . GLY A 1 665 ? -11.211 -3.128 22.933 1.00 96.88 665 GLY A N 1
ATOM 5324 C CA . GLY A 1 665 ? -12.628 -3.191 23.226 1.00 96.88 665 GLY A CA 1
ATOM 5325 C C . GLY A 1 665 ? -13.291 -4.429 22.648 1.00 96.88 665 GLY A C 1
ATOM 5326 O O . GLY A 1 665 ? -12.668 -5.480 22.505 1.00 96.88 665 GLY A O 1
ATOM 5327 N N . ARG A 1 666 ? -14.580 -4.322 22.335 1.00 96.50 666 ARG A N 1
ATOM 5328 C CA . ARG A 1 666 ? -15.373 -5.412 21.762 1.00 96.50 666 ARG A CA 1
ATOM 5329 C C . ARG A 1 666 ? -16.351 -4.859 20.740 1.00 96.50 666 ARG A C 1
ATOM 5331 O O . ARG A 1 666 ? -17.036 -3.875 21.015 1.00 96.50 666 ARG A O 1
ATOM 5338 N N . ILE A 1 667 ? -16.452 -5.533 19.604 1.00 97.12 667 ILE A N 1
ATOM 5339 C CA . ILE A 1 667 ? -17.406 -5.215 18.547 1.00 97.12 667 ILE A CA 1
ATOM 5340 C C . ILE A 1 667 ? -18.385 -6.372 18.372 1.00 97.12 667 ILE A C 1
ATOM 5342 O O . ILE A 1 667 ? -18.002 -7.547 18.393 1.00 97.12 667 ILE A O 1
ATOM 5346 N N . LYS A 1 668 ? -19.668 -6.036 18.236 1.00 95.50 668 LYS A N 1
ATOM 5347 C CA . LYS A 1 668 ? -20.727 -6.997 17.936 1.00 95.50 668 LYS A CA 1
ATOM 5348 C C . LYS A 1 668 ? -21.597 -6.510 16.789 1.00 95.50 668 LYS A C 1
ATOM 5350 O O . LYS A 1 668 ? -21.981 -5.343 16.780 1.00 95.50 668 LYS A O 1
ATOM 5355 N N . ARG A 1 669 ? -21.978 -7.427 15.901 1.00 93.25 669 ARG A N 1
ATOM 5356 C CA . ARG A 1 669 ? -23.001 -7.237 14.867 1.00 93.25 669 ARG A CA 1
ATOM 5357 C C . ARG A 1 669 ? -24.081 -8.301 15.013 1.00 93.25 669 ARG A C 1
ATOM 5359 O O . ARG A 1 669 ? -23.771 -9.481 15.174 1.00 93.25 669 ARG A O 1
ATOM 5366 N N . SER A 1 670 ? -25.337 -7.883 14.932 1.00 88.12 670 SER A N 1
ATOM 5367 C CA . SER A 1 670 ? -26.510 -8.762 14.877 1.00 88.12 670 SER A CA 1
ATOM 5368 C C . SER A 1 670 ? -27.461 -8.321 13.763 1.00 88.12 670 SER A C 1
ATOM 5370 O O . SER A 1 670 ? -27.619 -7.117 13.550 1.00 88.12 670 SER A O 1
ATOM 5372 N N . GLY A 1 671 ? -28.110 -9.277 13.095 1.00 79.06 671 GLY A N 1
ATOM 5373 C CA . GLY A 1 671 ? -29.021 -9.053 11.966 1.00 79.06 671 GLY A CA 1
ATOM 5374 C C . GLY A 1 671 ? -28.808 -10.090 10.857 1.00 79.06 671 GLY A C 1
ATOM 5375 O O . GLY A 1 671 ? -28.074 -11.058 11.054 1.00 79.06 671 GLY A O 1
ATOM 5376 N N . GLU A 1 672 ? -29.421 -9.874 9.692 1.00 64.25 672 GLU A N 1
ATOM 5377 C CA . GLU A 1 672 ? -29.346 -10.788 8.535 1.00 64.25 672 GLU A CA 1
ATOM 5378 C C . GLU A 1 672 ? -27.953 -10.838 7.879 1.00 64.25 672 GLU A C 1
ATOM 5380 O O . GLU A 1 672 ? -27.594 -11.836 7.265 1.00 64.25 672 GLU A O 1
ATOM 5385 N N . ALA A 1 673 ? -27.117 -9.814 8.086 1.00 58.41 673 ALA A N 1
ATOM 5386 C CA . ALA A 1 673 ? -25.751 -9.722 7.553 1.00 58.41 673 ALA A CA 1
ATOM 5387 C C . ALA A 1 673 ? -24.716 -10.634 8.262 1.00 58.41 673 ALA A C 1
ATOM 5389 O O . ALA A 1 673 ? -23.510 -10.467 8.085 1.00 58.41 673 ALA A O 1
ATOM 5390 N N . GLY A 1 674 ? -25.151 -11.577 9.102 1.00 64.12 674 GLY A N 1
ATOM 5391 C CA . GLY A 1 674 ? -24.271 -12.467 9.866 1.00 64.12 674 GLY A CA 1
ATOM 5392 C C . GLY A 1 674 ? -23.809 -11.886 11.208 1.00 64.12 674 GLY A C 1
ATOM 5393 O O . GLY A 1 674 ? -23.796 -10.668 11.435 1.00 64.12 674 GLY A O 1
ATOM 5394 N N . ARG A 1 675 ? -23.453 -12.786 12.133 1.00 82.94 675 ARG A N 1
ATOM 5395 C CA . ARG A 1 675 ? -23.133 -12.455 13.527 1.00 82.94 675 ARG A CA 1
ATOM 5396 C C . ARG A 1 675 ? -21.634 -12.222 13.707 1.00 82.94 675 ARG A C 1
ATOM 5398 O O . ARG A 1 675 ? -20.837 -13.121 13.481 1.00 82.94 675 ARG A O 1
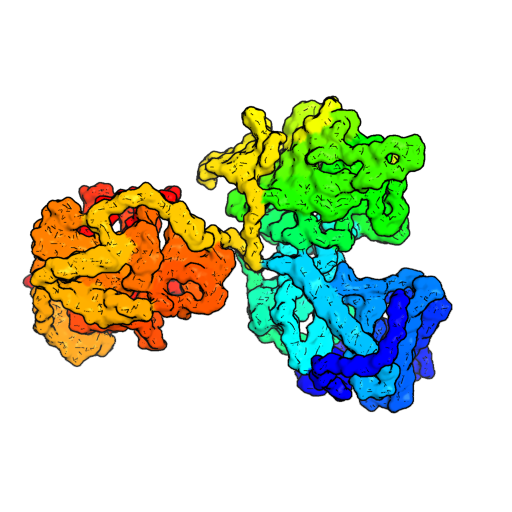ATOM 5405 N N . ILE A 1 676 ? -21.273 -11.053 14.231 1.00 88.38 676 ILE A N 1
ATOM 5406 C CA . ILE A 1 676 ? -19.916 -10.759 14.715 1.00 88.38 676 ILE A CA 1
ATOM 5407 C C . ILE A 1 676 ? -19.989 -10.604 16.232 1.00 88.38 676 ILE A C 1
ATOM 5409 O O . ILE A 1 676 ? -20.876 -9.919 16.741 1.00 88.38 676 ILE A O 1
ATOM 5413 N N . ASP A 1 677 ? -19.074 -11.228 16.969 1.00 91.94 677 ASP A N 1
ATOM 5414 C CA . ASP A 1 677 ? -18.888 -10.978 18.401 1.00 91.94 677 ASP A CA 1
ATOM 5415 C C . ASP A 1 677 ? -17.437 -11.277 18.796 1.00 91.94 677 ASP A C 1
ATOM 5417 O O . ASP A 1 677 ? -17.090 -12.412 19.122 1.00 91.94 677 ASP A O 1
ATOM 5421 N N . ARG A 1 678 ? -16.576 -10.256 18.744 1.00 92.81 678 ARG A N 1
ATOM 5422 C CA . ARG A 1 678 ? -15.128 -10.410 18.953 1.00 92.81 678 ARG A CA 1
ATOM 5423 C C . ARG A 1 678 ? -14.513 -9.208 19.655 1.00 92.81 678 ARG A C 1
ATOM 5425 O O . ARG A 1 678 ? -15.083 -8.115 19.668 1.00 92.81 678 ARG A O 1
ATOM 5432 N N . ALA A 1 679 ? -13.345 -9.420 20.252 1.00 93.38 679 ALA A N 1
ATOM 5433 C CA . ALA A 1 679 ? -12.511 -8.325 20.728 1.00 93.38 679 ALA A CA 1
ATOM 5434 C C . ALA A 1 679 ? -11.991 -7.499 19.539 1.00 93.38 679 ALA A C 1
ATOM 5436 O O . ALA A 1 679 ? -11.727 -8.054 18.468 1.00 93.38 679 ALA A O 1
ATOM 5437 N N . LEU A 1 680 ? -11.853 -6.188 19.747 1.00 95.44 680 LEU A N 1
ATOM 5438 C CA . LEU A 1 680 ? -11.057 -5.338 18.861 1.00 95.44 680 LEU A CA 1
ATOM 5439 C C . LEU A 1 680 ? -9.584 -5.724 19.027 1.00 95.44 680 LEU A C 1
ATOM 5441 O O . LEU A 1 680 ? -9.160 -6.029 20.146 1.00 95.44 680 LEU A O 1
ATOM 5445 N N . VAL A 1 681 ? -8.824 -5.733 17.932 1.00 91.50 681 VAL A N 1
ATOM 5446 C CA . VAL A 1 681 ? -7.403 -6.114 17.978 1.00 91.50 681 VAL A CA 1
ATOM 5447 C C . VAL A 1 681 ? -6.600 -5.186 18.886 1.00 91.50 681 VAL A C 1
ATOM 5449 O O . VAL A 1 681 ? -6.914 -4.011 19.040 1.00 91.50 681 VAL A O 1
ATOM 5452 N N . THR A 1 682 ? -5.535 -5.709 19.480 1.00 92.19 682 THR A N 1
ATOM 5453 C CA . THR A 1 682 ? -4.595 -4.926 20.299 1.00 92.19 682 THR A CA 1
ATOM 5454 C C . THR A 1 682 ? -3.249 -4.716 19.612 1.00 92.19 682 THR A C 1
ATOM 5456 O O . THR A 1 682 ? -2.344 -4.132 20.200 1.00 92.19 682 THR A O 1
ATOM 5459 N N . GLU A 1 683 ? -3.119 -5.199 18.380 1.00 92.81 683 GLU A N 1
ATOM 5460 C CA . GLU A 1 683 ? -1.907 -5.164 17.568 1.00 92.81 683 GLU A CA 1
ATOM 5461 C C . GLU A 1 683 ? -2.171 -4.408 16.262 1.00 92.81 683 GLU A C 1
ATOM 5463 O O . GLU A 1 683 ? -3.319 -4.133 15.898 1.00 92.81 683 GLU A O 1
ATOM 5468 N N . VAL A 1 684 ? -1.096 -4.039 15.571 1.00 92.81 684 VAL A N 1
ATOM 5469 C CA . VAL A 1 684 ? -1.155 -3.422 14.244 1.00 92.81 684 VAL A CA 1
ATOM 5470 C C . VAL A 1 684 ? -1.124 -4.540 13.209 1.00 92.81 684 VAL A C 1
ATOM 5472 O O . VAL A 1 684 ? -0.119 -5.235 13.074 1.00 92.81 684 VAL A O 1
ATOM 5475 N N . GLN A 1 685 ? -2.227 -4.727 12.487 1.00 88.06 685 GLN A N 1
ATOM 5476 C CA . GLN A 1 685 ? -2.297 -5.665 11.373 1.00 88.06 685 GLN A CA 1
ATOM 5477 C C . GLN A 1 685 ? -1.255 -5.291 10.315 1.00 88.06 685 GLN A C 1
ATOM 5479 O O . GLN A 1 685 ? -1.296 -4.195 9.754 1.00 88.06 685 GLN A O 1
ATOM 5484 N N . LYS A 1 686 ? -0.347 -6.224 10.017 1.00 82.75 686 LYS A N 1
ATOM 5485 C CA . LYS A 1 686 ? 0.634 -6.068 8.941 1.00 82.75 686 LYS A CA 1
ATOM 5486 C C . LYS A 1 686 ? -0.075 -6.079 7.584 1.00 82.75 686 LYS A C 1
ATOM 5488 O O . LYS A 1 686 ? -0.927 -6.930 7.326 1.00 82.75 686 LYS A O 1
ATOM 5493 N N . GLN A 1 687 ? 0.298 -5.151 6.713 1.00 78.50 687 GLN A N 1
ATOM 5494 C CA . GLN A 1 687 ? -0.145 -5.089 5.322 1.00 78.50 687 GLN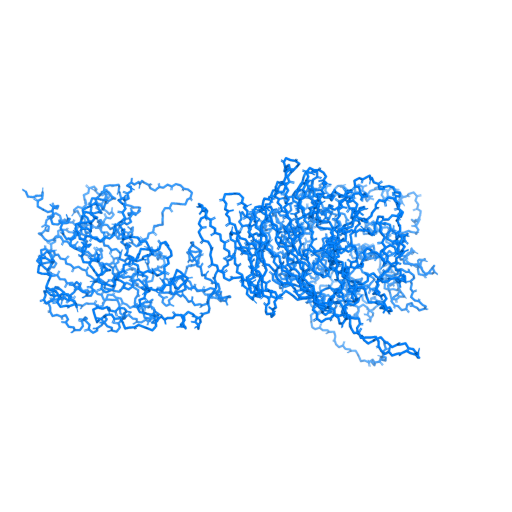 A CA 1
ATOM 5495 C C . GLN A 1 687 ? 1.109 -5.093 4.445 1.00 78.50 687 GLN A C 1
ATOM 5497 O O . GLN A 1 687 ? 2.055 -4.401 4.780 1.00 78.50 687 GLN A O 1
ATOM 5502 N N . VAL A 1 688 ? 1.146 -5.877 3.362 1.00 65.12 688 VAL A N 1
ATOM 5503 C CA . VAL A 1 688 ? 2.348 -5.996 2.511 1.00 65.12 688 VAL A CA 1
ATOM 5504 C C . VAL A 1 688 ? 1.977 -5.843 1.041 1.00 65.12 688 VAL A C 1
ATOM 5506 O O . VAL A 1 688 ? 1.083 -6.527 0.546 1.00 65.12 688 VAL A O 1
ATOM 5509 N N . GLY A 1 689 ? 2.681 -4.960 0.329 1.00 65.75 689 GLY A N 1
ATOM 5510 C CA . GLY A 1 689 ? 2.596 -4.825 -1.129 1.00 65.75 689 GLY A CA 1
ATOM 5511 C C . GLY A 1 689 ? 1.361 -4.087 -1.665 1.00 65.75 689 GLY A C 1
ATOM 5512 O O . GLY A 1 689 ? 0.485 -3.644 -0.915 1.00 65.75 689 GLY A O 1
ATOM 5513 N N . ILE A 1 690 ? 1.311 -3.942 -2.995 1.00 64.06 690 ILE A N 1
ATOM 5514 C CA . ILE A 1 690 ? 0.256 -3.240 -3.743 1.00 64.06 690 ILE A CA 1
ATOM 5515 C C . ILE A 1 690 ? -1.089 -3.949 -3.563 1.00 64.06 690 ILE A C 1
ATOM 5517 O O . ILE A 1 690 ? -1.193 -5.152 -3.792 1.00 64.06 690 ILE A O 1
ATOM 5521 N N . ALA A 1 691 ? -2.133 -3.185 -3.227 1.00 57.44 691 ALA A N 1
ATOM 5522 C CA . ALA A 1 691 ? -3.510 -3.681 -3.166 1.00 57.44 691 ALA A CA 1
ATOM 5523 C C . ALA A 1 691 ? -3.709 -4.918 -2.266 1.00 57.44 691 ALA A C 1
ATOM 5525 O O . ALA A 1 691 ? -4.501 -5.806 -2.581 1.00 57.44 691 ALA A O 1
ATOM 5526 N N . ALA A 1 692 ? -2.987 -4.983 -1.144 1.00 50.81 692 ALA A N 1
ATOM 5527 C CA . ALA A 1 692 ? -3.087 -6.094 -0.208 1.00 50.81 692 ALA A CA 1
ATOM 5528 C C . ALA A 1 692 ? -4.505 -6.205 0.370 1.00 50.81 692 ALA A C 1
ATOM 5530 O O . ALA A 1 692 ? -4.885 -5.441 1.255 1.00 50.81 692 ALA A O 1
ATOM 5531 N N . ARG A 1 693 ? -5.273 -7.189 -0.106 1.00 47.97 693 ARG A N 1
ATOM 5532 C CA . ARG A 1 693 ? -6.249 -7.867 0.749 1.00 47.97 693 ARG A CA 1
ATOM 5533 C C . ARG A 1 693 ? -5.510 -8.454 1.947 1.00 47.97 693 ARG A C 1
ATOM 5535 O O . ARG A 1 693 ? -4.322 -8.756 1.845 1.00 47.97 693 ARG A O 1
ATOM 5542 N N . GLU A 1 694 ? -6.213 -8.616 3.062 1.00 51.06 694 GLU A N 1
ATOM 5543 C CA . GLU A 1 694 ? -5.702 -9.376 4.199 1.00 51.06 694 GLU A CA 1
ATOM 5544 C C . GLU A 1 694 ? -5.132 -10.707 3.693 1.00 51.06 694 GLU A C 1
ATOM 5546 O O . GLU A 1 694 ? -5.871 -11.529 3.144 1.00 51.06 694 GLU A O 1
ATOM 5551 N N . TYR A 1 695 ? -3.829 -10.928 3.853 1.00 54.06 695 TYR A N 1
ATOM 5552 C CA . TYR A 1 695 ? -3.295 -12.269 3.719 1.00 54.06 695 TYR A CA 1
ATOM 5553 C C . TYR A 1 695 ? -3.244 -12.853 5.122 1.00 54.06 695 TYR A C 1
ATOM 5555 O O . TYR A 1 695 ? -2.392 -12.446 5.914 1.00 54.06 695 TYR A O 1
ATOM 5563 N N . PRO A 1 696 ? -4.178 -13.747 5.487 1.00 63.97 696 PRO A N 1
ATOM 5564 C CA . PRO A 1 696 ? -4.023 -14.491 6.721 1.00 63.97 696 PRO A CA 1
ATOM 5565 C C . PRO A 1 696 ? -2.644 -15.162 6.706 1.00 63.97 696 PRO A C 1
ATOM 5567 O O . PRO A 1 696 ? -2.248 -15.766 5.709 1.00 63.97 696 PRO A O 1
ATOM 5570 N N . ALA A 1 697 ? -1.907 -14.971 7.794 1.00 76.19 697 ALA A N 1
ATOM 5571 C CA . ALA A 1 697 ? -0.540 -15.428 7.972 1.00 76.19 697 ALA A CA 1
ATOM 5572 C C . ALA A 1 697 ? -0.449 -16.265 9.247 1.00 76.19 697 ALA A C 1
ATOM 5574 O O . ALA A 1 697 ? -1.223 -16.060 10.191 1.00 76.19 697 ALA A O 1
ATOM 5575 N N . MET A 1 698 ? 0.472 -17.219 9.260 1.00 81.75 698 MET A N 1
ATOM 5576 C CA . MET A 1 698 ? 0.774 -18.039 10.430 1.00 81.75 698 MET A CA 1
ATOM 5577 C C . MET A 1 698 ? 2.181 -18.598 10.273 1.00 81.75 698 MET A C 1
ATOM 5579 O O . MET A 1 698 ? 2.511 -19.141 9.221 1.00 81.75 698 MET A O 1
ATOM 5583 N N . THR A 1 699 ? 2.991 -18.506 11.321 1.00 87.31 699 THR A N 1
ATOM 5584 C CA . THR A 1 699 ? 4.302 -19.160 11.344 1.00 87.31 699 THR A CA 1
ATOM 5585 C C . THR A 1 699 ? 4.142 -20.657 11.621 1.00 87.31 699 THR A C 1
ATOM 5587 O O . THR A 1 699 ? 3.140 -21.101 12.191 1.00 87.31 699 THR A O 1
ATOM 5590 N N . TYR A 1 700 ? 5.165 -21.449 11.294 1.00 90.31 700 TYR A N 1
ATOM 5591 C CA . TYR A 1 700 ? 5.192 -22.879 11.626 1.00 90.31 700 TYR A CA 1
ATOM 5592 C C . TYR A 1 700 ? 4.996 -23.154 13.121 1.00 90.31 700 TYR A C 1
ATOM 5594 O O . TYR A 1 700 ? 4.207 -24.015 13.504 1.00 90.31 700 TYR A O 1
ATOM 5602 N N . GLU A 1 701 ? 5.654 -22.372 13.978 1.00 89.94 701 GLU A N 1
ATOM 5603 C CA . GLU A 1 701 ? 5.537 -22.511 15.431 1.00 89.94 701 GLU A CA 1
ATOM 5604 C C . GLU A 1 701 ? 4.124 -22.193 15.934 1.00 89.94 701 GLU A C 1
ATOM 5606 O O . GLU A 1 701 ? 3.611 -22.881 16.817 1.00 89.94 701 GLU A O 1
ATOM 5611 N N . GLN A 1 702 ? 3.455 -21.194 15.345 1.00 86.75 702 GLN A N 1
ATOM 5612 C CA . GLN A 1 702 ? 2.057 -20.886 15.661 1.00 86.75 702 GLN A CA 1
ATOM 5613 C C . GLN A 1 702 ? 1.125 -22.029 15.247 1.00 86.75 702 GLN A C 1
ATOM 5615 O O . GLN A 1 702 ? 0.285 -22.446 16.048 1.00 86.75 702 GLN A O 1
ATOM 5620 N N . ALA A 1 703 ? 1.301 -22.572 14.038 1.00 91.06 703 ALA A N 1
ATOM 5621 C CA . ALA A 1 703 ? 0.511 -23.701 13.551 1.00 91.06 703 ALA A CA 1
ATOM 5622 C C . ALA A 1 703 ? 0.697 -24.945 14.430 1.00 91.06 703 ALA A C 1
ATOM 5624 O O . ALA A 1 703 ? -0.269 -25.622 14.786 1.00 91.06 703 ALA A O 1
ATOM 5625 N N . LYS A 1 704 ? 1.940 -25.215 14.837 1.00 93.50 704 LYS A N 1
ATOM 5626 C CA . LYS A 1 704 ? 2.295 -26.323 15.725 1.00 93.50 704 LYS A CA 1
ATOM 5627 C C . LYS A 1 704 ? 1.713 -26.157 17.127 1.00 93.50 704 LYS A C 1
ATOM 5629 O O . LYS A 1 704 ? 1.165 -27.109 17.682 1.00 93.50 704 LYS A O 1
ATOM 5634 N N . ALA A 1 705 ? 1.775 -24.951 17.689 1.00 89.88 705 ALA A N 1
ATOM 5635 C CA . ALA A 1 705 ? 1.159 -24.639 18.977 1.00 89.88 705 ALA A CA 1
ATOM 5636 C C . ALA A 1 705 ? -0.378 -24.750 18.942 1.00 89.88 705 ALA A C 1
ATOM 5638 O O . ALA A 1 705 ? -0.992 -25.043 19.969 1.00 89.88 705 ALA A O 1
ATOM 5639 N N . GLY A 1 706 ? -0.987 -24.548 17.768 1.00 87.38 706 GLY A N 1
ATOM 5640 C CA . GLY A 1 706 ? -2.425 -24.684 17.531 1.00 87.38 706 GLY A CA 1
ATOM 5641 C C . GLY A 1 706 ? -2.938 -26.126 17.460 1.00 87.38 706 GLY A C 1
ATOM 5642 O O . GLY A 1 706 ? -4.152 -26.330 17.483 1.00 87.38 706 GLY A O 1
ATOM 5643 N N . ILE A 1 707 ? -2.060 -27.138 17.405 1.00 93.31 707 ILE A N 1
ATOM 5644 C CA . ILE A 1 707 ? -2.474 -28.546 17.332 1.00 93.31 707 ILE A CA 1
ATOM 5645 C C . ILE A 1 707 ? -3.220 -28.940 18.623 1.00 93.31 707 ILE A C 1
ATOM 5647 O O . ILE A 1 707 ? -2.638 -28.896 19.714 1.00 93.31 707 ILE A O 1
ATOM 5651 N N . PRO A 1 708 ? -4.494 -29.380 18.543 1.00 89.12 708 PRO A N 1
ATOM 5652 C CA . PRO A 1 708 ? -5.261 -29.734 19.730 1.00 89.12 708 PRO A CA 1
ATOM 5653 C C . PRO A 1 708 ? -4.646 -30.915 20.483 1.00 89.12 708 PRO A C 1
ATOM 5655 O O . PRO A 1 708 ? -4.312 -31.946 19.896 1.00 89.12 708 PRO A O 1
ATOM 5658 N N . LYS A 1 709 ? -4.583 -30.817 21.815 1.00 89.38 709 LYS A N 1
ATOM 5659 C CA . LYS A 1 709 ? -4.221 -31.951 22.677 1.00 89.38 709 LYS A CA 1
ATOM 5660 C C . LYS A 1 709 ? -5.362 -32.972 22.684 1.00 89.38 709 LYS A C 1
ATOM 5662 O O . LYS A 1 709 ? -6.286 -32.867 23.487 1.00 89.38 709 LYS A O 1
ATOM 5667 N N . ARG A 1 710 ? -5.304 -33.954 21.780 1.00 90.25 710 ARG A N 1
ATOM 5668 C CA . ARG A 1 710 ? -6.302 -35.030 21.647 1.00 90.25 710 ARG A CA 1
ATOM 5669 C C . ARG A 1 710 ? -5.656 -36.395 21.431 1.00 90.25 710 ARG A C 1
ATOM 5671 O O . ARG A 1 710 ? -4.577 -36.495 20.853 1.00 90.25 710 ARG A O 1
ATOM 5678 N N . LYS A 1 711 ? -6.363 -37.452 21.834 1.00 91.00 711 LYS A N 1
ATOM 5679 C CA . LYS A 1 711 ? -6.052 -38.828 21.434 1.00 91.00 711 LYS A CA 1
ATOM 5680 C C . LYS A 1 711 ? -6.859 -39.158 20.178 1.00 91.00 711 LYS A C 1
ATOM 5682 O O . LYS A 1 711 ? -8.084 -39.090 20.212 1.00 91.00 711 LYS A O 1
ATOM 5687 N N . LEU A 1 712 ? -6.178 -39.482 19.080 1.00 95.00 712 LEU A N 1
ATOM 5688 C CA . LEU A 1 712 ? -6.840 -39.978 17.871 1.00 95.00 712 LEU A CA 1
ATOM 5689 C C . LEU A 1 712 ? -7.355 -41.409 18.113 1.00 95.00 712 LEU A C 1
ATOM 5691 O O . LEU A 1 712 ? -6.672 -42.159 18.818 1.00 95.00 712 LEU A O 1
ATOM 5695 N N . PRO A 1 713 ? -8.520 -41.799 17.558 1.00 96.56 713 PRO A N 1
ATOM 5696 C CA . PRO A 1 713 ? -9.020 -43.168 17.668 1.00 96.56 713 PRO A CA 1
ATOM 5697 C C . PRO A 1 713 ? -8.017 -44.191 17.127 1.00 96.56 713 PRO A C 1
ATOM 5699 O O . PRO A 1 713 ? -7.275 -43.904 16.187 1.00 96.56 713 PRO A O 1
ATOM 5702 N N . ASP A 1 714 ? -8.014 -45.402 17.684 1.00 94.56 714 ASP A N 1
ATOM 5703 C CA . ASP A 1 714 ? -7.034 -46.429 17.307 1.00 94.56 714 ASP A CA 1
ATOM 5704 C C . ASP A 1 714 ? -7.170 -46.842 15.828 1.00 94.56 714 ASP A C 1
ATOM 5706 O O . ASP A 1 714 ? -6.159 -47.074 15.162 1.00 94.56 714 ASP A O 1
ATOM 5710 N N . PHE A 1 715 ? -8.396 -46.807 15.286 1.00 96.75 715 PHE A N 1
ATOM 5711 C CA . PHE A 1 715 ? -8.698 -47.072 13.873 1.00 96.75 715 PHE A CA 1
ATOM 5712 C C . PHE A 1 715 ? -8.214 -45.978 12.904 1.00 96.75 715 PHE A C 1
ATOM 5714 O O . PHE A 1 715 ? -8.236 -46.184 11.688 1.00 96.75 715 PHE A O 1
ATOM 5721 N N . TRP A 1 716 ? -7.802 -44.812 13.415 1.00 98.00 716 TRP A N 1
ATOM 5722 C CA . TRP A 1 716 ? -7.332 -43.691 12.606 1.00 98.00 716 TRP A CA 1
ATOM 5723 C C . TRP A 1 716 ? -5.842 -43.828 12.274 1.00 98.00 716 TRP A C 1
ATOM 5725 O O . TRP A 1 716 ? -4.980 -43.867 13.165 1.00 98.00 716 TRP A O 1
ATOM 5735 N N . VAL A 1 717 ? -5.525 -43.871 10.978 1.00 97.12 717 VAL A N 1
ATOM 5736 C CA . VAL A 1 717 ? -4.174 -44.186 10.487 1.00 97.12 717 VAL A CA 1
ATOM 5737 C C . VAL A 1 717 ? -3.293 -42.940 10.452 1.00 97.12 717 VAL A C 1
ATOM 5739 O O . VAL A 1 717 ? -2.226 -42.933 11.061 1.00 97.12 717 VAL A O 1
ATOM 5742 N N . GLY A 1 718 ? -3.726 -41.868 9.784 1.00 94.62 718 GLY A N 1
ATOM 5743 C CA . GLY A 1 718 ? -3.131 -40.522 9.876 1.00 94.62 718 GLY A CA 1
ATOM 5744 C C . GLY A 1 718 ? -1.625 -40.356 9.584 1.00 94.62 718 GLY A C 1
ATOM 5745 O O . GLY A 1 718 ? -1.114 -39.253 9.751 1.00 94.62 718 GLY A O 1
ATOM 5746 N N . SER A 1 719 ? -0.887 -41.411 9.223 1.00 96.12 719 SER A N 1
ATOM 5747 C CA . SER A 1 719 ? 0.577 -41.405 9.091 1.00 96.12 719 SER A CA 1
ATOM 5748 C C . SER A 1 719 ? 1.085 -42.563 8.231 1.00 96.12 719 SER A C 1
ATOM 5750 O O . SER A 1 719 ? 0.482 -43.639 8.214 1.00 96.12 719 SER A O 1
ATOM 5752 N N . MET A 1 720 ? 2.242 -42.368 7.589 1.00 96.62 720 MET A N 1
ATOM 5753 C CA . MET A 1 720 ? 2.911 -43.415 6.805 1.00 96.62 720 MET A CA 1
ATOM 5754 C C . MET A 1 720 ? 3.344 -44.605 7.667 1.00 96.62 720 MET A C 1
ATOM 5756 O O . MET A 1 720 ? 3.151 -45.747 7.265 1.00 96.62 720 MET A O 1
ATOM 5760 N N . LYS A 1 721 ? 3.826 -44.358 8.892 1.00 95.75 721 LYS A N 1
ATOM 5761 C CA . LYS A 1 721 ? 4.229 -45.423 9.821 1.00 95.75 721 LYS A CA 1
ATOM 5762 C C . LYS A 1 721 ? 3.090 -46.409 10.109 1.00 95.75 721 LYS A C 1
ATOM 5764 O O . LYS A 1 721 ? 3.272 -47.613 9.968 1.00 95.75 721 LYS A O 1
ATOM 5769 N N . LYS A 1 722 ? 1.907 -45.905 10.485 1.00 95.94 722 LYS A N 1
ATOM 5770 C CA . LYS A 1 722 ? 0.749 -46.775 10.749 1.00 95.94 722 LYS A CA 1
ATOM 5771 C C . LYS A 1 722 ? 0.274 -47.496 9.484 1.00 95.94 722 LYS A C 1
ATOM 5773 O O . LYS A 1 722 ? -0.172 -48.633 9.583 1.00 95.94 722 LYS A O 1
ATOM 5778 N N . LEU A 1 723 ? 0.369 -46.865 8.308 1.00 97.50 723 LEU A N 1
ATOM 5779 C CA . LEU A 1 723 ? 0.066 -47.539 7.043 1.00 97.50 723 LEU A CA 1
ATOM 5780 C C . LEU A 1 723 ? 1.004 -48.734 6.825 1.00 97.50 723 LEU A C 1
ATOM 5782 O O . LEU A 1 723 ? 0.527 -49.831 6.555 1.00 97.50 723 LEU A O 1
ATOM 5786 N N . GLU A 1 724 ? 2.315 -48.547 6.964 1.00 97.00 724 GLU A N 1
ATOM 5787 C CA . GLU A 1 724 ? 3.308 -49.612 6.765 1.00 97.00 724 GLU A CA 1
ATOM 5788 C C . GLU A 1 724 ? 3.118 -50.780 7.744 1.00 97.00 724 GLU A C 1
ATOM 5790 O O . GLU A 1 724 ? 3.199 -51.939 7.335 1.00 97.00 724 GLU A O 1
ATOM 5795 N N . GLU A 1 725 ? 2.778 -50.493 9.005 1.00 96.19 725 GLU A N 1
ATOM 5796 C CA . GLU A 1 725 ? 2.410 -51.514 9.995 1.00 96.19 725 GLU A CA 1
ATOM 5797 C C . GLU A 1 725 ? 1.213 -52.358 9.523 1.00 96.19 725 GLU A C 1
ATOM 5799 O O . GLU A 1 725 ? 1.247 -53.584 9.628 1.00 96.19 725 GLU A O 1
ATOM 5804 N N . GLN A 1 726 ? 0.177 -51.726 8.960 1.00 96.75 726 GLN A N 1
ATOM 5805 C CA . GLN A 1 726 ? -0.998 -52.427 8.427 1.00 96.75 726 GLN A CA 1
ATOM 5806 C C . GLN A 1 726 ? -0.683 -53.206 7.146 1.00 96.75 726 GLN A C 1
ATOM 5808 O O . GLN A 1 726 ? -1.123 -54.346 6.995 1.00 96.75 726 GLN A O 1
ATOM 5813 N N . LEU A 1 727 ? 0.127 -52.644 6.245 1.00 97.56 727 LEU A N 1
ATOM 5814 C CA . LEU A 1 727 ? 0.563 -53.334 5.029 1.00 97.56 727 LEU A CA 1
ATOM 5815 C C . LEU A 1 727 ? 1.399 -54.583 5.341 1.00 97.56 727 LEU A C 1
ATOM 5817 O O . LEU A 1 727 ? 1.273 -55.585 4.640 1.00 97.56 727 LEU A O 1
ATOM 5821 N N . GLY A 1 728 ? 2.189 -54.567 6.419 1.00 95.69 728 GLY A N 1
ATOM 5822 C CA . GLY A 1 728 ? 2.935 -55.736 6.896 1.00 95.69 728 GLY A CA 1
ATOM 5823 C C . GLY A 1 728 ? 2.057 -56.890 7.400 1.00 95.69 728 GLY A C 1
ATOM 5824 O O . GLY A 1 728 ? 2.543 -58.013 7.531 1.00 95.69 728 GLY A O 1
ATOM 5825 N N . MET A 1 729 ? 0.770 -56.641 7.665 1.00 94.94 729 MET A N 1
ATOM 5826 C CA . MET A 1 729 ? -0.193 -57.659 8.103 1.00 94.94 729 MET A CA 1
ATOM 5827 C C . MET A 1 729 ? -0.995 -58.283 6.952 1.00 94.94 729 MET A C 1
ATOM 5829 O O . MET A 1 729 ? -1.735 -59.239 7.191 1.00 94.94 729 MET A O 1
ATOM 5833 N N . VAL A 1 730 ? -0.852 -57.777 5.722 1.00 97.62 730 VAL A N 1
ATOM 5834 C CA . VAL A 1 730 ? -1.566 -58.276 4.537 1.00 97.62 730 VAL A CA 1
ATOM 5835 C C . VAL A 1 730 ? -1.094 -59.694 4.193 1.00 97.62 730 VAL A C 1
ATOM 5837 O O . VAL A 1 730 ? 0.097 -59.931 3.989 1.00 97.62 730 VAL A O 1
ATOM 5840 N N . LYS A 1 731 ? -2.034 -60.645 4.123 1.00 96.56 731 LYS A N 1
ATOM 5841 C CA . LYS A 1 731 ? -1.783 -62.062 3.797 1.00 96.56 731 LYS A CA 1
ATOM 5842 C C . LYS A 1 731 ? -2.560 -62.537 2.573 1.00 96.56 731 LYS A C 1
ATOM 5844 O O . LYS A 1 731 ? -2.071 -63.405 1.854 1.00 96.56 731 LYS A O 1
ATOM 5849 N N . ILE A 1 732 ? -3.774 -62.024 2.370 1.00 96.19 732 ILE A N 1
ATOM 5850 C CA . ILE A 1 732 ? -4.649 -62.390 1.249 1.00 96.19 732 ILE A CA 1
ATOM 5851 C C . ILE A 1 732 ? -4.335 -61.518 0.029 1.00 96.19 732 ILE A C 1
ATOM 5853 O O . ILE A 1 732 ? -4.261 -62.027 -1.090 1.00 96.19 732 ILE A O 1
ATOM 5857 N N . GLY A 1 733 ? -4.178 -60.210 0.234 1.00 96.06 733 GLY A N 1
ATOM 5858 C CA . GLY A 1 733 ? -3.816 -59.266 -0.820 1.00 96.06 733 GLY A CA 1
ATOM 5859 C C . GLY A 1 733 ? -2.342 -59.352 -1.227 1.00 96.06 733 GLY A C 1
ATOM 5860 O O . GLY A 1 733 ? -1.500 -59.889 -0.510 1.00 96.06 733 GLY A O 1
ATOM 5861 N N . GLN A 1 734 ? -2.009 -58.771 -2.380 1.00 97.94 734 GLN A N 1
ATOM 5862 C CA . GLN A 1 734 ? -0.623 -58.596 -2.821 1.00 97.94 734 GLN A CA 1
ATOM 5863 C C . GLN A 1 734 ? -0.207 -57.130 -2.689 1.00 97.94 734 GLN A C 1
ATOM 5865 O O . GLN A 1 734 ? -0.817 -56.268 -3.322 1.00 97.94 734 GLN A O 1
ATOM 5870 N N . VAL A 1 735 ? 0.858 -56.867 -1.924 1.00 98.31 735 VAL A N 1
ATOM 5871 C CA . VAL A 1 735 ? 1.467 -55.536 -1.760 1.00 98.31 735 VAL A CA 1
ATOM 5872 C C . VAL A 1 735 ? 2.685 -55.398 -2.678 1.00 98.31 735 VAL A C 1
ATOM 5874 O O . VAL A 1 735 ? 3.559 -56.265 -2.700 1.00 98.31 735 VAL A O 1
ATOM 5877 N N . ARG A 1 736 ? 2.766 -54.298 -3.431 1.00 97.88 736 ARG A N 1
ATOM 5878 C CA . ARG A 1 736 ? 3.900 -53.961 -4.304 1.00 97.88 736 ARG A CA 1
ATOM 5879 C C . ARG A 1 736 ? 4.245 -52.481 -4.185 1.00 97.88 736 ARG A C 1
ATOM 5881 O O . ARG A 1 736 ? 3.353 -51.645 -4.196 1.00 97.88 736 ARG A O 1
ATOM 5888 N N . ILE A 1 737 ? 5.532 -52.148 -4.159 1.00 98.44 737 ILE A N 1
ATOM 5889 C CA . ILE A 1 737 ? 5.990 -50.762 -4.324 1.00 98.44 737 ILE A CA 1
ATOM 5890 C C . ILE A 1 737 ? 5.985 -50.433 -5.822 1.00 98.44 737 ILE A C 1
ATOM 5892 O O . ILE A 1 737 ? 6.621 -51.140 -6.604 1.00 98.44 737 ILE A O 1
ATOM 5896 N N . ILE A 1 738 ? 5.253 -49.392 -6.223 1.00 98.12 738 ILE A N 1
ATOM 5897 C CA . ILE A 1 738 ? 5.108 -48.981 -7.632 1.00 98.12 738 ILE A CA 1
ATOM 5898 C C . ILE A 1 738 ? 5.962 -47.763 -8.000 1.00 98.12 738 ILE A C 1
ATOM 5900 O O . ILE A 1 738 ? 6.278 -47.591 -9.174 1.00 98.12 738 ILE A O 1
ATOM 5904 N N . ALA A 1 739 ? 6.365 -46.959 -7.014 1.00 97.62 739 ALA A N 1
ATOM 5905 C CA . ALA A 1 739 ? 7.284 -45.834 -7.168 1.00 97.62 739 ALA A CA 1
ATOM 5906 C C . ALA A 1 739 ? 7.930 -45.465 -5.827 1.00 97.62 739 ALA A C 1
ATOM 5908 O O . ALA A 1 739 ? 7.516 -45.943 -4.766 1.00 97.62 739 ALA A O 1
ATOM 5909 N N . ARG A 1 740 ? 8.933 -44.588 -5.885 1.00 97.88 740 ARG A N 1
ATOM 5910 C CA . ARG A 1 740 ? 9.423 -43.828 -4.734 1.00 97.88 740 ARG A CA 1
ATOM 5911 C C . ARG A 1 740 ? 9.261 -42.343 -5.031 1.00 97.88 740 ARG A C 1
ATOM 5913 O O . ARG A 1 740 ? 9.566 -41.927 -6.145 1.00 97.88 740 ARG A O 1
ATOM 5920 N N . THR A 1 741 ? 8.759 -41.596 -4.057 1.00 97.56 741 THR A N 1
ATOM 5921 C CA . THR A 1 741 ? 8.625 -40.136 -4.124 1.00 97.56 741 THR A CA 1
ATOM 5922 C C . THR A 1 741 ? 10.004 -39.461 -4.133 1.00 97.56 741 THR A C 1
ATOM 5924 O O . THR A 1 741 ? 10.999 -40.120 -3.797 1.00 97.56 741 THR A O 1
ATOM 5927 N N . PRO A 1 742 ? 10.099 -38.160 -4.457 1.00 96.50 742 PRO A N 1
ATOM 5928 C CA . PRO A 1 742 ? 11.334 -37.390 -4.291 1.00 96.50 742 PRO A CA 1
ATOM 5929 C C . PRO A 1 742 ? 11.922 -37.456 -2.874 1.00 96.50 742 PRO A C 1
ATOM 5931 O O . PRO A 1 742 ? 13.133 -37.596 -2.713 1.00 96.50 742 PRO A O 1
ATOM 5934 N N . GLY A 1 743 ? 11.070 -37.497 -1.844 1.00 95.81 743 GLY A N 1
ATOM 5935 C CA . GLY A 1 743 ? 11.477 -37.729 -0.456 1.00 95.81 743 GLY A CA 1
ATOM 5936 C C . GLY A 1 743 ? 11.939 -39.159 -0.135 1.00 95.81 743 GLY A C 1
ATOM 5937 O O . GLY A 1 743 ? 12.217 -39.484 1.019 1.00 95.81 743 GLY A O 1
ATOM 5938 N N . GLY A 1 744 ? 11.996 -40.050 -1.131 1.00 96.88 744 GLY A N 1
ATOM 5939 C CA . GLY A 1 744 ? 12.449 -41.439 -1.009 1.00 96.88 744 GLY A CA 1
ATOM 5940 C C . GLY A 1 744 ? 11.401 -42.422 -0.469 1.00 96.88 744 GLY A C 1
ATOM 5941 O O . GLY A 1 744 ? 11.697 -43.618 -0.308 1.00 96.88 744 GLY A O 1
ATOM 5942 N N . ARG A 1 745 ? 10.172 -41.963 -0.212 1.00 96.94 745 ARG A N 1
ATOM 5943 C CA . ARG A 1 745 ? 9.109 -42.747 0.432 1.00 96.94 745 ARG A CA 1
ATOM 5944 C C . ARG A 1 745 ? 8.394 -43.657 -0.578 1.00 96.94 745 ARG A C 1
ATOM 5946 O O . ARG A 1 745 ? 8.197 -43.270 -1.730 1.00 96.94 745 ARG A O 1
ATOM 5953 N N . PRO A 1 746 ? 8.022 -44.890 -0.195 1.00 97.69 746 PRO A N 1
ATOM 5954 C CA . PRO A 1 746 ? 7.394 -45.841 -1.109 1.00 97.69 746 PRO A CA 1
ATOM 5955 C C . PRO A 1 746 ? 5.921 -45.507 -1.395 1.00 97.69 746 PRO A C 1
ATOM 5957 O O . PRO A 1 746 ? 5.120 -45.315 -0.481 1.00 97.69 746 PRO A O 1
ATOM 5960 N N . VAL A 1 747 ? 5.545 -45.547 -2.674 1.00 98.38 747 VAL A N 1
ATOM 5961 C CA . VAL A 1 747 ? 4.144 -45.583 -3.116 1.00 98.38 747 VAL A CA 1
ATOM 5962 C C . VAL A 1 747 ? 3.736 -47.048 -3.268 1.00 98.38 747 VAL A C 1
ATOM 5964 O O . VAL A 1 747 ? 4.328 -47.782 -4.065 1.00 98.38 747 VAL A O 1
ATOM 5967 N N . HIS A 1 748 ? 2.742 -47.489 -2.498 1.00 98.56 748 HIS A N 1
ATOM 5968 C CA . HIS A 1 748 ? 2.299 -48.885 -2.453 1.00 98.56 748 HIS A CA 1
ATOM 5969 C C . HIS A 1 748 ? 1.037 -49.114 -3.287 1.00 98.56 748 HIS A C 1
ATOM 5971 O O . HIS A 1 748 ? 0.120 -48.302 -3.255 1.00 98.56 748 HIS A O 1
ATOM 5977 N N . LEU A 1 749 ? 0.967 -50.259 -3.962 1.00 98.62 749 LEU A N 1
ATOM 5978 C CA . LEU A 1 749 ? -0.236 -50.838 -4.553 1.00 98.62 749 LEU A CA 1
ATOM 5979 C C . LEU A 1 749 ? -0.589 -52.116 -3.788 1.00 98.62 749 LEU A C 1
ATOM 5981 O O . LEU A 1 749 ? 0.236 -53.026 -3.700 1.00 98.62 749 LEU A O 1
ATOM 5985 N N . VAL A 1 750 ? -1.817 -52.199 -3.290 1.00 98.69 750 VAL A N 1
ATOM 5986 C CA . VAL A 1 750 ? -2.417 -53.404 -2.712 1.00 98.69 750 VAL A CA 1
ATOM 5987 C C . VAL A 1 750 ? -3.477 -53.914 -3.675 1.00 98.69 750 VAL A C 1
ATOM 5989 O O . VAL A 1 750 ? -4.332 -53.147 -4.114 1.00 98.69 750 VAL A O 1
ATOM 5992 N N . SER A 1 751 ? -3.422 -55.195 -4.032 1.00 98.44 751 SER A N 1
ATOM 5993 C CA . SER A 1 751 ? -4.381 -55.793 -4.965 1.00 98.44 751 SER A CA 1
ATOM 5994 C C . SER A 1 751 ? -5.068 -57.028 -4.393 1.00 98.44 751 SER A C 1
ATOM 5996 O O . SER A 1 751 ? -4.431 -57.856 -3.740 1.00 98.44 751 SER A O 1
ATOM 5998 N N . TYR A 1 752 ? -6.367 -57.147 -4.670 1.00 98.25 752 TYR A N 1
ATOM 5999 C CA . TYR A 1 752 ? -7.206 -58.290 -4.311 1.00 98.25 752 TYR A CA 1
ATOM 6000 C C . TYR A 1 752 ? -7.868 -58.888 -5.553 1.00 98.25 752 TYR A C 1
ATOM 6002 O O . TYR A 1 752 ? -8.346 -58.166 -6.431 1.00 98.25 752 TYR A O 1
ATOM 6010 N N . GLY A 1 753 ? -7.927 -60.221 -5.598 1.00 94.12 753 GLY A N 1
ATOM 6011 C CA . GLY A 1 753 ? -8.421 -60.980 -6.748 1.00 94.12 753 GLY A CA 1
ATOM 6012 C C . GLY A 1 753 ? -7.376 -61.123 -7.858 1.00 94.12 753 GLY A C 1
ATOM 6013 O O . GLY A 1 753 ? -6.440 -60.334 -7.964 1.00 94.12 753 GLY A O 1
ATOM 6014 N N . SER A 1 754 ? -7.514 -62.150 -8.694 1.00 91.56 754 SER A N 1
ATOM 6015 C CA . SER A 1 754 ? -6.614 -62.383 -9.829 1.00 91.56 754 SER A CA 1
ATOM 6016 C C . SER A 1 754 ? -6.967 -61.483 -11.012 1.00 91.56 754 SER A C 1
ATOM 6018 O O . SER A 1 754 ? -8.133 -61.170 -11.239 1.00 91.56 754 SER A O 1
ATOM 6020 N N . ARG A 1 755 ? -5.956 -61.078 -11.785 1.00 93.12 755 ARG A N 1
ATOM 6021 C CA . ARG A 1 755 ? -6.153 -60.356 -13.044 1.00 93.12 755 ARG A CA 1
ATOM 6022 C C . ARG A 1 755 ? -6.659 -61.309 -14.127 1.00 93.12 755 ARG A C 1
ATOM 6024 O O . ARG A 1 755 ? -5.994 -62.299 -14.423 1.00 93.12 755 ARG A O 1
ATOM 6031 N N . GLU A 1 756 ? -7.795 -60.987 -14.736 1.00 92.69 756 GLU A N 1
ATOM 6032 C CA . GLU A 1 756 ? -8.338 -61.732 -15.876 1.00 92.69 756 GLU A CA 1
ATOM 6033 C C . GLU A 1 756 ? -7.632 -61.323 -17.179 1.00 92.69 756 GLU A C 1
ATOM 6035 O O . GLU A 1 756 ? -7.370 -60.140 -17.419 1.00 92.69 756 GLU A O 1
ATOM 6040 N N . GLN A 1 757 ? -7.291 -62.309 -18.013 1.00 89.12 757 GLN A N 1
ATOM 6041 C CA . GLN A 1 757 ? -6.671 -62.079 -19.319 1.00 89.12 757 GLN A CA 1
ATOM 6042 C C . GLN A 1 757 ? -7.761 -61.825 -20.359 1.00 89.12 757 GLN A C 1
ATOM 6044 O O . GLN A 1 757 ? -8.596 -62.692 -20.602 1.00 89.12 757 GLN A O 1
ATOM 6049 N N . VAL A 1 758 ? -7.731 -60.647 -20.979 1.00 90.94 758 VAL A N 1
ATOM 6050 C CA . VAL A 1 758 ? -8.665 -60.231 -22.034 1.00 90.94 758 VAL A CA 1
ATOM 6051 C C . VAL A 1 758 ? -7.897 -59.715 -23.244 1.00 90.94 758 VAL A C 1
ATOM 6053 O O . VAL A 1 758 ? -6.710 -59.396 -23.144 1.00 90.94 758 VAL A O 1
ATOM 6056 N N . ALA A 1 759 ? -8.560 -59.643 -24.399 1.00 88.69 759 ALA A N 1
ATOM 6057 C CA . ALA A 1 759 ? -7.943 -59.114 -25.609 1.00 88.69 759 ALA A CA 1
ATOM 6058 C C . ALA A 1 759 ? -7.497 -57.653 -25.405 1.00 88.69 759 ALA A C 1
ATOM 6060 O O . ALA A 1 759 ? -8.265 -56.828 -24.913 1.00 88.69 759 ALA A O 1
ATOM 6061 N N . HIS A 1 760 ? -6.254 -57.355 -25.796 1.00 90.62 760 HIS A N 1
ATOM 6062 C CA . HIS A 1 760 ? -5.631 -56.032 -25.704 1.00 90.62 760 HIS A CA 1
ATOM 6063 C C . HIS A 1 760 ? -4.713 -55.852 -26.921 1.00 90.62 760 HIS A C 1
ATOM 6065 O O . HIS A 1 760 ? -3.586 -56.344 -26.945 1.00 90.62 760 HIS A O 1
ATOM 6071 N N . LYS A 1 761 ? -5.236 -55.239 -27.986 1.00 93.38 761 LYS A N 1
ATOM 6072 C CA . LYS A 1 761 ? -4.589 -55.142 -29.310 1.00 93.38 761 LYS A CA 1
ATOM 6073 C C . LYS A 1 761 ? -4.075 -53.741 -29.642 1.00 93.38 761 LYS A C 1
ATOM 6075 O O . LYS A 1 761 ? -3.230 -53.602 -30.520 1.00 93.38 761 LYS A O 1
ATOM 6080 N N . ALA A 1 762 ? -4.602 -52.716 -28.983 1.00 94.31 762 ALA A N 1
ATOM 6081 C CA . ALA A 1 762 ? -4.293 -51.313 -29.230 1.00 94.31 762 ALA A CA 1
ATOM 6082 C C . ALA A 1 762 ? -4.124 -50.568 -27.900 1.00 94.31 762 ALA A C 1
ATOM 6084 O O . ALA A 1 762 ? -4.592 -51.037 -26.875 1.00 94.31 762 ALA A O 1
ATOM 6085 N N . ASN A 1 763 ? -3.494 -49.393 -27.898 1.00 93.31 763 ASN A N 1
ATOM 6086 C CA . ASN A 1 763 ? -3.639 -48.473 -26.763 1.00 93.31 763 ASN A CA 1
ATOM 6087 C C . ASN A 1 763 ? -5.036 -47.816 -26.782 1.00 93.31 763 ASN A C 1
ATOM 6089 O O . ASN A 1 763 ? -5.717 -47.849 -27.810 1.00 93.31 763 ASN A O 1
ATOM 6093 N N . PHE A 1 764 ? -5.451 -47.194 -25.672 1.00 94.69 764 PHE A N 1
ATOM 6094 C CA . PHE A 1 764 ? -6.793 -46.612 -25.538 1.00 94.69 764 PHE A CA 1
ATOM 6095 C C . PHE A 1 764 ? -7.136 -45.616 -26.656 1.00 94.69 764 PHE A C 1
ATOM 6097 O O . PHE A 1 764 ? -8.141 -45.780 -27.342 1.00 94.69 764 PHE A O 1
ATOM 6104 N N . ASN A 1 765 ? -6.260 -44.646 -26.924 1.00 93.00 765 ASN A N 1
ATOM 6105 C CA . ASN A 1 765 ? -6.507 -43.633 -27.956 1.00 93.00 765 ASN A CA 1
ATOM 6106 C C . ASN A 1 765 ? -6.642 -44.233 -29.367 1.00 93.00 765 ASN A C 1
ATOM 6108 O O . ASN A 1 765 ? -7.495 -43.806 -30.145 1.00 93.00 765 ASN A O 1
ATOM 6112 N N . SER A 1 766 ? -5.851 -45.259 -29.693 1.00 95.62 766 SER A N 1
ATOM 6113 C CA . SER A 1 766 ? -5.962 -45.969 -30.974 1.00 95.62 766 SER A CA 1
ATOM 6114 C C . SER A 1 766 ? -7.257 -46.780 -31.064 1.00 95.62 766 SER A C 1
ATOM 6116 O O . SER A 1 766 ? -7.853 -46.848 -32.135 1.00 95.62 766 SER A O 1
ATOM 6118 N N . ALA A 1 767 ? -7.721 -47.362 -29.954 1.00 95.81 767 ALA A N 1
ATOM 6119 C CA . ALA A 1 767 ? -8.994 -48.080 -29.886 1.00 95.81 767 ALA A CA 1
ATOM 6120 C C . ALA A 1 767 ? -10.198 -47.140 -30.086 1.00 95.81 767 ALA A C 1
ATOM 6122 O O . ALA A 1 767 ? -11.099 -47.454 -30.866 1.00 95.81 767 ALA A O 1
ATOM 6123 N N . VAL A 1 768 ? -10.166 -45.951 -29.471 1.00 93.94 768 VAL A N 1
ATOM 6124 C CA . VAL A 1 768 ? -11.163 -44.887 -29.689 1.00 93.94 768 VAL A CA 1
ATOM 6125 C C . VAL A 1 768 ? -11.140 -44.410 -31.145 1.00 93.94 768 VAL A C 1
ATOM 6127 O O . VAL A 1 768 ? -12.180 -44.388 -31.802 1.00 93.94 768 VAL A O 1
ATOM 6130 N N . GLY A 1 769 ? -9.960 -44.097 -31.697 1.00 94.06 769 GLY A N 1
ATOM 6131 C CA . GLY A 1 769 ? -9.812 -43.693 -33.103 1.00 94.06 769 GLY A CA 1
ATOM 6132 C C . GLY A 1 769 ? -10.254 -44.777 -34.096 1.00 94.06 769 GLY A C 1
ATOM 6133 O O . GLY A 1 769 ? -10.837 -44.473 -35.136 1.00 94.06 769 GLY A O 1
ATOM 6134 N N . GLY A 1 770 ? -10.044 -46.046 -33.738 1.00 95.19 770 GLY A N 1
ATOM 6135 C CA . GLY A 1 770 ? -10.521 -47.224 -34.463 1.00 95.19 770 GLY A CA 1
ATOM 6136 C C . GLY A 1 770 ? -12.004 -47.549 -34.256 1.00 95.19 770 GLY A C 1
ATOM 6137 O O . GLY A 1 770 ? -12.486 -48.507 -34.856 1.00 95.19 770 GLY A O 1
ATOM 6138 N N . ARG A 1 771 ? -12.730 -46.764 -33.442 1.00 95.06 771 ARG A N 1
ATOM 6139 C CA . ARG A 1 771 ? -14.158 -46.942 -33.109 1.00 95.06 771 ARG A CA 1
ATOM 6140 C C . ARG A 1 771 ? -14.484 -48.309 -32.492 1.00 95.06 771 ARG A C 1
ATOM 6142 O O . ARG A 1 771 ? -15.572 -48.839 -32.701 1.00 95.06 771 ARG A O 1
ATOM 6149 N N . LEU A 1 772 ? -13.539 -48.880 -31.747 1.00 93.75 772 LEU A N 1
ATOM 6150 C CA . LEU A 1 772 ? -13.678 -50.170 -31.074 1.00 93.75 772 LEU A CA 1
ATOM 6151 C C . LEU A 1 772 ? -12.905 -50.144 -29.750 1.00 93.75 772 LEU A C 1
ATOM 6153 O O . LEU A 1 772 ? -11.761 -50.586 -29.690 1.00 93.75 772 LEU A O 1
ATOM 6157 N N . GLU A 1 773 ? -13.516 -49.631 -28.677 1.00 91.06 773 GLU A N 1
ATOM 6158 C CA . GLU A 1 773 ? -12.856 -49.503 -27.363 1.00 91.06 773 GLU A CA 1
ATOM 6159 C C . GLU A 1 773 ? -12.363 -50.846 -26.799 1.00 91.06 773 GLU A C 1
ATOM 6161 O O . GLU A 1 773 ? -11.285 -50.906 -26.202 1.00 91.06 773 GLU A O 1
ATOM 6166 N N . SER A 1 774 ? -13.075 -51.946 -27.075 1.00 93.94 774 SER A N 1
ATOM 6167 C CA . SER A 1 774 ? -12.658 -53.303 -26.691 1.00 93.94 774 SER A CA 1
ATOM 6168 C C . SER A 1 774 ? -11.345 -53.756 -27.345 1.00 93.94 774 SER A C 1
ATOM 6170 O O . SER A 1 774 ? -10.722 -54.708 -26.877 1.00 93.94 774 SER A O 1
ATOM 6172 N N . ALA A 1 775 ? -10.861 -53.060 -28.385 1.00 94.44 775 ALA A N 1
ATOM 6173 C CA . ALA A 1 775 ? -9.528 -53.286 -28.939 1.00 94.44 775 ALA A CA 1
ATOM 6174 C C . ALA A 1 775 ? -8.410 -52.833 -27.989 1.00 94.44 775 ALA A C 1
ATOM 6176 O O . ALA A 1 775 ? -7.321 -53.409 -28.041 1.00 94.44 775 ALA A O 1
ATOM 6177 N N . TYR A 1 776 ? -8.655 -51.833 -27.134 1.00 95.50 776 TYR A N 1
ATOM 6178 C CA . TYR A 1 776 ? -7.752 -51.532 -26.026 1.00 95.50 776 TYR A CA 1
ATOM 6179 C C . TYR A 1 776 ? -7.905 -52.583 -24.947 1.00 95.50 776 TYR A C 1
ATOM 6181 O O . TYR A 1 776 ? -6.941 -53.245 -24.591 1.00 95.50 776 TYR A O 1
ATOM 6189 N N . MET A 1 777 ? -9.121 -52.788 -24.459 1.00 94.19 777 MET A N 1
ATOM 6190 C CA . MET A 1 777 ? -9.359 -53.816 -23.464 1.00 94.19 777 MET A CA 1
ATOM 6191 C C . MET A 1 777 ? -10.817 -54.228 -23.499 1.00 94.19 777 MET A C 1
ATOM 6193 O O . MET A 1 777 ? -11.695 -53.395 -23.279 1.00 94.19 777 MET A O 1
ATOM 6197 N N . ASP A 1 778 ? -11.075 -55.506 -23.764 1.00 92.00 778 ASP A N 1
ATOM 6198 C CA . ASP A 1 778 ? -12.431 -56.053 -23.734 1.00 92.00 778 ASP A CA 1
ATOM 6199 C C . ASP A 1 778 ? -12.905 -56.204 -22.282 1.00 92.00 778 ASP A C 1
ATOM 6201 O O . ASP A 1 778 ? -12.820 -57.271 -21.668 1.00 92.00 778 ASP A O 1
ATOM 6205 N N . LYS A 1 779 ? -13.319 -55.074 -21.700 1.00 91.25 779 LYS A N 1
ATOM 6206 C CA . LYS A 1 779 ? -13.800 -54.996 -20.321 1.00 91.25 779 LYS A CA 1
ATOM 6207 C C . LYS A 1 779 ? -15.088 -55.790 -20.137 1.00 91.25 779 LYS A C 1
ATOM 6209 O O . LYS A 1 779 ? -15.287 -56.346 -19.060 1.00 91.25 779 LYS A O 1
ATOM 6214 N N . GLU A 1 780 ? -15.917 -55.920 -21.175 1.00 87.94 780 GLU A N 1
ATOM 6215 C CA . GLU A 1 780 ? -17.160 -56.696 -21.124 1.00 87.94 780 GLU A CA 1
ATOM 6216 C C . GLU A 1 780 ? -16.903 -58.190 -20.922 1.00 87.94 780 GLU A C 1
ATOM 6218 O O . GLU A 1 780 ? -17.551 -58.799 -20.074 1.00 87.94 780 GLU A O 1
ATOM 6223 N N . ALA A 1 781 ? -15.871 -58.747 -21.565 1.00 89.81 781 ALA A N 1
ATOM 6224 C CA . ALA A 1 781 ? -15.485 -60.153 -21.406 1.00 89.81 781 ALA A CA 1
ATOM 6225 C C . ALA A 1 781 ? -15.005 -60.543 -19.989 1.00 89.81 781 ALA A C 1
ATOM 6227 O O . ALA A 1 781 ? -14.850 -61.734 -19.699 1.00 89.81 781 ALA A O 1
ATOM 6228 N N . ARG A 1 782 ? -14.745 -59.573 -19.102 1.00 91.00 782 ARG A N 1
ATOM 6229 C CA . ARG A 1 782 ? -14.348 -59.837 -17.711 1.00 91.00 782 ARG A CA 1
ATOM 6230 C C . ARG A 1 782 ? -15.542 -60.210 -16.852 1.00 91.00 782 ARG A C 1
ATOM 6232 O O . ARG A 1 782 ? -16.571 -59.533 -16.881 1.00 91.00 782 ARG A O 1
ATOM 6239 N N . ARG A 1 783 ? -15.344 -61.205 -15.987 1.00 91.12 783 ARG A N 1
ATOM 6240 C CA . ARG A 1 783 ? -16.328 -61.600 -14.969 1.00 91.12 783 ARG A CA 1
ATOM 6241 C C . ARG A 1 783 ? -16.324 -60.643 -13.787 1.00 91.12 783 ARG A C 1
ATOM 6243 O O . ARG A 1 783 ? -17.386 -60.310 -13.272 1.00 91.12 783 ARG A O 1
ATOM 6250 N N . LYS A 1 784 ? -15.140 -60.223 -13.337 1.00 95.12 784 LYS A N 1
ATOM 6251 C CA . LYS A 1 784 ? -14.999 -59.292 -12.213 1.00 95.12 784 LYS A CA 1
ATOM 6252 C C . LYS A 1 784 ? -14.667 -57.884 -12.705 1.00 95.12 784 LYS A C 1
ATOM 6254 O O . LYS A 1 784 ? -13.631 -57.726 -13.359 1.00 95.12 784 LYS A O 1
ATOM 6259 N N . PRO A 1 785 ? -15.468 -56.860 -12.356 1.00 96.69 785 PRO A N 1
ATOM 6260 C CA . PRO A 1 785 ? -15.090 -55.483 -12.633 1.00 96.69 785 PRO A CA 1
ATOM 6261 C C . PRO A 1 785 ? -13.839 -55.099 -11.830 1.00 96.69 785 PRO A C 1
ATOM 6263 O O . PRO A 1 785 ? -13.622 -55.568 -10.704 1.00 96.69 785 PRO A O 1
ATOM 6266 N N . VAL A 1 786 ? -13.002 -54.255 -12.423 1.00 98.25 786 VAL A N 1
ATOM 6267 C CA . VAL A 1 786 ? -11.754 -53.747 -11.856 1.00 98.25 786 VAL A CA 1
ATOM 6268 C C . VAL A 1 786 ? -11.995 -52.349 -11.298 1.00 98.25 786 VAL A C 1
ATOM 6270 O O . VAL A 1 786 ? -12.327 -51.429 -12.043 1.00 98.25 786 VAL A O 1
ATOM 6273 N N . ILE A 1 787 ? -11.777 -52.170 -9.995 1.00 98.62 787 ILE A N 1
ATOM 6274 C CA . ILE A 1 787 ? -11.972 -50.886 -9.311 1.00 98.62 787 ILE A CA 1
ATOM 6275 C C . ILE A 1 787 ? -10.636 -50.395 -8.761 1.00 98.62 787 ILE A C 1
ATOM 6277 O O . ILE A 1 787 ? -9.968 -51.108 -8.005 1.00 98.62 787 ILE A O 1
ATOM 6281 N N . LEU A 1 788 ? -10.255 -49.173 -9.139 1.00 98.81 788 LEU A N 1
ATOM 6282 C CA . LEU A 1 788 ? -9.029 -48.516 -8.692 1.00 98.81 788 LEU A CA 1
ATOM 6283 C C . LEU A 1 788 ? -9.330 -47.408 -7.679 1.00 98.81 788 LEU A C 1
ATOM 6285 O O . LEU A 1 788 ? -9.984 -46.417 -7.991 1.0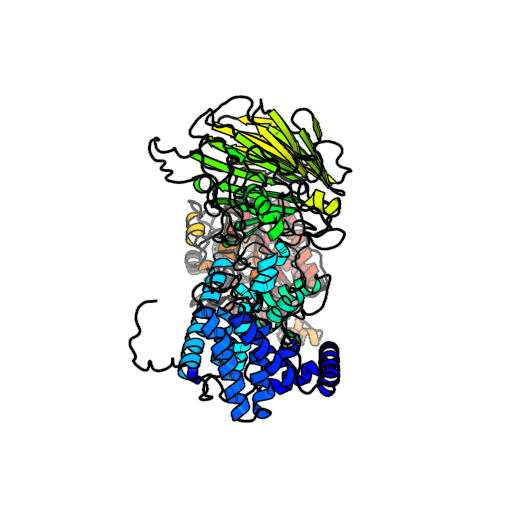0 98.81 788 LEU A O 1
ATOM 6289 N N . PHE A 1 789 ? -8.777 -47.550 -6.481 1.00 98.81 789 PHE A N 1
ATOM 6290 C CA . PHE A 1 789 ? -8.785 -46.529 -5.446 1.00 98.81 789 PHE A CA 1
ATOM 6291 C C . PHE A 1 789 ? -7.411 -45.884 -5.340 1.00 98.81 789 PHE A C 1
ATOM 6293 O O . PHE A 1 789 ? -6.417 -46.561 -5.062 1.00 98.81 789 PHE A O 1
ATOM 6300 N N . VAL A 1 790 ? -7.360 -44.570 -5.513 1.00 98.62 790 VAL A N 1
ATOM 6301 C CA . VAL A 1 790 ? -6.160 -43.767 -5.295 1.00 98.62 790 VAL A CA 1
ATOM 6302 C C . VAL A 1 790 ? -6.379 -42.958 -4.022 1.00 98.62 790 VAL A C 1
ATOM 6304 O O . VAL A 1 790 ? -7.210 -42.056 -3.977 1.00 98.62 790 VAL A O 1
ATOM 6307 N N . GLY A 1 791 ? -5.674 -43.349 -2.964 1.00 94.88 791 GLY A N 1
ATOM 6308 C CA . GLY A 1 791 ? -5.593 -42.644 -1.689 1.00 94.88 791 GLY A CA 1
ATOM 6309 C C . GLY A 1 791 ? -4.937 -41.277 -1.848 1.00 94.88 791 GLY A C 1
ATOM 6310 O O . GLY A 1 791 ? -4.496 -40.923 -2.944 1.00 94.88 791 GLY A O 1
ATOM 6311 N N . PRO A 1 792 ? -4.859 -40.489 -0.767 1.00 96.75 792 PRO A N 1
ATOM 6312 C CA . PRO A 1 792 ? -4.774 -39.052 -0.908 1.00 96.75 792 PRO A CA 1
ATOM 6313 C C . PRO A 1 792 ? -3.503 -38.649 -1.647 1.00 96.75 792 PRO A C 1
ATOM 6315 O O . PRO A 1 792 ? -2.383 -39.013 -1.270 1.00 96.75 792 PRO A O 1
ATOM 6318 N N . VAL A 1 793 ? -3.708 -37.902 -2.728 1.00 96.12 793 VAL A N 1
ATOM 6319 C CA . VAL A 1 793 ? -2.651 -37.241 -3.501 1.00 96.12 793 VAL A CA 1
ATOM 6320 C C . VAL A 1 793 ? -2.318 -35.863 -2.921 1.00 96.12 793 VAL A C 1
ATOM 6322 O O . VAL A 1 793 ? -1.264 -35.307 -3.222 1.00 96.12 793 VAL A O 1
ATOM 6325 N N . HIS A 1 794 ? -3.147 -35.340 -2.010 1.00 96.69 794 HIS A N 1
ATOM 6326 C CA . HIS A 1 794 ? -2.752 -34.278 -1.088 1.00 96.69 794 HIS A CA 1
ATOM 6327 C C . HIS A 1 794 ? -2.577 -34.849 0.324 1.00 96.69 794 HIS A C 1
ATOM 6329 O O . HIS A 1 794 ? -3.517 -35.338 0.941 1.00 96.69 794 HIS A O 1
ATOM 6335 N N . GLY A 1 795 ? -1.382 -34.744 0.897 1.00 96.25 795 GLY A N 1
ATOM 6336 C CA . GLY A 1 795 ? -1.022 -35.515 2.089 1.00 96.25 795 GLY A CA 1
ATOM 6337 C C . GLY A 1 795 ? -1.712 -35.133 3.405 1.00 96.25 795 GLY A C 1
ATOM 6338 O O . GLY A 1 795 ? -1.667 -35.896 4.362 1.00 96.25 795 GLY A O 1
ATOM 6339 N N . HIS A 1 796 ? -2.390 -33.987 3.462 1.00 96.44 796 HIS A N 1
ATOM 6340 C CA . HIS A 1 796 ? -3.212 -33.584 4.611 1.00 96.44 796 HIS A CA 1
ATOM 6341 C C . HIS A 1 796 ? -4.619 -34.216 4.628 1.00 96.44 796 HIS A C 1
ATOM 6343 O O . HIS A 1 796 ? -5.301 -34.146 5.649 1.00 96.44 796 HIS A O 1
ATOM 6349 N N . GLU A 1 797 ? -5.042 -34.867 3.540 1.00 97.06 797 GLU A N 1
ATOM 6350 C CA . GLU A 1 797 ? -6.373 -35.475 3.356 1.00 97.06 797 GLU A CA 1
ATOM 6351 C C . GLU A 1 797 ? -6.391 -36.937 3.851 1.00 97.06 797 GLU A C 1
ATOM 6353 O O . GLU A 1 797 ? -6.759 -37.887 3.157 1.00 97.06 797 GLU A O 1
ATOM 6358 N N . VAL A 1 798 ? -5.920 -37.145 5.084 1.00 97.69 798 VAL A N 1
ATOM 6359 C CA . VAL A 1 798 ? -5.678 -38.476 5.678 1.00 97.69 798 VAL A CA 1
ATOM 6360 C C . VAL A 1 798 ? -6.951 -39.271 6.014 1.00 97.69 798 VAL A C 1
ATOM 6362 O O . VAL A 1 798 ? -6.863 -40.424 6.454 1.00 97.69 798 VAL A O 1
ATOM 6365 N N . GLU A 1 799 ? -8.132 -38.699 5.785 1.00 98.31 799 GLU A N 1
ATOM 6366 C CA . GLU A 1 799 ? -9.417 -39.402 5.817 1.00 98.31 799 GLU A CA 1
ATOM 6367 C C . GLU A 1 799 ? -9.402 -40.570 4.815 1.00 98.31 799 GLU A C 1
ATOM 6369 O O . GLU A 1 799 ? -9.740 -41.701 5.165 1.00 98.31 799 GLU A O 1
ATOM 6374 N N . ALA A 1 800 ? -8.921 -40.316 3.594 1.00 97.12 800 ALA A N 1
ATOM 6375 C CA . ALA A 1 800 ? -8.824 -41.308 2.526 1.00 97.12 800 ALA A CA 1
ATOM 6376 C C . ALA A 1 800 ? -7.786 -42.400 2.830 1.00 97.12 800 ALA A C 1
ATOM 6378 O O . ALA A 1 800 ? -8.043 -43.586 2.618 1.00 97.12 800 ALA A O 1
ATOM 6379 N N . LEU A 1 801 ? -6.636 -42.012 3.399 1.00 98.38 801 LEU A N 1
ATOM 6380 C CA . LEU A 1 801 ? -5.616 -42.947 3.890 1.00 98.38 801 LEU A CA 1
ATOM 6381 C C . LEU A 1 801 ? -6.225 -43.915 4.917 1.00 98.38 801 LEU A C 1
ATOM 6383 O O . LEU A 1 801 ? -6.008 -45.129 4.865 1.00 98.38 801 LEU A O 1
ATOM 6387 N N . THR A 1 802 ? -7.006 -43.367 5.848 1.00 98.56 802 THR A N 1
ATOM 6388 C CA . THR A 1 802 ? -7.670 -44.140 6.900 1.00 98.56 802 THR A CA 1
ATOM 6389 C C . THR A 1 802 ? -8.748 -45.055 6.322 1.00 98.56 802 THR A C 1
ATOM 6391 O O . THR A 1 802 ? -8.779 -46.236 6.674 1.00 98.56 802 THR A O 1
ATOM 6394 N N . GLY A 1 803 ? -9.585 -44.553 5.411 1.00 98.44 803 GLY A N 1
ATOM 6395 C CA . GLY A 1 803 ? -10.630 -45.332 4.746 1.00 98.44 803 GLY A CA 1
ATOM 6396 C C . GLY A 1 803 ? -10.070 -46.542 3.996 1.00 98.44 803 GLY A C 1
ATOM 6397 O O . GLY A 1 803 ? -10.488 -47.671 4.259 1.00 98.44 803 GLY A O 1
ATOM 6398 N N . LEU A 1 804 ? -9.060 -46.347 3.142 1.00 98.62 804 LEU A N 1
ATOM 6399 C CA . LEU A 1 804 ? -8.470 -47.446 2.368 1.00 98.62 804 LEU A CA 1
ATOM 6400 C C . LEU A 1 804 ? -7.761 -48.479 3.237 1.00 98.62 804 LEU A C 1
ATOM 6402 O O . LEU A 1 804 ? -7.856 -49.674 2.972 1.00 98.62 804 LEU A O 1
ATOM 6406 N N . THR A 1 805 ? -7.093 -48.048 4.303 1.00 98.56 805 THR A N 1
ATOM 6407 C CA . THR A 1 805 ? -6.458 -48.990 5.234 1.00 98.56 805 THR A CA 1
ATOM 6408 C C . THR A 1 805 ? -7.502 -49.820 5.989 1.00 98.56 805 THR A C 1
ATOM 6410 O O . THR A 1 805 ? -7.303 -51.014 6.205 1.00 98.56 805 THR A O 1
ATOM 6413 N N . ASN A 1 806 ? -8.652 -49.227 6.332 1.00 98.69 806 ASN A N 1
ATOM 6414 C CA . ASN A 1 806 ? -9.783 -49.973 6.886 1.00 98.69 806 ASN A CA 1
ATOM 6415 C C . ASN A 1 806 ? -10.374 -50.948 5.858 1.00 98.69 806 ASN A C 1
ATOM 6417 O O . ASN A 1 806 ? -10.671 -52.082 6.217 1.00 98.69 806 ASN A O 1
ATOM 6421 N N . LEU A 1 807 ? -10.481 -50.565 4.582 1.00 98.62 807 LEU A N 1
ATOM 6422 C CA . LEU A 1 807 ? -10.928 -51.479 3.528 1.00 98.62 807 LEU A CA 1
ATOM 6423 C C . LEU A 1 807 ? -9.971 -52.670 3.356 1.00 98.62 807 LEU A C 1
ATOM 6425 O O . LEU A 1 807 ? -10.428 -53.805 3.246 1.00 98.62 807 LEU A O 1
ATOM 6429 N N . ILE A 1 808 ? -8.655 -52.440 3.412 1.00 98.62 808 ILE A N 1
ATOM 6430 C CA . ILE A 1 808 ? -7.643 -53.510 3.430 1.00 98.62 808 ILE A CA 1
ATOM 6431 C C . ILE A 1 808 ? -7.893 -54.456 4.615 1.00 98.62 808 ILE A C 1
ATOM 6433 O O . ILE A 1 808 ? -7.996 -55.668 4.420 1.00 98.62 808 ILE A O 1
ATOM 6437 N N . ALA A 1 809 ? -8.080 -53.921 5.826 1.00 98.31 809 ALA A N 1
ATOM 6438 C CA . ALA A 1 809 ? -8.374 -54.729 7.013 1.00 98.31 809 ALA A CA 1
ATOM 6439 C C . ALA A 1 809 ? -9.661 -55.565 6.862 1.00 98.31 809 ALA A C 1
ATOM 6441 O O . ALA A 1 809 ? -9.675 -56.745 7.234 1.00 98.31 809 ALA A O 1
ATOM 6442 N N . ILE A 1 810 ? -10.707 -55.000 6.248 1.00 98.56 810 ILE A N 1
ATOM 6443 C CA . ILE A 1 810 ? -11.965 -55.698 5.944 1.00 98.56 810 ILE A CA 1
ATOM 6444 C C . ILE A 1 810 ? -11.724 -56.846 4.960 1.00 98.56 810 ILE A C 1
ATOM 6446 O O . ILE A 1 810 ? -12.222 -57.954 5.171 1.00 98.56 810 ILE A O 1
ATOM 6450 N N . MET A 1 811 ? -10.929 -56.632 3.910 1.00 98.38 811 MET A N 1
ATOM 6451 C CA . MET A 1 811 ? -10.629 -57.687 2.939 1.00 98.38 811 MET A CA 1
ATOM 6452 C C . MET A 1 811 ? -9.837 -58.843 3.572 1.00 98.38 811 MET A C 1
ATOM 6454 O O . MET A 1 811 ? -10.172 -60.017 3.349 1.00 98.38 811 MET A O 1
ATOM 6458 N N . GLU A 1 812 ? -8.862 -58.525 4.427 1.00 97.81 812 GLU A N 1
ATOM 6459 C CA . GLU A 1 812 ? -8.047 -59.507 5.154 1.00 97.81 812 GLU A CA 1
ATOM 6460 C C . GLU A 1 812 ? -8.856 -60.283 6.204 1.00 97.81 812 GLU A C 1
ATOM 6462 O O . GLU A 1 812 ? -8.816 -61.515 6.250 1.00 97.81 812 GLU A O 1
ATOM 6467 N N . THR A 1 813 ? -9.633 -59.582 7.032 1.00 96.81 813 THR A N 1
ATOM 6468 C CA . THR A 1 813 ? -10.173 -60.143 8.284 1.00 96.81 813 THR A CA 1
ATOM 6469 C C . THR A 1 813 ? -11.697 -60.235 8.336 1.00 96.81 813 THR A C 1
ATOM 6471 O O . THR A 1 813 ? -12.229 -61.010 9.126 1.00 96.81 813 THR A O 1
ATOM 6474 N N . GLY A 1 814 ? -12.408 -59.489 7.489 1.00 97.19 814 GLY A N 1
ATOM 6475 C CA . GLY A 1 814 ? -13.860 -59.289 7.561 1.00 97.19 814 GLY A CA 1
ATOM 6476 C C . GLY A 1 814 ? -14.308 -58.227 8.562 1.00 97.19 814 GLY A C 1
ATOM 6477 O O . GLY A 1 814 ? -15.510 -58.020 8.724 1.00 97.19 814 GLY A O 1
ATOM 6478 N N . LYS A 1 815 ? -13.368 -57.538 9.214 1.00 98.00 815 LYS A N 1
ATOM 6479 C CA . LYS A 1 815 ? -13.641 -56.448 10.152 1.00 98.00 815 LYS A CA 1
ATOM 6480 C C . LYS A 1 815 ? -12.880 -55.187 9.764 1.00 98.00 815 LYS A C 1
ATOM 6482 O O . LYS A 1 815 ? -11.772 -55.274 9.239 1.00 98.00 815 LYS A O 1
ATOM 6487 N N . ASP A 1 816 ? -13.466 -54.029 10.043 1.00 97.88 816 ASP A N 1
ATOM 6488 C CA . ASP A 1 816 ? -12.731 -52.763 10.011 1.00 97.88 816 ASP A CA 1
ATOM 6489 C C . ASP A 1 816 ? -11.805 -52.633 11.239 1.00 97.88 816 ASP A C 1
ATOM 6491 O O . ASP A 1 816 ? -11.808 -53.478 12.140 1.00 97.88 816 ASP A O 1
ATOM 6495 N N . LEU A 1 817 ? -10.997 -51.571 11.302 1.00 97.69 817 LEU A N 1
ATOM 6496 C CA . LEU A 1 817 ? -10.066 -51.348 12.415 1.00 97.69 817 LEU A CA 1
ATOM 6497 C C . LEU A 1 817 ? -10.765 -50.910 13.717 1.00 97.69 817 LEU A C 1
ATOM 6499 O O . LEU A 1 817 ? -10.105 -50.831 14.752 1.00 97.69 817 LEU A O 1
ATOM 6503 N N . ARG A 1 818 ? -12.086 -50.666 13.705 1.00 97.81 818 ARG A N 1
ATOM 6504 C CA . ARG A 1 818 ? -12.898 -50.541 14.933 1.00 97.81 818 ARG A CA 1
ATOM 6505 C C . ARG A 1 818 ? -13.230 -51.917 15.523 1.00 97.81 818 ARG A C 1
ATOM 6507 O O . ARG A 1 818 ? -13.673 -52.005 16.665 1.00 97.81 818 ARG A O 1
ATOM 6514 N N . GLY A 1 819 ? -13.013 -52.990 14.759 1.00 96.38 819 GLY A N 1
ATOM 6515 C CA . GLY A 1 819 ? -13.414 -54.353 15.101 1.00 96.38 819 GLY A CA 1
ATOM 6516 C C . GLY A 1 819 ? -14.851 -54.687 14.690 1.00 96.38 819 GLY A C 1
ATOM 6517 O O . GLY A 1 819 ? -15.341 -55.767 15.040 1.00 96.38 819 GLY A O 1
ATOM 6518 N N . THR A 1 820 ? -15.516 -53.801 13.945 1.00 96.94 820 THR A N 1
ATOM 6519 C CA . THR A 1 820 ? -16.886 -53.990 13.460 1.00 96.94 820 THR A CA 1
ATOM 6520 C C . THR A 1 820 ? -16.879 -54.914 12.248 1.00 96.94 820 THR A C 1
ATOM 6522 O O . THR A 1 820 ? -16.065 -54.751 11.341 1.00 96.94 820 THR A O 1
ATOM 6525 N N . ALA A 1 821 ? -17.776 -55.902 12.226 1.00 97.38 821 ALA A N 1
ATOM 6526 C CA . ALA A 1 821 ? -17.908 -56.823 11.100 1.00 97.38 821 ALA A CA 1
ATOM 6527 C C . ALA A 1 821 ? -18.476 -56.109 9.863 1.00 97.38 821 ALA A C 1
ATOM 6529 O O . ALA A 1 821 ? -19.473 -55.400 9.959 1.00 97.38 821 ALA A O 1
ATOM 6530 N N . GLN A 1 822 ? -17.849 -56.331 8.709 1.00 97.81 822 GLN A N 1
ATOM 6531 C CA . GLN A 1 822 ? -18.171 -55.701 7.422 1.00 97.81 822 GLN A CA 1
ATOM 6532 C C . GLN A 1 822 ? -18.306 -56.778 6.328 1.00 97.81 822 GLN A C 1
ATOM 6534 O O . GLN A 1 822 ? -17.732 -56.678 5.243 1.00 97.81 822 GLN A O 1
ATOM 6539 N N . GLU A 1 823 ? -19.027 -57.860 6.642 1.00 95.12 823 GLU A N 1
ATOM 6540 C CA . GLU A 1 823 ? -19.173 -59.041 5.774 1.00 95.12 823 GLU A CA 1
ATOM 6541 C C . GLU A 1 823 ? -19.785 -58.689 4.408 1.00 95.12 823 GLU A C 1
ATOM 6543 O O . GLU A 1 823 ? -19.295 -59.151 3.381 1.00 95.12 823 GLU A O 1
ATOM 6548 N N . SER A 1 824 ? -20.802 -57.820 4.367 1.00 95.44 824 SER A N 1
ATOM 6549 C CA . SER A 1 824 ? -21.444 -57.395 3.113 1.00 95.44 824 SER A CA 1
ATOM 6550 C C . SER A 1 824 ? -20.462 -56.696 2.171 1.00 95.44 824 SER A C 1
ATOM 6552 O O . SER A 1 824 ? -20.361 -57.058 0.997 1.00 95.44 824 SER A O 1
ATOM 6554 N N . LEU A 1 825 ? -19.691 -55.738 2.692 1.00 97.75 825 LEU A N 1
ATOM 6555 C CA . LEU A 1 825 ? -18.681 -55.009 1.928 1.00 97.75 825 LEU A CA 1
ATOM 6556 C C . LEU A 1 825 ? -17.542 -55.932 1.477 1.00 97.75 825 LEU A C 1
ATOM 6558 O O . LEU A 1 825 ? -17.081 -55.841 0.339 1.00 97.75 825 LEU A O 1
ATOM 6562 N N . ARG A 1 826 ? -17.125 -56.876 2.328 1.00 97.88 826 ARG A N 1
ATOM 6563 C CA . ARG A 1 826 ? -16.122 -57.886 1.965 1.00 97.88 826 ARG A CA 1
ATOM 6564 C C . ARG A 1 826 ? -16.601 -58.787 0.826 1.00 97.88 826 ARG A C 1
ATOM 6566 O O . ARG A 1 826 ? -15.829 -59.067 -0.093 1.00 97.88 826 ARG A O 1
ATOM 6573 N N . GLU A 1 827 ? -17.850 -59.244 0.874 1.00 97.31 827 GLU A N 1
ATOM 6574 C CA . GLU A 1 827 ? -18.442 -60.081 -0.174 1.00 97.31 827 GLU A CA 1
ATOM 6575 C C . GLU A 1 827 ? -18.572 -59.337 -1.505 1.00 97.31 827 GLU A C 1
ATOM 6577 O O . GLU A 1 827 ? -18.259 -59.903 -2.554 1.00 97.31 827 GLU A O 1
ATOM 6582 N N . LEU A 1 828 ? -18.949 -58.055 -1.479 1.00 97.81 828 LEU A N 1
ATOM 6583 C CA . LEU A 1 828 ? -18.892 -57.199 -2.668 1.00 97.81 828 LEU A CA 1
ATOM 6584 C C . LEU A 1 828 ? -17.458 -57.108 -3.204 1.00 97.81 828 LEU A C 1
ATOM 6586 O O . LEU A 1 828 ? -17.222 -57.376 -4.382 1.00 97.81 828 LEU A O 1
ATOM 6590 N N . GLY A 1 829 ? -16.484 -56.849 -2.329 1.00 97.06 829 GLY A N 1
ATOM 6591 C CA . GLY A 1 829 ? -15.074 -56.771 -2.704 1.00 97.06 829 GLY A CA 1
ATOM 6592 C C . GLY A 1 829 ? -14.532 -58.058 -3.332 1.00 97.06 829 GLY A C 1
ATOM 6593 O O . GLY A 1 829 ? -13.751 -57.996 -4.279 1.00 97.06 829 GLY A O 1
ATOM 6594 N N . ARG A 1 830 ? -14.982 -59.237 -2.877 1.00 96.69 830 ARG A N 1
ATOM 6595 C CA . ARG A 1 830 ? -14.607 -60.549 -3.448 1.00 96.69 830 ARG A CA 1
ATOM 6596 C C . ARG A 1 830 ? -15.136 -60.765 -4.869 1.00 96.69 830 ARG A C 1
ATOM 6598 O O . ARG A 1 830 ? -14.544 -61.555 -5.620 1.00 96.69 830 ARG A O 1
ATOM 6605 N N . LYS A 1 831 ? -16.222 -60.085 -5.243 1.00 97.06 831 LYS A N 1
ATOM 6606 C CA . LYS A 1 831 ? -16.803 -60.115 -6.595 1.00 97.06 831 LYS A CA 1
ATOM 6607 C C . LYS A 1 831 ? -16.100 -59.161 -7.565 1.00 97.06 831 LYS A C 1
ATOM 6609 O O . LYS A 1 831 ? -16.277 -59.308 -8.768 1.00 97.06 831 LYS A O 1
ATOM 6614 N N . CYS A 1 832 ? -15.247 -58.271 -7.069 1.00 97.69 832 CYS A N 1
ATOM 6615 C CA . CYS A 1 832 ? -14.460 -57.343 -7.876 1.00 97.69 832 CYS A CA 1
ATOM 6616 C C . CYS A 1 832 ? -12.967 -57.721 -7.875 1.00 97.69 832 CYS A C 1
ATOM 6618 O O . CYS A 1 832 ? -12.498 -58.530 -7.067 1.00 97.69 832 CYS A O 1
ATOM 6620 N N . ARG A 1 833 ? -12.198 -57.113 -8.781 1.00 98.06 833 ARG A N 1
ATOM 6621 C CA . ARG A 1 833 ? -10.743 -56.969 -8.642 1.00 98.06 833 ARG A CA 1
ATOM 6622 C C . ARG A 1 833 ? -10.472 -55.584 -8.073 1.00 98.06 833 ARG A C 1
ATOM 6624 O O . ARG A 1 833 ? -10.767 -54.583 -8.720 1.00 98.06 833 ARG A O 1
ATOM 6631 N N . LEU A 1 834 ? -9.920 -55.526 -6.865 1.00 98.69 834 LEU A N 1
ATOM 6632 C CA . LEU A 1 834 ? -9.663 -54.258 -6.185 1.00 98.69 834 LEU A CA 1
ATOM 6633 C C . LEU A 1 834 ? -8.187 -53.896 -6.299 1.00 98.69 834 LEU A C 1
ATOM 6635 O O . LEU A 1 834 ? -7.319 -54.724 -6.014 1.00 98.69 834 LEU A O 1
ATOM 6639 N N . LEU A 1 835 ? -7.919 -52.654 -6.686 1.00 98.81 835 LEU A N 1
ATOM 6640 C CA . LEU A 1 835 ? -6.592 -52.055 -6.751 1.00 98.81 835 LEU A CA 1
ATOM 6641 C C . LEU A 1 835 ? -6.598 -50.835 -5.838 1.00 98.81 835 LEU A C 1
ATOM 6643 O O . LEU A 1 835 ? -7.411 -49.936 -6.024 1.00 98.81 835 LEU A O 1
ATOM 6647 N N . MET A 1 836 ? -5.723 -50.799 -4.842 1.00 98.69 836 MET A N 1
ATOM 6648 C CA . MET A 1 836 ? -5.692 -49.727 -3.850 1.00 98.69 836 MET A CA 1
ATOM 6649 C C . MET A 1 836 ? -4.288 -49.150 -3.777 1.00 98.69 836 MET A C 1
ATOM 6651 O O . MET A 1 836 ? -3.335 -49.886 -3.536 1.00 98.69 836 MET A O 1
ATOM 6655 N N . ILE A 1 837 ? -4.163 -47.840 -3.956 1.00 98.75 837 ILE A N 1
ATOM 6656 C CA . ILE A 1 837 ? -2.935 -47.081 -3.719 1.00 98.75 837 ILE A CA 1
ATOM 6657 C C . ILE A 1 837 ? -3.172 -46.258 -2.451 1.00 98.75 837 ILE A C 1
ATOM 6659 O O . ILE A 1 837 ? -3.703 -45.161 -2.558 1.00 98.75 837 ILE A O 1
ATOM 6663 N N . PRO A 1 838 ? -2.864 -46.753 -1.235 1.00 98.19 838 PRO A N 1
ATOM 6664 C CA . PRO A 1 838 ? -3.353 -46.124 -0.002 1.00 98.19 838 PRO A CA 1
ATOM 6665 C C . PRO A 1 838 ? -2.783 -44.728 0.273 1.00 98.19 838 PRO A C 1
ATOM 6667 O O . PRO A 1 838 ? -3.384 -43.963 1.019 1.00 98.19 838 PRO A O 1
ATOM 6670 N N . ALA A 1 839 ? -1.636 -44.400 -0.325 1.00 97.94 839 ALA A N 1
ATOM 6671 C CA . ALA A 1 839 ? -0.956 -43.116 -0.199 1.00 97.94 839 ALA A CA 1
ATOM 6672 C C . ALA A 1 839 ? -0.437 -42.669 -1.574 1.00 97.94 839 ALA A C 1
ATOM 6674 O O . ALA A 1 839 ? 0.572 -43.194 -2.049 1.00 97.94 839 ALA A O 1
ATOM 6675 N N . GLY A 1 840 ? -1.133 -41.720 -2.211 1.00 96.69 840 GLY A N 1
ATOM 6676 C CA . GLY A 1 840 ? -0.739 -41.141 -3.500 1.00 96.69 840 GLY A CA 1
ATOM 6677 C C . GLY A 1 840 ? 0.356 -40.075 -3.381 1.00 96.69 840 GLY A C 1
ATOM 6678 O O . GLY A 1 840 ? 1.126 -39.888 -4.315 1.00 96.69 840 GLY A O 1
ATOM 6679 N N . ASN A 1 841 ? 0.465 -39.425 -2.216 1.00 97.50 841 ASN A N 1
ATOM 6680 C CA . ASN A 1 841 ? 1.545 -38.496 -1.865 1.00 97.50 841 ASN A CA 1
ATOM 6681 C C . ASN A 1 841 ? 2.110 -38.792 -0.456 1.00 97.50 841 ASN A C 1
ATOM 6683 O O . ASN A 1 841 ? 1.773 -38.101 0.512 1.00 97.50 841 ASN A O 1
ATOM 6687 N N . PRO A 1 842 ? 2.958 -39.829 -0.314 1.00 97.94 842 PRO A N 1
ATOM 6688 C CA . PRO A 1 842 ? 3.615 -40.160 0.952 1.00 97.94 842 PRO A CA 1
ATOM 6689 C C . PRO A 1 842 ? 4.410 -39.013 1.598 1.00 97.94 842 PRO A C 1
ATOM 6691 O O . PRO A 1 842 ? 4.415 -38.907 2.824 1.00 97.94 842 PRO A O 1
ATOM 6694 N N . ASP A 1 843 ? 5.055 -38.153 0.803 1.00 98.19 843 ASP A N 1
ATOM 6695 C CA . ASP A 1 843 ? 5.850 -37.015 1.298 1.00 98.19 843 ASP A CA 1
ATOM 6696 C C . ASP A 1 843 ? 4.974 -36.010 2.052 1.00 98.19 843 ASP A C 1
ATOM 6698 O O . ASP A 1 843 ? 5.270 -35.634 3.188 1.00 98.19 843 ASP A O 1
ATOM 6702 N N . GLY A 1 844 ? 3.837 -35.636 1.461 1.00 97.31 844 GLY A N 1
ATOM 6703 C CA . GLY A 1 844 ? 2.868 -34.757 2.108 1.00 97.31 844 GLY A CA 1
ATOM 6704 C C . GLY A 1 844 ? 2.257 -35.364 3.376 1.00 97.31 844 GLY A C 1
ATOM 6705 O O . GLY A 1 844 ? 2.035 -34.641 4.346 1.00 97.31 844 GLY A O 1
ATOM 6706 N N . ILE A 1 845 ? 1.984 -36.676 3.396 1.00 97.81 845 ILE A N 1
ATOM 6707 C CA . ILE A 1 845 ? 1.406 -37.358 4.574 1.00 97.81 845 ILE A CA 1
ATOM 6708 C C . ILE A 1 845 ? 2.391 -37.335 5.741 1.00 97.81 845 ILE A C 1
ATOM 6710 O O . ILE A 1 845 ? 2.005 -37.115 6.893 1.00 97.81 845 ILE A O 1
ATOM 6714 N N . ASP A 1 846 ? 3.671 -37.569 5.459 1.00 97.00 846 ASP A N 1
ATOM 6715 C CA . ASP A 1 846 ? 4.703 -37.580 6.487 1.00 97.00 846 ASP A CA 1
ATOM 6716 C C . ASP A 1 846 ? 4.899 -36.186 7.104 1.00 97.00 846 ASP A C 1
ATOM 6718 O O . ASP A 1 846 ? 5.001 -36.073 8.332 1.00 97.00 846 ASP A O 1
ATOM 6722 N N . ARG A 1 847 ? 4.816 -35.137 6.267 1.00 96.56 847 ARG A N 1
ATOM 6723 C CA . ARG A 1 847 ? 4.894 -33.716 6.651 1.00 96.56 847 ARG A CA 1
ATOM 6724 C C . ARG A 1 847 ? 3.729 -33.238 7.527 1.00 96.56 847 ARG A C 1
ATOM 6726 O O . ARG A 1 847 ? 3.879 -32.258 8.256 1.00 96.56 847 ARG A O 1
ATOM 6733 N N . LEU A 1 848 ? 2.575 -33.909 7.494 1.00 97.31 848 LEU A N 1
ATOM 6734 C CA . LEU A 1 848 ? 1.406 -33.530 8.290 1.00 97.31 848 LEU A CA 1
ATOM 6735 C C . LEU A 1 848 ? 1.619 -33.829 9.785 1.00 97.31 848 LEU A C 1
ATOM 6737 O O . LEU A 1 848 ? 1.298 -34.922 10.257 1.00 97.31 848 LEU A O 1
ATOM 6741 N N . GLU A 1 849 ? 2.079 -32.848 10.565 1.00 95.62 849 GLU A N 1
ATOM 6742 C CA . GLU A 1 849 ? 2.236 -32.999 12.021 1.00 95.62 849 GLU A CA 1
ATOM 6743 C C . GLU A 1 849 ? 0.937 -33.321 12.796 1.00 95.62 849 GLU A C 1
ATOM 6745 O O . GLU A 1 849 ? 0.998 -34.199 13.662 1.00 95.62 849 GLU A O 1
ATOM 6750 N N . PRO A 1 850 ? -0.241 -32.702 12.539 1.00 95.88 850 PRO A N 1
ATOM 6751 C CA . PRO A 1 850 ? -1.428 -32.933 13.371 1.00 95.88 850 PRO A CA 1
ATOM 6752 C C . PRO A 1 850 ? -2.069 -34.319 13.179 1.00 95.88 850 PRO A C 1
ATOM 6754 O O . PRO A 1 850 ? -2.962 -34.692 13.945 1.00 95.88 850 PRO A O 1
ATOM 6757 N N . ARG A 1 851 ? -1.648 -35.082 12.153 1.00 96.25 851 ARG A N 1
ATOM 6758 C CA . ARG A 1 851 ? -2.143 -36.431 11.784 1.00 96.25 851 ARG A CA 1
ATOM 6759 C C . ARG A 1 851 ? -3.660 -36.537 11.517 1.00 96.25 851 ARG A C 1
ATOM 6761 O O . ARG A 1 851 ? -4.175 -37.624 11.260 1.00 96.25 851 ARG A O 1
ATOM 6768 N N . SER A 1 852 ? -4.382 -35.422 11.599 1.00 96.12 852 SER A N 1
ATOM 6769 C CA . SER A 1 852 ? -5.784 -35.203 11.235 1.00 96.12 852 SER A CA 1
ATOM 6770 C C . SER A 1 852 ? -6.081 -33.706 11.355 1.00 96.12 852 SER A C 1
ATOM 6772 O O . SER A 1 852 ? -5.552 -33.062 12.260 1.00 96.12 852 SER A O 1
ATOM 6774 N N . LEU A 1 853 ? -6.957 -33.158 10.513 1.00 96.38 853 LEU A N 1
ATOM 6775 C CA . LEU A 1 853 ? -7.444 -31.777 10.649 1.00 96.38 853 LEU A CA 1
ATOM 6776 C C . LEU A 1 853 ? -8.792 -31.669 11.378 1.00 96.38 853 LEU A C 1
ATOM 6778 O O . LEU A 1 853 ? -9.256 -30.563 11.644 1.00 96.38 853 LEU A O 1
ATOM 6782 N N . HIS A 1 854 ? -9.403 -32.792 11.761 1.00 96.00 854 HIS A N 1
ATOM 6783 C CA . HIS A 1 854 ? -10.672 -32.815 12.489 1.00 96.00 854 HIS A CA 1
ATOM 6784 C C . HIS A 1 854 ? -10.626 -31.899 13.721 1.00 96.00 854 HIS A C 1
ATOM 6786 O O . HIS A 1 854 ? -9.696 -31.979 14.520 1.00 96.00 854 HIS A O 1
ATOM 6792 N N . GLY A 1 855 ? -11.619 -31.034 13.912 1.00 89.69 855 GLY A N 1
ATOM 6793 C CA . GLY A 1 855 ? -11.695 -30.090 15.033 1.00 89.69 855 GLY A CA 1
ATOM 6794 C C . GLY A 1 855 ? -10.674 -28.944 15.005 1.00 89.69 855 GLY A C 1
ATOM 6795 O O . GLY A 1 855 ? -10.530 -28.260 16.013 1.00 89.69 855 GLY A O 1
ATOM 6796 N N . MET A 1 856 ? -9.945 -28.749 13.902 1.00 93.81 856 MET A N 1
ATOM 6797 C CA . MET A 1 856 ? -9.102 -27.567 13.664 1.00 93.81 856 MET A CA 1
ATOM 6798 C C . MET A 1 856 ? -9.844 -26.538 12.795 1.00 93.81 856 MET A C 1
ATOM 6800 O O . MET A 1 856 ? -10.899 -26.843 12.232 1.00 93.81 856 MET A O 1
ATOM 6804 N N . GLY A 1 857 ? -9.326 -25.312 12.700 1.00 88.56 857 GLY A N 1
ATOM 6805 C CA . GLY A 1 857 ? -9.953 -24.226 11.948 1.00 88.56 857 GLY A CA 1
ATOM 6806 C C . GLY A 1 857 ? -9.585 -24.210 10.459 1.00 88.56 857 GLY A C 1
ATOM 6807 O O . GLY A 1 857 ? -8.609 -24.811 10.013 1.00 88.56 857 GLY A O 1
ATOM 6808 N N . SER A 1 858 ? -10.330 -23.436 9.667 1.00 86.00 858 SER A N 1
ATOM 6809 C CA . SER A 1 858 ? -10.065 -23.245 8.229 1.00 86.00 858 SER A CA 1
ATOM 6810 C C . SER A 1 858 ? -8.695 -22.621 7.921 1.00 86.00 858 SER A C 1
ATOM 6812 O O . SER A 1 858 ? -8.150 -22.825 6.837 1.00 86.00 858 SER A O 1
ATOM 6814 N N . ARG A 1 859 ? -8.107 -21.877 8.867 1.00 88.62 859 ARG A N 1
ATOM 6815 C CA . ARG A 1 859 ? -6.733 -21.359 8.750 1.00 88.62 859 ARG A CA 1
ATOM 6816 C C . ARG A 1 859 ? -5.695 -22.474 8.863 1.00 88.62 859 ARG A C 1
ATOM 6818 O O . ARG A 1 859 ? -4.745 -22.474 8.088 1.00 88.62 859 ARG A O 1
ATOM 6825 N N . ASP A 1 860 ? -5.919 -23.442 9.750 1.00 92.56 860 ASP A N 1
ATOM 6826 C CA . ASP A 1 860 ? -5.048 -24.609 9.902 1.00 92.56 860 ASP A CA 1
ATOM 6827 C C . ASP A 1 860 ? -5.076 -25.476 8.642 1.00 92.56 860 ASP A C 1
ATOM 6829 O O . ASP A 1 860 ? -4.025 -25.899 8.168 1.00 92.56 860 ASP A O 1
ATOM 6833 N N . LEU A 1 861 ? -6.261 -25.672 8.046 1.00 92.19 861 LEU A N 1
ATOM 6834 C CA . LEU A 1 861 ? -6.397 -26.340 6.747 1.00 92.19 861 LEU A CA 1
ATOM 6835 C C . LEU A 1 861 ? -5.513 -25.677 5.683 1.00 92.19 861 LEU A C 1
ATOM 6837 O O . LEU A 1 861 ? -4.796 -26.362 4.957 1.00 92.19 861 LEU A O 1
ATOM 6841 N N . ARG A 1 862 ? -5.554 -24.342 5.585 1.00 91.00 862 ARG A N 1
ATOM 6842 C CA . ARG A 1 862 ? -4.763 -23.600 4.592 1.00 91.00 862 ARG A CA 1
ATOM 6843 C C . ARG A 1 862 ? -3.268 -23.715 4.860 1.00 91.00 862 ARG A C 1
ATOM 6845 O O . ARG A 1 862 ? -2.529 -23.982 3.919 1.00 91.00 862 ARG A O 1
ATOM 6852 N N . PHE A 1 863 ? -2.843 -23.573 6.112 1.00 94.44 863 PHE A N 1
ATOM 6853 C CA . PHE A 1 863 ? -1.438 -23.704 6.488 1.00 94.44 863 PHE A CA 1
ATOM 6854 C C . PHE A 1 863 ? -0.907 -25.116 6.200 1.00 94.44 863 PHE A C 1
ATOM 6856 O O . PHE A 1 863 ? 0.017 -25.283 5.404 1.00 94.44 863 PHE A O 1
ATOM 6863 N N . TRP A 1 864 ? -1.522 -26.144 6.797 1.00 96.25 864 TRP A N 1
ATOM 6864 C CA . TRP A 1 864 ? -1.055 -27.526 6.677 1.00 96.25 864 TRP A CA 1
ATOM 6865 C C . TRP A 1 864 ? -1.235 -28.074 5.267 1.00 96.25 864 TRP A C 1
ATOM 6867 O O . TRP A 1 864 ? -0.390 -28.834 4.805 1.00 96.25 864 TRP A O 1
ATOM 6877 N N . GLY A 1 865 ? -2.302 -27.691 4.567 1.00 94.12 865 GLY A N 1
ATOM 6878 C CA . GLY A 1 865 ? -2.554 -28.117 3.196 1.00 94.12 865 GLY A CA 1
ATOM 6879 C C . GLY A 1 865 ? -1.680 -27.385 2.183 1.00 94.12 865 GLY A C 1
ATOM 6880 O O . GLY A 1 865 ? -0.891 -28.017 1.489 1.00 94.12 865 GLY A O 1
ATOM 6881 N N . GLN A 1 866 ? -1.813 -26.063 2.087 1.00 92.88 866 GLN A N 1
ATOM 6882 C CA . GLN A 1 866 ? -1.316 -25.277 0.949 1.00 92.88 866 GLN A CA 1
ATOM 6883 C C . GLN A 1 866 ? 0.038 -24.610 1.198 1.00 92.88 866 GLN A C 1
ATOM 6885 O O . GLN A 1 866 ? 0.695 -24.257 0.224 1.00 92.88 866 GLN A O 1
ATOM 6890 N N . GLY A 1 867 ? 0.432 -24.423 2.459 1.00 94.06 867 GLY A N 1
ATOM 6891 C CA . GLY A 1 867 ? 1.701 -23.794 2.810 1.00 94.06 867 GLY A CA 1
ATOM 6892 C C . GLY A 1 867 ? 1.655 -22.270 2.957 1.00 94.06 867 GLY A C 1
ATOM 6893 O O . GLY A 1 867 ? 0.587 -21.642 2.957 1.00 94.06 867 GLY A O 1
ATOM 6894 N N . THR A 1 868 ? 2.840 -21.678 3.100 1.00 92.81 868 THR A N 1
ATOM 6895 C CA . THR A 1 868 ? 3.068 -20.236 3.247 1.00 92.81 868 THR A CA 1
ATOM 6896 C C . THR A 1 868 ? 4.126 -19.718 2.279 1.00 92.81 868 THR A C 1
ATOM 6898 O O . THR A 1 868 ? 4.994 -20.456 1.811 1.00 92.81 868 THR A O 1
ATOM 6901 N N . TRP A 1 869 ? 4.075 -18.418 2.004 1.00 87.00 869 TRP A N 1
ATOM 6902 C CA . TRP A 1 869 ? 5.187 -17.670 1.428 1.00 87.00 869 TRP A CA 1
ATOM 6903 C C . TRP A 1 869 ? 6.229 -17.334 2.512 1.00 87.00 869 TRP A C 1
ATOM 6905 O O . TRP A 1 869 ? 5.983 -17.529 3.706 1.00 87.00 869 TRP A O 1
ATOM 6915 N N . THR A 1 870 ? 7.402 -16.828 2.122 1.00 83.94 870 THR A N 1
ATOM 6916 C CA . THR A 1 870 ? 8.489 -16.490 3.067 1.00 83.94 870 THR A CA 1
ATOM 6917 C C . THR A 1 870 ? 8.178 -15.345 4.029 1.00 83.94 870 THR A C 1
ATOM 6919 O O . THR A 1 870 ? 8.911 -15.150 4.994 1.00 83.94 870 THR A O 1
ATOM 6922 N N . ASP A 1 871 ? 7.091 -14.608 3.814 1.00 74.56 871 ASP A N 1
ATOM 6923 C CA . ASP A 1 871 ? 6.581 -13.584 4.731 1.00 74.56 871 ASP A CA 1
ATOM 6924 C C . ASP A 1 871 ? 5.466 -14.100 5.668 1.00 74.56 871 ASP A C 1
ATOM 6926 O O . ASP A 1 871 ? 4.726 -13.295 6.239 1.00 74.56 871 ASP A O 1
ATOM 6930 N N . ASP A 1 872 ? 5.351 -15.427 5.811 1.00 82.44 872 ASP A N 1
ATOM 6931 C CA . ASP A 1 872 ? 4.363 -16.178 6.603 1.00 82.44 872 ASP A CA 1
ATOM 6932 C C . ASP A 1 872 ? 2.915 -16.113 6.096 1.00 82.44 872 ASP A C 1
ATOM 6934 O O . ASP A 1 872 ? 2.017 -16.728 6.685 1.00 82.44 872 ASP A O 1
ATOM 6938 N N . THR A 1 873 ? 2.652 -15.410 4.994 1.00 80.31 873 THR A N 1
ATOM 6939 C CA . THR A 1 873 ? 1.307 -15.336 4.423 1.00 80.31 873 THR A CA 1
ATOM 6940 C C . THR A 1 873 ? 0.900 -16.655 3.766 1.00 80.31 873 THR A C 1
ATOM 6942 O O . THR A 1 873 ? 1.715 -17.343 3.153 1.00 80.31 873 THR A O 1
ATOM 6945 N N . PHE A 1 874 ? -0.371 -17.049 3.891 1.00 84.50 874 PHE A N 1
ATOM 6946 C CA . PHE A 1 874 ? -0.857 -18.295 3.290 1.00 84.50 874 PHE A CA 1
ATOM 6947 C C . PHE A 1 874 ? -0.765 -18.253 1.767 1.00 84.50 874 PHE A C 1
ATOM 6949 O O . PHE A 1 874 ? -1.205 -17.284 1.143 1.00 84.50 874 PHE A O 1
ATOM 6956 N N . CYS A 1 875 ? -0.311 -19.354 1.160 1.00 84.31 875 CYS A N 1
ATOM 6957 C CA . CYS A 1 875 ? -0.299 -19.480 -0.296 1.00 84.31 875 CYS A CA 1
ATOM 6958 C C . CYS A 1 875 ? -1.704 -19.316 -0.885 1.00 84.31 875 CYS A C 1
ATOM 6960 O O . CYS A 1 875 ? -1.865 -18.630 -1.888 1.00 84.31 875 CYS A O 1
ATOM 6962 N N . GLY A 1 876 ? -2.725 -19.874 -0.223 1.00 72.44 876 GLY A N 1
ATOM 6963 C CA . GLY A 1 876 ? -4.137 -19.665 -0.546 1.00 72.44 876 GLY A CA 1
ATOM 6964 C C . GLY A 1 876 ? -4.604 -20.380 -1.819 1.00 72.44 876 GLY A C 1
ATOM 6965 O O . GLY A 1 876 ? -3.821 -20.735 -2.695 1.00 72.44 876 GLY A O 1
ATOM 6966 N N . TRP A 1 877 ? -5.912 -20.587 -1.966 1.00 70.88 877 TRP A N 1
ATOM 6967 C CA . TRP A 1 877 ? -6.521 -21.020 -3.228 1.00 70.88 877 TRP A CA 1
ATOM 6968 C C . TRP A 1 877 ? -7.276 -19.841 -3.864 1.00 70.88 877 TRP A C 1
ATOM 6970 O O . TRP A 1 877 ? -7.992 -19.146 -3.136 1.00 70.88 877 TRP A O 1
ATOM 6980 N N . PRO A 1 878 ? -7.163 -19.604 -5.190 1.00 69.25 878 PRO A N 1
ATOM 6981 C CA . PRO A 1 878 ? -6.455 -20.413 -6.195 1.00 69.25 878 PRO A CA 1
ATOM 6982 C C . PRO A 1 878 ? -4.958 -20.080 -6.370 1.00 69.25 878 PRO A C 1
ATOM 6984 O O . PRO A 1 878 ? -4.311 -20.630 -7.255 1.00 69.25 878 PRO A O 1
ATOM 6987 N N . GLN A 1 879 ? -4.391 -19.164 -5.582 1.00 73.06 879 GLN A N 1
ATOM 6988 C CA . GLN A 1 879 ? -3.043 -18.612 -5.790 1.00 73.06 879 GLN A CA 1
ATOM 6989 C C . GLN A 1 879 ? -1.923 -19.659 -5.693 1.00 73.06 879 GLN A C 1
ATOM 6991 O O . GLN A 1 879 ? -0.983 -19.590 -6.478 1.00 73.06 879 GLN A O 1
ATOM 6996 N N . SER A 1 880 ? -2.063 -20.669 -4.834 1.00 78.75 880 SER A N 1
ATOM 6997 C CA . SER A 1 880 ? -1.168 -21.836 -4.734 1.00 78.75 880 SER A CA 1
ATOM 6998 C C . SER A 1 880 ? -1.036 -22.636 -6.032 1.00 78.75 880 SER A C 1
ATOM 7000 O O . SER A 1 880 ? -0.117 -23.432 -6.157 1.00 78.75 880 SER A O 1
ATOM 7002 N N . LYS A 1 881 ? -1.929 -22.440 -7.012 1.00 82.81 881 LYS A N 1
ATOM 7003 C CA . LYS A 1 881 ? -1.841 -23.060 -8.344 1.00 82.81 881 LYS A CA 1
ATOM 7004 C C . LYS A 1 881 ? -1.097 -22.201 -9.372 1.00 82.81 881 LYS A C 1
ATOM 7006 O O . LYS A 1 881 ? -0.959 -22.620 -10.512 1.00 82.81 881 LYS A O 1
ATOM 7011 N N . ARG A 1 882 ? -0.651 -20.992 -9.007 1.00 84.00 882 ARG A N 1
ATOM 7012 C CA . ARG A 1 882 ? 0.062 -20.067 -9.914 1.00 84.00 882 ARG A CA 1
ATOM 7013 C C . ARG A 1 882 ? 1.575 -20.292 -9.947 1.00 84.00 882 ARG A C 1
ATOM 7015 O O . ARG A 1 882 ? 2.237 -19.707 -10.795 1.00 84.00 882 ARG A O 1
ATOM 7022 N N . GLN A 1 883 ? 2.098 -21.101 -9.030 1.00 87.25 883 GLN A N 1
ATOM 7023 C CA . GLN A 1 883 ? 3.495 -21.517 -8.967 1.00 87.25 883 GLN A CA 1
ATOM 7024 C C . GLN A 1 883 ? 3.518 -23.033 -8.780 1.00 87.25 883 GLN A C 1
ATOM 7026 O O . GLN A 1 883 ? 3.001 -23.547 -7.791 1.00 87.25 883 GLN A O 1
ATOM 7031 N N . HIS A 1 884 ? 4.054 -23.741 -9.768 1.00 87.44 884 HIS A N 1
ATOM 7032 C CA . HIS A 1 884 ? 4.217 -25.191 -9.763 1.00 87.44 884 HIS A CA 1
ATOM 7033 C C . HIS A 1 884 ? 5.406 -25.527 -10.693 1.00 87.44 884 HIS A C 1
ATOM 7035 O O . HIS A 1 884 ? 5.422 -25.008 -11.811 1.00 87.44 884 HIS A O 1
ATOM 7041 N N . PRO A 1 885 ? 6.432 -26.276 -10.240 1.00 92.12 885 PRO A N 1
ATOM 7042 C CA . PRO A 1 885 ? 6.601 -26.780 -8.878 1.00 92.12 885 PRO A CA 1
ATOM 7043 C C . PRO A 1 885 ? 6.714 -25.644 -7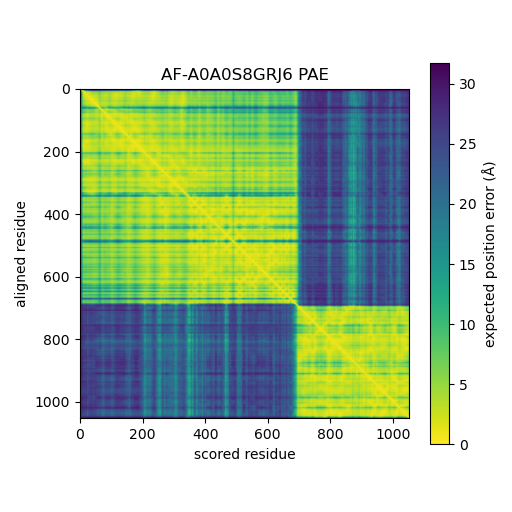.845 1.00 92.12 885 PRO A C 1
ATOM 7045 O O . PRO A 1 885 ? 7.136 -24.525 -8.143 1.00 92.12 885 PRO A O 1
ATOM 7048 N N . MET A 1 886 ? 6.282 -25.923 -6.619 1.00 93.06 886 MET A N 1
ATOM 7049 C CA . MET A 1 886 ? 6.250 -24.981 -5.500 1.00 93.06 886 MET A CA 1
ATOM 7050 C C . MET A 1 886 ? 7.641 -24.849 -4.862 1.00 93.06 886 MET A C 1
ATOM 7052 O O . MET A 1 886 ? 7.871 -25.259 -3.727 1.00 93.06 886 MET A O 1
ATOM 7056 N N . VAL A 1 887 ? 8.583 -24.300 -5.630 1.00 90.69 887 VAL A N 1
ATOM 7057 C CA . VAL A 1 887 ? 10.001 -24.135 -5.268 1.00 90.69 887 VAL A CA 1
ATOM 7058 C C . VAL A 1 887 ? 10.458 -22.688 -5.474 1.00 90.69 887 VAL A C 1
ATOM 7060 O O . VAL A 1 887 ? 9.907 -21.986 -6.321 1.00 90.69 887 VAL A O 1
ATOM 7063 N N . GLY A 1 888 ? 11.479 -22.250 -4.731 1.00 86.62 888 GLY A N 1
ATOM 7064 C CA . GLY A 1 888 ? 12.095 -20.919 -4.839 1.00 86.62 888 GLY A CA 1
ATOM 7065 C C . GLY A 1 888 ? 12.172 -20.166 -3.506 1.00 86.62 888 GLY A C 1
ATOM 7066 O O . GLY A 1 888 ? 11.517 -20.538 -2.535 1.00 86.62 888 GLY A O 1
ATOM 7067 N N . ASP A 1 889 ? 12.941 -19.073 -3.474 1.00 84.88 889 ASP A N 1
ATOM 7068 C CA . ASP A 1 889 ? 13.212 -18.270 -2.262 1.00 84.88 889 ASP A CA 1
ATOM 7069 C C . ASP A 1 889 ? 11.978 -17.533 -1.707 1.00 84.88 889 ASP A C 1
ATOM 7071 O O . ASP A 1 889 ? 12.043 -16.869 -0.673 1.00 84.88 889 ASP A O 1
ATOM 7075 N N . ASN A 1 890 ? 10.844 -17.599 -2.406 1.00 82.38 890 ASN A N 1
ATOM 7076 C CA . ASN A 1 890 ? 9.574 -17.035 -1.964 1.00 82.38 890 ASN A CA 1
ATOM 7077 C C . ASN A 1 890 ? 8.680 -18.045 -1.226 1.00 82.38 890 ASN A C 1
ATOM 7079 O O . ASN A 1 890 ? 7.658 -17.635 -0.679 1.00 82.38 890 ASN A O 1
ATOM 7083 N N . VAL A 1 891 ? 9.035 -19.334 -1.201 1.00 89.44 891 VAL A N 1
ATOM 7084 C CA . VAL A 1 891 ? 8.277 -20.389 -0.511 1.00 89.44 891 VAL A CA 1
ATOM 7085 C C . VAL A 1 891 ? 8.744 -20.495 0.942 1.00 89.44 891 VAL A C 1
ATOM 7087 O O . VAL A 1 891 ? 9.926 -20.687 1.209 1.00 89.44 891 VAL A O 1
ATOM 7090 N N . GLY A 1 892 ? 7.811 -20.348 1.884 1.00 92.25 892 GLY A N 1
ATOM 7091 C CA . GLY A 1 892 ? 8.040 -20.534 3.316 1.00 92.25 892 GLY A CA 1
ATOM 7092 C C . GLY A 1 892 ? 7.856 -22.001 3.704 1.00 92.25 892 GLY A C 1
ATOM 7093 O O . GLY A 1 892 ? 8.699 -22.851 3.424 1.00 92.25 892 GLY A O 1
ATOM 7094 N N . PHE A 1 893 ? 6.735 -22.324 4.348 1.00 95.88 893 PHE A N 1
ATOM 7095 C CA . PHE A 1 893 ? 6.348 -23.710 4.607 1.00 95.88 893 PHE A CA 1
ATOM 7096 C C . PHE A 1 893 ? 5.679 -24.306 3.363 1.00 95.88 893 PHE A C 1
ATOM 7098 O O . PHE A 1 893 ? 4.667 -23.787 2.913 1.00 95.88 893 PHE A O 1
ATOM 7105 N N . LEU A 1 894 ? 6.191 -25.417 2.826 1.00 95.56 894 LEU A N 1
ATOM 7106 C CA . LEU A 1 894 ? 5.696 -26.000 1.568 1.00 95.56 894 LEU A CA 1
ATOM 7107 C C . LEU A 1 894 ? 4.211 -26.421 1.612 1.00 95.56 894 LEU A C 1
ATOM 7109 O O . LEU A 1 894 ? 3.524 -26.360 0.600 1.00 95.56 894 LEU A O 1
ATOM 7113 N N . GLY A 1 895 ? 3.690 -26.839 2.770 1.00 95.62 895 GLY A N 1
ATOM 7114 C CA . GLY A 1 895 ? 2.353 -27.438 2.871 1.00 95.62 895 GLY A CA 1
ATOM 7115 C C . GLY A 1 895 ? 2.307 -28.883 2.362 1.00 95.62 895 GLY A C 1
ATOM 7116 O O . GLY A 1 895 ? 3.214 -29.354 1.684 1.00 95.62 895 GLY A O 1
ATOM 7117 N N . CYS A 1 896 ? 1.267 -29.637 2.714 1.00 96.94 896 CYS A N 1
ATOM 7118 C CA . CYS A 1 896 ? 1.126 -31.071 2.421 1.00 96.94 896 CYS A CA 1
ATOM 7119 C C . CYS A 1 896 ? 0.477 -31.370 1.054 1.00 96.94 896 CYS A C 1
ATOM 7121 O O . CYS A 1 896 ? 0.315 -32.534 0.695 1.00 96.94 896 CYS A O 1
ATOM 7123 N N . TYR A 1 897 ? 0.084 -30.348 0.288 1.00 93.69 897 TYR A N 1
ATOM 7124 C CA . TYR A 1 897 ? -0.398 -30.475 -1.096 1.00 93.69 897 TYR A CA 1
ATOM 7125 C C . TYR A 1 897 ? 0.659 -31.073 -2.030 1.00 93.69 897 TYR A C 1
ATOM 7127 O O . TYR A 1 897 ? 0.303 -31.725 -3.011 1.00 93.69 897 TYR A O 1
ATOM 7135 N N . PHE A 1 898 ? 1.932 -30.815 -1.739 1.00 96.69 898 PHE A N 1
ATOM 7136 C CA . PHE A 1 898 ? 3.054 -31.086 -2.627 1.00 96.69 898 PHE A CA 1
ATOM 7137 C C . PHE A 1 898 ? 3.920 -32.241 -2.110 1.00 96.69 898 PHE A C 1
ATOM 7139 O O . PHE A 1 898 ? 3.981 -32.482 -0.898 1.00 96.69 898 PHE A O 1
ATOM 7146 N N . ASN A 1 899 ? 4.586 -32.958 -3.013 1.00 97.00 899 ASN A N 1
ATOM 7147 C CA . ASN A 1 899 ? 5.695 -33.849 -2.669 1.00 97.00 899 ASN A CA 1
ATOM 7148 C C . ASN A 1 899 ? 6.969 -33.037 -2.351 1.00 97.00 899 ASN A C 1
ATOM 7150 O O . ASN A 1 899 ? 6.922 -31.805 -2.346 1.00 97.00 899 ASN A O 1
ATOM 7154 N N . ASP A 1 900 ? 8.087 -33.692 -2.027 1.00 96.62 900 ASP A N 1
ATOM 7155 C CA . ASP A 1 900 ? 9.308 -32.982 -1.602 1.00 96.62 900 ASP A CA 1
ATOM 7156 C C . ASP A 1 900 ? 9.999 -32.176 -2.731 1.00 96.62 900 ASP A C 1
ATOM 7158 O O . ASP A 1 900 ? 10.786 -31.284 -2.424 1.00 96.62 900 ASP A O 1
ATOM 7162 N N . ASP A 1 901 ? 9.634 -32.382 -4.006 1.00 95.88 901 ASP A N 1
ATOM 7163 C CA . ASP A 1 901 ? 10.060 -31.536 -5.143 1.00 95.88 901 ASP A CA 1
ATOM 7164 C C . ASP A 1 901 ? 9.085 -30.373 -5.427 1.00 95.88 901 ASP A C 1
ATOM 7166 O O . ASP A 1 901 ? 9.205 -29.659 -6.424 1.00 95.88 901 ASP A O 1
ATOM 7170 N N . GLY A 1 902 ? 8.077 -30.171 -4.574 1.00 95.50 902 GLY A N 1
ATOM 7171 C CA . GLY A 1 902 ? 7.088 -29.110 -4.748 1.00 95.50 902 GLY A CA 1
ATOM 7172 C C . GLY A 1 902 ? 6.021 -29.410 -5.808 1.00 95.50 902 GLY A C 1
ATOM 7173 O O . GLY A 1 902 ? 5.281 -28.505 -6.194 1.00 95.50 902 GLY A O 1
ATOM 7174 N N . VAL A 1 903 ? 5.886 -30.655 -6.273 1.00 95.88 903 VAL A N 1
ATOM 7175 C CA . VAL A 1 903 ? 4.855 -31.059 -7.243 1.00 95.88 903 VAL A CA 1
ATOM 7176 C C . VAL A 1 903 ? 3.591 -31.504 -6.515 1.00 95.88 903 VAL A C 1
ATOM 7178 O O . VAL A 1 903 ? 3.639 -32.314 -5.594 1.00 95.88 903 VAL A O 1
ATOM 7181 N N . ASN A 1 904 ? 2.432 -30.997 -6.935 1.00 95.31 904 ASN A N 1
ATOM 7182 C CA . ASN A 1 904 ? 1.133 -31.531 -6.524 1.00 95.31 904 ASN A CA 1
ATOM 7183 C C . ASN A 1 904 ? 0.711 -32.649 -7.503 1.00 95.31 904 ASN A C 1
ATOM 7185 O O . ASN A 1 904 ? 0.382 -32.305 -8.641 1.00 95.31 904 ASN A O 1
ATOM 7189 N N . PRO A 1 905 ? 0.636 -33.935 -7.093 1.00 94.81 905 PRO A N 1
ATOM 7190 C CA . PRO A 1 905 ? 0.354 -35.044 -8.016 1.00 94.81 905 PRO A CA 1
ATOM 7191 C C . PRO A 1 905 ? -1.032 -35.005 -8.683 1.00 94.81 905 PRO A C 1
ATOM 7193 O O . PRO A 1 905 ? -1.230 -35.603 -9.738 1.00 94.81 905 PRO A O 1
ATOM 7196 N N . MET A 1 906 ? -2.007 -34.292 -8.102 1.00 94.62 906 MET A N 1
ATOM 7197 C CA . MET A 1 906 ? -3.326 -34.089 -8.719 1.00 94.62 906 MET A CA 1
ATOM 7198 C C . MET A 1 906 ? -3.259 -33.154 -9.935 1.00 94.62 906 MET A C 1
ATOM 7200 O O . MET A 1 906 ? -4.079 -33.261 -10.846 1.00 94.62 906 MET A O 1
ATOM 7204 N N . HIS A 1 907 ? -2.285 -32.242 -9.948 1.00 93.19 907 HIS A N 1
ATOM 7205 C CA . HIS A 1 907 ? -2.065 -31.233 -10.986 1.00 93.19 907 HIS A CA 1
ATOM 7206 C C . HIS A 1 907 ? -0.623 -31.284 -11.502 1.00 93.19 907 HIS A C 1
ATOM 7208 O O . HIS A 1 907 ? 0.025 -30.249 -11.623 1.00 93.19 907 HIS A O 1
ATOM 7214 N N . ASP A 1 908 ? -0.103 -32.488 -11.716 1.00 93.44 908 ASP A N 1
ATOM 7215 C CA . ASP A 1 908 ? 1.184 -32.693 -12.378 1.00 93.44 908 ASP A CA 1
ATOM 7216 C C . ASP A 1 908 ? 1.090 -32.312 -13.877 1.00 93.44 908 ASP A C 1
ATOM 7218 O O . ASP A 1 908 ? 0.016 -31.976 -14.378 1.00 93.44 908 ASP A O 1
ATOM 7222 N N . GLU A 1 909 ? 2.192 -32.369 -14.619 1.00 88.94 909 GLU A N 1
ATOM 7223 C CA . GLU A 1 909 ? 2.249 -31.984 -16.042 1.00 88.94 909 GLU A CA 1
ATOM 7224 C C . GLU A 1 909 ? 1.533 -32.977 -16.981 1.00 88.94 909 GLU A C 1
ATOM 7226 O O . GLU A 1 909 ? 1.177 -32.632 -18.105 1.00 88.94 909 GLU A O 1
ATOM 7231 N N . PHE A 1 910 ? 1.339 -34.232 -16.553 1.00 90.44 910 PHE A N 1
ATOM 7232 C CA . PHE A 1 910 ? 0.679 -35.348 -17.269 1.00 90.44 910 PHE A CA 1
ATOM 7233 C C . PHE A 1 910 ? 1.190 -35.713 -18.679 1.00 90.44 910 PHE A C 1
ATOM 7235 O O . PHE A 1 910 ? 0.730 -36.708 -19.246 1.00 90.44 910 PHE A O 1
ATOM 7242 N N . PHE A 1 911 ? 2.156 -34.978 -19.234 1.00 83.62 911 PHE A N 1
ATOM 7243 C CA . PHE A 1 911 ? 2.773 -35.257 -20.531 1.00 83.62 911 PHE A CA 1
ATOM 7244 C C . PHE A 1 911 ? 4.287 -35.442 -20.403 1.00 83.62 911 PHE A C 1
ATOM 7246 O O . PHE A 1 911 ? 4.764 -36.568 -20.548 1.00 83.62 911 PHE A O 1
ATOM 7253 N N . MET A 1 912 ? 5.054 -34.378 -20.130 1.00 79.44 912 MET A N 1
ATOM 7254 C CA . MET A 1 912 ? 6.497 -34.464 -19.865 1.00 79.44 912 MET A CA 1
ATOM 7255 C C . MET A 1 912 ? 7.067 -33.114 -19.394 1.00 79.44 912 MET A C 1
ATOM 7257 O O . MET A 1 912 ? 6.817 -32.122 -20.078 1.00 79.44 912 MET A O 1
ATOM 7261 N N . PRO A 1 913 ? 7.911 -33.065 -18.345 1.00 84.25 913 PRO A N 1
ATOM 7262 C CA . PRO A 1 913 ? 8.240 -34.133 -17.389 1.00 84.25 913 PRO A CA 1
ATOM 7263 C C . PRO A 1 913 ? 7.157 -34.296 -16.305 1.00 84.25 913 PRO A C 1
ATOM 7265 O O . PRO A 1 913 ? 6.534 -33.319 -15.932 1.00 84.25 913 PRO A O 1
ATOM 7268 N N . MET A 1 914 ? 6.951 -35.509 -15.779 1.00 91.56 914 MET A N 1
ATOM 7269 C CA . MET A 1 914 ? 6.059 -35.774 -14.628 1.00 91.56 914 MET A CA 1
ATOM 7270 C C . MET A 1 914 ? 6.878 -36.122 -13.376 1.00 91.56 914 MET A C 1
ATOM 7272 O O . MET A 1 914 ? 7.989 -36.650 -13.512 1.00 91.56 914 MET A O 1
ATOM 7276 N N . SER A 1 915 ? 6.327 -35.903 -12.176 1.00 91.50 915 SER A N 1
ATOM 7277 C CA . SER A 1 915 ? 6.918 -36.428 -10.934 1.00 91.50 915 SER A CA 1
ATOM 7278 C C . SER A 1 915 ? 6.809 -37.959 -10.875 1.00 91.50 915 SER A C 1
ATOM 7280 O O . SER A 1 915 ? 6.116 -38.550 -11.695 1.00 91.50 915 SER A O 1
ATOM 7282 N N . PRO A 1 916 ? 7.493 -38.667 -9.958 1.00 94.56 916 PRO A N 1
ATOM 7283 C CA . PRO A 1 916 ? 7.454 -40.135 -9.914 1.00 94.56 916 PRO A CA 1
ATOM 7284 C C . PRO A 1 916 ? 6.073 -40.764 -9.640 1.00 94.56 916 PRO A C 1
ATOM 7286 O O . PRO A 1 916 ? 5.820 -41.903 -10.043 1.00 94.56 916 PRO A O 1
ATOM 7289 N N . GLU A 1 917 ? 5.180 -40.064 -8.937 1.00 96.12 917 GLU A N 1
ATOM 7290 C CA . GLU A 1 917 ? 3.912 -40.600 -8.432 1.00 96.12 917 GLU A CA 1
ATOM 7291 C C . GLU A 1 917 ? 2.840 -40.730 -9.524 1.00 96.12 917 GLU A C 1
ATOM 7293 O O . GLU A 1 917 ? 2.285 -41.816 -9.720 1.00 96.12 917 GLU A O 1
ATOM 7298 N N . ALA A 1 918 ? 2.569 -39.653 -10.271 1.00 95.00 918 ALA A N 1
ATOM 7299 C CA . ALA A 1 918 ? 1.569 -39.636 -11.340 1.00 95.00 918 ALA A CA 1
ATOM 7300 C C . ALA A 1 918 ? 1.777 -40.730 -12.416 1.00 95.00 918 ALA A C 1
ATOM 7302 O O . ALA A 1 918 ? 0.840 -41.494 -12.662 1.00 95.00 918 ALA A O 1
ATOM 7303 N N . PRO A 1 919 ? 2.965 -40.912 -13.030 1.00 94.81 919 PRO A N 1
ATOM 7304 C CA . PRO A 1 919 ? 3.186 -41.936 -14.044 1.00 94.81 919 PRO A CA 1
ATOM 7305 C C . PRO A 1 919 ? 3.060 -43.349 -13.469 1.00 94.81 919 PRO A C 1
ATOM 7307 O O . PRO A 1 919 ? 2.635 -44.252 -14.186 1.00 94.81 919 PRO A O 1
ATOM 7310 N N . ALA A 1 920 ? 3.363 -43.566 -12.186 1.00 96.88 920 ALA A N 1
ATOM 7311 C CA . ALA A 1 920 ? 3.159 -44.863 -11.548 1.00 96.88 920 ALA A CA 1
ATOM 7312 C C . ALA A 1 920 ? 1.668 -45.190 -11.375 1.00 96.88 920 ALA A C 1
ATOM 7314 O O . ALA A 1 920 ? 1.250 -46.309 -11.683 1.00 96.88 920 ALA A O 1
ATOM 7315 N N . ILE A 1 921 ? 0.857 -44.213 -10.957 1.00 97.62 921 ILE A N 1
ATOM 7316 C CA . ILE A 1 921 ? -0.607 -44.347 -10.869 1.00 97.62 921 ILE A CA 1
ATOM 7317 C C . ILE A 1 921 ? -1.204 -44.593 -12.263 1.00 97.62 921 ILE A C 1
ATOM 7319 O O . ILE A 1 921 ? -1.971 -45.538 -12.458 1.00 97.62 921 ILE A O 1
ATOM 7323 N N . LEU A 1 922 ? -0.805 -43.793 -13.257 1.00 96.94 922 LEU A N 1
ATOM 7324 C CA . LEU A 1 922 ? -1.281 -43.922 -14.637 1.00 96.94 922 LEU A CA 1
ATOM 7325 C C . LEU A 1 922 ? -0.862 -45.245 -15.274 1.00 96.94 922 LEU A C 1
ATOM 7327 O O . LEU A 1 922 ? -1.641 -45.827 -16.024 1.00 96.94 922 LEU A O 1
ATOM 7331 N N . LYS A 1 923 ? 0.324 -45.764 -14.942 1.00 96.81 923 LYS A N 1
ATOM 7332 C CA . LYS A 1 923 ? 0.764 -47.091 -15.377 1.00 96.81 923 LYS A CA 1
ATOM 7333 C C . LYS A 1 923 ? -0.134 -48.192 -14.819 1.00 96.81 923 LYS A C 1
ATOM 7335 O O . LYS A 1 923 ? -0.518 -49.078 -15.575 1.00 96.81 923 LYS A O 1
ATOM 7340 N N . VAL A 1 924 ? -0.522 -48.121 -13.542 1.00 98.12 924 VAL A N 1
ATOM 7341 C CA . VAL A 1 924 ? -1.493 -49.069 -12.966 1.00 98.12 924 VAL A CA 1
ATOM 7342 C C . VAL A 1 924 ? -2.825 -48.992 -13.716 1.00 98.12 924 VAL A C 1
ATOM 7344 O O . VAL A 1 924 ? -3.351 -50.029 -14.115 1.00 98.12 924 VAL A O 1
ATOM 7347 N N . ALA A 1 925 ? -3.341 -47.785 -13.973 1.00 97.56 925 ALA A N 1
ATOM 7348 C CA . ALA A 1 925 ? -4.582 -47.606 -14.728 1.00 97.56 925 ALA A CA 1
ATOM 7349 C C . ALA A 1 925 ? -4.478 -48.144 -16.169 1.00 97.56 925 ALA A C 1
ATOM 7351 O O . ALA A 1 925 ? -5.360 -48.869 -16.620 1.00 97.56 925 ALA A O 1
ATOM 7352 N N . ALA A 1 926 ? -3.391 -47.849 -16.880 1.00 95.75 926 ALA A N 1
ATOM 7353 C CA . ALA A 1 926 ? -3.180 -48.294 -18.256 1.00 95.75 926 ALA A CA 1
ATOM 7354 C C . ALA A 1 926 ? -2.972 -49.815 -18.371 1.00 95.75 926 ALA A C 1
ATOM 7356 O O . ALA A 1 926 ? -3.408 -50.430 -19.346 1.00 95.75 926 ALA A O 1
ATOM 7357 N N . GLU A 1 927 ? -2.306 -50.436 -17.394 1.00 94.69 927 GLU A N 1
ATOM 7358 C CA . GLU A 1 927 ? -2.068 -51.880 -17.391 1.00 94.69 927 GLU A CA 1
ATOM 7359 C C . GLU A 1 927 ? -3.326 -52.660 -17.018 1.00 94.69 927 GLU A C 1
ATOM 7361 O O . GLU A 1 927 ? -3.600 -53.689 -17.634 1.00 94.69 927 GLU A O 1
ATOM 7366 N N . GLU A 1 928 ? -4.071 -52.213 -16.010 1.00 95.75 928 GLU A N 1
ATOM 7367 C CA . GLU A 1 928 ? -5.217 -52.947 -15.466 1.00 95.75 928 GLU A CA 1
ATOM 7368 C C . GLU A 1 928 ? -6.532 -52.613 -16.181 1.00 95.75 928 GLU A C 1
ATOM 7370 O O . GLU A 1 928 ? -7.454 -53.430 -16.175 1.00 95.75 928 GLU A O 1
ATOM 7375 N N . GLY A 1 929 ? -6.611 -51.444 -16.821 1.00 95.44 929 GLY A N 1
ATOM 7376 C CA . GLY A 1 929 ? -7.815 -50.900 -17.444 1.00 95.44 929 GLY A CA 1
ATOM 7377 C C . GLY A 1 929 ? -9.031 -50.939 -16.519 1.00 95.44 929 GLY A C 1
ATOM 7378 O O . GLY A 1 929 ? -9.943 -51.720 -16.801 1.00 95.44 929 GLY A O 1
ATOM 7379 N N . PRO A 1 930 ? -9.053 -50.154 -15.421 1.00 97.50 930 PRO A N 1
ATOM 7380 C CA . PRO A 1 930 ? -10.168 -50.134 -14.481 1.00 97.50 930 PRO A CA 1
ATOM 7381 C C . PRO A 1 930 ? -11.498 -49.808 -15.165 1.00 97.50 930 PRO A C 1
ATOM 7383 O O . PRO A 1 930 ? -11.538 -49.039 -16.130 1.00 97.50 930 PRO A O 1
ATOM 7386 N N . ASP A 1 931 ? -12.580 -50.385 -14.660 1.00 97.38 931 ASP A N 1
ATOM 7387 C CA . ASP A 1 931 ? -13.947 -50.017 -15.033 1.00 97.38 931 ASP A CA 1
ATOM 7388 C C . ASP A 1 931 ? -14.334 -48.700 -14.343 1.00 97.38 931 ASP A C 1
ATOM 7390 O O . ASP A 1 931 ? -14.842 -47.778 -14.986 1.00 97.38 931 ASP A O 1
ATOM 7394 N N . LEU A 1 932 ? -13.954 -48.573 -13.065 1.00 98.44 932 LEU A N 1
ATOM 7395 C CA . LEU A 1 932 ? -14.183 -47.404 -12.220 1.00 98.44 932 LEU A CA 1
ATOM 7396 C C . LEU A 1 932 ? -12.901 -47.025 -11.469 1.00 98.44 932 LEU A C 1
ATOM 7398 O O . LEU A 1 932 ? -12.198 -47.891 -10.936 1.00 98.44 932 LEU A O 1
ATOM 7402 N N . ALA A 1 933 ? -12.597 -45.730 -11.398 1.00 98.62 933 ALA A N 1
ATOM 7403 C CA . ALA A 1 933 ? -11.462 -45.217 -10.635 1.00 98.62 933 ALA A CA 1
ATOM 7404 C C . ALA A 1 933 ? -11.836 -43.981 -9.807 1.00 98.62 933 ALA A C 1
ATOM 7406 O O . ALA A 1 933 ? -12.545 -43.096 -10.282 1.00 98.62 933 ALA A O 1
ATOM 7407 N N . VAL A 1 934 ? -11.312 -43.885 -8.587 1.00 98.56 934 VAL A N 1
ATOM 7408 C CA . VAL A 1 934 ? -11.506 -42.715 -7.720 1.00 98.56 934 VAL A CA 1
ATOM 7409 C C . VAL A 1 934 ? -10.169 -42.157 -7.243 1.00 98.56 934 VAL A C 1
ATOM 7411 O O . VAL A 1 934 ? -9.326 -42.902 -6.744 1.00 98.56 934 VAL A O 1
ATOM 7414 N N . SER A 1 935 ? -9.994 -40.840 -7.373 1.00 98.38 935 SER A N 1
ATOM 7415 C CA . SER A 1 935 ? -9.007 -40.079 -6.600 1.00 98.38 935 SER A CA 1
ATOM 7416 C C . SER A 1 935 ? -9.685 -39.579 -5.330 1.00 98.38 935 SER A C 1
ATOM 7418 O O . SER A 1 935 ? -10.653 -38.818 -5.408 1.00 98.38 935 SER A O 1
ATOM 7420 N N . LEU A 1 936 ? -9.227 -40.043 -4.170 1.00 98.38 936 LEU A N 1
ATOM 7421 C CA . LEU A 1 936 ? -9.829 -39.732 -2.877 1.00 98.38 936 LEU A CA 1
ATOM 7422 C C . LEU A 1 936 ? -9.175 -38.486 -2.273 1.00 98.38 936 LEU A C 1
ATOM 7424 O O . LEU A 1 936 ? -7.973 -38.476 -2.015 1.00 98.38 936 LEU A O 1
ATOM 7428 N N . HIS A 1 937 ? -9.996 -37.472 -2.032 1.00 97.94 937 HIS A N 1
ATOM 7429 C CA . HIS A 1 937 ? -9.641 -36.175 -1.472 1.00 97.94 937 HIS A CA 1
ATOM 7430 C C . HIS A 1 937 ? -10.500 -35.843 -0.248 1.00 97.94 937 HIS A C 1
ATOM 7432 O O . HIS A 1 937 ? -11.421 -36.590 0.113 1.00 97.94 937 HIS A O 1
ATOM 7438 N N . SER A 1 938 ? -10.204 -34.705 0.377 1.00 96.88 938 SER A N 1
ATOM 7439 C CA . SER A 1 938 ? -10.988 -34.137 1.465 1.00 96.88 938 SER A CA 1
ATOM 7440 C C . SER A 1 938 ? -11.089 -32.611 1.373 1.00 96.88 938 SER A C 1
ATOM 7442 O O . SER A 1 938 ? -10.166 -31.929 0.940 1.00 96.88 938 SER A O 1
ATOM 7444 N N . HIS A 1 939 ? -12.195 -32.060 1.876 1.00 94.19 939 HIS A N 1
ATOM 7445 C CA . HIS A 1 939 ? -12.445 -30.622 1.951 1.00 94.19 939 HIS A CA 1
ATOM 7446 C C . HIS A 1 939 ? -13.253 -30.231 3.204 1.00 94.19 939 HIS A C 1
ATOM 7448 O O . HIS A 1 939 ? -13.641 -31.066 4.023 1.00 94.19 939 HIS A O 1
ATOM 7454 N N . GLU A 1 940 ? -13.582 -28.945 3.347 1.00 92.62 940 GLU A N 1
ATOM 7455 C CA . GLU A 1 940 ? -14.363 -28.432 4.484 1.00 92.62 940 GLU A CA 1
ATOM 7456 C C . GLU A 1 940 ? -15.879 -28.727 4.428 1.00 92.62 940 GLU A C 1
ATOM 7458 O O . GLU A 1 940 ? -16.544 -28.668 5.459 1.00 92.62 940 GLU A O 1
ATOM 7463 N N . ASN A 1 941 ? -16.443 -29.051 3.259 1.00 94.56 941 ASN A N 1
ATOM 7464 C CA . ASN A 1 941 ? -17.890 -29.190 3.028 1.00 94.56 941 ASN A CA 1
ATOM 7465 C C . ASN A 1 941 ? -18.420 -30.633 3.194 1.00 94.56 941 ASN A C 1
ATOM 7467 O O . ASN A 1 941 ? -17.692 -31.541 3.587 1.00 94.56 941 ASN A O 1
ATOM 7471 N N . LYS A 1 942 ? -19.719 -30.842 2.916 1.00 96.50 942 LYS A N 1
ATOM 7472 C CA . LYS A 1 942 ? -20.384 -32.164 2.911 1.00 96.50 942 LYS A CA 1
ATOM 7473 C C . LYS A 1 942 ? -19.781 -33.081 1.839 1.00 96.50 942 LYS A C 1
ATOM 7475 O O . LYS A 1 942 ? -19.434 -32.555 0.785 1.00 96.50 942 LYS A O 1
ATOM 7480 N N . PRO A 1 943 ? -19.717 -34.409 2.049 1.00 97.75 943 PRO A N 1
ATOM 7481 C CA . PRO A 1 943 ? -19.055 -35.301 1.106 1.00 97.75 943 PRO A CA 1
ATOM 7482 C C . PRO A 1 943 ? -19.676 -35.229 -0.290 1.00 97.75 943 PRO A C 1
ATOM 7484 O O . PRO A 1 943 ? -20.906 -35.204 -0.425 1.00 97.75 943 PRO A O 1
ATOM 7487 N N . ALA A 1 944 ? -18.824 -35.210 -1.314 1.00 97.88 944 ALA A N 1
ATOM 7488 C CA . ALA A 1 944 ? -19.241 -34.966 -2.689 1.00 97.88 944 ALA A CA 1
ATOM 7489 C C . ALA A 1 944 ? -18.410 -35.747 -3.715 1.00 97.88 944 ALA A C 1
ATOM 7491 O O . ALA A 1 944 ? -17.191 -35.844 -3.608 1.00 97.88 944 ALA A O 1
ATOM 7492 N N . LEU A 1 945 ? -19.069 -36.246 -4.759 1.00 98.12 945 LEU A N 1
ATOM 7493 C CA . LEU A 1 945 ? -18.421 -36.661 -6.001 1.00 98.12 945 LEU A CA 1
ATOM 7494 C C . LEU A 1 945 ? -18.351 -35.451 -6.934 1.00 98.12 945 LEU A C 1
ATOM 7496 O O . LEU A 1 945 ? -19.368 -34.803 -7.198 1.00 98.12 945 LEU A O 1
ATOM 7500 N N . LEU A 1 946 ? -17.157 -35.146 -7.436 1.00 97.19 946 LEU A N 1
ATOM 7501 C CA . LEU A 1 946 ? -16.939 -34.037 -8.359 1.00 97.19 946 LEU A CA 1
ATOM 7502 C C . LEU A 1 946 ? -17.191 -34.462 -9.808 1.00 97.19 946 LEU A C 1
ATOM 7504 O O . LEU A 1 946 ? -16.945 -35.606 -10.192 1.00 97.19 946 LEU A O 1
ATOM 7508 N N . ARG A 1 947 ? -17.629 -33.502 -10.633 1.00 96.56 947 ARG A N 1
ATOM 7509 C CA . ARG A 1 947 ? -17.777 -33.689 -12.083 1.00 96.56 947 ARG A CA 1
ATOM 7510 C C . ARG A 1 947 ? -16.416 -34.061 -12.690 1.00 96.56 9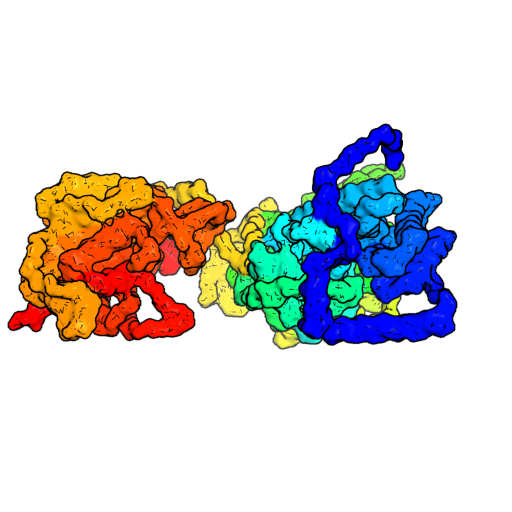47 ARG A C 1
ATOM 7512 O O . ARG A 1 947 ? -15.485 -33.260 -12.560 1.00 96.56 947 ARG A O 1
ATOM 7519 N N . PRO A 1 948 ? -16.285 -35.199 -13.392 1.00 96.06 948 PRO A N 1
ATOM 7520 C CA . PRO A 1 948 ? -15.044 -35.518 -14.080 1.00 96.06 948 PRO A CA 1
ATOM 7521 C C . PRO A 1 948 ? -14.928 -34.655 -15.340 1.00 96.06 948 PRO A C 1
ATOM 7523 O O . PRO A 1 948 ? -15.710 -34.786 -16.278 1.00 96.06 948 PRO A O 1
ATOM 7526 N N . ALA A 1 949 ? -13.995 -33.707 -15.329 1.00 95.12 949 ALA A N 1
ATOM 7527 C CA . ALA A 1 949 ? -13.744 -32.821 -16.461 1.00 95.12 949 ALA A CA 1
ATOM 7528 C C . ALA A 1 949 ? -12.987 -33.549 -17.585 1.00 95.12 949 ALA A C 1
ATOM 7530 O O . ALA A 1 949 ? -12.300 -34.538 -17.338 1.00 95.12 949 ALA A O 1
ATOM 7531 N N . TYR A 1 950 ? -13.098 -33.044 -18.818 1.00 95.75 950 TYR A N 1
ATOM 7532 C CA . TYR A 1 950 ? -12.388 -33.565 -20.005 1.00 95.75 950 TYR A CA 1
ATOM 7533 C C . TYR A 1 950 ? -12.647 -35.038 -20.362 1.00 95.75 950 TYR A C 1
ATOM 7535 O O . TYR A 1 950 ? -11.861 -35.646 -21.095 1.00 95.75 950 TYR A O 1
ATOM 7543 N N . VAL A 1 951 ? -13.762 -35.599 -19.898 1.00 95.19 951 VAL A N 1
ATOM 7544 C CA . VAL A 1 951 ? -14.272 -36.910 -20.323 1.00 95.19 951 VAL A CA 1
ATOM 7545 C C . VAL A 1 951 ? -15.633 -36.744 -21.020 1.00 95.19 951 VAL A C 1
ATOM 7547 O O . VAL A 1 951 ? -16.296 -35.717 -20.812 1.00 95.19 951 VAL A O 1
ATOM 7550 N N . PRO A 1 952 ? -16.073 -37.719 -21.844 1.00 95.81 952 PRO A N 1
ATOM 7551 C CA . PRO A 1 952 ? -17.369 -37.664 -22.521 1.00 95.81 952 PRO A CA 1
ATOM 7552 C C . PRO A 1 952 ? -18.546 -37.478 -21.557 1.00 95.81 952 PRO A C 1
ATOM 7554 O O . PRO A 1 952 ? -18.481 -37.871 -20.389 1.00 95.81 952 PRO A O 1
ATOM 7557 N N . LEU A 1 953 ? -19.644 -36.902 -22.052 1.00 96.94 953 LEU A N 1
ATOM 7558 C CA . LEU A 1 953 ? -20.836 -36.637 -21.238 1.00 96.94 953 LEU A CA 1
ATOM 7559 C C . LEU A 1 953 ? -21.436 -37.925 -20.667 1.00 96.94 953 LEU A C 1
ATOM 7561 O O . LEU A 1 953 ? -21.922 -37.922 -19.543 1.00 96.94 953 LEU A O 1
ATOM 7565 N N . GLU A 1 954 ? -21.332 -39.030 -21.397 1.00 95.81 954 GLU A N 1
ATOM 7566 C CA . GLU A 1 954 ? -21.770 -40.361 -20.986 1.00 95.81 954 GLU A CA 1
ATOM 7567 C C . GLU A 1 954 ? -21.007 -40.838 -19.746 1.00 95.81 954 GLU A C 1
ATOM 7569 O O . GLU A 1 954 ? -21.599 -41.389 -18.821 1.00 95.81 954 GLU A O 1
ATOM 7574 N N . LYS A 1 955 ? -19.697 -40.566 -19.684 1.00 96.44 955 LYS A N 1
ATOM 7575 C CA . LYS A 1 955 ? -18.867 -40.877 -18.512 1.00 96.44 955 LYS A CA 1
ATOM 7576 C C . LYS A 1 955 ? -19.182 -39.954 -17.339 1.00 96.44 955 LYS A C 1
ATOM 7578 O O . LYS A 1 955 ? -19.226 -40.412 -16.202 1.00 96.44 955 LYS A O 1
ATOM 7583 N N . GLN A 1 956 ? -19.453 -38.673 -17.596 1.00 98.06 956 GLN A N 1
ATOM 7584 C CA . GLN A 1 956 ? -19.932 -37.765 -16.548 1.00 98.06 956 GLN A CA 1
ATOM 7585 C C . GLN A 1 956 ? -21.275 -38.233 -15.974 1.00 98.06 956 GLN A C 1
ATOM 7587 O O . GLN A 1 956 ? -21.470 -38.188 -14.762 1.00 98.06 956 GLN A O 1
ATOM 7592 N N . GLU A 1 957 ? -22.182 -38.706 -16.824 1.00 97.88 957 GLU A N 1
ATOM 7593 C CA . GLU A 1 957 ? -23.510 -39.159 -16.417 1.00 97.88 957 GLU A CA 1
ATOM 7594 C C . GLU A 1 957 ? -23.470 -40.480 -15.643 1.00 97.88 957 GLU A C 1
ATOM 7596 O O . GLU A 1 957 ? -24.162 -40.630 -14.637 1.00 97.88 957 GLU A O 1
ATOM 7601 N N . ASP A 1 958 ? -22.584 -41.395 -16.035 1.00 97.50 958 ASP A N 1
ATOM 7602 C CA . ASP A 1 958 ? -22.300 -42.622 -15.291 1.00 97.50 958 ASP A CA 1
ATOM 7603 C C . ASP A 1 958 ? -21.863 -42.328 -13.842 1.00 97.50 958 ASP A C 1
ATOM 7605 O O . ASP A 1 958 ? -22.434 -42.852 -12.883 1.00 97.50 958 ASP A O 1
ATOM 7609 N N . ILE A 1 959 ? -20.916 -41.400 -13.662 1.00 98.38 959 ILE A N 1
ATOM 7610 C CA . ILE A 1 959 ? -20.489 -40.961 -12.325 1.00 98.38 959 ILE A CA 1
ATOM 7611 C C . ILE A 1 959 ? -21.611 -40.211 -11.592 1.00 98.38 959 ILE A C 1
ATOM 7613 O O . ILE A 1 959 ? -21.736 -40.320 -10.370 1.00 98.38 959 ILE A O 1
ATOM 7617 N N . ARG A 1 960 ? -22.471 -39.477 -12.307 1.00 98.12 960 ARG A N 1
ATOM 7618 C CA . ARG A 1 960 ? -23.640 -38.825 -11.704 1.00 98.12 960 ARG A CA 1
ATOM 7619 C C . ARG A 1 960 ? -24.631 -39.854 -11.150 1.00 98.12 960 ARG A C 1
ATOM 7621 O O . ARG A 1 960 ? -25.178 -39.630 -10.071 1.00 98.12 960 ARG A O 1
ATOM 7628 N N . HIS A 1 961 ? -24.847 -40.976 -11.837 1.00 98.00 961 HIS A N 1
ATOM 7629 C CA . HIS A 1 961 ? -25.694 -42.075 -11.355 1.00 98.00 961 HIS A CA 1
ATOM 7630 C C . HIS A 1 961 ? -25.115 -42.754 -10.108 1.00 98.00 961 HIS A C 1
ATOM 7632 O O . HIS A 1 961 ? -25.853 -43.007 -9.149 1.00 98.00 961 HIS A O 1
ATOM 7638 N N . LEU A 1 962 ? -23.795 -42.963 -10.077 1.00 98.44 962 LEU A N 1
ATOM 7639 C CA . LEU A 1 962 ? -23.099 -43.402 -8.867 1.00 98.44 962 LEU A CA 1
ATOM 7640 C C . LEU A 1 962 ? -23.312 -42.403 -7.719 1.00 98.44 962 LEU A C 1
ATOM 7642 O O . LEU A 1 962 ? -23.649 -42.813 -6.611 1.00 98.44 962 LEU A O 1
ATOM 7646 N N . ALA A 1 963 ? -23.177 -41.098 -7.982 1.00 98.31 963 ALA A N 1
ATOM 7647 C CA . ALA A 1 963 ? -23.372 -40.059 -6.971 1.00 98.31 963 ALA A CA 1
ATOM 7648 C C . ALA A 1 963 ? -24.790 -40.084 -6.382 1.00 98.31 963 ALA A C 1
ATOM 7650 O O . ALA A 1 963 ? -24.937 -39.999 -5.169 1.00 98.31 963 ALA A O 1
ATOM 7651 N N . VAL A 1 964 ? -25.825 -40.250 -7.215 1.00 98.06 964 VAL A N 1
ATOM 7652 C CA . VAL A 1 964 ? -27.217 -40.384 -6.749 1.00 98.06 964 VAL A CA 1
ATOM 7653 C C . VAL A 1 964 ? -27.364 -41.580 -5.808 1.00 98.06 964 VAL A C 1
ATOM 7655 O O . VAL A 1 964 ? -27.854 -41.413 -4.695 1.00 98.06 964 VAL A O 1
ATOM 7658 N N . SER A 1 965 ? -26.883 -42.754 -6.221 1.00 97.38 965 SER A N 1
ATOM 7659 C CA . SER A 1 965 ? -26.993 -43.987 -5.428 1.00 97.38 965 SER A CA 1
ATOM 7660 C C . SER A 1 965 ? -26.235 -43.883 -4.102 1.00 97.38 965 SER A C 1
ATOM 7662 O O . SER A 1 965 ? -26.743 -44.252 -3.045 1.00 97.38 965 SER A O 1
ATOM 7664 N N . TYR A 1 966 ? -25.030 -43.314 -4.143 1.00 98.56 966 TYR A N 1
ATOM 7665 C CA . TYR A 1 966 ? -24.217 -43.063 -2.961 1.00 98.56 966 TYR A CA 1
ATOM 7666 C C . TYR A 1 966 ? -24.881 -42.075 -1.993 1.00 98.56 966 TYR A C 1
ATOM 7668 O O . TYR A 1 966 ? -24.898 -42.314 -0.789 1.00 98.56 966 TYR A O 1
ATOM 7676 N N . TYR A 1 967 ? -25.459 -40.979 -2.490 1.00 98.50 967 TYR A N 1
ATOM 7677 C CA . TYR A 1 967 ? -26.121 -40.004 -1.624 1.00 98.50 967 TYR A CA 1
ATOM 7678 C C . TYR A 1 967 ? -27.391 -40.561 -0.984 1.00 98.50 967 TYR A C 1
ATOM 7680 O O . TYR A 1 967 ? -27.605 -40.306 0.198 1.00 98.50 967 TYR A O 1
ATOM 7688 N N . SER A 1 968 ? -28.168 -41.379 -1.700 1.00 98.00 968 SER A N 1
ATOM 7689 C CA . SER A 1 968 ? -29.283 -42.121 -1.098 1.00 98.00 968 SER A CA 1
ATOM 7690 C C . SER A 1 968 ? -28.802 -43.057 0.015 1.00 98.00 968 SER A C 1
ATOM 7692 O O . SER A 1 968 ? -29.384 -43.071 1.095 1.00 98.00 968 SER A O 1
ATOM 7694 N N . MET A 1 969 ? -27.682 -43.760 -0.188 1.00 98.06 969 MET A N 1
ATOM 7695 C CA . MET A 1 969 ? -27.083 -44.608 0.850 1.00 98.06 969 MET A CA 1
ATOM 7696 C C . MET A 1 969 ? -26.632 -43.803 2.081 1.00 98.06 969 MET A C 1
ATOM 7698 O O . MET A 1 969 ? -26.807 -44.254 3.212 1.00 98.06 969 MET A O 1
ATOM 7702 N N . LEU A 1 970 ? -26.055 -42.612 1.890 1.00 98.25 970 LEU A N 1
ATOM 7703 C CA . LEU A 1 970 ? -25.694 -41.734 3.007 1.00 98.25 970 LEU A CA 1
ATOM 7704 C C . LEU A 1 970 ? -26.930 -41.221 3.752 1.00 98.25 970 LEU A C 1
ATOM 7706 O O . LEU A 1 970 ? -26.923 -41.204 4.982 1.00 98.25 970 LEU A O 1
ATOM 7710 N N . GLU A 1 971 ? -27.986 -40.845 3.030 1.00 97.44 971 GLU A N 1
ATOM 7711 C CA . GLU A 1 971 ? -29.255 -40.399 3.610 1.00 97.44 971 GLU A CA 1
ATOM 7712 C C . GLU A 1 971 ? -29.890 -41.497 4.478 1.00 97.44 971 GLU A C 1
ATOM 7714 O O . GLU A 1 971 ? -30.227 -41.245 5.636 1.00 97.44 971 GLU A O 1
ATOM 7719 N N . GLU A 1 972 ? -29.941 -42.738 3.983 1.00 97.56 972 GLU A N 1
ATOM 7720 C CA . GLU A 1 972 ? -30.410 -43.910 4.742 1.00 97.56 972 GLU A CA 1
ATOM 7721 C C . GLU A 1 972 ? -29.581 -44.172 6.010 1.00 97.56 972 GLU A C 1
ATOM 7723 O O . GLU A 1 972 ? -30.110 -44.630 7.025 1.00 97.56 972 GLU A O 1
ATOM 7728 N N . ARG A 1 973 ? -28.282 -43.850 5.975 1.00 97.38 973 ARG A N 1
ATOM 7729 C CA . ARG A 1 973 ? -27.352 -43.987 7.110 1.00 97.38 973 ARG A CA 1
ATOM 7730 C C . ARG A 1 973 ? -27.340 -42.770 8.041 1.00 97.38 973 ARG A C 1
ATOM 7732 O O . ARG A 1 973 ? -26.590 -42.768 9.016 1.00 97.38 973 ARG A O 1
ATOM 7739 N N . GLY A 1 974 ? -28.141 -41.737 7.768 1.00 97.12 974 GLY A N 1
ATOM 7740 C CA . GLY A 1 974 ? -28.158 -40.496 8.550 1.00 97.12 974 GLY A CA 1
ATOM 7741 C C . GLY A 1 974 ? -26.868 -39.674 8.435 1.00 97.12 974 GLY A C 1
ATOM 7742 O O . GLY A 1 974 ? -26.530 -38.919 9.349 1.00 97.12 974 GLY A O 1
ATOM 7743 N N . LEU A 1 975 ? -26.131 -39.828 7.333 1.00 98.12 975 LEU A N 1
ATOM 7744 C CA . LEU A 1 975 ? -24.870 -39.145 7.054 1.00 98.12 975 LEU A CA 1
ATOM 7745 C C . LEU A 1 975 ? -25.088 -37.945 6.112 1.00 98.12 975 LEU A C 1
ATOM 7747 O O . LEU A 1 975 ? -25.973 -37.965 5.254 1.00 98.12 975 LEU A O 1
ATOM 7751 N N . PRO A 1 976 ? -24.290 -36.869 6.241 1.00 97.00 976 PRO A N 1
ATOM 7752 C CA . PRO A 1 976 ? -24.429 -35.697 5.384 1.00 97.00 976 PRO A CA 1
ATOM 7753 C C . PRO A 1 976 ? -24.004 -36.016 3.951 1.00 97.00 976 PRO A C 1
ATOM 7755 O O . PRO A 1 976 ? -23.035 -36.734 3.752 1.00 97.00 976 PRO A O 1
ATOM 7758 N N . HIS A 1 977 ? -24.645 -35.397 2.961 1.00 97.12 977 HIS A N 1
ATOM 7759 C CA . HIS A 1 977 ? -24.262 -35.519 1.553 1.00 97.12 977 HIS A CA 1
ATOM 7760 C C . HIS A 1 977 ? -24.472 -34.209 0.780 1.00 97.12 977 HIS A C 1
ATOM 7762 O O . HIS A 1 977 ? -25.235 -33.325 1.194 1.00 97.12 977 HIS A O 1
ATOM 7768 N N . ALA A 1 978 ? -23.760 -34.067 -0.336 1.00 94.75 978 ALA A N 1
ATOM 7769 C CA . ALA A 1 978 ? -23.970 -32.998 -1.306 1.00 94.75 978 ALA A CA 1
ATOM 7770 C C . ALA A 1 978 ? -25.128 -33.318 -2.275 1.00 94.75 978 ALA A C 1
ATOM 7772 O O . ALA A 1 978 ? -25.794 -34.348 -2.172 1.00 94.75 978 ALA A O 1
ATOM 7773 N N . ALA A 1 979 ? -25.379 -32.413 -3.221 1.00 93.81 979 ALA A N 1
ATOM 7774 C CA . ALA A 1 979 ? -26.262 -32.673 -4.355 1.00 93.81 979 ALA A CA 1
ATOM 7775 C C . ALA A 1 979 ? -25.460 -33.247 -5.543 1.00 93.81 979 ALA A C 1
ATOM 7777 O O . ALA A 1 979 ? -24.272 -32.937 -5.677 1.00 93.81 979 ALA A O 1
ATOM 7778 N N . PRO A 1 980 ? -26.078 -34.052 -6.430 1.00 94.81 980 PRO A N 1
ATOM 7779 C CA . PRO A 1 980 ? -25.439 -34.494 -7.669 1.00 94.81 980 PRO A CA 1
ATOM 7780 C C . PRO A 1 980 ? -25.002 -33.315 -8.542 1.00 94.81 980 PRO A C 1
ATOM 7782 O O . PRO A 1 980 ? -25.721 -32.323 -8.674 1.00 94.81 980 PRO A O 1
ATOM 7785 N N . PHE A 1 981 ? -23.829 -33.431 -9.165 1.00 96.06 981 PHE A N 1
ATOM 7786 C CA . PHE A 1 981 ? -23.358 -32.443 -10.133 1.00 96.06 981 PHE A CA 1
ATOM 7787 C C . PHE A 1 981 ? -24.143 -32.532 -11.452 1.00 96.06 981 PHE A C 1
ATOM 7789 O O . PHE A 1 981 ? -24.846 -33.506 -11.725 1.00 96.06 981 PHE A O 1
ATOM 7796 N N . LYS A 1 982 ? -23.986 -31.516 -12.307 1.00 94.75 982 LYS A N 1
ATOM 7797 C CA . LYS A 1 982 ? -24.538 -31.499 -13.666 1.00 94.75 982 LYS A CA 1
ATOM 7798 C C . LYS A 1 982 ? -23.477 -31.917 -14.688 1.00 94.75 982 LYS A C 1
ATOM 7800 O O . LYS A 1 982 ? -22.398 -31.322 -14.722 1.00 94.75 982 LYS A O 1
ATOM 7805 N N . ALA A 1 983 ? -23.791 -32.889 -15.544 1.00 95.88 983 ALA A N 1
ATOM 7806 C CA . ALA A 1 983 ? -22.955 -33.221 -16.695 1.00 95.88 983 ALA A CA 1
ATOM 7807 C C . ALA A 1 983 ? -22.932 -32.043 -17.684 1.00 95.88 983 ALA A C 1
ATOM 7809 O O . ALA A 1 983 ? -23.976 -31.499 -18.057 1.00 95.88 983 ALA A O 1
ATOM 7810 N N . THR A 1 984 ? -21.736 -31.600 -18.066 1.00 94.56 984 THR A N 1
ATOM 7811 C CA . THR A 1 984 ? -21.564 -30.444 -18.960 1.00 94.56 984 THR A CA 1
ATOM 7812 C C . THR A 1 984 ? -20.251 -30.538 -19.731 1.00 94.56 984 THR A C 1
ATOM 7814 O O . THR A 1 984 ? -19.275 -31.096 -19.233 1.00 94.56 984 THR A O 1
ATOM 7817 N N . ALA A 1 985 ? -20.223 -29.997 -20.951 1.00 92.12 985 ALA A N 1
ATOM 7818 C CA . ALA A 1 985 ? -18.990 -29.852 -21.721 1.00 92.12 985 ALA A CA 1
ATOM 7819 C C . ALA A 1 985 ? -18.133 -28.703 -21.163 1.00 92.12 985 ALA A C 1
ATOM 7821 O O . ALA A 1 985 ? -18.661 -27.777 -20.543 1.00 92.12 985 ALA A O 1
ATOM 7822 N N . GLU A 1 986 ? -16.820 -28.751 -21.394 1.00 92.06 986 GLU A N 1
ATOM 7823 C CA . GLU A 1 986 ? -15.918 -27.675 -20.972 1.00 92.06 986 GLU A CA 1
ATOM 7824 C C . GLU A 1 986 ? -16.176 -26.378 -21.753 1.00 92.06 986 GLU A C 1
ATOM 7826 O O . GLU A 1 986 ? -16.473 -26.400 -22.948 1.00 92.06 986 GLU A O 1
ATOM 7831 N N . GLY A 1 987 ? -16.039 -25.231 -21.085 1.00 84.81 987 GLY A N 1
ATOM 7832 C CA . GLY A 1 987 ? -16.227 -23.916 -21.696 1.00 84.81 987 GLY A CA 1
ATOM 7833 C C . GLY A 1 987 ? -15.935 -22.760 -20.735 1.00 84.81 987 GLY A C 1
ATOM 7834 O O . GLY A 1 987 ? -15.678 -22.967 -19.551 1.00 84.81 987 GLY A O 1
ATOM 7835 N N . GLY A 1 988 ? -15.997 -21.529 -21.251 1.00 84.00 988 GLY A N 1
ATOM 7836 C CA . GLY A 1 988 ? -15.751 -20.299 -20.488 1.00 84.00 988 GLY A CA 1
ATOM 7837 C C . GLY A 1 988 ? -14.298 -19.805 -20.526 1.00 84.00 988 GLY A C 1
ATOM 7838 O O . GLY A 1 988 ? -13.414 -20.455 -21.074 1.00 84.00 988 GLY A O 1
ATOM 7839 N N . LYS A 1 989 ? -14.059 -18.617 -19.945 1.00 77.81 989 LYS A N 1
ATOM 7840 C CA . LYS A 1 989 ? -12.734 -17.960 -19.894 1.00 77.81 989 LYS A CA 1
ATOM 7841 C C . LYS A 1 989 ? -11.701 -18.770 -19.097 1.00 77.81 989 LYS A C 1
ATOM 7843 O O . LYS A 1 989 ? -10.515 -18.711 -19.396 1.00 77.81 989 LYS A O 1
ATOM 7848 N N . TYR A 1 990 ? -12.167 -19.505 -18.089 1.00 81.19 990 TYR A N 1
ATOM 7849 C CA . TYR A 1 990 ? -11.361 -20.363 -17.226 1.00 81.19 990 TYR A CA 1
ATOM 7850 C C . TYR A 1 990 ? -12.051 -21.736 -17.139 1.00 81.19 990 TYR A C 1
ATOM 7852 O O . TYR A 1 990 ? -12.920 -21.908 -16.280 1.00 81.19 990 TYR A O 1
ATOM 7860 N N . PRO A 1 991 ? -11.762 -22.678 -18.059 1.00 88.19 991 PRO A N 1
ATOM 7861 C CA . PRO A 1 991 ? -12.342 -24.022 -18.012 1.00 88.19 991 PRO A CA 1
ATOM 7862 C C . PRO A 1 991 ? -11.869 -24.793 -16.766 1.00 88.19 991 PRO A C 1
ATOM 7864 O O . PRO A 1 991 ? -10.957 -24.353 -16.059 1.00 88.19 991 PRO A O 1
ATOM 7867 N N . ALA A 1 992 ? -12.488 -25.946 -16.481 1.00 89.56 992 ALA A N 1
ATOM 7868 C CA . ALA A 1 992 ? -12.014 -26.832 -15.415 1.00 89.56 992 ALA A CA 1
ATOM 7869 C C . ALA A 1 992 ? -10.547 -27.249 -15.662 1.00 89.56 992 ALA A C 1
ATOM 7871 O O . ALA A 1 992 ? -10.115 -27.256 -16.808 1.00 89.56 992 ALA A O 1
ATOM 7872 N N . PRO A 1 993 ? -9.753 -27.584 -14.631 1.00 90.50 993 PRO A N 1
ATOM 7873 C CA . PRO A 1 993 ? -8.369 -28.011 -14.830 1.00 90.50 993 PRO A CA 1
ATOM 7874 C C . PRO A 1 993 ? -8.288 -29.454 -15.350 1.00 90.50 993 PRO A C 1
ATOM 7876 O O . PRO A 1 993 ? -8.964 -30.339 -14.824 1.00 90.50 993 PRO A O 1
ATOM 7879 N N . PHE A 1 994 ? -7.421 -29.700 -16.338 1.00 93.75 994 PHE A N 1
ATOM 7880 C CA . PHE A 1 994 ? -7.026 -31.057 -16.724 1.00 93.75 994 PHE A CA 1
ATOM 7881 C C . PHE A 1 994 ? -6.130 -31.628 -15.618 1.00 93.75 994 PHE A C 1
ATOM 7883 O O . PHE A 1 994 ? -5.164 -30.986 -15.209 1.00 93.75 994 PHE A O 1
ATOM 7890 N N . ASN A 1 995 ? -6.501 -32.777 -15.060 1.00 95.19 995 ASN A N 1
ATOM 7891 C CA . ASN A 1 995 ? -5.930 -33.297 -13.813 1.00 95.19 995 ASN A CA 1
ATOM 7892 C C . ASN A 1 995 ? -5.797 -34.828 -13.836 1.00 95.19 995 ASN A C 1
ATOM 7894 O O . ASN A 1 995 ? -6.204 -35.472 -14.803 1.00 95.19 995 ASN A O 1
ATOM 7898 N N . LEU A 1 996 ? -5.290 -35.422 -12.750 1.00 96.12 996 LEU A N 1
ATOM 7899 C CA . LEU A 1 996 ? -5.051 -36.869 -12.654 1.00 96.12 996 LEU A CA 1
ATOM 7900 C C . LEU A 1 996 ? -6.298 -37.703 -12.996 1.00 96.12 996 LEU A C 1
ATOM 7902 O O . LEU A 1 996 ? -6.204 -38.696 -13.717 1.00 96.12 996 LEU A O 1
ATOM 7906 N N . THR A 1 997 ? -7.474 -37.271 -12.536 1.00 96.50 997 THR A N 1
ATOM 7907 C CA . THR A 1 997 ? -8.763 -37.896 -12.862 1.00 96.50 997 THR A CA 1
ATOM 7908 C C . THR A 1 997 ? -9.032 -37.890 -14.364 1.00 96.50 997 THR A C 1
ATOM 7910 O O . THR A 1 997 ? -9.408 -38.923 -14.919 1.00 96.50 997 THR A O 1
ATOM 7913 N N . SER A 1 998 ? -8.788 -36.761 -15.032 1.00 95.88 998 SER A N 1
ATOM 7914 C CA . SER A 1 998 ? -8.920 -36.634 -16.490 1.00 95.88 998 SER A CA 1
ATOM 7915 C C . SER A 1 998 ? -7.960 -37.599 -17.196 1.00 95.88 998 SER A C 1
ATOM 7917 O O . SER A 1 998 ? -8.359 -38.379 -18.060 1.00 95.88 998 SER A O 1
ATOM 7919 N N . THR A 1 999 ? -6.694 -37.607 -16.777 1.00 96.06 999 THR A N 1
ATOM 7920 C CA . THR A 1 999 ? -5.635 -38.414 -17.394 1.00 96.06 999 THR A CA 1
ATOM 7921 C C . THR A 1 999 ? -5.883 -39.914 -17.244 1.00 96.06 999 THR A C 1
ATOM 7923 O O . THR A 1 999 ? -5.648 -40.659 -18.193 1.00 96.06 999 THR A O 1
ATOM 7926 N N . MET A 1 1000 ? -6.423 -40.372 -16.106 1.00 96.38 1000 MET A N 1
ATOM 7927 C CA . MET A 1 1000 ? -6.784 -41.783 -15.908 1.00 96.38 1000 MET A CA 1
ATOM 7928 C C . MET A 1 1000 ? -7.761 -42.288 -16.980 1.00 96.38 1000 MET A C 1
ATOM 7930 O O . MET A 1 1000 ? -7.568 -43.391 -17.501 1.00 96.38 1000 MET A O 1
ATOM 7934 N N . TYR A 1 1001 ? -8.758 -41.484 -17.364 1.00 96.38 1001 TYR A N 1
ATOM 7935 C CA . TYR A 1 1001 ? -9.640 -41.811 -18.487 1.00 96.38 1001 TYR A CA 1
ATOM 7936 C C . TYR A 1 1001 ? -8.848 -41.896 -19.798 1.00 96.38 1001 TYR A C 1
ATOM 7938 O O . TYR A 1 1001 ? -8.912 -42.909 -20.489 1.00 96.38 1001 TYR A O 1
ATOM 7946 N N . HIS A 1 1002 ? -8.027 -40.890 -20.111 1.00 95.25 1002 HIS A N 1
ATOM 7947 C CA . HIS A 1 1002 ? -7.287 -40.825 -21.383 1.00 95.25 1002 HIS A CA 1
ATOM 7948 C C . HIS A 1 1002 ? -6.212 -41.909 -21.565 1.00 95.25 1002 HIS A C 1
ATOM 7950 O O . HIS A 1 1002 ? -5.775 -42.146 -22.693 1.00 95.25 1002 HIS A O 1
ATOM 7956 N N . VAL A 1 1003 ? -5.802 -42.603 -20.498 1.00 94.94 1003 VAL A N 1
ATOM 7957 C CA . VAL A 1 1003 ? -4.880 -43.752 -20.593 1.00 94.94 1003 VAL A CA 1
ATOM 7958 C C . VAL A 1 1003 ? -5.575 -45.115 -20.561 1.00 94.94 1003 VAL A C 1
ATOM 7960 O O . VAL A 1 1003 ? -4.940 -46.106 -20.917 1.00 94.94 1003 VAL A O 1
ATOM 7963 N N . SER A 1 1004 ? -6.843 -45.194 -20.133 1.00 95.75 1004 SER A N 1
ATOM 7964 C CA . SER A 1 1004 ? -7.481 -46.487 -19.817 1.00 95.75 1004 SER A CA 1
ATOM 7965 C C . SER A 1 1004 ? -8.986 -46.618 -20.100 1.00 95.75 1004 SER A C 1
ATOM 7967 O O . SER A 1 1004 ? -9.567 -47.685 -19.882 1.00 95.75 1004 SER A O 1
ATOM 7969 N N . GLY A 1 1005 ? -9.665 -45.553 -20.525 1.00 94.81 1005 GLY A N 1
ATOM 7970 C CA . GLY A 1 1005 ? -11.121 -45.525 -20.709 1.00 94.81 1005 GLY A CA 1
ATOM 7971 C C . GLY A 1 1005 ? -11.936 -45.784 -19.439 1.00 94.81 1005 GLY A C 1
ATOM 7972 O O . GLY A 1 1005 ? -13.098 -46.180 -19.526 1.00 94.81 1005 GLY A O 1
ATOM 7973 N N . THR A 1 1006 ? -11.326 -45.663 -18.258 1.00 96.00 1006 THR A N 1
ATOM 7974 C CA . THR A 1 1006 ? -12.009 -45.838 -16.967 1.00 96.00 1006 THR A CA 1
ATOM 7975 C C . THR A 1 1006 ? -13.031 -44.729 -16.724 1.00 96.00 1006 THR A C 1
ATOM 7977 O O . THR A 1 1006 ? -12.788 -43.576 -17.086 1.00 96.00 1006 THR A O 1
ATOM 7980 N N . SER A 1 1007 ? -14.157 -45.041 -16.081 1.00 96.75 1007 SER A N 1
ATOM 7981 C CA . SER A 1 1007 ? -14.992 -44.004 -15.474 1.00 96.75 1007 SER A CA 1
ATOM 7982 C C . SER A 1 1007 ? -14.255 -43.478 -14.233 1.00 96.75 1007 SER A C 1
ATOM 7984 O O . SER A 1 1007 ? -14.290 -44.092 -13.173 1.00 96.75 1007 SER A O 1
ATOM 7986 N N . SER A 1 1008 ? -13.504 -42.383 -14.361 1.00 97.38 1008 SER A N 1
ATOM 7987 C CA . SER A 1 1008 ? -12.738 -41.792 -13.254 1.00 97.38 1008 SER A CA 1
ATOM 7988 C C . SER A 1 1008 ? -13.444 -40.585 -12.641 1.00 97.38 1008 SER A C 1
ATOM 7990 O O . SER A 1 1008 ? -14.056 -39.798 -13.357 1.00 97.38 1008 SER A O 1
ATOM 7992 N N . PHE A 1 1009 ? -13.325 -40.395 -11.324 1.00 98.25 1009 PHE A N 1
ATOM 7993 C CA . PHE A 1 1009 ? -13.817 -39.198 -10.631 1.00 98.25 1009 PHE A CA 1
ATOM 7994 C C . PHE A 1 1009 ? -12.963 -38.820 -9.414 1.00 98.25 1009 PHE A C 1
ATOM 7996 O O . PHE A 1 1009 ? -12.144 -39.604 -8.931 1.00 98.25 1009 PHE A O 1
ATOM 8003 N N . THR A 1 1010 ? -13.170 -37.603 -8.911 1.00 98.25 1010 THR A N 1
ATOM 8004 C CA . THR A 1 1010 ? -12.612 -37.145 -7.633 1.00 98.25 1010 THR A CA 1
ATOM 8005 C C . THR A 1 1010 ? -13.705 -37.164 -6.572 1.00 98.25 1010 THR A C 1
ATOM 8007 O O . THR A 1 1010 ? -14.808 -36.671 -6.815 1.00 98.25 1010 THR A O 1
ATOM 8010 N N . PHE A 1 1011 ? -13.403 -37.730 -5.408 1.00 98.44 1011 PHE A N 1
ATOM 8011 C CA . PHE A 1 1011 ? -14.284 -37.715 -4.244 1.00 98.44 1011 PHE A CA 1
ATOM 8012 C C . PHE A 1 1011 ? -13.726 -36.791 -3.170 1.00 98.44 1011 PHE A C 1
ATOM 8014 O O . PHE A 1 1011 ? -12.555 -36.904 -2.842 1.00 98.44 1011 PHE A O 1
ATOM 8021 N N . GLU A 1 1012 ? -14.569 -35.948 -2.589 1.00 97.88 1012 GLU A N 1
ATOM 8022 C CA . GLU A 1 1012 ? -14.213 -35.044 -1.503 1.00 97.88 1012 GLU A CA 1
ATOM 8023 C C . GLU A 1 1012 ? -14.892 -35.474 -0.199 1.00 97.88 1012 GLU A C 1
ATOM 8025 O O . GLU A 1 1012 ? -16.117 -35.416 -0.074 1.00 97.88 1012 GLU A O 1
ATOM 8030 N N . CYS A 1 1013 ? -14.105 -35.894 0.788 1.00 97.88 1013 CYS A N 1
ATOM 8031 C CA . CYS A 1 1013 ? -14.555 -36.236 2.136 1.00 97.88 1013 CYS A CA 1
ATOM 8032 C C . CYS A 1 1013 ? -14.546 -35.004 3.066 1.00 97.88 1013 CYS A C 1
ATOM 8034 O O . CYS A 1 1013 ? -13.650 -34.170 2.973 1.00 97.88 1013 CYS A O 1
ATOM 8036 N N . PRO A 1 1014 ? -15.481 -34.844 4.017 1.00 97.38 1014 PRO A N 1
ATOM 8037 C CA . PRO A 1 1014 ? -15.348 -33.819 5.051 1.00 97.38 1014 PRO A CA 1
ATOM 8038 C C . PRO A 1 1014 ? -14.156 -34.098 5.983 1.00 97.38 1014 PRO A C 1
ATOM 8040 O O . PRO A 1 1014 ? -14.019 -35.206 6.499 1.00 97.38 1014 PRO A O 1
ATOM 8043 N N . HIS A 1 1015 ? -13.362 -33.068 6.295 1.00 96.56 1015 HIS A N 1
ATOM 8044 C CA . HIS A 1 1015 ? -12.335 -33.140 7.351 1.00 96.56 1015 HIS A CA 1
ATOM 8045 C C . HIS A 1 1015 ? -12.906 -33.140 8.782 1.00 96.56 1015 HIS A C 1
ATOM 8047 O O . HIS A 1 1015 ? -12.210 -33.505 9.726 1.00 96.56 1015 HIS A O 1
ATOM 8053 N N . GLY A 1 1016 ? -14.140 -32.656 8.975 1.00 94.69 1016 GLY A N 1
ATOM 8054 C CA . GLY A 1 1016 ? -14.709 -32.421 10.309 1.00 94.69 1016 GLY A CA 1
ATOM 8055 C C . GLY A 1 1016 ? -14.111 -31.202 11.028 1.00 94.69 1016 GLY A C 1
ATOM 8056 O O . GLY A 1 1016 ? -13.849 -31.265 12.227 1.00 94.69 1016 GLY A O 1
ATOM 8057 N N . LEU A 1 1017 ? -13.841 -30.106 10.307 1.00 94.38 1017 LEU A N 1
ATOM 8058 C CA . LEU A 1 1017 ? -13.261 -28.873 10.867 1.00 94.38 1017 LEU A CA 1
ATOM 8059 C C . LEU A 1 1017 ? -14.197 -28.193 11.880 1.00 94.38 1017 LEU A C 1
ATOM 8061 O O . LEU A 1 1017 ? -15.421 -28.227 11.730 1.00 94.38 1017 LEU A O 1
ATOM 8065 N N . ASP A 1 1018 ? -13.624 -27.479 12.853 1.00 89.25 1018 ASP A N 1
ATOM 8066 C CA . ASP A 1 1018 ? -14.377 -26.555 13.710 1.00 89.25 1018 ASP A CA 1
ATOM 8067 C C . ASP A 1 1018 ? -14.373 -25.155 13.088 1.00 89.25 1018 ASP A C 1
ATOM 8069 O O . ASP A 1 1018 ? -13.582 -24.270 13.412 1.00 89.25 1018 ASP A O 1
ATOM 8073 N N . SER A 1 1019 ? -15.218 -24.973 12.079 1.00 82.56 1019 SER A N 1
ATOM 8074 C CA . SER A 1 1019 ? -15.409 -23.694 11.392 1.00 82.56 1019 SER A CA 1
ATOM 8075 C C . SER A 1 1019 ? -16.883 -23.501 11.051 1.00 82.56 1019 SER A C 1
ATOM 8077 O O . SER A 1 1019 ? -17.616 -24.471 10.870 1.00 82.56 1019 SER A O 1
ATOM 8079 N N . GLU A 1 1020 ? -17.340 -22.248 10.996 1.00 77.75 1020 GLU A N 1
ATOM 8080 C CA . GLU A 1 1020 ? -18.772 -21.908 10.924 1.00 77.75 1020 GLU A CA 1
ATOM 8081 C C . GLU A 1 1020 ? -19.493 -22.539 9.720 1.00 77.75 1020 GLU A C 1
ATOM 8083 O O . GLU A 1 1020 ? -20.637 -22.965 9.843 1.00 77.75 1020 GLU A O 1
ATOM 8088 N N . ARG A 1 1021 ? -18.810 -22.646 8.573 1.00 79.31 1021 ARG A N 1
ATOM 8089 C CA . ARG A 1 1021 ? -19.363 -23.199 7.323 1.00 79.31 1021 ARG A CA 1
ATOM 8090 C C . ARG A 1 1021 ? -18.984 -24.660 7.058 1.00 79.31 1021 ARG A C 1
ATOM 8092 O O . ARG A 1 1021 ? -19.417 -25.214 6.054 1.00 79.31 1021 ARG A O 1
ATOM 8099 N N . ALA A 1 1022 ? -18.183 -25.276 7.927 1.00 87.81 1022 ALA A N 1
ATOM 8100 C CA . ALA A 1 1022 ? -17.671 -26.621 7.695 1.00 87.81 1022 ALA A CA 1
ATOM 8101 C C . ALA A 1 1022 ? -18.707 -27.706 8.031 1.00 87.81 1022 ALA A C 1
ATOM 8103 O O . ALA A 1 1022 ? -19.533 -27.560 8.937 1.00 87.81 1022 ALA A O 1
ATOM 8104 N N . CYS A 1 1023 ? -18.637 -28.834 7.324 1.00 92.62 1023 CYS A N 1
ATOM 8105 C CA . CYS A 1 1023 ? -19.416 -30.021 7.644 1.00 92.62 1023 CYS A CA 1
ATOM 8106 C C . CYS A 1 1023 ? -18.891 -30.652 8.941 1.00 92.62 1023 CYS A C 1
ATOM 8108 O O . CYS A 1 1023 ? -17.778 -31.175 8.996 1.00 92.62 1023 CYS A O 1
ATOM 8110 N N . ARG A 1 1024 ? -19.709 -30.587 9.995 1.00 91.12 1024 ARG A N 1
ATOM 8111 C CA . ARG A 1 1024 ? -19.388 -31.136 11.315 1.00 91.12 1024 ARG A CA 1
ATOM 8112 C C . ARG A 1 1024 ? -19.675 -32.634 11.343 1.00 91.12 1024 ARG A C 1
ATOM 8114 O O . ARG A 1 1024 ? -20.832 -33.039 11.405 1.00 91.12 1024 ARG A O 1
ATOM 8121 N N . VAL A 1 1025 ? -18.619 -33.437 11.329 1.00 95.81 1025 VAL A N 1
ATOM 8122 C CA . VAL A 1 1025 ? -18.668 -34.901 11.436 1.00 95.81 1025 VAL A CA 1
ATOM 8123 C C . VAL A 1 1025 ? -17.551 -35.387 12.350 1.00 95.81 1025 VAL A C 1
ATOM 8125 O O . VAL A 1 1025 ? -16.467 -34.812 12.348 1.00 95.81 1025 VAL A O 1
ATOM 8128 N N . GLY A 1 1026 ? -17.829 -36.430 13.133 1.00 96.25 1026 GLY A N 1
ATOM 8129 C CA . GLY A 1 1026 ? -16.828 -37.113 13.954 1.00 96.25 1026 GLY A CA 1
ATOM 8130 C C . GLY A 1 1026 ? -16.020 -38.145 13.162 1.00 96.25 1026 GLY A C 1
ATOM 8131 O O . GLY A 1 1026 ? -16.367 -38.483 12.032 1.00 96.25 1026 GLY A O 1
ATOM 8132 N N . PHE A 1 1027 ? -14.978 -38.704 13.782 1.00 97.62 1027 PHE A N 1
ATOM 8133 C CA . PHE A 1 1027 ? -14.110 -39.716 13.163 1.00 97.62 1027 PHE A CA 1
ATOM 8134 C C . PHE A 1 1027 ? -14.852 -40.960 12.647 1.00 97.62 1027 PHE A C 1
ATOM 8136 O O . PHE A 1 1027 ? -14.548 -41.427 11.552 1.00 97.62 1027 PHE A O 1
ATOM 8143 N N . ASP A 1 1028 ? -15.822 -41.488 13.400 1.00 97.75 1028 ASP A N 1
ATOM 8144 C CA . ASP A 1 1028 ? -16.614 -42.649 12.970 1.00 97.75 1028 ASP A CA 1
ATOM 8145 C C . ASP A 1 1028 ? -17.445 -42.341 11.723 1.00 97.75 1028 ASP A C 1
ATOM 8147 O O . ASP A 1 1028 ? -17.384 -43.081 10.748 1.00 97.75 1028 ASP A O 1
ATOM 8151 N N . ALA A 1 1029 ? -18.130 -41.193 11.711 1.00 98.00 1029 ALA A N 1
ATOM 8152 C CA . ALA A 1 1029 ? -18.915 -40.754 10.561 1.00 98.00 1029 ALA A CA 1
ATOM 8153 C C . ALA A 1 1029 ? -18.038 -40.535 9.317 1.00 98.00 1029 ALA A C 1
ATOM 8155 O O . ALA A 1 1029 ? -18.449 -40.884 8.216 1.00 98.00 1029 ALA A O 1
ATOM 8156 N N . ILE A 1 1030 ? -16.819 -40.004 9.476 1.00 98.44 1030 ILE A N 1
ATOM 8157 C CA . ILE A 1 1030 ? -15.845 -39.878 8.378 1.00 98.44 1030 ILE A CA 1
ATOM 8158 C C . ILE A 1 1030 ? -15.503 -41.254 7.790 1.00 98.44 1030 ILE A C 1
ATOM 8160 O O . ILE A 1 1030 ? -15.478 -41.413 6.568 1.00 98.44 1030 ILE A O 1
ATOM 8164 N N . LEU A 1 1031 ? -15.247 -42.253 8.640 1.00 98.56 1031 LEU A N 1
ATOM 8165 C CA . LEU A 1 1031 ? -14.963 -43.608 8.174 1.00 98.56 1031 LEU A CA 1
ATOM 8166 C C . LEU A 1 1031 ? -16.186 -44.229 7.486 1.00 98.56 1031 LEU A C 1
ATOM 8168 O O . LEU A 1 1031 ? -16.045 -44.808 6.411 1.00 98.56 1031 LEU A O 1
ATOM 8172 N N . ASP A 1 1032 ? -17.381 -44.066 8.050 1.00 98.50 1032 ASP A N 1
ATOM 8173 C CA . ASP A 1 1032 ? -18.610 -44.610 7.467 1.00 98.50 1032 ASP A CA 1
ATOM 8174 C C . ASP A 1 1032 ? -18.941 -43.963 6.114 1.00 98.50 1032 ASP A C 1
ATOM 8176 O O . ASP A 1 1032 ? -19.378 -44.660 5.199 1.00 98.50 1032 ASP A O 1
ATOM 8180 N N . ILE A 1 1033 ? -18.656 -42.668 5.935 1.00 98.62 1033 ILE A N 1
ATOM 8181 C CA . ILE A 1 1033 ? -18.740 -41.972 4.639 1.00 98.62 1033 ILE A CA 1
ATOM 8182 C C . ILE A 1 1033 ? -17.828 -42.653 3.603 1.00 98.62 1033 ILE A C 1
ATOM 8184 O O . ILE A 1 1033 ? -18.281 -42.993 2.510 1.00 98.62 1033 ILE A O 1
ATOM 8188 N N . GLN A 1 1034 ? -16.563 -42.912 3.953 1.00 98.44 1034 GLN A N 1
ATOM 8189 C CA . GLN A 1 1034 ? -15.601 -43.580 3.064 1.00 98.44 1034 GLN A CA 1
ATOM 8190 C C . GLN A 1 1034 ? -16.035 -45.015 2.720 1.00 98.44 1034 GLN A C 1
ATOM 8192 O O . GLN A 1 1034 ? -16.065 -45.388 1.550 1.00 98.44 1034 GLN A O 1
ATOM 8197 N N . LEU A 1 1035 ? -16.422 -45.819 3.717 1.00 98.56 1035 LEU A N 1
ATOM 8198 C CA . LEU A 1 1035 ? -16.852 -47.204 3.487 1.00 98.56 1035 LEU A CA 1
ATOM 8199 C C . LEU A 1 1035 ? -18.142 -47.279 2.654 1.00 98.56 1035 LEU A C 1
ATOM 8201 O O . LEU A 1 1035 ? -18.256 -48.151 1.794 1.00 98.56 1035 LEU A O 1
ATOM 8205 N N . SER A 1 1036 ? -19.075 -46.339 2.849 1.00 98.62 1036 SER A N 1
ATOM 8206 C CA . SER A 1 1036 ? -20.297 -46.226 2.035 1.00 98.62 1036 SER A CA 1
ATOM 8207 C C . SER A 1 1036 ? -19.978 -45.909 0.574 1.00 98.62 1036 SER A C 1
ATOM 8209 O O . SER A 1 1036 ? -20.609 -46.456 -0.327 1.00 98.62 1036 SER A O 1
ATOM 8211 N N . LEU A 1 1037 ? -18.967 -45.071 0.314 1.00 98.69 1037 LEU A N 1
ATOM 8212 C CA . LEU A 1 1037 ? -18.514 -44.806 -1.052 1.00 98.69 1037 LEU A CA 1
ATOM 8213 C C . LEU A 1 1037 ? -17.978 -46.085 -1.696 1.00 98.69 1037 LEU A C 1
ATOM 8215 O O . LEU A 1 1037 ? -18.338 -46.398 -2.828 1.00 98.69 1037 LEU A O 1
ATOM 8219 N N . TYR A 1 1038 ? -17.136 -46.835 -0.982 1.00 98.62 1038 TYR A N 1
ATOM 8220 C CA . TYR A 1 1038 ? -16.544 -48.064 -1.513 1.00 98.62 1038 TYR A CA 1
ATOM 8221 C C . TYR A 1 1038 ? -17.618 -49.111 -1.823 1.00 98.62 1038 TYR A C 1
ATOM 8223 O O . TYR A 1 1038 ? -17.553 -49.769 -2.861 1.00 98.62 1038 TYR A O 1
ATOM 8231 N N . GLU A 1 1039 ? -18.630 -49.220 -0.962 1.00 98.56 1039 GLU A N 1
ATOM 8232 C CA . GLU A 1 1039 ? -19.800 -50.067 -1.184 1.00 98.56 1039 GLU A CA 1
ATOM 8233 C C . GLU A 1 1039 ? -20.586 -49.645 -2.431 1.00 98.56 1039 GLU A C 1
ATOM 8235 O O . GLU A 1 1039 ? -20.825 -50.475 -3.310 1.00 98.56 1039 GLU A O 1
ATOM 8240 N N . ALA A 1 1040 ? -20.924 -48.356 -2.542 1.00 98.50 1040 ALA A N 1
ATOM 8241 C CA . ALA A 1 1040 ? -21.660 -47.814 -3.681 1.00 98.50 1040 ALA A CA 1
ATOM 8242 C C . ALA A 1 1040 ? -20.902 -48.023 -5.001 1.00 98.50 1040 ALA A C 1
ATOM 8244 O O . ALA A 1 1040 ? -21.496 -48.429 -5.997 1.00 98.50 1040 ALA A O 1
ATOM 8245 N N . MET A 1 1041 ? -19.580 -47.824 -5.004 1.00 98.62 1041 MET A N 1
ATOM 8246 C CA . MET A 1 1041 ? -18.725 -48.076 -6.167 1.00 98.62 1041 MET A CA 1
ATOM 8247 C C . MET A 1 1041 ? -18.765 -49.543 -6.613 1.00 98.62 1041 MET A C 1
ATOM 8249 O O . MET A 1 1041 ? -18.894 -49.823 -7.804 1.00 98.62 1041 MET A O 1
ATOM 8253 N N . MET A 1 1042 ? -18.670 -50.488 -5.672 1.00 98.44 1042 MET A N 1
ATOM 8254 C CA . MET A 1 1042 ? -18.727 -51.918 -5.991 1.00 98.44 1042 MET A CA 1
ATOM 8255 C C . MET A 1 1042 ? -20.109 -52.330 -6.503 1.00 98.44 1042 MET A C 1
ATOM 8257 O O . MET A 1 1042 ? -20.199 -53.066 -7.483 1.00 98.44 1042 MET A O 1
ATOM 8261 N N . GLN A 1 1043 ? -21.180 -51.845 -5.872 1.00 98.12 1043 GLN A N 1
ATOM 8262 C CA . GLN A 1 1043 ? -22.552 -52.110 -6.311 1.00 98.12 1043 GLN A CA 1
ATOM 8263 C C . GLN A 1 1043 ? -22.816 -51.550 -7.713 1.00 98.12 1043 GLN A C 1
ATOM 8265 O O . GLN A 1 1043 ? -23.405 -52.248 -8.536 1.00 98.12 1043 GLN A O 1
ATOM 8270 N N . HIS A 1 1044 ? -22.333 -50.338 -8.000 1.00 97.56 1044 HIS A N 1
ATOM 8271 C CA . HIS A 1 1044 ? -22.505 -49.671 -9.293 1.00 97.56 1044 HIS A CA 1
ATOM 8272 C C . HIS A 1 1044 ? -21.907 -50.478 -10.448 1.00 97.56 1044 HIS A C 1
ATOM 8274 O O . HIS A 1 1044 ? -22.591 -50.740 -11.433 1.00 97.56 1044 HIS A O 1
ATOM 8280 N N . GLU A 1 1045 ? -20.665 -50.952 -10.314 1.00 96.69 1045 GLU A N 1
ATOM 8281 C CA . GLU A 1 1045 ? -20.026 -51.741 -11.379 1.00 96.69 1045 GLU A CA 1
ATOM 8282 C C . GLU A 1 1045 ? -20.581 -53.166 -11.494 1.00 96.69 1045 GLU A C 1
ATOM 8284 O O . GLU A 1 1045 ? -20.726 -53.693 -12.598 1.00 96.69 1045 GLU A O 1
ATOM 8289 N N . LEU A 1 1046 ? -20.943 -53.798 -10.373 1.00 96.25 1046 LEU A N 1
ATOM 8290 C CA . LEU A 1 1046 ? -21.575 -55.119 -10.406 1.00 96.25 1046 LEU A CA 1
ATOM 8291 C C . LEU A 1 1046 ? -22.968 -55.072 -11.051 1.00 96.25 1046 LEU A C 1
ATOM 8293 O O . LEU A 1 1046 ? -23.334 -56.004 -11.766 1.00 96.25 1046 LEU A O 1
ATOM 8297 N N . ALA A 1 1047 ? -23.728 -53.993 -10.843 1.00 94.38 1047 ALA A N 1
ATOM 8298 C CA . ALA A 1 1047 ? -25.036 -53.811 -11.466 1.00 94.38 1047 ALA A CA 1
ATOM 8299 C C . ALA A 1 1047 ? -24.934 -53.721 -12.997 1.00 94.38 1047 ALA A C 1
ATOM 8301 O O . ALA A 1 1047 ? -25.726 -54.356 -13.689 1.00 94.38 1047 ALA A O 1
ATOM 8302 N N . LYS A 1 1048 ? -23.920 -53.021 -13.527 1.00 91.56 1048 LYS A N 1
ATOM 8303 C CA . LYS A 1 1048 ? -23.661 -52.947 -14.978 1.00 91.56 1048 LYS A CA 1
ATOM 8304 C C . LYS A 1 1048 ? -23.369 -54.319 -15.584 1.00 91.56 1048 LYS A C 1
ATOM 8306 O O . LYS A 1 1048 ? -23.865 -54.630 -16.660 1.00 91.56 1048 LYS A O 1
ATOM 8311 N N . LYS A 1 1049 ? -22.614 -55.164 -14.873 1.00 83.94 1049 LYS A N 1
ATOM 8312 C CA . LYS A 1 1049 ? -22.328 -56.541 -15.304 1.00 83.94 1049 LYS A CA 1
ATOM 8313 C C . LYS A 1 1049 ? -23.562 -57.437 -15.318 1.00 83.94 1049 LYS A C 1
ATOM 8315 O O . LYS A 1 1049 ? -23.697 -58.248 -16.223 1.00 83.94 1049 LYS A O 1
ATOM 8320 N N . ALA A 1 1050 ? -24.473 -57.263 -14.365 1.00 75.25 1050 ALA A N 1
ATOM 8321 C CA . ALA A 1 1050 ? -25.710 -58.040 -14.304 1.00 75.25 1050 ALA A CA 1
ATOM 8322 C C . ALA A 1 1050 ? -26.720 -57.691 -15.416 1.00 75.25 1050 ALA A C 1
ATOM 8324 O O . ALA A 1 1050 ? -27.652 -58.454 -15.639 1.00 75.25 1050 ALA A O 1
ATOM 8325 N N . THR A 1 1051 ? -26.557 -56.551 -16.094 1.00 60.31 1051 THR A N 1
ATOM 8326 C CA . THR A 1 1051 ? -27.409 -56.127 -17.220 1.00 60.31 1051 THR A CA 1
ATOM 8327 C C . THR A 1 1051 ? -26.857 -56.496 -18.602 1.00 60.31 1051 THR A C 1
ATOM 8329 O O . THR A 1 1051 ? -27.523 -56.221 -19.599 1.00 60.31 1051 THR A O 1
ATOM 8332 N N . SER A 1 1052 ? -25.653 -57.080 -18.666 1.00 52.00 1052 SER A N 1
ATOM 8333 C CA . SER A 1 1052 ? -24.979 -57.502 -19.907 1.00 52.00 1052 SER A CA 1
ATOM 8334 C C . SER A 1 1052 ? -25.126 -59.004 -20.218 1.00 52.00 1052 SER A C 1
ATOM 8336 O O . SER A 1 1052 ? -24.731 -59.421 -21.307 1.00 52.00 1052 SER A O 1
ATOM 8338 N N . ASP A 1 1053 ? -25.678 -59.787 -19.282 1.00 37.50 1053 ASP A N 1
ATOM 8339 C CA . ASP A 1 1053 ? -26.148 -61.176 -19.458 1.00 37.50 1053 ASP A CA 1
ATOM 8340 C C . ASP A 1 1053 ? -27.637 -61.188 -19.846 1.00 37.50 1053 ASP A C 1
ATOM 8342 O O . ASP A 1 1053 ? -28.034 -62.057 -20.663 1.00 37.50 1053 ASP A O 1
#

Mean predicted aligned error: 13.28 Å

Foldseek 3Di:
DDDDDDDPDDFDPCLVLFDDAFDQQLADPVCVVLLVCLCVPVVVVLNVVVVVVLVVVVVVCVVDPADAQAQPFLNLQRDPRSLVSPLVNLVVCVVVLAANDQFQRSLLSSLNNCRHCVVVDDLVRNQVSLLSSLCSLVCQVPDVVHRPSFHPDFLLDLCGGSLLVLCSSLSRCAPVPHVHVSSSVSNVVNVVRLVSSLVNQLVLQPQQAFGSALQQCRRVPRRLCSNLSVQSSCCSGRVDRCVLVRCRLLNNLRSCLLQWQAADPATAGQQFFAAQLLPRHRPQQALLLSLLSSQQSCQVPPQPSNLSSLQSNVRRPDNDHHPSPSSSSSSSSCSVVGDHHDDLPFFFQWDDSAQNQKIWGWLDRHHQIKIKIFGFHHDHDPRGALAHRFMWIDGNFTFFGQAARCVVLQQLLQRVFAFRRWNNRTQFKFWADPPDDGQGDPSDDHDFDFRTFNDSHAKDWQAWDTAPFKTKTKMWRLRRQFNPWDDDPPDDTDDRFFDTWMWMWIGGPRWKIKIKIKTFTPFLPTWMWRKTFFLDFWDDDPQWTWGDGNFKIKIKGWDPPPQKDKDKFFDDQGQRDGRNGRSDDDCPPRDSNSSSSNTGMMIIITHNGRDRITMTIMMMGMGGPVCPDDWDKDWDDDPQKTWIWTDDPQKIKTWIFGNDDQTWGWIWIDGPVDTDTDIRDRHYQDARHRSDDDQDFDDPVRLVVQQDPDDDDPLQQLAPVSLVVLVVVQDQWDKDFLWAFPVRHTFIKTKHDDADDFAAQDFQVVCVVVVHNCNRPVQLPDQAFEEAEEAALQQQQSLQLSLVSQVSVCLRPQGGSVRHGNVVLNVLPNSHIYMYRSCLANQLSNQQPSSAQAAAAPVSCQCQGQNAFPVRGGCDPPNSVVDPLPDDNGGDGLHRCAHPSSHRQFQAPLPPDGGGRLVSSLVCLLVRQGQAYEHEAADQAFKDWDQQAQDDLVLSVLVLVLLVQLCVLCVVVVATHDHRDDRDHFDDPDTDHCTSQNSSCVRRVYSGTYIYFHSCYPYPRGDHDDSVSSNVSSSSSSSSVSCSVVVVSVVSD

Sequence (1053 aa):
MPGTKCLSEKLPDWTHRIRRDHPRLFFNSDTWPGVRQRALGTERQWYLSIKRQVDRLAEAATSKDKLAAKEYGQEAAWSKKCLDASLRFYDKCYEDKKSVNWYSTSRVHATLAWDWIYEDLSEAQRRDFMSRLVRAIDRVLKARPAIYRENMSGYSTGFYGVKNCLWFIGCTAFGTGIEEEKVNEWLVWGRNENMKLLEHRRKACGDDGGGASATLGYVLGAYPWSEQNFFYTWLSVTGENIAPDWPHSAWLANYVIWNWIEANGGPLEFGYGDRPHTKNAIPTSQLYTHMANIRHLYGEQRPKEAALAAHVQALLPQKNYSSSWFIYPFLLAGADDSPDSFAPELLPMARHFENMGQIIMRSGTGKDDTYCMFSCGGILAQHRHYDALNFVIYHKGFLALDSGTRYKEFENGEHLANYYAQTVAHNCVVIHQPGEPPAKYWGGTVVGNHGGQHKQIGSVVKSFETNEDYVYVAGDATASYHHGVVKEADRPDLPEKCDLVTRQIVFLPPDHFVIFDRVVSTDAGYKKDWLLHTANEPQIRNKTIRADHREGRMFCTTLLPKDAVLKAVGGPGKEFWAAGKNWDIVKDGLSDESLALIGQWRVEITPGKASKKDVFLHVIQVGGKDLREASQIKLIESGDKHGVRIKVAEATWQVMFNSEGQLGGRIKRSGEAGRIDRALVTEVQKQVGIAAREYPAMTYEQAKAGIPKRKLPDFWVGSMKKLEEQLGMVKIGQVRIIARTPGGRPVHLVSYGSREQVAHKANFNSAVGGRLESAYMDKEARRKPVILFVGPVHGHEVEALTGLTNLIAIMETGKDLRGTAQESLRELGRKCRLLMIPAGNPDGIDRLEPRSLHGMGSRDLRFWGQGTWTDDTFCGWPQSKRQHPMVGDNVGFLGCYFNDDGVNPMHDEFFMPMSPEAPAILKVAAEEGPDLAVSLHSHENKPALLRPAYVPLEKQEDIRHLAVSYYSMLEERGLPHAAPFKATAEGGKYPAPFNLTSTMYHVSGTSSFTFECPHGLDSERACRVGFDAILDIQLSLYEAMMQHELAKKATSD

pLDDT: mean 92.75, std 8.61, range [35.25, 98.88]

Secondary structure (DSSP, 8-state):
--------PPPPGGGGGS--SS--SS--TTTHHHHHHHHHTTTHHHHHHHHHHHHHHHHHHHT-SS--SS--GGGGGG-HHHHHHHHHHHHHHHHTTB-S-SSTHHHHHHHHHHHHTGGGS-HHHHHHHHHHHHHHHHHHHH-SSPPBT-----TTTT--SGGGHHHHHHHHHTTS-SSHHHHHHHHHHHHHHHHHHHHHHHHHHTTT---S-S-HHHHTTTHHHHHHHHHHHHHHHHS---GGG-GGGTTHHHHHHHH-B--TTS-B----SS---SS-B---TTHHHHHHHHHHHHTTT-HHHHHHHHHHHHH-S-----GGGTTHHHH-GGGTTSPPP---TT--SEEEETTTTEEEEES-SSTTS-EEEEE---S--TT--S-TT-EEEESSSEEE------TTTTTSHHHIIIIITSGGGSSSEEEE-TTPPPPP-TTS------S--S-SS--EEEEEEE-SS-EEEEEE-GGGS-------TTSPPPPPSEEEEEEEEEEETTTEEEEEEEEEESSTTSEEEEEEEESSPPEEETTEEEEEETTEEEEEEEEESTT-EEEEEESTTTTTEETTEE-----TT--HHHHHHH--EEEEEE-SS--SEEEEEEEEEEEETT--SPPPEEEEEETTEEEEEEEETTEEEEEEEESSSSS-EEEEEESTT--EEEEPPSSB----STT-----B--HHHHHHTS---PPPTT---SHHHHHHHHTT-SSSEEEEEEE-TTSPEEEEEEESPPPP----S-HHHHHHTT-GGGT--STT-SSPEEEEE--SSTT-HHHHHHHHHHHHHHHHSB-TT--B-HHHHHHHHHSEEEEES-S-HHHHHH-TTS--TT--HHHHHHHHH-BBTTSBB--TTGGGSSSS--STTBSS--TTS-TTS--GGG--SSSS--SHHHHHHHHHHHH--SEEEEEEEESSS-EEPP-TTS-HHHHHHHHHHHHHHHHHHHHTT----PPPPP----SSSPPPP-HHHHHHHHH--EEEEEEEE----STTS----HHHHHHHHHHHHHHHHHHHHHHHHT--